Protein AF-A0A662SBR0-F1 (afdb_monomer_lite)

pLDDT: mean 77.19, std 14.68, range [23.73, 96.31]

Secondary structure (DSSP, 8-state):
---GGGGHHHHHHHHHHHHHHHHH--STTHHHHHHHHHHHHHHHH---EEEEEE-HHHHHHHHHHHHHHHHHHT---HHHHHHHHHHHHHHTTHHHHHHSSS-HHHHHHHHHHHHHHHHHHHHHHHHHHTS---HHHHHHHHHHHHHHHHHHHTT--EEEEEEHHHHHHHHHHHHHHHHHHHHHHHHTTBTT-HHHHHHHHHHHHHH-GGG---GGGHHHHHHHHHHHHHH---HHHHHHHHHHHHHHHHHHHHHHHTTSTTHHHHHHHHHH---SHHHHHHHH-SSHHHHHHHHHHTTTHHHHT-TT---S-HHHHHHHHHHHHHHHHHHS-SSHHHHHHHHHHHHHHHHH-HHHHHHHHHHHHHHHHHT---HHHHHHHHHHHHHHHHHHHHHHTTT---HHHHHHHHHHHHHHHHHHHHHHSHHHHHHHHHHHHHHHHHHHHHHHHHHHHHHHHHHHHHHHTTTTS-HHHHHHHT---TTHHHHHHHHHHHHHHHHTTT---HHHHHHHHHHHHHHHHHHHHHHHT-TT----GGGHHHHHHHHHHHHHHHHHHHHHHTGGG-HHHHHHHHHHHHHHHHHHHHHHHHHHHHHHTTTTBPPHHHHHHHHH--HHHH-TTSPEE-SSHHHHHHHHHT--S-EE--HHHHH-SSHHHHHHHHHHH-SSSEEEEEE-HHHHHHHHHTTGGG-HHHHHH----SSSEEEEEE--PPP-TT-SEEEEE-SSHHHHHHHHHHHHHHGGGSPSEEEEETT-TTPPSSEEEEPPSSEEEEEEEPPSSTT-TTEEEEES-EETTTEE-SSEEEEEEEEEESEEEEEEEEEEES-SEEEEEEEEEETTEEEEEEEETTTTEEEEEEEETTEEEE---EE----SSSPEEEEEEEETTEEEEEETTEEEEEEE-S--EEEEEEEES-EEEEEEEEEEEEE---PPPTTPEEEESSSSSSEE-HHHHHHHTT-HHHHHHHHHHH--------------PPP-----EEEEEEEEEEEEEEEEEEETTEEEE---S-EEEEEEEEEEEEEEBTEEEEEEES---TTT--SEEEEEEEEEEEEEEEEEEEEE---TT-S--PPPEEEEEEEEEEEE--B-THHHHHHHS-------TT-------GGGGHHHHHHHHHHHHHHHHHHHHHHHHT-----PPP---PPP---

Sequence (1179 aa):
MFNKEDLYFPAAVAILSIPLLLILQMGILNVVLYIVPVLASLILIIRWSHDLEIPIFQILGIVTIVLSIAGFVGLLRGLLGAVLSILIILLSGLGFASYLEGSFSEKLALSSVMGGLFTTILVFVAMLVNDRFPIKLITVIGAISGILTIYKHRRNKYKVRIDRYFLSLLLLVFFYLIELFAVFPGFFRLTTSDIVYHQRHAQMLVIAPRFYETWAYIGYHTILGTAFIIANPTSAELMYSSVLINLFTLVYLFVAFSRLERRTEALTVWGLFSGFAWIAILKYGVDVRGLGLASLNSYKSLIWSNPLLLWGLPLTLAIGLLAFLLYQDIYFAESRNKLIYICLTFSLLFLVHVVEGALFIAYLLASTMFLNSKKYSSLGVIASELGLLLIYFLSSAKGYESGRAVLLLQIGIVAAGVSLLISLKRDVVGKFSNSIASFLGKRSKYISYSLLSLYLAGILVWYVHLGELDIQKIYNLGQVPWFFYPVLLGIGGALAILSLRIGFSKELALFILVSLIMGRFITYYKLFVDPGLNYWEFRFPIYAMIGVAALSSVLLGKLISNLGKEKKYAILLASIVLMGYYSMALSVQRWNHINTYNIGTVNQIDYDFASSVRFFSNNPNVPALVLTSYSLATAALAAPRITIKEIPSWVSSYPEVALLFLKPLSTSDRVAVLTTGADLFYLSSVNASDSYLLKYMGSIRKVPSLKVVELSNPPLPDADLAVVFPSDIYLRKKALIAYELIRGELPPHTTYLSDDPAVPSGIYIGADNGTVYIDEDIPESPYDLRWLYLSGNFTEGLRLGKGRHFAITSYELDEGVVNLSLCGYPEGWVSIIFSFKNLKNYNLVQLLLDKGVVVPRMVVNGNVSTGNPSKVPIGGQECTYFSISLVNGTVIATVNGKDVPVGVSKSLGVIGFEAQGFKGIIKGHVHGKHTLQWKVPAGSTLINVVGGEGIDLSKLVRIGEQDMDKAKMQYSAMKPLFPSLGPSPTRIVKPVYAALKMRANGTIYITGRPVWYEVNGTKRYLNESSISIEAQKLSFFEGHGFYITLYLEGVKKPSWGINKGLFTFRTPIKIQVEGELLLEEGHPFKAHVRAAETIKTRKATLSVIAADKAILFGKLNYEEVKIEKRGSYEYFNELAYWPETLASIVFFLSIILVIDRHYSKGYRAPRKPRRKKKGKSSK

Radius of gyration: 38.64 Å; chains: 1; bounding box: 99×70×141 Å

Structure (mmCIF, N/CA/C/O backbone):
data_AF-A0A662SBR0-F1
#
_entry.id   AF-A0A662SBR0-F1
#
loop_
_atom_site.group_PDB
_atom_site.id
_atom_site.type_symbol
_atom_site.label_atom_id
_atom_site.label_alt_id
_atom_site.label_comp_id
_atom_site.label_asym_id
_atom_site.label_entity_id
_atom_site.label_seq_id
_atom_site.pdbx_PDB_ins_code
_atom_site.Cartn_x
_atom_site.Cartn_y
_atom_site.Cartn_z
_atom_site.occupancy
_atom_site.B_iso_or_equiv
_atom_site.auth_seq_id
_atom_site.auth_comp_id
_atom_site.auth_asym_id
_atom_site.auth_atom_id
_atom_site.pdbx_PDB_model_num
ATOM 1 N N . MET A 1 1 ? 0.218 -12.981 47.341 1.00 37.78 1 MET A N 1
ATOM 2 C CA . MET A 1 1 ? 0.265 -14.447 47.521 1.00 37.78 1 MET A CA 1
ATOM 3 C C . MET A 1 1 ? -0.793 -15.051 46.611 1.00 37.78 1 MET A C 1
ATOM 5 O O . MET A 1 1 ? -1.949 -14.681 46.761 1.00 37.78 1 MET A O 1
ATOM 9 N N . PHE A 1 2 ? -0.396 -15.861 45.625 1.00 40.78 2 PHE A N 1
ATOM 10 C CA . PHE A 1 2 ? -1.322 -16.543 44.710 1.00 40.78 2 PHE A CA 1
ATOM 11 C C . PHE A 1 2 ? -2.098 -17.619 45.472 1.00 40.78 2 PHE A C 1
ATOM 13 O O . PHE A 1 2 ? -1.492 -18.392 46.216 1.00 40.78 2 PHE A O 1
ATOM 20 N N . ASN A 1 3 ? -3.418 -17.677 45.305 1.00 52.88 3 ASN A N 1
ATOM 21 C CA . ASN A 1 3 ? -4.201 -18.773 45.860 1.00 52.88 3 ASN A CA 1
ATOM 22 C C . ASN A 1 3 ? -3.942 -20.030 45.008 1.00 52.88 3 ASN A C 1
ATOM 24 O O . ASN A 1 3 ? -3.776 -19.920 43.794 1.00 52.88 3 ASN A O 1
ATOM 28 N N . LYS A 1 4 ? -3.942 -21.241 45.591 1.00 51.91 4 LYS A N 1
ATOM 29 C CA . LYS A 1 4 ? -3.799 -22.498 44.809 1.00 51.91 4 LYS A CA 1
ATOM 30 C C . LYS A 1 4 ? -4.851 -22.616 43.692 1.00 51.91 4 LYS A C 1
ATOM 32 O O . LYS A 1 4 ? -4.625 -23.303 42.701 1.00 51.91 4 LYS A O 1
ATOM 37 N N . GLU A 1 5 ? -5.982 -21.931 43.846 1.00 54.72 5 GLU A N 1
ATOM 38 C CA . GLU A 1 5 ? -7.055 -21.863 42.854 1.00 54.72 5 GLU A CA 1
ATOM 39 C C . GLU A 1 5 ? -6.699 -21.034 41.607 1.00 54.72 5 GLU A C 1
ATOM 41 O O . GLU A 1 5 ? -7.148 -21.377 40.513 1.00 54.72 5 GLU A O 1
ATOM 46 N N . ASP A 1 6 ? -5.824 -20.029 41.735 1.00 53.69 6 ASP A N 1
ATOM 47 C CA . ASP A 1 6 ? -5.381 -19.165 40.628 1.00 53.69 6 ASP A CA 1
ATOM 48 C C . ASP A 1 6 ? -4.448 -19.905 39.641 1.00 53.69 6 ASP A C 1
ATOM 50 O O . ASP A 1 6 ? -4.239 -19.450 38.517 1.00 53.69 6 ASP A O 1
ATOM 54 N N . LEU A 1 7 ? -3.913 -21.073 40.033 1.00 57.44 7 LEU A N 1
ATOM 55 C CA . LEU A 1 7 ? -3.014 -21.921 39.234 1.00 57.44 7 LEU A CA 1
ATOM 56 C C . LEU A 1 7 ? -3.731 -22.964 38.361 1.00 57.44 7 LEU A C 1
ATOM 58 O O . LEU A 1 7 ? -3.159 -23.411 37.364 1.00 57.44 7 LEU A O 1
ATOM 62 N N . TYR A 1 8 ? -4.980 -23.337 38.671 1.00 60.53 8 TYR A N 1
ATOM 63 C CA . TYR A 1 8 ? -5.733 -24.305 37.851 1.00 60.53 8 TYR A CA 1
ATOM 64 C C . TYR A 1 8 ? -6.017 -23.784 36.444 1.00 60.53 8 TYR A C 1
ATOM 66 O O . TYR A 1 8 ? -6.200 -24.559 35.509 1.00 60.53 8 TYR A O 1
ATOM 74 N N . PHE A 1 9 ? -6.064 -22.467 36.296 1.00 58.12 9 PHE A N 1
ATOM 75 C CA . PHE A 1 9 ? -6.404 -21.812 35.052 1.00 58.12 9 PHE A CA 1
ATOM 76 C C . PHE A 1 9 ? -5.236 -21.749 34.050 1.00 58.12 9 PHE A C 1
ATOM 78 O O . PHE A 1 9 ? -5.433 -22.219 32.930 1.00 58.12 9 PHE A O 1
ATOM 85 N N . PRO A 1 10 ? -4.014 -21.311 34.424 1.00 58.44 10 PRO A N 1
ATOM 86 C CA . PRO A 1 10 ? -2.814 -21.516 33.608 1.00 58.44 10 PRO A CA 1
ATOM 87 C C . PRO A 1 10 ? -2.622 -22.975 33.199 1.00 58.44 10 PRO A C 1
ATOM 89 O O . PRO A 1 10 ? -2.313 -23.248 32.044 1.00 58.44 10 PRO A O 1
ATOM 92 N N . ALA A 1 11 ? -2.871 -23.910 34.124 1.00 60.06 11 ALA A N 1
ATOM 93 C CA . ALA A 1 11 ? -2.795 -25.338 33.844 1.00 60.06 11 ALA A CA 1
ATOM 94 C C . ALA A 1 11 ? -3.856 -25.787 32.824 1.00 60.06 11 ALA A C 1
ATOM 96 O O . ALA A 1 11 ? -3.532 -26.532 31.910 1.00 60.06 11 ALA A O 1
ATOM 97 N N . ALA A 1 12 ? -5.103 -25.311 32.917 1.00 63.84 12 ALA A N 1
ATOM 98 C CA . ALA A 1 12 ? -6.156 -25.640 31.953 1.00 63.84 12 ALA A CA 1
ATOM 99 C C . ALA A 1 12 ? -5.894 -25.052 30.556 1.00 63.84 12 ALA A C 1
ATOM 101 O O . ALA A 1 12 ? -6.086 -25.757 29.569 1.00 63.84 12 ALA A O 1
ATOM 102 N N . VAL A 1 13 ? -5.429 -23.797 30.462 1.00 65.69 13 VAL A N 1
ATOM 103 C CA . VAL A 1 13 ? -5.013 -23.191 29.182 1.00 65.69 13 VAL A CA 1
ATOM 104 C C . VAL A 1 13 ? -3.860 -23.993 28.573 1.00 65.69 13 VAL A C 1
ATOM 106 O O . VAL A 1 13 ? -3.917 -24.323 27.393 1.00 65.69 13 VAL A O 1
ATOM 109 N N . ALA A 1 14 ? -2.862 -24.367 29.382 1.00 63.12 14 ALA A N 1
ATOM 110 C CA . ALA A 1 14 ? -1.731 -25.178 28.942 1.00 63.12 14 ALA A CA 1
ATOM 111 C C . ALA A 1 14 ? -2.136 -26.602 28.525 1.00 63.12 14 ALA A C 1
ATOM 113 O O . ALA A 1 14 ? -1.571 -27.125 27.577 1.00 63.12 14 ALA A O 1
ATOM 114 N N . ILE A 1 15 ? -3.113 -27.231 29.191 1.00 63.53 15 ILE A N 1
ATOM 115 C CA . ILE A 1 15 ? -3.605 -28.575 28.842 1.00 63.53 15 ILE A CA 1
ATOM 116 C C . ILE A 1 15 ? -4.438 -28.544 27.555 1.00 63.53 15 ILE A C 1
ATOM 118 O O . ILE A 1 15 ? -4.259 -29.393 26.686 1.00 63.53 15 ILE A O 1
ATOM 122 N N . LEU A 1 16 ? -5.338 -27.566 27.410 1.00 64.00 16 LEU A N 1
ATOM 123 C CA . LEU A 1 16 ? -6.211 -27.446 26.238 1.00 64.00 16 LEU A CA 1
ATOM 124 C C . LEU A 1 16 ? -5.452 -27.064 24.962 1.00 64.00 16 LEU A C 1
ATOM 126 O O . LEU A 1 16 ? -5.947 -27.326 23.868 1.00 64.00 16 LEU A O 1
ATOM 130 N N . SER A 1 17 ? -4.256 -26.485 25.076 1.00 60.84 17 SER A N 1
ATOM 131 C CA . SER A 1 17 ? -3.417 -26.184 23.918 1.00 60.84 17 SER A CA 1
ATOM 132 C C . SER A 1 17 ? -2.651 -27.412 23.388 1.00 60.84 17 SER A C 1
ATOM 134 O O . SER A 1 17 ? -2.344 -27.447 22.197 1.00 60.84 17 SER A O 1
ATOM 136 N N . ILE A 1 18 ? -2.413 -28.455 24.203 1.00 57.81 18 ILE A N 1
ATOM 137 C CA . ILE A 1 18 ? -1.606 -29.647 23.843 1.00 57.81 18 ILE A CA 1
ATOM 138 C C . ILE A 1 18 ? -2.087 -30.369 22.566 1.00 57.81 18 ILE A C 1
ATOM 140 O O . ILE A 1 18 ? -1.249 -30.625 21.697 1.00 57.81 18 ILE A O 1
ATOM 144 N N . PRO A 1 19 ? -3.388 -30.683 22.376 1.00 55.78 19 PRO A N 1
ATOM 145 C CA . PRO A 1 19 ? -3.841 -31.428 21.198 1.00 55.78 19 PRO A CA 1
ATOM 146 C C . PRO A 1 19 ? -3.630 -30.666 19.887 1.00 55.78 19 PRO A C 1
ATOM 148 O O . PRO A 1 19 ? -3.311 -31.270 18.868 1.00 55.78 19 PRO A O 1
ATOM 151 N N . LEU A 1 20 ? -3.759 -29.334 19.906 1.00 53.47 20 LEU A N 1
ATOM 152 C CA . LEU A 1 20 ? -3.536 -28.520 18.712 1.00 53.47 20 LEU A CA 1
ATOM 153 C C . LEU A 1 20 ? -2.047 -28.397 18.372 1.00 53.47 20 LEU A C 1
ATOM 155 O O . LEU A 1 20 ? -1.692 -28.355 17.204 1.00 53.47 20 LEU A O 1
ATOM 159 N N . LEU A 1 21 ? -1.150 -28.405 19.355 1.00 51.84 21 LEU A N 1
ATOM 160 C CA . LEU A 1 21 ? 0.294 -28.323 19.106 1.00 51.84 21 LEU A CA 1
ATOM 161 C C . LEU A 1 21 ? 0.882 -29.578 18.459 1.00 51.84 21 LEU A C 1
ATOM 163 O O . LEU A 1 21 ? 1.815 -29.469 17.666 1.00 51.84 21 LEU A O 1
ATOM 167 N N . LEU A 1 22 ? 0.280 -30.740 18.714 1.00 51.19 22 LEU A N 1
ATOM 168 C CA . LEU A 1 22 ? 0.597 -31.976 17.996 1.00 51.19 22 LEU A CA 1
ATOM 169 C C . LEU A 1 22 ? 0.164 -31.919 16.519 1.00 51.19 22 LEU A C 1
ATOM 171 O O . LEU A 1 22 ? 0.804 -32.536 15.674 1.00 51.19 22 LEU A O 1
ATOM 175 N N . ILE A 1 23 ? -0.884 -31.149 16.202 1.00 50.28 23 ILE A N 1
ATOM 176 C CA . ILE A 1 23 ? -1.428 -30.998 14.842 1.00 50.28 23 ILE A CA 1
ATOM 177 C C . ILE A 1 23 ? -0.693 -29.901 14.051 1.00 50.28 23 ILE A C 1
ATOM 179 O O . ILE A 1 23 ? -0.537 -30.017 12.839 1.00 50.28 23 ILE A O 1
ATOM 183 N N . LEU A 1 24 ? -0.249 -28.826 14.716 1.00 50.31 24 LEU A N 1
ATOM 184 C CA . LEU A 1 24 ? 0.216 -27.601 14.051 1.00 50.31 24 LEU A CA 1
ATOM 185 C C . LEU A 1 24 ? 1.723 -27.568 13.690 1.00 50.31 24 LEU A C 1
ATOM 187 O O . LEU A 1 24 ? 2.098 -26.728 12.878 1.00 50.31 24 LEU A O 1
ATOM 191 N N . GLN A 1 25 ? 2.577 -28.445 14.248 1.00 52.44 25 GLN A N 1
ATOM 192 C CA . GLN A 1 25 ? 4.017 -28.590 13.905 1.00 52.44 25 GLN A CA 1
ATOM 193 C C . GLN A 1 25 ? 4.792 -27.258 13.750 1.00 52.44 25 GLN A C 1
ATOM 195 O O . GLN A 1 25 ? 5.624 -27.103 12.854 1.00 52.44 25 GLN A O 1
ATOM 200 N N . MET A 1 26 ? 4.531 -26.257 14.595 1.00 53.16 26 MET A N 1
ATOM 201 C CA . MET A 1 26 ? 5.203 -24.958 14.464 1.00 53.16 26 MET A CA 1
ATOM 202 C C . MET A 1 26 ? 6.540 -24.929 15.221 1.00 53.16 26 MET A C 1
ATOM 204 O O . MET A 1 26 ? 6.745 -25.698 16.147 1.00 53.16 26 MET A O 1
ATOM 208 N N . GLY A 1 27 ? 7.487 -24.075 14.823 1.00 53.91 27 GLY A N 1
ATOM 209 C CA . GLY A 1 27 ? 8.793 -23.903 15.489 1.00 53.91 27 GLY A CA 1
ATOM 210 C C . GLY A 1 27 ? 8.744 -22.964 16.709 1.00 53.91 27 GLY A C 1
ATOM 211 O O . GLY A 1 27 ? 7.876 -23.092 17.564 1.00 53.91 27 GLY A O 1
ATOM 212 N N . ILE A 1 28 ? 9.648 -21.974 16.791 1.00 47.78 28 ILE A N 1
ATOM 213 C CA . ILE A 1 28 ? 9.774 -20.992 17.903 1.00 47.78 28 ILE A CA 1
ATOM 214 C C . ILE A 1 28 ? 8.457 -20.254 18.258 1.00 47.78 28 ILE A C 1
ATOM 216 O O . ILE A 1 28 ? 8.250 -19.857 19.404 1.00 47.78 28 ILE A O 1
ATOM 220 N N . LEU A 1 29 ? 7.525 -20.144 17.301 1.00 58.22 29 LEU A N 1
ATOM 221 C CA . LEU A 1 29 ? 6.164 -19.613 17.482 1.00 58.22 29 LEU A CA 1
ATOM 222 C C . LEU A 1 29 ? 5.269 -20.473 18.402 1.00 58.22 29 LEU A C 1
ATOM 224 O O . LEU A 1 29 ? 4.258 -19.975 18.896 1.00 58.22 29 LEU A O 1
ATOM 228 N N . ASN A 1 30 ? 5.660 -21.712 18.722 1.00 60.09 30 ASN A N 1
ATOM 229 C CA . ASN A 1 30 ? 4.997 -22.534 19.742 1.00 60.09 30 ASN A CA 1
ATOM 230 C C . ASN A 1 30 ? 4.979 -21.849 21.106 1.00 60.09 30 ASN A C 1
ATOM 232 O O . ASN A 1 30 ? 3.981 -21.908 21.814 1.00 60.09 30 ASN A O 1
ATOM 236 N N . VAL A 1 31 ? 6.061 -21.161 21.477 1.00 59.22 31 VAL A N 1
ATOM 237 C CA . VAL A 1 31 ? 6.161 -20.479 22.776 1.00 59.22 31 VAL A CA 1
ATOM 238 C C . VAL A 1 31 ? 5.095 -19.386 22.895 1.00 59.22 31 VAL A C 1
ATOM 240 O O . VAL A 1 31 ? 4.472 -19.224 23.939 1.00 59.22 31 VAL A O 1
ATOM 243 N N . VAL A 1 32 ? 4.822 -18.688 21.795 1.00 64.38 32 VAL A N 1
ATOM 244 C CA . VAL A 1 32 ? 3.811 -17.632 21.699 1.00 64.38 32 VAL A CA 1
ATOM 245 C C . VAL A 1 32 ? 2.388 -18.210 21.776 1.00 64.38 32 VAL A C 1
ATOM 247 O O . VAL A 1 32 ? 1.555 -17.661 22.500 1.00 64.38 32 VAL A O 1
ATOM 250 N N . LEU A 1 33 ? 2.152 -19.371 21.144 1.00 64.25 33 LEU A N 1
ATOM 251 C CA . LEU A 1 33 ? 0.907 -20.148 21.257 1.00 64.25 33 LEU A CA 1
ATOM 252 C C . LEU A 1 33 ? 0.560 -20.546 22.700 1.00 64.25 33 LEU A C 1
ATOM 254 O O . LEU A 1 33 ? -0.620 -20.591 23.044 1.00 64.25 33 LEU A O 1
ATOM 258 N N . TYR A 1 34 ? 1.561 -20.803 23.548 1.00 65.56 34 TYR A N 1
ATOM 259 C CA . TYR A 1 34 ? 1.344 -21.137 24.959 1.00 65.56 34 TYR A CA 1
ATOM 260 C C . TYR A 1 34 ? 1.295 -19.900 25.864 1.00 65.56 34 TYR A C 1
ATOM 262 O O . TYR A 1 34 ? 0.384 -19.759 26.675 1.00 65.56 34 TYR A O 1
ATOM 270 N N . ILE A 1 35 ? 2.271 -18.996 25.760 1.00 74.75 35 ILE A N 1
ATOM 271 C CA . ILE A 1 35 ? 2.489 -17.961 26.779 1.00 74.75 35 ILE A CA 1
ATOM 272 C C . ILE A 1 35 ? 1.427 -16.862 26.715 1.00 74.75 35 ILE A C 1
ATOM 274 O O . ILE A 1 35 ? 0.950 -16.413 27.755 1.00 74.75 35 ILE A O 1
ATOM 278 N N . VAL A 1 36 ? 1.022 -16.424 25.522 1.00 80.88 36 VAL A N 1
ATOM 279 C CA . VAL A 1 36 ? 0.157 -15.241 25.382 1.00 80.88 36 VAL A CA 1
ATOM 280 C C . VAL A 1 36 ? -1.268 -15.516 25.869 1.00 80.88 36 VAL A C 1
ATOM 282 O O . VAL A 1 36 ? -1.747 -14.742 26.703 1.00 80.88 36 VAL A O 1
ATOM 285 N N . PRO A 1 37 ? -1.936 -16.620 25.475 1.00 79.25 37 PRO A N 1
ATOM 286 C CA . PRO A 1 37 ? -3.239 -16.975 26.032 1.00 79.25 37 PRO A CA 1
ATOM 287 C C . PRO A 1 37 ? -3.197 -17.202 27.540 1.00 79.25 37 PRO A C 1
ATOM 289 O O . PRO A 1 37 ? -4.132 -16.794 28.225 1.00 79.25 37 PRO A O 1
ATOM 292 N N . VAL A 1 38 ? -2.123 -17.813 28.066 1.00 80.69 38 VAL A N 1
ATOM 293 C CA . VAL A 1 38 ? -1.936 -18.059 29.507 1.00 80.69 38 VAL A CA 1
ATOM 294 C C . VAL A 1 38 ? -1.774 -16.747 30.277 1.00 80.69 38 VAL A C 1
ATOM 296 O O . VAL A 1 38 ? -2.431 -16.555 31.299 1.00 80.69 38 VAL A O 1
ATOM 299 N N . LEU A 1 39 ? -0.948 -15.817 29.790 1.00 83.88 39 LEU A N 1
ATOM 300 C CA . LEU A 1 39 ? -0.764 -14.505 30.416 1.00 83.88 39 LEU A CA 1
ATOM 301 C C . LEU A 1 39 ? -2.029 -13.648 30.318 1.00 83.88 39 LEU A C 1
ATOM 303 O O . LEU A 1 39 ? -2.418 -13.032 31.307 1.00 83.88 39 LEU A O 1
ATOM 307 N N . ALA A 1 40 ? -2.707 -13.639 29.167 1.00 84.75 40 ALA A N 1
ATOM 308 C CA . ALA A 1 40 ? -3.960 -12.904 28.981 1.00 84.75 40 ALA A CA 1
ATOM 309 C C . ALA A 1 40 ? -5.032 -13.389 29.955 1.00 84.75 40 ALA A C 1
ATOM 311 O O . ALA A 1 40 ? -5.673 -12.602 30.648 1.00 84.75 40 ALA A O 1
ATOM 312 N N . SER A 1 41 ? -5.158 -14.709 30.037 1.00 80.25 41 SER A N 1
ATOM 313 C CA . SER A 1 41 ? -5.948 -15.426 31.020 1.00 80.25 41 SER A CA 1
ATOM 314 C C . SER A 1 41 ? -5.609 -14.940 32.436 1.00 80.25 41 SER A C 1
ATOM 316 O O . SER A 1 41 ? -6.466 -14.354 33.102 1.00 80.25 41 SER A O 1
ATOM 318 N N . LEU A 1 42 ? -4.365 -15.099 32.890 1.00 80.25 42 LEU A N 1
ATOM 319 C CA . LEU A 1 42 ? -3.928 -14.658 34.219 1.00 80.25 42 LEU A CA 1
ATOM 320 C C . LEU A 1 42 ? -4.305 -13.196 34.512 1.00 80.25 42 LEU A C 1
ATOM 322 O O . LEU A 1 42 ? -4.895 -12.910 35.555 1.00 80.25 42 LEU A O 1
ATOM 326 N N . ILE A 1 43 ? -4.045 -12.280 33.575 1.00 85.19 43 ILE A N 1
ATOM 327 C CA . ILE A 1 43 ? -4.355 -10.850 33.719 1.00 85.19 43 ILE A CA 1
ATOM 328 C C . ILE A 1 43 ? -5.859 -10.601 33.927 1.00 85.19 43 ILE A C 1
ATOM 330 O O . ILE A 1 43 ? -6.226 -9.730 34.718 1.00 85.19 43 ILE A O 1
ATOM 334 N N . LEU A 1 44 ? -6.744 -11.368 33.280 1.00 82.50 44 LEU A N 1
ATOM 335 C CA . LEU A 1 44 ? -8.197 -11.214 33.438 1.00 82.50 44 LEU A CA 1
ATOM 336 C C . LEU A 1 44 ? -8.687 -11.527 34.865 1.00 82.50 44 LEU A C 1
ATOM 338 O O . LEU A 1 44 ? -9.681 -10.940 35.306 1.00 82.50 44 LEU A O 1
ATOM 342 N N . ILE A 1 45 ? -8.000 -12.415 35.593 1.00 75.81 45 ILE A N 1
ATOM 343 C CA . ILE A 1 45 ? -8.417 -12.893 36.925 1.00 75.81 45 ILE A CA 1
ATOM 344 C C . ILE A 1 45 ? -7.683 -12.166 38.062 1.00 75.81 45 ILE A C 1
ATOM 346 O O . ILE A 1 45 ? -8.265 -11.958 39.131 1.00 75.81 45 ILE A O 1
ATOM 350 N N . ILE A 1 46 ? -6.436 -11.734 37.844 1.00 75.81 46 ILE A N 1
ATOM 351 C CA . ILE A 1 46 ? -5.616 -11.079 38.870 1.00 75.81 46 ILE A CA 1
ATOM 352 C C . ILE A 1 46 ? -6.301 -9.809 39.407 1.00 75.81 46 ILE A C 1
ATOM 354 O O . ILE A 1 46 ? -6.640 -8.878 38.673 1.00 75.81 46 ILE A O 1
ATOM 358 N N . ARG A 1 47 ? -6.447 -9.745 40.737 1.00 70.38 47 ARG A N 1
ATOM 359 C CA . ARG A 1 47 ? -6.921 -8.566 41.481 1.00 70.38 47 ARG A CA 1
ATOM 360 C C . ARG A 1 47 ? -5.744 -7.833 42.116 1.00 70.38 47 ARG A C 1
ATOM 362 O O . ARG A 1 47 ? -5.604 -7.797 43.333 1.00 70.38 47 ARG A O 1
ATOM 369 N N . TRP A 1 48 ? -4.877 -7.278 41.279 1.00 78.31 48 TRP A N 1
ATOM 370 C CA . TRP A 1 48 ? -3.738 -6.478 41.718 1.00 78.31 48 TRP A CA 1
ATOM 371 C C . TRP A 1 48 ? -3.835 -5.070 41.135 1.00 78.31 48 TRP A C 1
ATOM 373 O O . TRP A 1 48 ? -4.141 -4.896 39.952 1.00 78.31 48 TRP A O 1
ATOM 383 N N . SER A 1 49 ? -3.603 -4.062 41.975 1.00 83.44 49 SER A N 1
ATOM 384 C CA . SER A 1 49 ? -3.387 -2.696 41.513 1.00 83.44 49 SER A CA 1
ATOM 385 C C . SER A 1 49 ? -2.400 -1.972 42.410 1.00 83.44 49 SER A C 1
ATOM 387 O O . SER A 1 49 ? -2.508 -2.068 43.632 1.00 83.44 49 SER A O 1
ATOM 389 N N . HIS A 1 50 ? -1.492 -1.220 41.804 1.00 85.31 50 HIS A N 1
ATOM 390 C CA . HIS A 1 50 ? -0.505 -0.406 42.493 1.00 85.31 50 HIS A CA 1
ATOM 391 C C . HIS A 1 50 ? -0.515 1.010 41.919 1.00 85.31 50 HIS A C 1
ATOM 393 O O . HIS A 1 50 ? -0.553 1.179 40.701 1.00 85.31 50 HIS A O 1
ATOM 399 N N . ASP A 1 51 ? -0.492 2.021 42.781 1.00 85.31 51 ASP A N 1
ATOM 400 C CA . ASP A 1 51 ? -0.461 3.420 42.361 1.00 85.31 51 ASP A CA 1
ATOM 401 C C . ASP A 1 51 ? 0.972 3.945 42.463 1.00 85.31 51 ASP A C 1
ATOM 403 O O . ASP A 1 51 ? 1.586 3.891 43.526 1.00 85.31 51 ASP A O 1
ATOM 407 N N . LEU A 1 52 ? 1.503 4.465 41.358 1.00 83.38 52 LEU A N 1
ATOM 408 C CA . LEU A 1 52 ? 2.804 5.124 41.305 1.00 83.38 52 LEU A CA 1
ATOM 409 C C . LEU A 1 52 ? 2.613 6.627 41.119 1.00 83.38 52 LEU A C 1
ATOM 411 O O . LEU A 1 52 ? 1.962 7.065 40.171 1.00 83.38 52 LEU A O 1
ATOM 415 N N . GLU A 1 53 ? 3.208 7.432 41.993 1.00 86.31 53 GLU A N 1
ATOM 416 C CA . GLU A 1 53 ? 3.253 8.884 41.829 1.00 86.31 53 GLU A CA 1
ATOM 417 C C . GLU A 1 53 ? 4.510 9.294 41.072 1.00 86.31 53 GLU A C 1
ATOM 419 O O . GLU A 1 53 ? 5.600 9.372 41.638 1.00 86.31 53 GLU A O 1
ATOM 424 N N . ILE A 1 54 ? 4.351 9.592 39.784 1.00 84.75 54 ILE A N 1
ATOM 425 C CA . ILE A 1 54 ? 5.458 10.013 38.926 1.00 84.75 54 ILE A CA 1
ATOM 426 C C . ILE A 1 54 ? 5.161 11.363 38.261 1.00 84.75 54 ILE A C 1
ATOM 428 O O . ILE A 1 54 ? 4.017 11.645 37.883 1.00 84.75 54 ILE A O 1
ATOM 432 N N . PRO A 1 55 ? 6.174 12.230 38.084 1.00 87.81 55 PRO A N 1
ATOM 433 C CA . PRO A 1 55 ? 6.031 13.491 37.363 1.00 87.81 55 PRO A CA 1
ATOM 434 C C . PRO A 1 55 ? 6.014 13.277 35.833 1.00 87.81 55 PRO A C 1
ATOM 436 O O . PRO A 1 55 ? 6.793 13.873 35.092 1.00 87.81 55 PRO A O 1
ATOM 439 N N . ILE A 1 56 ? 5.122 12.414 35.332 1.00 87.25 56 ILE A N 1
ATOM 440 C CA . ILE A 1 56 ? 5.153 11.923 33.942 1.00 87.25 56 ILE A CA 1
ATOM 441 C C . ILE A 1 56 ? 5.091 13.045 32.889 1.00 87.25 56 ILE A C 1
ATOM 443 O O . ILE A 1 56 ? 5.825 12.996 31.910 1.00 87.25 56 ILE A O 1
ATOM 447 N N . PHE A 1 57 ? 4.292 14.098 33.098 1.00 88.00 57 PHE A N 1
ATOM 448 C CA . PHE A 1 57 ? 4.222 15.234 32.167 1.00 88.00 57 PHE A CA 1
ATOM 449 C C . PHE A 1 57 ? 5.505 16.065 32.136 1.00 88.00 57 PHE A C 1
ATOM 451 O O . PHE A 1 57 ? 5.840 16.619 31.095 1.00 88.00 57 PHE A O 1
ATOM 458 N N . GLN A 1 58 ? 6.228 16.145 33.255 1.00 88.44 58 GLN A N 1
ATOM 459 C CA . GLN A 1 58 ? 7.513 16.840 33.304 1.00 88.44 58 GLN A CA 1
ATOM 460 C C . GLN A 1 58 ? 8.552 16.037 32.519 1.00 88.44 58 GLN A C 1
ATOM 462 O O . GLN A 1 58 ? 9.253 16.604 31.690 1.00 88.44 58 GLN A O 1
ATOM 467 N N . ILE A 1 59 ? 8.569 14.710 32.702 1.00 90.56 59 ILE A N 1
ATOM 468 C CA . ILE A 1 59 ? 9.426 13.793 31.938 1.00 90.56 59 ILE A CA 1
ATOM 469 C C . ILE A 1 59 ? 9.122 13.911 30.440 1.00 90.56 59 ILE A C 1
ATOM 471 O O . ILE A 1 59 ? 10.031 14.157 29.654 1.00 90.56 59 ILE A O 1
ATOM 475 N N . LEU A 1 60 ? 7.851 13.815 30.036 1.00 90.44 60 LEU A N 1
ATOM 476 C CA . LEU A 1 60 ? 7.454 13.947 28.631 1.00 90.44 60 LEU A CA 1
ATOM 477 C C . LEU A 1 60 ? 7.758 15.338 28.065 1.00 90.44 60 LEU A C 1
ATOM 479 O O . LEU A 1 60 ? 8.200 15.440 26.925 1.00 90.44 60 LEU A O 1
ATOM 483 N N . GLY A 1 61 ? 7.568 16.402 28.849 1.00 90.50 61 GLY A N 1
ATOM 484 C CA . GLY A 1 61 ? 7.925 17.763 28.455 1.00 90.50 61 GLY A CA 1
ATOM 485 C C . GLY A 1 61 ? 9.427 17.915 28.209 1.00 90.50 61 GLY A C 1
ATOM 486 O O . GLY A 1 61 ? 9.816 18.430 27.164 1.00 90.50 61 GLY A O 1
ATOM 487 N N . ILE A 1 62 ? 10.268 17.393 29.111 1.00 92.25 62 ILE A N 1
ATOM 488 C CA . ILE A 1 62 ? 11.733 17.390 28.961 1.00 92.25 62 ILE A CA 1
ATOM 489 C C . ILE A 1 62 ? 12.140 16.578 27.732 1.00 92.25 62 ILE A C 1
ATOM 491 O O . ILE A 1 62 ? 12.898 17.075 26.905 1.00 92.25 62 ILE A O 1
ATOM 495 N N . VAL A 1 63 ? 11.601 15.365 27.570 1.00 92.38 63 VAL A N 1
ATOM 496 C CA . VAL A 1 63 ? 11.859 14.517 26.396 1.00 92.38 63 VAL A CA 1
ATOM 497 C C . VAL A 1 63 ? 11.485 15.257 25.112 1.00 92.38 63 VAL A C 1
ATOM 499 O O . VAL A 1 63 ? 12.279 15.296 24.179 1.00 92.38 63 VAL A O 1
ATOM 502 N N . THR A 1 64 ? 10.325 15.916 25.078 1.00 92.19 64 THR A N 1
ATOM 503 C CA . THR A 1 64 ? 9.879 16.681 23.906 1.00 92.19 64 THR A CA 1
ATOM 504 C C . THR A 1 64 ? 10.835 17.835 23.595 1.00 92.19 64 THR A C 1
ATOM 506 O O . THR A 1 64 ? 11.186 18.016 22.432 1.00 92.19 64 THR A O 1
ATOM 509 N N . ILE A 1 65 ? 11.311 18.577 24.604 1.00 92.94 65 ILE A N 1
ATOM 510 C CA . ILE A 1 65 ? 12.297 19.660 24.425 1.00 92.94 65 ILE A CA 1
ATOM 511 C C . ILE A 1 65 ? 13.618 19.108 23.888 1.00 92.94 65 ILE A C 1
ATOM 513 O O . ILE A 1 65 ? 14.104 19.590 22.868 1.00 92.94 65 ILE A O 1
ATOM 517 N N . VAL A 1 66 ? 14.185 18.092 24.545 1.00 92.56 66 VAL A N 1
ATOM 518 C CA . VAL A 1 66 ? 15.486 17.509 24.180 1.00 92.56 66 VAL A CA 1
ATOM 519 C C . VAL A 1 66 ? 15.449 16.968 22.755 1.00 92.56 66 VAL A C 1
ATOM 521 O O . VAL A 1 66 ? 16.322 17.292 21.952 1.00 92.56 66 VAL A O 1
ATOM 524 N N . LEU A 1 67 ? 14.411 16.202 22.412 1.00 90.81 67 LEU A N 1
ATOM 525 C CA . LEU A 1 67 ? 14.247 15.662 21.066 1.00 90.81 67 LEU A CA 1
ATOM 526 C C . LEU A 1 67 ? 14.015 16.769 20.031 1.00 90.81 67 LEU A C 1
ATOM 528 O O . LEU A 1 67 ? 14.574 16.707 18.940 1.00 90.81 67 LEU A O 1
ATOM 532 N N . SER A 1 68 ? 13.253 17.810 20.375 1.00 89.56 68 SER A N 1
ATOM 533 C CA . SER A 1 68 ? 13.023 18.954 19.485 1.00 89.56 68 SER A CA 1
ATOM 534 C C . SER A 1 68 ? 14.304 19.741 19.202 1.00 89.56 68 SER A C 1
ATOM 536 O O . SER A 1 68 ? 14.549 20.102 18.054 1.00 89.56 68 SER A O 1
ATOM 538 N N . ILE A 1 69 ? 15.152 19.962 20.214 1.00 89.69 69 ILE A N 1
ATOM 539 C CA . ILE A 1 69 ? 16.472 20.593 20.046 1.00 89.69 69 ILE A CA 1
ATOM 540 C C . ILE A 1 69 ? 17.377 19.697 19.193 1.00 89.69 69 ILE A C 1
ATOM 542 O O . ILE A 1 69 ? 17.998 20.179 18.247 1.00 89.69 69 ILE A O 1
ATOM 546 N N . ALA A 1 70 ? 17.410 18.390 19.469 1.00 87.81 70 ALA A N 1
ATOM 547 C CA . ALA A 1 70 ? 18.185 17.433 18.682 1.00 87.81 70 ALA A CA 1
ATOM 548 C C . ALA A 1 70 ? 17.749 17.409 17.207 1.00 87.81 70 ALA A C 1
ATOM 550 O O . ALA A 1 70 ? 18.596 17.389 16.315 1.00 87.81 70 ALA A O 1
ATOM 551 N N . GLY A 1 71 ? 16.441 17.468 16.938 1.00 83.94 71 GLY A N 1
ATOM 552 C CA . GLY A 1 71 ? 15.895 17.594 15.587 1.00 83.94 71 GLY A CA 1
ATOM 553 C C . GLY A 1 71 ? 16.260 18.925 14.927 1.00 83.94 71 GLY A C 1
ATOM 554 O O . GLY A 1 71 ? 16.683 18.938 13.775 1.00 83.94 71 GLY A O 1
ATOM 555 N N . PHE A 1 72 ? 16.174 20.039 15.661 1.00 85.56 72 PHE A N 1
ATOM 556 C CA . PHE A 1 72 ? 16.500 21.375 15.150 1.00 85.56 72 PHE A CA 1
ATOM 557 C C . PHE A 1 72 ? 17.974 21.513 14.737 1.00 85.56 72 PHE A C 1
ATOM 559 O O . PHE A 1 72 ? 18.274 22.141 13.721 1.00 85.56 72 PHE A O 1
ATOM 566 N N . VAL A 1 73 ? 18.888 20.911 15.506 1.00 87.44 73 VAL A N 1
ATOM 567 C CA . VAL A 1 73 ? 20.341 20.924 15.246 1.00 87.44 73 VAL A CA 1
ATOM 568 C C . VAL A 1 73 ? 20.768 19.797 14.281 1.00 87.44 73 VAL A C 1
ATOM 570 O O . VAL A 1 73 ? 21.913 19.756 13.841 1.00 87.44 73 VAL A O 1
ATOM 573 N N . GLY A 1 74 ? 19.854 18.899 13.890 1.00 82.50 74 GLY A N 1
ATOM 574 C CA . GLY A 1 74 ? 20.122 17.833 12.914 1.00 82.50 74 GLY A CA 1
ATOM 575 C C . GLY A 1 74 ? 20.888 16.624 13.470 1.00 82.50 74 GLY A C 1
ATOM 576 O O . GLY A 1 74 ? 21.571 15.925 12.714 1.00 82.50 74 GLY A O 1
ATOM 577 N N . LEU A 1 75 ? 20.787 16.378 14.782 1.00 87.69 75 LEU A N 1
ATOM 578 C CA . LEU A 1 75 ? 21.380 15.220 15.467 1.00 87.69 75 LEU A CA 1
ATOM 579 C C . LEU A 1 75 ? 20.570 13.928 15.268 1.00 87.69 75 LEU A C 1
ATOM 581 O O . LEU A 1 75 ? 21.105 12.834 15.429 1.00 87.69 75 LEU A O 1
ATOM 585 N N . LEU A 1 76 ? 19.288 14.034 14.913 1.00 87.50 76 LEU A N 1
ATOM 586 C CA . LEU A 1 76 ? 18.442 12.878 14.619 1.00 87.50 76 LEU A CA 1
ATOM 587 C C . LEU A 1 76 ? 18.757 12.359 13.214 1.00 87.50 76 LEU A C 1
ATOM 589 O O . LEU A 1 76 ? 18.550 13.074 12.240 1.00 87.50 76 LEU A O 1
ATOM 593 N N . ARG A 1 77 ? 19.264 11.124 13.099 1.00 88.25 77 ARG A N 1
ATOM 594 C CA . ARG A 1 77 ? 19.569 10.481 11.808 1.00 88.25 77 ARG A CA 1
ATOM 595 C C . ARG A 1 77 ? 19.181 9.002 11.778 1.00 88.25 77 ARG A C 1
ATOM 597 O O . ARG A 1 77 ? 19.143 8.350 12.824 1.00 88.25 77 ARG A O 1
ATOM 604 N N . GLY A 1 78 ? 18.919 8.485 10.576 1.00 87.56 78 GLY A N 1
ATOM 605 C CA . GLY A 1 78 ? 18.629 7.067 10.328 1.00 87.56 78 GLY A CA 1
ATOM 606 C C . GLY A 1 78 ? 17.344 6.585 11.006 1.00 87.56 78 GLY A C 1
ATOM 607 O O . GLY A 1 78 ? 16.465 7.386 11.340 1.00 87.56 78 GLY A O 1
ATOM 608 N N . LEU A 1 79 ? 17.238 5.274 11.242 1.00 86.69 79 LEU A N 1
ATOM 609 C CA . LEU A 1 79 ? 16.060 4.657 11.866 1.00 86.69 79 LEU A CA 1
ATOM 610 C C . LEU A 1 79 ? 15.682 5.279 13.216 1.00 86.69 79 LEU A C 1
ATOM 612 O O . LEU A 1 79 ? 14.535 5.684 13.414 1.00 86.69 79 LEU A O 1
ATOM 616 N N . LEU A 1 80 ? 16.639 5.361 14.147 1.00 87.44 80 LEU A N 1
ATOM 617 C CA . LEU A 1 80 ? 16.377 5.886 15.489 1.00 87.44 80 LEU A CA 1
ATOM 618 C C . LEU A 1 80 ? 15.921 7.348 15.417 1.00 87.44 80 LEU A C 1
ATOM 620 O O . LEU A 1 80 ? 14.954 7.723 16.076 1.00 87.44 80 LEU A O 1
ATOM 624 N N . GLY A 1 81 ? 16.557 8.155 14.561 1.00 88.81 81 GLY A N 1
ATOM 625 C CA . GLY A 1 81 ? 16.131 9.526 14.303 1.00 88.81 81 GLY A CA 1
ATOM 626 C C . GLY A 1 81 ? 14.698 9.611 13.777 1.00 88.81 81 GLY A C 1
ATOM 627 O O . GLY A 1 81 ? 13.939 10.465 14.234 1.00 88.81 81 GLY A O 1
ATOM 628 N N . ALA A 1 82 ? 14.297 8.723 12.861 1.00 89.44 82 ALA A N 1
ATOM 629 C CA . ALA A 1 82 ? 12.953 8.718 12.280 1.00 89.44 82 ALA A CA 1
ATOM 630 C C . ALA A 1 82 ? 11.882 8.365 13.322 1.00 89.44 82 ALA A C 1
ATOM 632 O O . ALA A 1 82 ? 10.874 9.064 13.437 1.00 89.44 82 ALA A O 1
ATOM 633 N N . VAL A 1 83 ? 12.137 7.340 14.142 1.00 89.75 83 VAL A N 1
ATOM 634 C CA . VAL A 1 83 ? 11.263 6.949 15.261 1.00 89.75 83 VAL A CA 1
ATOM 635 C C . VAL A 1 83 ? 11.112 8.101 16.259 1.00 89.75 83 VAL A C 1
ATOM 637 O O . VAL A 1 83 ? 9.996 8.470 16.624 1.00 89.75 83 VAL A O 1
ATOM 640 N N . LEU A 1 84 ? 12.220 8.726 16.664 1.00 90.94 84 LEU A N 1
ATOM 641 C CA . LEU A 1 84 ? 12.188 9.864 17.584 1.00 90.94 84 LEU A CA 1
ATOM 642 C C . LEU A 1 84 ? 11.494 11.090 16.971 1.00 90.94 84 LEU A C 1
ATOM 644 O O . LEU A 1 84 ? 10.797 11.809 17.681 1.00 90.94 84 LEU A O 1
ATOM 648 N N . SER A 1 85 ? 11.609 11.301 15.658 1.00 90.75 85 SER A N 1
ATOM 649 C CA . SER A 1 85 ? 10.919 12.389 14.951 1.00 90.75 85 SER A CA 1
ATOM 650 C C . SER A 1 85 ? 9.401 12.219 14.966 1.00 90.75 85 SER A C 1
ATOM 652 O O . SER A 1 85 ? 8.677 13.181 15.214 1.00 90.75 85 SER A O 1
ATOM 654 N N . ILE A 1 86 ? 8.907 10.992 14.782 1.00 91.31 86 ILE A N 1
ATOM 655 C CA . ILE A 1 86 ? 7.479 10.682 14.940 1.00 91.31 86 ILE A CA 1
ATOM 656 C C . ILE A 1 86 ? 7.029 10.977 16.372 1.00 91.31 86 ILE A C 1
ATOM 658 O O . ILE A 1 86 ? 5.982 11.589 16.571 1.00 91.31 86 ILE A O 1
ATOM 662 N N . LEU A 1 87 ? 7.834 10.617 17.377 1.00 90.88 87 LEU A N 1
ATOM 663 C CA . LEU A 1 87 ? 7.512 10.926 18.769 1.00 90.88 87 LEU A CA 1
ATOM 664 C C . LEU A 1 87 ? 7.411 12.442 19.015 1.00 90.88 87 LEU A C 1
ATOM 666 O O . LEU A 1 87 ? 6.467 12.878 19.670 1.00 90.88 87 LEU A O 1
ATOM 670 N N . ILE A 1 88 ? 8.318 13.251 18.449 1.00 90.06 88 ILE A N 1
ATOM 671 C CA . ILE A 1 88 ? 8.237 14.724 18.508 1.00 90.06 88 ILE A CA 1
ATOM 672 C C . ILE A 1 88 ? 6.911 15.211 17.922 1.00 90.06 88 ILE A C 1
ATOM 674 O O . ILE A 1 88 ? 6.218 16.004 18.557 1.00 90.06 88 ILE A O 1
ATOM 678 N N . ILE A 1 89 ? 6.536 14.723 16.735 1.00 91.12 89 ILE A N 1
ATOM 679 C CA . ILE A 1 89 ? 5.296 15.119 16.055 1.00 91.12 89 ILE A CA 1
ATOM 680 C C . ILE A 1 89 ? 4.087 14.819 16.942 1.00 91.12 89 ILE A C 1
ATOM 682 O O . ILE A 1 89 ? 3.274 15.707 17.190 1.00 91.12 89 ILE A O 1
ATOM 686 N N . LEU A 1 90 ? 3.993 13.604 17.485 1.00 90.94 90 LEU A N 1
ATOM 687 C CA . LEU A 1 90 ? 2.854 13.176 18.303 1.00 90.94 90 LEU A CA 1
ATOM 688 C C . LEU A 1 90 ? 2.812 13.870 19.681 1.00 90.94 90 LEU A C 1
ATOM 690 O O . LEU A 1 90 ? 1.739 14.041 20.262 1.00 90.94 90 LEU A O 1
ATOM 694 N N . LEU A 1 91 ? 3.955 14.315 20.210 1.00 91.25 91 LEU A N 1
ATOM 695 C CA . LEU A 1 91 ? 4.033 15.069 21.468 1.00 91.25 91 LEU A CA 1
ATOM 696 C C . LEU A 1 91 ? 3.956 16.593 21.282 1.00 91.25 91 LEU A C 1
ATOM 698 O O . LEU A 1 91 ? 3.764 17.317 22.256 1.00 91.25 91 LEU A O 1
ATOM 702 N N . SER A 1 92 ? 4.039 17.107 20.054 1.00 90.00 92 SER A N 1
ATOM 703 C CA . SER A 1 92 ? 4.002 18.553 19.788 1.00 90.00 92 SER A CA 1
ATOM 704 C C . SER A 1 92 ? 2.680 19.222 20.196 1.00 90.00 92 SER A C 1
ATOM 706 O O . SER A 1 92 ? 2.651 20.421 20.464 1.00 90.00 92 SER A O 1
ATOM 708 N N . GLY A 1 93 ? 1.593 18.460 20.347 1.00 90.75 93 GLY A N 1
ATOM 709 C CA . GLY A 1 93 ? 0.321 18.944 20.891 1.00 90.75 93 GLY A CA 1
ATOM 710 C C . GLY A 1 93 ? 0.220 18.947 22.424 1.00 90.75 93 GLY A C 1
ATOM 711 O O . GLY A 1 93 ? -0.767 19.458 22.956 1.00 90.75 93 GLY A O 1
ATOM 712 N N . LEU A 1 94 ? 1.200 18.393 23.148 1.00 90.62 94 LEU A N 1
ATOM 713 C CA . LEU A 1 94 ? 1.078 18.074 24.577 1.00 90.62 94 LEU A CA 1
ATOM 714 C C . LEU A 1 94 ? 0.892 19.314 25.451 1.00 90.62 94 LEU A C 1
ATOM 716 O O . LEU A 1 94 ? 0.049 19.309 26.349 1.00 90.62 94 LEU A O 1
ATOM 720 N N . GLY A 1 95 ? 1.615 20.391 25.145 1.00 89.00 95 GLY A N 1
ATOM 721 C CA . GLY A 1 95 ? 1.498 21.680 25.816 1.00 89.00 95 GLY A CA 1
ATOM 722 C C . GLY A 1 95 ? 0.072 22.199 25.779 1.00 89.00 95 GLY A C 1
ATOM 723 O O . GLY A 1 95 ? -0.480 22.506 26.829 1.00 89.00 95 GLY A O 1
ATOM 724 N N . PHE A 1 96 ? -0.570 22.203 24.610 1.00 89.12 96 PHE A N 1
ATOM 725 C CA . PHE A 1 96 ? -1.958 22.648 24.464 1.00 89.12 96 PHE A CA 1
ATOM 726 C C . PHE A 1 96 ? -2.950 21.672 25.105 1.00 89.12 96 PHE A C 1
ATOM 728 O O . PHE A 1 96 ? -3.828 22.092 25.860 1.00 89.12 96 PHE A O 1
ATOM 735 N N . ALA A 1 97 ? -2.770 20.365 24.888 1.00 90.00 97 ALA A N 1
ATOM 736 C CA . ALA A 1 97 ? -3.607 19.332 25.495 1.00 90.00 97 ALA A CA 1
ATOM 737 C C . ALA A 1 97 ? -3.560 19.369 27.037 1.00 90.00 97 ALA A C 1
ATOM 739 O O . ALA A 1 97 ? -4.534 19.015 27.700 1.00 90.00 97 ALA A O 1
ATOM 740 N N . SER A 1 98 ? -2.459 19.845 27.631 1.00 86.69 98 SER A N 1
ATOM 741 C CA . SER A 1 98 ? -2.309 19.970 29.085 1.00 86.69 98 SER A CA 1
ATOM 742 C C . SER A 1 98 ? -3.283 20.970 29.725 1.00 86.69 98 SER A C 1
ATOM 744 O O . SER A 1 98 ? -3.682 20.765 30.879 1.00 86.69 98 SER A O 1
ATOM 746 N N . TYR A 1 99 ? -3.713 21.996 28.978 1.00 85.50 99 TYR A N 1
ATOM 747 C CA . TYR A 1 99 ? -4.691 23.001 29.417 1.00 85.50 99 TYR A CA 1
ATOM 748 C C . TYR A 1 99 ? -6.138 22.521 29.312 1.00 85.50 99 TYR A C 1
ATOM 750 O O . TYR A 1 99 ? -7.020 23.125 29.919 1.00 85.50 99 TYR A O 1
ATOM 758 N N . LEU A 1 100 ? -6.374 21.439 28.577 1.00 85.25 100 LEU A N 1
ATOM 759 C CA . LEU A 1 100 ? -7.688 20.838 28.429 1.00 85.25 100 LEU A CA 1
ATOM 760 C C . LEU A 1 100 ? -7.978 19.881 29.595 1.00 85.25 100 LEU A C 1
ATOM 762 O O . LEU A 1 100 ? -7.072 19.314 30.219 1.00 85.25 100 LEU A O 1
ATOM 766 N N . GLU A 1 101 ? -9.256 19.738 29.936 1.00 81.44 101 GLU A N 1
ATOM 767 C CA . GLU A 1 101 ? -9.697 18.824 30.990 1.00 81.44 101 GLU A CA 1
ATOM 768 C C . GLU A 1 101 ? -9.610 17.371 30.510 1.00 81.44 101 GLU A C 1
ATOM 770 O O . GLU A 1 101 ? -10.016 17.050 29.396 1.00 81.44 101 GLU A O 1
ATOM 775 N N . GLY A 1 102 ? -9.084 16.485 31.358 1.00 82.19 102 GLY A N 1
ATOM 776 C CA . GLY A 1 102 ? -8.956 15.066 31.037 1.00 82.19 102 GLY A CA 1
ATOM 777 C C . GLY A 1 102 ? -7.902 14.338 31.870 1.00 82.19 102 GLY A C 1
ATOM 778 O O . GLY A 1 102 ? -7.044 14.941 32.522 1.00 82.19 102 GLY A O 1
ATOM 779 N N . SER A 1 103 ? -7.977 13.015 31.832 1.00 85.06 103 SER A N 1
ATOM 780 C CA . SER A 1 103 ? -6.974 12.072 32.321 1.00 85.06 103 SER A CA 1
ATOM 781 C C . SER A 1 103 ? -5.668 12.157 31.522 1.00 85.06 103 SER A C 1
ATOM 783 O O . SER A 1 103 ? -5.617 12.697 30.417 1.00 85.06 103 SER A O 1
ATOM 785 N N . PHE A 1 104 ? -4.592 11.586 32.071 1.00 85.12 104 PHE A N 1
ATOM 786 C CA . PHE A 1 104 ? -3.288 11.529 31.401 1.00 85.12 104 PHE A CA 1
ATOM 787 C C . PHE A 1 104 ? -3.376 10.923 29.990 1.00 85.12 104 PHE A C 1
ATOM 789 O O . PHE A 1 104 ? -2.869 11.509 29.036 1.00 85.12 104 PHE A O 1
ATOM 796 N N . SER A 1 105 ? -4.062 9.788 29.847 1.00 85.44 105 SER A N 1
ATOM 797 C CA . SER A 1 105 ? -4.193 9.091 28.567 1.00 85.44 105 SER A CA 1
ATOM 798 C C . SER A 1 105 ? -5.025 9.878 27.551 1.00 85.44 105 SER A C 1
ATOM 800 O O . SER A 1 105 ? -4.671 9.896 26.377 1.00 85.44 105 SER A O 1
ATOM 802 N N . GLU A 1 106 ? -6.079 10.582 27.985 1.00 90.25 106 GLU A N 1
ATOM 803 C CA . GLU A 1 106 ? -6.857 11.474 27.106 1.00 90.25 106 GLU A CA 1
ATOM 804 C C . GLU A 1 106 ? -6.004 12.638 26.594 1.00 90.25 106 GLU A C 1
ATOM 806 O O . GLU A 1 106 ? -6.048 12.955 25.408 1.00 90.25 106 GLU A O 1
ATOM 811 N N . LYS A 1 107 ? -5.181 13.240 27.463 1.00 90.62 107 LYS A N 1
ATOM 812 C CA . LYS A 1 107 ? -4.262 14.322 27.079 1.00 90.62 107 LYS A CA 1
ATOM 813 C C . LYS A 1 107 ? -3.183 13.845 26.111 1.00 90.62 107 LYS A C 1
ATOM 815 O O . LYS A 1 107 ? -2.857 14.564 25.173 1.00 90.62 107 LYS A O 1
ATOM 820 N N . LEU A 1 108 ? -2.654 12.637 26.306 1.00 91.19 108 LEU A N 1
ATOM 821 C CA . LEU A 1 108 ? -1.677 12.038 25.396 1.00 91.19 108 LEU A CA 1
ATOM 822 C C . LEU A 1 108 ? -2.295 11.718 24.024 1.00 91.19 108 LEU A C 1
ATOM 824 O O . LEU A 1 108 ? -1.717 12.058 22.992 1.00 91.19 108 LEU A O 1
ATOM 828 N N . ALA A 1 109 ? -3.495 11.129 24.001 1.00 93.12 109 ALA A N 1
ATOM 829 C CA . ALA A 1 109 ? -4.244 10.901 22.768 1.00 93.12 109 ALA A CA 1
ATOM 830 C C . ALA A 1 109 ? -4.516 12.227 22.041 1.00 93.12 109 ALA A C 1
ATOM 832 O O . ALA A 1 109 ? -4.220 12.368 20.857 1.00 93.12 109 ALA A O 1
ATOM 833 N N . LEU A 1 110 ? -4.987 13.247 22.752 1.00 93.75 110 LEU A N 1
ATOM 834 C CA . LEU A 1 110 ? -5.256 14.544 22.146 1.00 93.75 110 LEU A CA 1
ATOM 835 C C . LEU A 1 110 ? -3.987 15.255 21.664 1.00 93.75 110 LEU A C 1
ATOM 837 O O . LEU A 1 110 ? -4.010 15.863 20.599 1.00 93.75 110 LEU A O 1
ATOM 841 N N . SER A 1 111 ? -2.873 15.125 22.389 1.00 93.94 111 SER A N 1
ATOM 842 C CA . SER A 1 111 ? -1.563 15.614 21.948 1.00 93.94 111 SER A CA 1
ATOM 843 C C . SER A 1 111 ? -1.215 15.080 20.564 1.00 93.94 111 SER A C 1
ATOM 845 O O . SER A 1 111 ? -0.853 15.855 19.684 1.00 93.94 111 SER A O 1
ATOM 847 N N . SER A 1 112 ? -1.371 13.770 20.361 1.00 93.62 112 SER A N 1
ATOM 848 C CA . SER A 1 112 ? -1.063 13.139 19.076 1.00 93.62 112 SER A CA 1
ATOM 849 C C . SER A 1 112 ? -1.996 13.585 17.949 1.00 93.62 112 SER A C 1
ATOM 851 O O . SER A 1 112 ? -1.525 13.827 16.839 1.00 93.62 112 SER A O 1
ATOM 853 N N . VAL A 1 113 ? -3.287 13.796 18.244 1.00 95.38 113 VAL A N 1
ATOM 854 C CA . VAL A 1 113 ? -4.252 14.362 17.287 1.00 95.38 113 VAL A CA 1
ATOM 855 C C . VAL A 1 113 ? -3.848 15.780 16.883 1.00 95.38 113 VAL A C 1
ATOM 857 O O . VAL A 1 113 ? -3.732 16.089 15.699 1.00 95.38 113 VAL A O 1
ATOM 860 N N . MET A 1 114 ? -3.597 16.645 17.867 1.00 94.50 114 MET A N 1
ATOM 861 C CA . MET A 1 114 ? -3.215 18.037 17.628 1.00 94.50 114 MET A CA 1
ATOM 862 C C . MET A 1 114 ? -1.875 18.128 16.897 1.00 94.50 114 MET A C 1
ATOM 864 O O . MET A 1 114 ? -1.756 18.893 15.949 1.00 94.50 114 MET A O 1
ATOM 868 N N . GLY A 1 115 ? -0.889 17.318 17.283 1.00 92.75 115 GLY A N 1
ATOM 869 C CA . GLY A 1 115 ? 0.427 17.295 16.651 1.00 92.75 115 GLY A CA 1
ATOM 870 C C . GLY A 1 115 ? 0.396 16.838 15.192 1.00 92.75 115 GLY A C 1
ATOM 871 O O . GLY A 1 115 ? 1.004 17.479 14.332 1.00 92.75 115 GLY A O 1
ATOM 872 N N . GLY A 1 116 ? -0.375 15.788 14.883 1.00 92.94 116 GLY A N 1
ATOM 873 C CA . GLY A 1 116 ? -0.607 15.343 13.506 1.00 92.94 116 GLY A CA 1
ATOM 874 C C . GLY A 1 116 ? -1.305 16.410 12.655 1.00 92.94 116 GLY A C 1
ATOM 875 O O . GLY A 1 116 ? -0.868 16.698 11.539 1.00 92.94 116 GLY A O 1
ATOM 876 N N . LEU A 1 117 ? -2.338 17.064 13.198 1.00 92.81 117 LEU A N 1
ATOM 877 C CA . LEU A 1 117 ? -3.047 18.155 12.518 1.00 92.81 117 LEU A CA 1
ATOM 878 C C . LEU A 1 117 ? -2.175 19.378 12.287 1.00 92.81 117 LEU A C 1
ATOM 880 O O . LEU A 1 117 ? -2.140 19.886 11.172 1.00 92.81 117 LEU A O 1
ATOM 884 N N . PHE A 1 118 ? -1.469 19.850 13.316 1.00 90.31 118 PHE A N 1
ATOM 885 C CA . PHE A 1 118 ? -0.577 20.998 13.198 1.00 90.31 118 PHE A CA 1
ATOM 886 C C . PHE A 1 118 ? 0.489 20.740 12.147 1.00 90.31 118 PHE A C 1
ATOM 888 O O . PHE A 1 118 ? 0.707 21.589 11.290 1.00 90.31 118 PHE A O 1
ATOM 895 N N . THR A 1 119 ? 1.081 19.546 12.153 1.00 89.94 119 THR A N 1
ATOM 896 C CA . THR A 1 119 ? 2.025 19.132 11.115 1.00 89.94 119 THR A CA 1
ATOM 897 C C . THR A 1 119 ? 1.370 19.200 9.740 1.00 89.94 119 THR A C 1
ATOM 899 O O . THR A 1 119 ? 1.874 19.895 8.865 1.00 89.94 119 THR A O 1
ATOM 902 N N . THR A 1 120 ? 0.202 18.581 9.562 1.00 89.56 120 THR A N 1
ATOM 903 C CA . THR A 1 120 ? -0.503 18.573 8.270 1.00 89.56 120 THR A CA 1
ATOM 904 C C . THR A 1 120 ? -0.811 19.988 7.766 1.00 89.56 120 THR A C 1
ATOM 906 O O . THR A 1 120 ? -0.536 20.311 6.611 1.00 89.56 120 THR A O 1
ATOM 909 N N . ILE A 1 121 ? -1.333 20.857 8.637 1.00 87.50 121 ILE A N 1
ATOM 910 C CA . ILE A 1 121 ? -1.676 22.248 8.314 1.00 87.50 121 ILE A CA 1
ATOM 911 C C . ILE A 1 121 ? -0.420 23.055 7.973 1.00 87.50 121 ILE A C 1
ATOM 913 O O . ILE A 1 121 ? -0.430 23.817 7.012 1.00 87.50 121 ILE A O 1
ATOM 917 N N . LEU A 1 122 ? 0.675 22.889 8.718 1.00 85.56 122 LEU A N 1
ATOM 918 C CA . LEU A 1 122 ? 1.931 23.595 8.451 1.00 85.56 122 LEU A CA 1
ATOM 919 C C . LEU A 1 122 ? 2.525 23.210 7.101 1.00 85.56 122 LEU A C 1
ATOM 921 O O . LEU A 1 122 ? 2.970 24.084 6.360 1.00 85.56 122 LEU A O 1
ATOM 925 N N . VAL A 1 123 ? 2.507 21.918 6.770 1.00 82.62 123 VAL A N 1
ATOM 926 C CA . VAL A 1 123 ? 2.931 21.439 5.450 1.00 82.62 123 VAL A CA 1
ATOM 927 C C . VAL A 1 123 ? 2.073 22.059 4.364 1.00 82.62 123 VAL A C 1
ATOM 929 O O . VAL A 1 123 ? 2.602 22.576 3.385 1.00 82.62 123 VAL A O 1
ATOM 932 N N . PHE A 1 124 ? 0.759 22.068 4.566 1.00 79.94 124 PHE A N 1
ATOM 933 C CA . PHE A 1 124 ? -0.175 22.656 3.623 1.00 79.94 124 PHE A CA 1
ATOM 934 C C . PHE A 1 124 ? 0.081 24.154 3.398 1.00 79.94 124 PHE A C 1
ATOM 936 O O . PHE A 1 124 ? 0.226 24.596 2.260 1.00 79.94 124 PHE A O 1
ATOM 943 N N . VAL A 1 125 ? 0.212 24.938 4.473 1.00 81.06 125 VAL A N 1
ATOM 944 C CA . VAL A 1 125 ? 0.542 26.371 4.390 1.00 81.06 125 VAL A CA 1
ATOM 945 C C . VAL A 1 125 ? 1.865 26.579 3.654 1.00 81.06 125 VAL A C 1
ATOM 947 O O . VAL A 1 125 ? 1.976 27.465 2.810 1.00 81.06 125 VAL A O 1
ATOM 950 N N . ALA A 1 126 ? 2.863 25.742 3.917 1.00 78.00 126 ALA A N 1
ATOM 951 C CA . ALA A 1 126 ? 4.155 25.848 3.262 1.00 78.00 126 ALA A CA 1
ATOM 952 C C . ALA A 1 126 ? 4.106 25.532 1.758 1.00 78.00 126 ALA A C 1
ATOM 954 O O . ALA A 1 126 ? 4.744 26.235 0.968 1.00 78.00 126 ALA A O 1
ATOM 955 N N . MET A 1 127 ? 3.300 24.540 1.359 1.00 75.75 127 MET A N 1
ATOM 956 C CA . MET A 1 127 ? 2.998 24.246 -0.047 1.00 75.75 127 MET A CA 1
ATOM 957 C C . MET A 1 127 ? 2.296 25.424 -0.739 1.00 75.75 127 MET A C 1
ATOM 959 O O . MET A 1 127 ? 2.561 25.698 -1.902 1.00 75.75 127 MET A O 1
ATOM 963 N N . LEU A 1 128 ? 1.432 26.172 -0.044 1.00 75.50 128 LEU A N 1
ATOM 964 C CA . LEU A 1 128 ? 0.781 27.349 -0.635 1.00 75.50 128 LEU A CA 1
ATOM 965 C C . LEU A 1 128 ? 1.745 28.527 -0.863 1.00 75.50 128 LEU A C 1
ATOM 967 O O . LEU A 1 128 ? 1.565 29.279 -1.828 1.00 75.50 128 LEU A O 1
ATOM 971 N N . VAL A 1 129 ? 2.737 28.703 0.020 1.00 79.06 129 VAL A N 1
ATOM 972 C CA . VAL A 1 129 ? 3.615 29.886 0.038 1.00 79.06 129 VAL A CA 1
ATOM 973 C C . VAL A 1 129 ? 4.840 29.739 -0.868 1.00 79.06 129 VAL A C 1
ATOM 975 O O . VAL A 1 129 ? 5.098 30.643 -1.657 1.00 79.06 129 VAL A O 1
ATOM 978 N N . ASN A 1 130 ? 5.623 28.658 -0.754 1.00 70.31 130 ASN A N 1
ATOM 979 C CA . ASN A 1 130 ? 6.934 28.574 -1.428 1.00 70.31 130 ASN A CA 1
ATOM 980 C C . ASN A 1 130 ? 7.386 27.138 -1.769 1.00 70.31 130 ASN A C 1
ATOM 982 O O . ASN A 1 130 ? 8.576 26.916 -1.972 1.00 70.31 130 ASN A O 1
ATOM 986 N N . ASP A 1 131 ? 6.489 26.144 -1.730 1.00 66.50 131 ASP A N 1
ATOM 987 C CA . ASP A 1 131 ? 6.796 24.714 -1.949 1.00 66.50 131 ASP A CA 1
ATOM 988 C C . ASP A 1 131 ? 7.947 24.142 -1.082 1.00 66.50 131 ASP A C 1
ATOM 990 O O . ASP A 1 131 ? 8.448 23.045 -1.330 1.00 66.50 131 ASP A O 1
ATOM 994 N N . ARG A 1 132 ? 8.379 24.865 -0.038 1.00 67.44 132 ARG A N 1
ATOM 995 C CA . ARG A 1 132 ? 9.479 24.478 0.857 1.00 67.44 132 ARG A CA 1
ATOM 996 C C . ARG A 1 132 ? 8.940 24.020 2.196 1.00 67.44 132 ARG A C 1
ATOM 998 O O . ARG A 1 132 ? 8.272 24.778 2.887 1.00 67.44 132 ARG A O 1
ATOM 1005 N N . PHE A 1 133 ? 9.312 22.817 2.609 1.00 68.12 133 PHE A N 1
ATOM 1006 C CA . PHE A 1 133 ? 8.840 22.229 3.858 1.00 68.12 133 PHE A CA 1
ATOM 1007 C C . PHE A 1 133 ? 9.410 22.939 5.111 1.00 68.12 133 PHE A C 1
ATOM 1009 O O . PHE A 1 133 ? 10.630 23.109 5.212 1.00 68.12 133 PHE A O 1
ATOM 1016 N N . PRO A 1 134 ? 8.592 23.325 6.113 1.00 67.75 134 PRO A N 1
ATOM 1017 C CA . PRO A 1 134 ? 9.016 24.177 7.227 1.00 67.75 134 PRO A CA 1
ATOM 1018 C C . PRO A 1 134 ? 9.549 23.350 8.412 1.00 67.75 134 PRO A C 1
ATOM 1020 O O . PRO A 1 134 ? 9.055 23.442 9.534 1.00 67.75 134 PRO A O 1
ATOM 1023 N N . ILE A 1 135 ? 10.581 22.538 8.173 1.00 66.69 135 ILE A N 1
ATOM 1024 C CA . ILE A 1 135 ? 11.112 21.537 9.124 1.00 66.69 135 ILE A CA 1
ATOM 1025 C C . ILE A 1 135 ? 11.418 22.151 10.500 1.00 66.69 135 ILE A C 1
ATOM 1027 O O . ILE A 1 135 ? 10.991 21.639 11.534 1.00 66.69 135 ILE A O 1
ATOM 1031 N N . LYS A 1 136 ? 12.116 23.296 10.507 1.00 76.06 136 LYS A N 1
ATOM 1032 C CA . LYS A 1 136 ? 12.552 23.988 11.730 1.00 76.06 136 LYS A CA 1
ATOM 1033 C C . LYS A 1 136 ? 11.381 24.487 12.578 1.00 76.06 136 LYS A C 1
ATOM 1035 O O . LYS A 1 136 ? 11.494 24.556 13.799 1.00 76.06 136 LYS A O 1
ATOM 1040 N N . LEU A 1 137 ? 10.253 24.815 11.949 1.00 80.00 137 LEU A N 1
ATOM 1041 C CA . LEU A 1 137 ? 9.085 25.338 12.650 1.00 80.00 137 LEU A CA 1
ATOM 1042 C C . LEU A 1 137 ? 8.395 24.245 13.475 1.00 80.00 137 LEU A C 1
ATOM 1044 O O . LEU A 1 137 ? 8.005 24.503 14.609 1.00 80.00 137 LEU A O 1
ATOM 1048 N N . ILE A 1 138 ? 8.324 23.013 12.958 1.00 78.31 138 ILE A N 1
ATOM 1049 C CA . ILE A 1 138 ? 7.735 21.868 13.673 1.00 78.31 138 ILE A CA 1
ATOM 1050 C C . ILE A 1 138 ? 8.545 21.548 14.936 1.00 78.31 138 ILE A C 1
ATOM 1052 O O . ILE A 1 138 ? 7.973 21.377 16.012 1.00 78.31 138 ILE A O 1
ATOM 1056 N N . THR A 1 139 ? 9.878 21.549 14.841 1.00 83.31 139 THR A N 1
ATOM 1057 C CA . THR A 1 139 ? 10.753 21.348 16.008 1.00 83.31 139 THR A CA 1
ATOM 1058 C C . THR A 1 139 ? 10.645 22.492 17.019 1.00 83.31 139 THR A C 1
ATOM 1060 O O . THR A 1 139 ? 10.621 22.247 18.221 1.00 83.31 139 THR A O 1
ATOM 1063 N N . VAL A 1 140 ? 10.504 23.744 16.567 1.00 87.94 140 VAL A N 1
ATOM 1064 C CA . VAL A 1 140 ? 10.296 24.891 17.471 1.00 87.94 140 VAL A CA 1
ATOM 1065 C C . VAL A 1 140 ? 8.961 24.770 18.211 1.00 87.94 140 VAL A C 1
ATOM 1067 O O . VAL A 1 140 ? 8.918 24.950 19.426 1.00 87.94 140 VAL A O 1
ATOM 1070 N N . ILE A 1 141 ? 7.885 24.397 17.512 1.00 86.62 141 ILE A N 1
ATOM 1071 C CA . ILE A 1 141 ? 6.569 24.163 18.124 1.00 86.62 141 ILE A CA 1
ATOM 1072 C C . ILE A 1 141 ? 6.642 23.025 19.148 1.00 86.62 141 ILE A C 1
ATOM 1074 O O . ILE A 1 141 ? 6.111 23.170 20.248 1.00 86.62 141 ILE A O 1
ATOM 1078 N N . GLY A 1 142 ? 7.345 21.932 18.833 1.00 86.94 142 GLY A N 1
ATOM 1079 C CA . GLY A 1 142 ? 7.600 20.840 19.776 1.00 86.94 142 GLY A CA 1
ATOM 1080 C C . GLY A 1 142 ? 8.298 21.319 21.055 1.00 86.94 142 GLY A C 1
ATOM 1081 O O . GLY A 1 142 ? 7.826 21.038 22.158 1.00 86.94 142 GLY A O 1
ATOM 1082 N N . ALA A 1 143 ? 9.362 22.118 20.926 1.00 90.31 143 ALA A N 1
ATOM 1083 C CA . ALA A 1 143 ? 10.081 22.674 22.072 1.00 90.31 143 ALA A CA 1
ATOM 1084 C C . ALA A 1 143 ? 9.191 23.594 22.929 1.00 90.31 143 ALA A C 1
ATOM 1086 O O . ALA A 1 143 ? 9.131 23.430 24.149 1.00 90.31 143 ALA A O 1
ATOM 1087 N N . ILE A 1 144 ? 8.441 24.509 22.300 1.00 92.19 144 ILE A N 1
ATOM 1088 C CA . ILE A 1 144 ? 7.487 25.396 22.990 1.00 92.19 144 ILE A CA 1
ATOM 1089 C C . ILE A 1 144 ? 6.429 24.572 23.733 1.00 92.19 144 ILE A C 1
ATOM 1091 O O . ILE A 1 144 ? 6.128 24.838 24.896 1.00 92.19 144 ILE A O 1
ATOM 1095 N N . SER A 1 145 ? 5.896 23.535 23.089 1.00 91.06 145 SER A N 1
ATOM 1096 C CA . SER A 1 145 ? 4.900 22.634 23.669 1.00 91.06 145 SER A CA 1
ATOM 1097 C C . SER A 1 145 ? 5.426 21.913 24.916 1.00 91.06 145 SER A C 1
ATOM 1099 O O . SER A 1 145 ? 4.742 21.841 25.944 1.00 91.06 145 SER A O 1
ATOM 1101 N N . GLY A 1 146 ? 6.675 21.442 24.870 1.00 90.50 146 GLY A N 1
ATOM 1102 C CA . GLY A 1 146 ? 7.354 20.855 26.023 1.00 90.50 146 GLY A CA 1
ATOM 1103 C C . GLY A 1 146 ? 7.534 21.850 27.177 1.00 90.50 146 GLY A C 1
ATOM 1104 O O . GLY A 1 146 ? 7.225 21.513 28.322 1.00 90.50 146 GLY A O 1
ATOM 1105 N N . ILE A 1 147 ? 7.929 23.097 26.884 1.00 93.00 147 ILE A N 1
ATOM 1106 C CA . ILE A 1 147 ? 8.060 24.169 27.890 1.00 93.00 147 ILE A CA 1
ATOM 1107 C C . ILE A 1 147 ? 6.709 24.458 28.553 1.00 93.00 147 ILE A C 1
ATOM 1109 O O . ILE A 1 147 ? 6.617 24.479 29.783 1.00 93.00 147 ILE A O 1
ATOM 1113 N N . LEU A 1 148 ? 5.647 24.626 27.758 1.00 92.94 148 LEU A N 1
ATOM 1114 C CA . LEU A 1 148 ? 4.291 24.865 28.262 1.00 92.94 148 LEU A CA 1
ATOM 1115 C C . LEU A 1 148 ? 3.806 23.718 29.160 1.00 92.94 148 LEU A C 1
ATOM 1117 O O . LEU A 1 148 ? 3.215 23.963 30.214 1.00 92.94 148 LEU A O 1
ATOM 1121 N N . THR A 1 149 ? 4.113 22.472 28.784 1.00 91.38 149 THR A N 1
ATOM 1122 C CA . THR A 1 149 ? 3.761 21.275 29.565 1.00 91.38 149 THR A CA 1
ATOM 1123 C C . THR A 1 149 ? 4.441 21.281 30.935 1.00 91.38 149 THR A C 1
ATOM 1125 O O . THR A 1 149 ? 3.782 21.069 31.958 1.00 91.38 149 THR A O 1
ATOM 1128 N N . ILE A 1 150 ? 5.751 21.558 30.976 1.00 91.19 150 ILE A N 1
ATOM 1129 C CA . ILE A 1 150 ? 6.510 21.653 32.231 1.00 91.19 150 ILE A CA 1
ATOM 1130 C C . ILE A 1 150 ? 5.966 22.797 33.085 1.00 91.19 150 ILE A C 1
ATOM 1132 O O . ILE A 1 150 ? 5.700 22.601 34.270 1.00 91.19 150 ILE A O 1
ATOM 1136 N N . TYR A 1 151 ? 5.746 23.974 32.492 1.00 91.50 151 TYR A N 1
ATOM 1137 C CA . TYR A 1 151 ? 5.238 25.145 33.205 1.00 91.50 151 TYR A CA 1
ATOM 1138 C C . TYR A 1 151 ? 3.891 24.863 33.881 1.00 91.50 151 TYR A C 1
ATOM 1140 O O . TYR A 1 151 ? 3.725 25.138 35.074 1.00 91.50 151 TYR A O 1
ATOM 1148 N N . LYS A 1 152 ? 2.950 24.245 33.155 1.00 90.25 152 LYS A N 1
ATOM 1149 C CA . LYS A 1 152 ? 1.621 23.904 33.677 1.00 90.25 152 LYS A CA 1
ATOM 1150 C C . LYS A 1 152 ? 1.675 22.860 34.796 1.00 90.25 152 LYS A C 1
ATOM 1152 O O . LYS A 1 152 ? 0.877 22.931 35.731 1.00 90.25 152 LYS A O 1
ATOM 1157 N N . HIS A 1 153 ? 2.606 21.906 34.721 1.00 85.75 153 HIS A N 1
ATOM 1158 C CA . HIS A 1 153 ? 2.673 20.756 35.628 1.00 85.75 153 HIS A CA 1
ATOM 1159 C C . HIS A 1 153 ? 3.852 20.766 36.609 1.00 85.75 153 HIS A C 1
ATOM 1161 O O . HIS A 1 153 ? 4.063 19.770 37.297 1.00 85.75 153 HIS A O 1
ATOM 1167 N N . ARG A 1 154 ? 4.574 21.884 36.762 1.00 82.50 154 ARG A N 1
ATOM 1168 C CA . ARG A 1 154 ? 5.782 22.010 37.609 1.00 82.50 154 ARG A CA 1
ATOM 1169 C C . ARG A 1 154 ? 5.631 21.547 39.065 1.00 82.50 154 ARG A C 1
ATOM 1171 O O . ARG A 1 154 ? 6.615 21.179 39.690 1.00 82.50 154 ARG A O 1
ATOM 1178 N N . ARG A 1 155 ? 4.410 21.565 39.612 1.00 82.19 155 ARG A N 1
ATOM 1179 C CA . ARG A 1 155 ? 4.101 21.156 40.998 1.00 82.19 155 ARG A CA 1
ATOM 1180 C C . ARG A 1 155 ? 3.220 19.905 41.100 1.00 82.19 155 ARG A C 1
ATOM 1182 O O . ARG A 1 155 ? 2.943 19.461 42.208 1.00 82.19 155 ARG A O 1
ATOM 1189 N N . ASN A 1 156 ? 2.795 19.319 39.978 1.00 80.12 156 ASN A N 1
ATOM 1190 C CA . ASN A 1 156 ? 1.840 18.211 39.977 1.00 80.12 156 ASN A CA 1
ATOM 1191 C C . ASN A 1 156 ? 2.555 16.879 39.735 1.00 80.12 156 ASN A C 1
ATOM 1193 O O . ASN A 1 156 ? 3.134 16.667 38.669 1.00 80.12 156 ASN A O 1
ATOM 1197 N N . LYS A 1 157 ? 2.442 15.952 40.689 1.00 79.69 157 LYS A N 1
ATOM 1198 C CA . LYS A 1 157 ? 2.703 14.527 40.453 1.00 79.69 157 LYS A CA 1
ATOM 1199 C C . LYS A 1 157 ? 1.400 13.850 40.045 1.00 79.69 157 LYS A C 1
ATOM 1201 O O . LYS A 1 157 ? 0.339 14.175 40.576 1.00 79.69 157 LYS A O 1
ATOM 1206 N N . TYR A 1 158 ? 1.477 12.929 39.092 1.00 78.75 158 TYR A N 1
ATOM 1207 C CA . TYR A 1 158 ? 0.316 12.177 38.633 1.00 78.75 158 TYR A CA 1
ATOM 1208 C C . TYR A 1 158 ? 0.371 10.759 39.184 1.00 78.75 158 TYR A C 1
ATOM 1210 O O . TYR A 1 158 ? 1.397 10.088 39.084 1.00 78.75 158 TYR A O 1
ATOM 1218 N N . LYS A 1 159 ? -0.755 10.311 39.743 1.00 77.94 159 LYS A N 1
ATOM 1219 C CA . LYS A 1 159 ? -0.959 8.915 40.129 1.00 77.94 159 LYS A CA 1
ATOM 1220 C C . LYS A 1 159 ? -1.230 8.093 38.874 1.00 77.94 159 LYS A C 1
ATOM 1222 O O . LYS A 1 159 ? -2.293 8.219 38.266 1.00 77.94 159 LYS A O 1
ATOM 1227 N N . VAL A 1 160 ? -0.263 7.274 38.482 1.00 77.94 160 VAL A N 1
ATOM 1228 C CA . VAL A 1 160 ? -0.418 6.253 37.447 1.00 77.94 160 VAL A CA 1
ATOM 1229 C C . VAL A 1 160 ? -0.756 4.942 38.139 1.00 77.94 160 VAL A C 1
ATOM 1231 O O . VAL A 1 160 ? 0.054 4.395 38.883 1.00 77.94 160 VAL A O 1
ATOM 1234 N N . ARG A 1 161 ? -1.966 4.443 37.895 1.00 81.69 161 ARG A N 1
ATOM 1235 C CA . ARG A 1 161 ? -2.431 3.169 38.440 1.00 81.69 161 ARG A CA 1
ATOM 1236 C C . ARG A 1 161 ? -2.010 2.026 37.523 1.00 81.69 161 ARG A C 1
ATOM 1238 O O . ARG A 1 161 ? -2.552 1.886 36.430 1.00 81.69 161 ARG A O 1
ATOM 1245 N N . ILE A 1 162 ? -1.073 1.203 37.978 1.00 83.00 162 ILE A N 1
ATOM 1246 C CA . ILE A 1 162 ? -0.751 -0.084 37.361 1.00 83.00 162 ILE A CA 1
ATOM 1247 C C . ILE A 1 162 ? -1.789 -1.088 37.856 1.00 83.00 162 ILE A C 1
ATOM 1249 O O . ILE A 1 162 ? -1.719 -1.565 38.985 1.00 83.00 162 ILE A O 1
ATOM 1253 N N . ASP A 1 163 ? -2.784 -1.384 37.029 1.00 85.94 163 ASP A N 1
ATOM 1254 C CA . ASP A 1 163 ? -3.796 -2.409 37.277 1.00 85.94 163 ASP A CA 1
ATOM 1255 C C . ASP A 1 163 ? -3.790 -3.463 36.156 1.00 85.94 163 ASP A C 1
ATOM 1257 O O . ASP A 1 163 ? -3.010 -3.405 35.203 1.00 85.94 163 ASP A O 1
ATOM 1261 N N . ARG A 1 164 ? -4.698 -4.438 36.245 1.00 87.00 164 ARG A N 1
ATOM 1262 C CA . ARG A 1 164 ? -4.910 -5.436 35.187 1.00 87.00 164 ARG A CA 1
ATOM 1263 C C . ARG A 1 164 ? -5.198 -4.832 33.804 1.00 87.00 164 ARG A C 1
ATOM 1265 O O . ARG A 1 164 ? -4.881 -5.455 32.802 1.00 87.00 164 ARG A O 1
ATOM 1272 N N . TYR A 1 165 ? -5.776 -3.630 33.722 1.00 88.00 165 TYR A N 1
ATOM 1273 C CA . TYR A 1 165 ? -6.027 -2.966 32.441 1.00 88.00 165 TYR A CA 1
ATOM 1274 C C . TYR A 1 165 ? -4.724 -2.493 31.794 1.00 88.00 165 TYR A C 1
ATOM 1276 O O . TYR A 1 165 ? -4.496 -2.743 30.611 1.00 88.00 165 TYR A O 1
ATOM 1284 N N . PHE A 1 166 ? -3.840 -1.890 32.590 1.00 85.56 166 PHE A N 1
ATOM 1285 C CA . PHE A 1 166 ? -2.495 -1.533 32.151 1.00 85.56 166 PHE A CA 1
ATOM 1286 C C . PHE A 1 166 ? -1.663 -2.770 31.770 1.00 85.56 166 PHE A C 1
ATOM 1288 O O . PHE A 1 166 ? -0.996 -2.766 30.739 1.00 85.56 166 PHE A O 1
ATOM 1295 N N . LEU A 1 167 ? -1.753 -3.859 32.544 1.00 87.38 167 LEU A N 1
ATOM 1296 C CA . LEU A 1 167 ? -1.078 -5.124 32.221 1.00 87.38 167 LEU A CA 1
ATOM 1297 C C . LEU A 1 167 ? -1.588 -5.746 30.911 1.00 87.38 167 LEU A C 1
ATOM 1299 O O . LEU A 1 167 ? -0.775 -6.213 30.117 1.00 87.38 167 LEU A O 1
ATOM 1303 N N . SER A 1 168 ? -2.901 -5.715 30.647 1.00 87.25 168 SER A N 1
ATOM 1304 C CA . SER A 1 168 ? -3.462 -6.152 29.358 1.00 87.25 168 SER A CA 1
ATOM 1305 C C . SER A 1 168 ? -2.877 -5.353 28.199 1.00 87.25 168 SER A C 1
ATOM 1307 O O . SER A 1 168 ? -2.489 -5.939 27.194 1.00 87.25 168 SER A O 1
ATOM 1309 N N . LEU A 1 169 ? -2.769 -4.027 28.339 1.00 87.38 169 LEU A N 1
ATOM 1310 C CA . LEU A 1 169 ? -2.153 -3.184 27.316 1.00 87.38 169 LEU A CA 1
ATOM 1311 C C . LEU A 1 169 ? -0.687 -3.570 27.079 1.00 87.38 169 LEU A C 1
ATOM 1313 O O . LEU A 1 169 ? -0.286 -3.725 25.930 1.00 87.38 169 LEU A O 1
ATOM 1317 N N . LEU A 1 170 ? 0.096 -3.769 28.145 1.00 86.75 170 LEU A N 1
ATOM 1318 C CA . LEU A 1 170 ? 1.490 -4.205 28.027 1.00 86.75 170 LEU A CA 1
ATOM 1319 C C . LEU A 1 170 ? 1.616 -5.562 27.333 1.00 86.75 170 LEU A C 1
ATOM 1321 O O . LEU A 1 170 ? 2.505 -5.724 26.503 1.00 86.75 170 LEU A O 1
ATOM 1325 N N . LEU A 1 171 ? 0.722 -6.511 27.624 1.00 85.88 171 LEU A N 1
ATOM 1326 C CA . LEU A 1 171 ? 0.707 -7.805 26.945 1.00 85.88 171 LEU A CA 1
ATOM 1327 C C . LEU A 1 171 ? 0.423 -7.651 25.445 1.00 85.88 171 LEU A C 1
ATOM 1329 O O . LEU A 1 171 ? 1.091 -8.295 24.641 1.00 85.88 171 LEU A O 1
ATOM 1333 N N . LEU A 1 172 ? -0.528 -6.792 25.061 1.00 86.69 172 LEU A N 1
ATOM 1334 C CA . LEU A 1 172 ? -0.830 -6.526 23.651 1.00 86.69 172 LEU A CA 1
ATOM 1335 C C . LEU A 1 172 ? 0.332 -5.833 22.936 1.00 86.69 172 LEU A C 1
ATOM 1337 O O . LEU A 1 172 ? 0.666 -6.216 21.821 1.00 86.69 172 LEU A O 1
ATOM 1341 N N . VAL A 1 173 ? 0.974 -4.852 23.580 1.00 84.75 173 VAL A N 1
ATOM 1342 C CA . VAL A 1 173 ? 2.169 -4.186 23.037 1.00 84.75 173 VAL A CA 1
ATOM 1343 C C . VAL A 1 173 ? 3.309 -5.189 22.878 1.00 84.75 173 VAL A C 1
ATOM 1345 O O . VAL A 1 173 ? 3.931 -5.241 21.823 1.00 84.75 173 VAL A O 1
ATOM 1348 N N . PHE A 1 174 ? 3.563 -6.017 23.892 1.00 81.69 174 PHE A N 1
ATOM 1349 C CA . PHE A 1 174 ? 4.580 -7.064 23.837 1.00 81.69 174 PHE A CA 1
ATOM 1350 C C . PHE A 1 174 ? 4.302 -8.062 22.711 1.00 81.69 174 PHE A C 1
ATOM 1352 O O . PHE A 1 174 ? 5.202 -8.375 21.934 1.00 81.69 174 PHE A O 1
ATOM 1359 N N . PHE A 1 175 ? 3.052 -8.511 22.578 1.00 79.19 175 PHE A N 1
ATOM 1360 C CA . PHE A 1 175 ? 2.654 -9.402 21.497 1.00 79.19 175 PHE A CA 1
ATOM 1361 C C . PHE A 1 175 ? 2.840 -8.754 20.120 1.00 79.19 175 PHE A C 1
ATOM 1363 O O . PHE A 1 175 ? 3.446 -9.363 19.245 1.00 79.19 175 PHE A O 1
ATOM 1370 N N . TYR A 1 176 ? 2.377 -7.516 19.945 1.00 79.25 176 TYR A N 1
ATOM 1371 C CA . TYR A 1 176 ? 2.536 -6.761 18.703 1.00 79.25 176 TYR A CA 1
ATOM 1372 C C . TYR A 1 176 ? 4.015 -6.582 18.326 1.00 79.25 176 TYR A C 1
ATOM 1374 O O . TYR A 1 176 ? 4.389 -6.746 17.168 1.00 79.25 176 TYR A O 1
ATOM 1382 N N . LEU A 1 177 ? 4.889 -6.309 19.302 1.00 76.38 177 LEU A N 1
ATOM 1383 C CA . LEU A 1 177 ? 6.333 -6.230 19.067 1.00 76.38 177 LEU A CA 1
ATOM 1384 C C . LEU A 1 177 ? 6.928 -7.586 18.664 1.00 76.38 177 LEU A C 1
ATOM 1386 O O . LEU A 1 177 ? 7.765 -7.626 17.768 1.00 76.38 177 LEU A O 1
ATOM 1390 N N . ILE A 1 178 ? 6.499 -8.697 19.275 1.00 74.00 178 ILE A N 1
ATOM 1391 C CA . ILE A 1 178 ? 6.932 -10.043 18.861 1.00 74.00 178 ILE A CA 1
ATOM 1392 C C . ILE A 1 178 ? 6.472 -10.357 17.440 1.00 74.00 178 ILE A C 1
ATOM 1394 O O . ILE A 1 178 ? 7.264 -10.862 16.649 1.00 74.00 178 ILE A O 1
ATOM 1398 N N . GLU A 1 179 ? 5.210 -10.078 17.120 1.00 73.94 179 GLU A N 1
ATOM 1399 C CA . GLU A 1 179 ? 4.648 -10.267 15.782 1.00 73.94 179 GLU A CA 1
ATOM 1400 C C . GLU A 1 179 ? 5.482 -9.521 14.742 1.00 73.94 179 GLU A C 1
ATOM 1402 O O . GLU A 1 179 ? 5.866 -10.086 13.716 1.00 73.94 179 GLU A O 1
ATOM 1407 N N . LEU A 1 180 ? 5.847 -8.282 15.064 1.00 71.88 180 LEU A N 1
ATOM 1408 C CA . LEU A 1 180 ? 6.766 -7.500 14.269 1.00 71.88 180 LEU A CA 1
ATOM 1409 C C . LEU A 1 180 ? 8.117 -8.219 14.138 1.00 71.88 180 LEU A C 1
ATOM 1411 O O . LEU A 1 180 ? 8.500 -8.589 13.039 1.00 71.88 180 LEU A O 1
ATOM 1415 N N . PHE A 1 181 ? 8.824 -8.545 15.216 1.00 68.38 181 PHE A N 1
ATOM 1416 C CA . PHE A 1 181 ? 10.118 -9.231 15.081 1.00 68.38 181 PHE A CA 1
ATOM 1417 C C . PHE A 1 181 ? 10.051 -10.555 14.297 1.00 68.38 181 PHE A C 1
ATOM 1419 O O . PHE A 1 181 ? 10.971 -10.857 13.539 1.00 68.38 181 PHE A O 1
ATOM 1426 N N . ALA A 1 182 ? 8.966 -11.319 14.431 1.00 65.38 182 ALA A N 1
ATOM 1427 C CA . ALA A 1 182 ? 8.797 -12.610 13.771 1.00 65.38 182 ALA A CA 1
ATOM 1428 C C . ALA A 1 182 ? 8.471 -12.501 12.270 1.00 65.38 182 ALA A C 1
ATOM 1430 O O . ALA A 1 182 ? 8.852 -13.380 11.500 1.00 65.38 182 ALA A O 1
ATOM 1431 N N . VAL A 1 183 ? 7.764 -11.454 11.835 1.00 68.44 183 VAL A N 1
ATOM 1432 C CA . VAL A 1 183 ? 7.233 -11.369 10.462 1.00 68.44 183 VAL A CA 1
ATOM 1433 C C . VAL A 1 183 ? 7.920 -10.296 9.604 1.00 68.44 183 VAL A C 1
ATOM 1435 O O . VAL A 1 183 ? 7.951 -10.373 8.371 1.00 68.44 183 VAL A O 1
ATOM 1438 N N . PHE A 1 184 ? 8.493 -9.281 10.236 1.00 65.31 184 PHE A N 1
ATOM 1439 C CA . PHE A 1 184 ? 8.748 -7.986 9.609 1.00 65.31 184 PHE A CA 1
ATOM 1440 C C . PHE A 1 184 ? 9.860 -7.918 8.558 1.00 65.31 184 PHE A C 1
ATOM 1442 O O . PHE A 1 184 ? 9.651 -7.192 7.583 1.00 65.31 184 PHE A O 1
ATOM 1449 N N . PRO A 1 185 ? 10.967 -8.693 8.616 1.00 62.47 185 PRO A N 1
ATOM 1450 C CA . PRO A 1 185 ? 11.931 -8.688 7.516 1.00 62.47 185 PRO A CA 1
ATOM 1451 C C . PRO A 1 185 ? 11.292 -9.094 6.178 1.00 62.47 185 PRO A C 1
ATOM 1453 O O . PRO A 1 185 ? 11.665 -8.586 5.127 1.00 62.47 185 PRO A O 1
ATOM 1456 N N . GLY A 1 186 ? 10.288 -9.976 6.186 1.00 67.38 186 GLY A N 1
ATOM 1457 C CA . GLY A 1 186 ? 9.572 -10.393 4.976 1.00 67.38 186 GLY A CA 1
ATOM 1458 C C . GLY A 1 186 ? 8.470 -9.465 4.528 1.00 67.38 186 GLY A C 1
ATOM 1459 O O . GLY A 1 186 ? 8.256 -9.305 3.330 1.00 67.38 186 GLY A O 1
ATOM 1460 N N . PHE A 1 187 ? 7.758 -8.868 5.481 1.00 72.62 187 PHE A N 1
ATOM 1461 C CA . PHE A 1 187 ? 6.546 -8.121 5.172 1.00 72.62 187 PHE A CA 1
ATOM 1462 C C . PHE A 1 187 ? 6.823 -6.861 4.346 1.00 72.62 187 PHE A C 1
ATOM 1464 O O . PHE A 1 187 ? 6.109 -6.585 3.383 1.00 72.62 187 PHE A O 1
ATOM 1471 N N . PHE A 1 188 ? 7.891 -6.121 4.657 1.00 73.88 188 PHE A N 1
ATOM 1472 C CA . PHE A 1 188 ? 8.295 -4.961 3.852 1.00 73.88 188 PHE A CA 1
ATOM 1473 C C . PHE A 1 188 ? 8.799 -5.323 2.460 1.00 73.88 188 PHE A C 1
ATOM 1475 O O . PHE A 1 188 ? 8.752 -4.499 1.552 1.00 73.88 188 PHE A O 1
ATOM 1482 N N . ARG A 1 189 ? 9.249 -6.567 2.283 1.00 77.00 189 ARG A N 1
ATOM 1483 C CA . ARG A 1 189 ? 9.682 -7.088 0.990 1.00 77.00 189 ARG A CA 1
ATOM 1484 C C . ARG A 1 189 ? 8.509 -7.541 0.129 1.00 77.00 189 ARG A C 1
ATOM 1486 O O . ARG A 1 189 ? 8.721 -7.859 -1.032 1.00 77.00 189 ARG A O 1
ATOM 1493 N N . LEU A 1 190 ? 7.277 -7.595 0.637 1.00 77.00 190 LEU A N 1
ATOM 1494 C CA . LEU A 1 190 ? 6.130 -8.009 -0.171 1.00 77.00 190 LEU A CA 1
ATOM 1495 C C . LEU A 1 190 ? 5.890 -7.028 -1.319 1.00 77.00 190 LEU A C 1
ATOM 1497 O O . LEU A 1 190 ? 5.681 -5.834 -1.113 1.00 77.00 190 LEU A O 1
ATOM 1501 N N . THR A 1 191 ? 5.832 -7.573 -2.532 1.00 66.56 191 THR A N 1
ATOM 1502 C CA . THR A 1 191 ? 5.622 -6.797 -3.764 1.00 66.56 191 THR A CA 1
ATOM 1503 C C . THR A 1 191 ? 4.281 -6.055 -3.797 1.00 66.56 191 THR A C 1
ATOM 1505 O O . THR A 1 191 ? 4.133 -5.080 -4.528 1.00 66.56 191 THR A O 1
ATOM 1508 N N . THR A 1 192 ? 3.310 -6.488 -2.986 1.00 67.94 192 THR A N 1
ATOM 1509 C CA . THR A 1 192 ? 1.963 -5.909 -2.875 1.00 67.94 192 THR A CA 1
ATOM 1510 C C . THR A 1 192 ? 1.727 -5.175 -1.551 1.00 67.94 192 THR A C 1
ATOM 1512 O O . THR A 1 192 ? 0.579 -5.039 -1.134 1.00 67.94 192 THR A O 1
ATOM 1515 N N . SER A 1 193 ? 2.778 -4.789 -0.824 1.00 74.56 193 SER A N 1
ATOM 1516 C CA . SER A 1 193 ? 2.618 -4.125 0.474 1.00 74.56 193 SER A CA 1
ATOM 1517 C C . SER A 1 193 ? 2.153 -2.675 0.318 1.00 74.56 193 SER A C 1
ATOM 1519 O O . SER A 1 193 ? 2.855 -1.849 -0.271 1.00 74.56 193 SER A O 1
ATOM 1521 N N . ASP A 1 194 ? 1.010 -2.338 0.925 1.00 79.75 194 ASP A N 1
ATOM 1522 C CA . ASP A 1 194 ? 0.490 -0.963 0.998 1.00 79.75 194 ASP A CA 1
ATOM 1523 C C . ASP A 1 194 ? 1.476 -0.005 1.704 1.00 79.75 194 ASP A C 1
ATOM 1525 O O . ASP A 1 194 ? 1.451 1.204 1.478 1.00 79.75 194 ASP A O 1
ATOM 1529 N N . ILE A 1 195 ? 2.402 -0.523 2.522 1.00 81.69 195 ILE A N 1
ATOM 1530 C CA . ILE A 1 195 ? 3.425 0.295 3.190 1.00 81.69 195 ILE A CA 1
ATOM 1531 C C . ILE A 1 195 ? 4.355 0.949 2.171 1.00 81.69 195 ILE A C 1
ATOM 1533 O O . ILE A 1 195 ? 4.664 2.131 2.306 1.00 81.69 195 ILE A O 1
ATOM 1537 N N . VAL A 1 196 ? 4.775 0.207 1.142 1.00 81.94 196 VAL A N 1
ATOM 1538 C CA . VAL A 1 196 ? 5.665 0.726 0.092 1.00 81.94 196 VAL A CA 1
ATOM 1539 C C . VAL A 1 196 ? 4.982 1.869 -0.656 1.00 81.94 196 VAL A C 1
ATOM 1541 O O . VAL A 1 196 ? 5.597 2.900 -0.926 1.00 81.94 196 VAL A O 1
ATOM 1544 N N . TYR A 1 197 ? 3.680 1.726 -0.916 1.00 84.69 197 TYR A N 1
ATOM 1545 C CA . TYR A 1 197 ? 2.858 2.781 -1.499 1.00 84.69 197 TYR A CA 1
ATOM 1546 C C . TYR A 1 197 ? 2.843 4.039 -0.615 1.00 84.69 197 TYR A C 1
ATOM 1548 O O . TYR A 1 197 ? 3.217 5.121 -1.073 1.00 84.69 197 TYR A O 1
ATOM 1556 N N . HIS A 1 198 ? 2.486 3.908 0.665 1.00 88.19 198 HIS A N 1
ATOM 1557 C CA . HIS A 1 198 ? 2.386 5.058 1.569 1.00 88.19 198 HIS A CA 1
ATOM 1558 C C . HIS A 1 198 ? 3.742 5.716 1.864 1.00 88.19 198 HIS A C 1
ATOM 1560 O O . HIS A 1 198 ? 3.834 6.940 1.951 1.00 88.19 198 HIS A O 1
ATOM 1566 N N . GLN A 1 199 ? 4.814 4.931 1.959 1.00 88.31 199 GLN A N 1
ATOM 1567 C CA . GLN A 1 199 ? 6.176 5.431 2.133 1.00 88.31 199 GLN A CA 1
ATOM 1568 C C . GLN A 1 199 ? 6.645 6.230 0.909 1.00 88.31 199 GLN A C 1
ATOM 1570 O O . GLN A 1 199 ? 7.145 7.347 1.069 1.00 88.31 199 GLN A O 1
ATOM 1575 N N . ARG A 1 200 ? 6.434 5.709 -0.307 1.00 87.06 200 ARG A N 1
ATOM 1576 C CA . ARG A 1 200 ? 6.742 6.428 -1.551 1.00 87.06 200 ARG A CA 1
ATOM 1577 C C . ARG A 1 200 ? 5.990 7.756 -1.635 1.00 87.06 200 ARG A C 1
ATOM 1579 O O . ARG A 1 200 ? 6.600 8.780 -1.935 1.00 87.06 200 ARG A O 1
ATOM 1586 N N . HIS A 1 201 ? 4.688 7.766 -1.345 1.00 87.88 201 HIS A N 1
ATOM 1587 C CA . HIS A 1 201 ? 3.887 8.993 -1.407 1.00 87.88 201 HIS A CA 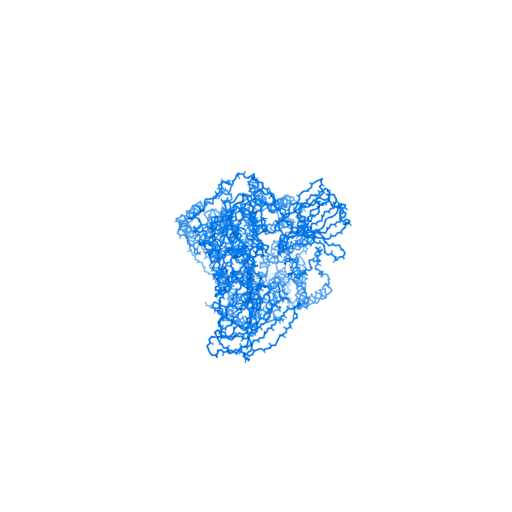1
ATOM 1588 C C . HIS A 1 201 ? 4.223 9.991 -0.293 1.00 87.88 201 HIS A C 1
ATOM 1590 O O . HIS A 1 201 ? 4.210 11.195 -0.544 1.00 87.88 201 HIS A O 1
ATOM 1596 N N . ALA A 1 202 ? 4.599 9.524 0.901 1.00 90.75 202 ALA A N 1
ATOM 1597 C CA . ALA A 1 202 ? 5.106 10.390 1.963 1.00 90.75 202 ALA A CA 1
ATOM 1598 C C . ALA A 1 202 ? 6.415 11.089 1.571 1.00 90.75 202 ALA A C 1
ATOM 1600 O O . ALA A 1 202 ? 6.552 12.287 1.800 1.00 90.75 202 ALA A O 1
ATOM 1601 N N . GLN A 1 203 ? 7.352 10.375 0.936 1.00 88.25 203 GLN A N 1
ATOM 1602 C CA . GLN A 1 203 ? 8.587 10.970 0.408 1.00 88.25 203 GLN A CA 1
ATOM 1603 C C . GLN A 1 203 ? 8.307 11.928 -0.757 1.00 88.25 203 GLN A C 1
ATOM 1605 O O . GLN A 1 203 ? 8.855 13.028 -0.805 1.00 88.25 203 GLN A O 1
ATOM 1610 N N . MET A 1 204 ? 7.409 11.555 -1.672 1.00 84.69 204 MET A N 1
ATOM 1611 C CA . MET A 1 204 ? 6.998 12.411 -2.787 1.00 84.69 204 MET A CA 1
ATOM 1612 C C . MET A 1 204 ? 6.382 13.726 -2.301 1.00 84.69 204 MET A C 1
ATOM 1614 O O . MET A 1 204 ? 6.737 14.779 -2.824 1.00 84.69 204 MET A O 1
ATOM 1618 N N . LEU A 1 205 ? 5.514 13.677 -1.284 1.00 85.88 205 LEU A N 1
ATOM 1619 C CA . LEU A 1 205 ? 4.868 14.859 -0.714 1.00 85.88 205 LEU A CA 1
ATOM 1620 C C . LEU A 1 205 ? 5.881 15.903 -0.240 1.00 85.88 205 LEU A C 1
ATOM 1622 O O . LEU A 1 205 ? 5.628 17.095 -0.357 1.00 85.88 205 LEU A O 1
ATOM 1626 N N . VAL A 1 206 ? 7.018 15.464 0.297 1.00 84.38 206 VAL A N 1
ATOM 1627 C CA . VAL A 1 206 ? 8.011 16.363 0.892 1.00 84.38 206 VAL A CA 1
ATOM 1628 C C . VAL A 1 206 ? 9.132 16.776 -0.053 1.00 84.38 206 VAL A C 1
ATOM 1630 O O . VAL A 1 206 ? 9.682 17.862 0.100 1.00 84.38 206 VAL A O 1
ATOM 1633 N N . ILE A 1 207 ? 9.456 15.939 -1.040 1.00 80.62 207 ILE A N 1
ATOM 1634 C CA . ILE A 1 207 ? 10.503 16.211 -2.036 1.00 80.62 207 ILE A CA 1
ATOM 1635 C C . ILE A 1 207 ? 9.937 16.980 -3.232 1.00 80.62 207 ILE A C 1
ATOM 1637 O O . ILE A 1 207 ? 10.588 17.874 -3.770 1.00 80.62 207 ILE A O 1
ATOM 1641 N N . ALA A 1 208 ? 8.731 16.625 -3.671 1.00 78.44 208 ALA A N 1
ATOM 1642 C CA . ALA A 1 208 ? 8.073 17.233 -4.817 1.00 78.44 208 ALA A CA 1
ATOM 1643 C C . ALA A 1 208 ? 6.553 17.340 -4.581 1.00 78.44 208 ALA A C 1
ATOM 1645 O O . ALA A 1 208 ? 5.778 16.655 -5.260 1.00 78.44 208 ALA A O 1
ATOM 1646 N N . PRO A 1 209 ? 6.121 18.226 -3.657 1.00 78.88 209 PRO A N 1
ATOM 1647 C CA . PRO A 1 209 ? 4.725 18.338 -3.227 1.00 78.88 209 PRO A CA 1
ATOM 1648 C C . PRO A 1 209 ? 3.740 18.504 -4.387 1.00 78.88 209 PRO A C 1
ATOM 1650 O O . PRO A 1 209 ? 2.628 17.986 -4.349 1.00 78.88 209 PRO A O 1
ATOM 1653 N N . ARG A 1 210 ? 4.180 19.163 -5.465 1.00 73.81 210 ARG A N 1
ATOM 1654 C CA . ARG A 1 210 ? 3.365 19.425 -6.651 1.00 73.81 210 ARG A CA 1
ATOM 1655 C C . ARG A 1 210 ? 2.875 18.198 -7.423 1.00 73.81 210 ARG A C 1
ATOM 1657 O O . ARG A 1 210 ? 1.950 18.312 -8.215 1.00 73.81 210 ARG A O 1
ATOM 1664 N N . PHE A 1 211 ? 3.519 17.046 -7.238 1.00 73.81 211 PHE A N 1
ATOM 1665 C CA . PHE A 1 211 ? 3.165 15.794 -7.917 1.00 73.81 211 PHE A CA 1
ATOM 1666 C C . PHE A 1 211 ? 2.404 14.823 -7.014 1.00 73.81 211 PHE A C 1
ATOM 1668 O O . PHE A 1 211 ? 2.157 13.684 -7.399 1.00 73.81 211 PHE A O 1
ATOM 1675 N N . TYR A 1 212 ? 2.061 15.252 -5.805 1.00 80.12 212 TYR A N 1
ATOM 1676 C CA . TYR A 1 212 ? 1.333 14.434 -4.860 1.00 80.12 212 TYR A CA 1
ATOM 1677 C C . TYR A 1 212 ? -0.141 14.283 -5.273 1.00 80.12 212 TYR A C 1
ATOM 1679 O O . TYR A 1 212 ? -0.872 15.265 -5.381 1.00 80.12 212 TYR A O 1
ATOM 1687 N N . GLU A 1 213 ? -0.587 13.041 -5.468 1.00 75.69 213 GLU A N 1
ATOM 1688 C CA . GLU A 1 213 ? -1.936 12.723 -5.970 1.00 75.69 213 GLU A CA 1
ATOM 1689 C C . GLU A 1 213 ? -2.863 12.082 -4.918 1.00 75.69 213 GLU A C 1
ATOM 1691 O O . GLU A 1 213 ? -4.078 12.000 -5.093 1.00 75.69 213 GLU A O 1
ATOM 1696 N N . THR A 1 214 ? -2.326 11.639 -3.780 1.00 81.50 214 THR A N 1
ATOM 1697 C CA . THR A 1 214 ? -3.043 10.761 -2.841 1.00 81.50 214 THR A CA 1
ATOM 1698 C C . THR A 1 214 ? -3.718 11.521 -1.697 1.00 81.50 214 THR A C 1
ATOM 1700 O O . THR A 1 214 ? -3.506 11.226 -0.520 1.00 81.50 214 THR A O 1
ATOM 1703 N N . TRP A 1 215 ? -4.538 12.521 -2.018 1.00 78.12 215 TRP A N 1
ATOM 1704 C CA . TRP A 1 215 ? -5.123 13.462 -1.045 1.00 78.12 215 TRP A CA 1
ATOM 1705 C C . TRP A 1 215 ? -5.936 12.824 0.090 1.00 78.12 215 TRP A C 1
ATOM 1707 O O . TRP A 1 215 ? -5.970 13.374 1.187 1.00 78.12 215 TRP A O 1
ATOM 1717 N N . ALA A 1 216 ? -6.498 11.631 -0.118 1.00 78.81 216 ALA A N 1
ATOM 1718 C CA . ALA A 1 216 ? -7.234 10.884 0.908 1.00 78.81 216 ALA A CA 1
ATOM 1719 C C . ALA A 1 216 ? -6.380 10.419 2.111 1.00 78.81 216 ALA A C 1
ATOM 1721 O O . ALA A 1 216 ? -6.945 9.975 3.106 1.00 78.81 216 ALA A O 1
ATOM 1722 N N . TYR A 1 217 ? -5.046 10.505 2.009 1.00 86.94 217 TYR A N 1
ATOM 1723 C CA . TYR A 1 217 ? -4.089 10.038 3.023 1.00 86.94 217 TYR A CA 1
ATOM 1724 C C . TYR A 1 217 ? -3.097 11.127 3.467 1.00 86.94 217 TYR A C 1
ATOM 1726 O O . TYR A 1 217 ? -2.062 10.823 4.065 1.00 86.94 217 TYR A O 1
ATOM 1734 N N . ILE A 1 218 ? -3.359 12.400 3.145 1.00 87.44 218 ILE A N 1
ATOM 1735 C CA . ILE A 1 218 ? -2.401 13.496 3.368 1.00 87.44 218 ILE A CA 1
ATOM 1736 C C . ILE A 1 218 ? -1.997 13.658 4.840 1.00 87.44 218 ILE A C 1
ATOM 1738 O O . ILE A 1 218 ? -0.829 13.912 5.129 1.00 87.44 218 ILE A O 1
ATOM 1742 N N . GLY A 1 219 ? -2.910 13.439 5.786 1.00 90.25 219 GLY A N 1
ATOM 1743 C CA . GLY A 1 219 ? -2.600 13.505 7.216 1.00 90.25 219 GLY A CA 1
ATOM 1744 C C . GLY A 1 219 ? -1.584 12.441 7.633 1.00 90.25 219 GLY A C 1
ATOM 1745 O O . GLY A 1 219 ? -0.639 12.723 8.362 1.00 90.25 219 GLY A O 1
ATOM 1746 N N . TYR A 1 220 ? -1.711 11.224 7.104 1.00 92.19 220 TYR A N 1
ATOM 1747 C CA . TYR A 1 220 ? -0.750 10.156 7.372 1.00 92.19 220 TYR A CA 1
ATOM 1748 C C . TYR A 1 220 ? 0.601 10.424 6.680 1.00 92.19 220 TYR A C 1
ATOM 1750 O O . TYR A 1 220 ? 1.662 10.328 7.301 1.00 92.19 220 TYR A O 1
ATOM 1758 N N . HIS A 1 221 ? 0.576 10.820 5.403 1.00 92.19 221 HIS A N 1
ATOM 1759 C CA . HIS A 1 221 ? 1.790 11.084 4.627 1.00 92.19 221 HIS A CA 1
ATOM 1760 C C . HIS A 1 221 ? 2.586 12.294 5.129 1.00 92.19 221 HIS A C 1
ATOM 1762 O O . HIS A 1 221 ? 3.808 12.286 5.023 1.00 92.19 221 HIS A O 1
ATOM 1768 N N . THR A 1 222 ? 1.944 13.309 5.715 1.00 91.25 222 THR A N 1
ATOM 1769 C CA . THR A 1 222 ? 2.658 14.446 6.326 1.00 91.25 222 THR A CA 1
ATOM 1770 C C . THR A 1 222 ? 3.384 14.056 7.608 1.00 91.25 222 THR A C 1
ATOM 1772 O O . THR A 1 222 ? 4.511 14.509 7.807 1.00 91.25 222 THR A O 1
ATOM 1775 N N . ILE A 1 223 ? 2.812 13.184 8.447 1.00 91.31 223 ILE A N 1
ATOM 1776 C CA . ILE A 1 223 ? 3.496 12.659 9.642 1.00 91.31 223 ILE A CA 1
ATOM 1777 C C . ILE A 1 223 ? 4.758 11.892 9.222 1.00 91.31 223 ILE A C 1
ATOM 1779 O O . ILE A 1 223 ? 5.857 12.190 9.697 1.00 91.31 223 ILE A O 1
ATOM 1783 N N . LEU A 1 224 ? 4.620 10.949 8.285 1.00 91.94 224 LEU A N 1
ATOM 1784 C CA . LEU A 1 224 ? 5.736 10.122 7.822 1.00 91.94 224 LEU A CA 1
ATOM 1785 C C . LEU A 1 224 ? 6.768 10.941 7.022 1.00 91.94 224 LEU A C 1
ATOM 1787 O O . LEU A 1 224 ? 7.972 10.817 7.234 1.00 91.94 224 LEU A O 1
ATOM 1791 N N . GLY A 1 225 ? 6.309 11.837 6.148 1.00 91.19 225 GLY A N 1
ATOM 1792 C CA . GLY A 1 225 ? 7.158 12.723 5.352 1.00 91.19 225 GLY A CA 1
ATOM 1793 C C . GLY A 1 225 ? 7.951 13.713 6.209 1.00 91.19 225 GLY A C 1
ATOM 1794 O O . GLY A 1 225 ? 9.126 13.951 5.948 1.00 91.19 225 GLY A O 1
ATOM 1795 N N . THR A 1 226 ? 7.366 14.232 7.291 1.00 89.69 226 THR A N 1
ATOM 1796 C CA . THR A 1 226 ? 8.094 15.086 8.245 1.00 89.69 226 THR A CA 1
ATOM 1797 C C . THR A 1 226 ? 9.236 14.318 8.910 1.00 89.69 226 THR A C 1
ATOM 1799 O O . THR A 1 226 ? 10.352 14.830 8.995 1.00 89.69 226 THR A O 1
ATOM 1802 N N . ALA A 1 227 ? 8.988 13.075 9.338 1.00 90.94 227 ALA A N 1
ATOM 1803 C CA . ALA A 1 227 ? 10.027 12.219 9.906 1.00 90.94 227 ALA A CA 1
ATOM 1804 C C . ALA A 1 227 ? 11.139 11.916 8.891 1.00 90.94 227 ALA A C 1
ATOM 1806 O O . ALA A 1 227 ? 12.317 11.935 9.251 1.00 90.94 227 ALA A O 1
ATOM 1807 N N . PHE A 1 228 ? 10.779 11.711 7.617 1.00 90.00 228 PHE A N 1
ATOM 1808 C CA . PHE A 1 228 ? 11.747 11.546 6.536 1.00 90.00 228 PHE A CA 1
ATOM 1809 C C . PHE A 1 228 ? 12.681 12.751 6.413 1.00 90.00 228 PHE A C 1
ATOM 1811 O O . PHE A 1 228 ? 13.891 12.571 6.319 1.00 90.00 228 PHE A O 1
ATOM 1818 N N . ILE A 1 229 ? 12.156 13.977 6.461 1.00 87.31 229 ILE A N 1
ATOM 1819 C CA . ILE A 1 229 ? 13.015 15.151 6.311 1.00 87.31 229 ILE A CA 1
ATOM 1820 C C . ILE A 1 229 ? 13.869 15.416 7.559 1.00 87.31 229 ILE A C 1
ATOM 1822 O O . ILE A 1 229 ? 15.040 15.760 7.419 1.00 87.31 229 ILE A O 1
ATOM 1826 N N . ILE A 1 230 ? 13.313 15.267 8.770 1.00 87.25 230 ILE A N 1
ATOM 1827 C CA . ILE A 1 230 ? 14.063 15.527 10.014 1.00 87.25 230 ILE A CA 1
ATOM 1828 C C . ILE A 1 230 ? 15.224 14.537 10.163 1.00 87.25 230 ILE A C 1
ATOM 1830 O O . ILE A 1 230 ? 16.327 14.945 10.515 1.00 87.25 230 ILE A O 1
ATOM 1834 N N . ALA A 1 231 ? 14.979 13.250 9.898 1.00 89.88 231 ALA A N 1
ATOM 1835 C CA . ALA A 1 231 ? 15.936 12.186 10.194 1.00 89.88 231 ALA A CA 1
ATOM 1836 C C . ALA A 1 231 ? 16.719 11.659 8.981 1.00 89.88 231 ALA A C 1
ATOM 1838 O O . ALA A 1 231 ? 17.649 10.868 9.149 1.00 89.88 231 ALA A O 1
ATOM 1839 N N . ASN A 1 232 ? 16.334 12.049 7.764 1.00 87.81 232 ASN A N 1
ATOM 1840 C CA . ASN A 1 232 ? 16.888 11.547 6.504 1.00 87.81 232 ASN A CA 1
ATOM 1841 C C . ASN A 1 232 ? 17.094 10.004 6.452 1.00 87.81 232 ASN A C 1
ATOM 1843 O O . ASN A 1 232 ? 18.162 9.537 6.039 1.00 87.81 232 ASN A O 1
ATOM 1847 N N . PRO A 1 233 ? 16.113 9.181 6.884 1.00 90.00 233 PRO A N 1
ATOM 1848 C CA . PRO A 1 233 ? 16.234 7.724 6.911 1.00 90.00 233 PRO A CA 1
ATOM 1849 C C . PRO A 1 233 ? 16.183 7.136 5.495 1.00 90.00 233 PRO A C 1
ATOM 1851 O O . PRO A 1 233 ? 15.678 7.775 4.565 1.00 90.00 233 PRO A O 1
ATOM 1854 N N . THR A 1 234 ? 16.712 5.929 5.290 1.00 86.75 234 THR A N 1
ATOM 1855 C CA . THR A 1 234 ? 16.467 5.138 4.067 1.00 86.75 234 THR A CA 1
ATOM 1856 C C . THR A 1 234 ? 14.979 4.815 3.929 1.00 86.75 234 THR A C 1
ATOM 1858 O O . THR A 1 234 ? 14.207 4.957 4.881 1.00 86.75 234 THR A O 1
ATOM 1861 N N . SER A 1 235 ? 14.546 4.381 2.743 1.00 83.75 235 SER A N 1
ATOM 1862 C CA . SER A 1 235 ? 13.147 3.990 2.534 1.00 83.75 235 SER A CA 1
ATOM 1863 C C . SER A 1 235 ? 12.734 2.869 3.481 1.00 83.75 235 SER A C 1
ATOM 1865 O O . SER A 1 235 ? 11.680 2.966 4.101 1.00 83.75 235 SER A O 1
ATOM 1867 N N . ALA A 1 236 ? 13.603 1.868 3.661 1.00 82.56 236 ALA A N 1
ATOM 1868 C CA . ALA A 1 236 ? 13.385 0.788 4.613 1.00 82.56 236 ALA A CA 1
ATOM 1869 C C . ALA A 1 236 ? 13.221 1.346 6.031 1.00 82.56 236 ALA A C 1
ATOM 1871 O O . ALA A 1 236 ? 12.175 1.155 6.642 1.00 82.56 236 ALA A O 1
ATOM 1872 N N . GLU A 1 237 ? 14.201 2.101 6.535 1.00 86.44 237 GLU A N 1
ATOM 1873 C CA . GLU A 1 237 ? 14.166 2.690 7.883 1.00 86.44 237 GLU 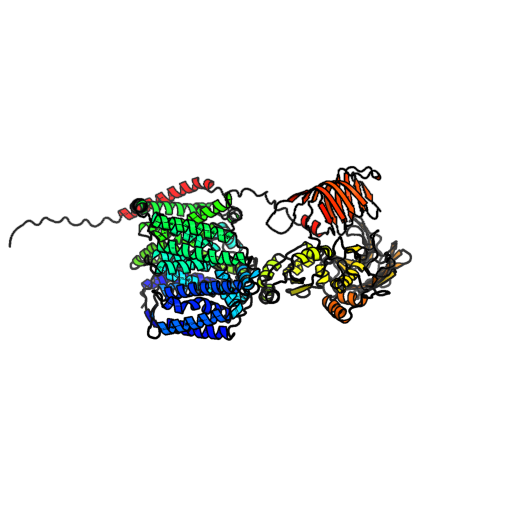A CA 1
ATOM 1874 C C . GLU A 1 237 ? 12.904 3.537 8.134 1.00 86.44 237 GLU A C 1
ATOM 1876 O O . GLU A 1 237 ? 12.323 3.489 9.221 1.00 86.44 237 GLU A O 1
ATOM 1881 N N . LEU A 1 238 ? 12.428 4.273 7.124 1.00 86.75 238 LEU A N 1
ATOM 1882 C CA . LEU A 1 238 ? 11.179 5.024 7.218 1.00 86.75 238 LEU A CA 1
ATOM 1883 C C . LEU A 1 238 ? 9.965 4.102 7.401 1.00 86.75 238 LEU A C 1
ATOM 1885 O O . LEU A 1 238 ? 9.103 4.400 8.228 1.00 86.75 238 LEU A O 1
ATOM 1889 N N . MET A 1 239 ? 9.905 2.968 6.698 1.00 84.94 239 MET A N 1
ATOM 1890 C CA . MET A 1 239 ? 8.847 1.972 6.901 1.00 84.94 239 MET A CA 1
ATOM 1891 C C . MET A 1 239 ? 8.867 1.412 8.325 1.00 84.94 239 MET A C 1
ATOM 1893 O O . MET A 1 239 ? 7.816 1.351 8.961 1.00 84.94 239 MET A O 1
ATOM 1897 N N . TYR A 1 240 ? 10.046 1.080 8.867 1.00 81.81 240 TYR A N 1
ATOM 1898 C CA . TYR A 1 240 ? 10.191 0.631 10.262 1.00 81.81 240 TYR A CA 1
ATOM 1899 C C . TYR A 1 240 ? 9.669 1.684 11.255 1.00 81.81 240 TYR A C 1
ATOM 1901 O O . TYR A 1 240 ? 9.090 1.335 12.281 1.00 81.81 240 TYR A O 1
ATOM 1909 N N . SER A 1 241 ? 9.813 2.977 10.951 1.00 84.56 241 SER A N 1
ATOM 1910 C CA . SER A 1 241 ? 9.324 4.048 11.827 1.00 84.56 241 SER A CA 1
ATOM 1911 C C . SER A 1 241 ? 7.790 4.127 11.928 1.00 84.56 241 SER A C 1
ATOM 1913 O O . SER A 1 241 ? 7.269 4.516 12.977 1.00 84.56 241 SER A O 1
ATOM 1915 N N . SER A 1 242 ? 7.049 3.675 10.903 1.00 83.06 242 SER A N 1
ATOM 1916 C CA . SER A 1 242 ? 5.569 3.681 10.888 1.00 83.06 242 SER A CA 1
ATOM 1917 C C . SER A 1 242 ? 4.940 2.864 12.026 1.00 83.06 242 SER A C 1
ATOM 1919 O O . SER A 1 242 ? 3.814 3.115 12.452 1.00 83.06 242 SER A O 1
ATOM 1921 N N . VAL A 1 243 ? 5.705 1.931 12.591 1.00 78.69 243 VAL A N 1
ATOM 1922 C CA . VAL A 1 243 ? 5.333 1.103 13.742 1.00 78.69 243 VAL A CA 1
ATOM 1923 C C . VAL A 1 243 ? 4.948 1.957 14.940 1.00 78.69 243 VAL A C 1
ATOM 1925 O O . VAL A 1 243 ? 3.976 1.646 15.628 1.00 78.69 243 VAL A O 1
ATOM 1928 N N . LEU A 1 244 ? 5.681 3.049 15.181 1.00 82.94 244 LEU A N 1
ATOM 1929 C CA . LEU A 1 244 ? 5.413 3.932 16.311 1.00 82.94 244 LEU A CA 1
ATOM 1930 C C . LEU A 1 244 ? 4.075 4.664 16.148 1.00 82.94 244 LEU A C 1
ATOM 1932 O O . LEU A 1 244 ? 3.346 4.814 17.127 1.00 82.94 244 LEU A O 1
ATOM 1936 N N . ILE A 1 245 ? 3.719 5.059 14.920 1.00 82.38 245 ILE A N 1
ATOM 1937 C CA . ILE A 1 245 ? 2.409 5.660 14.607 1.00 82.38 245 ILE A CA 1
ATOM 1938 C C . ILE A 1 245 ? 1.291 4.688 15.009 1.00 82.38 245 ILE A C 1
ATOM 1940 O O . ILE A 1 245 ? 0.282 5.081 15.594 1.00 82.38 245 ILE A O 1
ATOM 1944 N N . ASN A 1 246 ? 1.504 3.395 14.783 1.00 76.69 246 ASN A N 1
ATOM 1945 C CA . ASN A 1 246 ? 0.516 2.372 15.089 1.00 76.69 246 ASN A CA 1
ATOM 1946 C C . ASN A 1 246 ? 0.438 1.992 16.566 1.00 76.69 246 ASN A C 1
ATOM 1948 O O . ASN A 1 246 ? -0.651 1.683 17.043 1.00 76.69 246 ASN A O 1
ATOM 1952 N N . LEU A 1 247 ? 1.521 2.115 17.335 1.00 80.94 247 LEU A N 1
ATOM 1953 C CA . LEU A 1 247 ? 1.439 1.984 18.794 1.00 80.94 247 LEU A CA 1
ATOM 1954 C C . LEU A 1 247 ? 0.487 3.026 19.412 1.00 80.94 247 LEU A C 1
ATOM 1956 O O . LEU A 1 247 ? -0.192 2.730 20.395 1.00 80.94 247 LEU A O 1
ATOM 1960 N N . PHE A 1 248 ? 0.341 4.210 18.803 1.00 84.94 248 PHE A N 1
ATOM 1961 C CA . PHE A 1 248 ? -0.656 5.197 19.236 1.00 84.94 248 PHE A CA 1
ATOM 1962 C C . PHE A 1 248 ? -2.105 4.775 18.949 1.00 84.94 248 PHE A C 1
ATOM 1964 O O . PHE A 1 248 ? -3.007 5.209 19.664 1.00 84.94 248 PHE A O 1
ATOM 1971 N N . THR A 1 249 ? -2.347 3.855 18.009 1.00 85.44 249 THR A N 1
ATOM 1972 C CA . THR A 1 249 ? -3.676 3.237 17.824 1.00 85.44 249 THR A CA 1
ATOM 1973 C C . THR A 1 249 ? -4.117 2.508 19.092 1.00 85.44 249 THR A C 1
ATOM 1975 O O . THR A 1 249 ? -5.254 2.676 19.538 1.00 85.44 249 THR A O 1
ATOM 1978 N N . LEU A 1 250 ? -3.200 1.779 19.740 1.00 84.12 250 LEU A N 1
ATOM 1979 C CA . LEU A 1 250 ? -3.465 1.123 21.023 1.00 84.12 250 LEU A CA 1
ATOM 1980 C C . LEU A 1 250 ? -3.749 2.140 22.135 1.00 84.12 250 LEU A C 1
ATOM 1982 O O . LEU A 1 250 ? -4.606 1.888 22.979 1.00 84.12 250 LEU A O 1
ATOM 1986 N N . VAL A 1 251 ? -3.092 3.306 22.118 1.00 87.88 251 VAL A N 1
ATOM 1987 C CA . VAL A 1 251 ? -3.382 4.403 23.058 1.00 87.88 251 VAL A CA 1
ATOM 1988 C C . VAL A 1 251 ? -4.799 4.940 22.848 1.00 87.88 251 VAL A C 1
ATOM 1990 O O . VAL A 1 251 ? -5.538 5.098 23.819 1.00 87.88 251 VAL A O 1
ATOM 1993 N N . TYR A 1 252 ? -5.219 5.177 21.602 1.00 91.88 252 TYR A N 1
ATOM 1994 C CA . TYR A 1 252 ? -6.578 5.640 21.309 1.00 91.88 252 TYR A CA 1
ATOM 1995 C C . TYR A 1 252 ? -7.647 4.647 21.764 1.00 91.88 252 TYR A C 1
ATOM 1997 O O . TYR A 1 252 ? -8.627 5.040 22.396 1.00 91.88 252 TYR A O 1
ATOM 2005 N N . LEU A 1 253 ? -7.436 3.356 21.512 1.00 88.88 253 LEU A N 1
ATOM 2006 C CA . LEU A 1 253 ? -8.345 2.295 21.949 1.00 88.88 253 LEU A CA 1
ATOM 2007 C C . LEU A 1 253 ? -8.356 2.137 23.468 1.00 88.88 253 LEU A C 1
ATOM 2009 O O . LEU A 1 253 ? -9.417 1.968 24.071 1.00 88.88 253 LEU A O 1
ATOM 2013 N N . PHE A 1 254 ? -7.191 2.269 24.104 1.00 88.50 254 PHE A N 1
ATOM 2014 C CA . PHE A 1 254 ? -7.078 2.282 25.555 1.00 88.50 254 PHE A CA 1
ATOM 2015 C C . PHE A 1 254 ? -7.900 3.421 26.168 1.00 88.50 254 PHE A C 1
ATOM 2017 O O . PHE A 1 254 ? -8.609 3.225 27.159 1.00 88.50 254 PHE A O 1
ATOM 2024 N N . VAL A 1 255 ? -7.850 4.615 25.576 1.00 91.56 255 VAL A N 1
ATOM 2025 C CA . VAL A 1 255 ? -8.695 5.729 26.014 1.00 91.56 255 VAL A CA 1
ATOM 2026 C C . VAL A 1 255 ? -10.163 5.419 25.747 1.00 91.56 255 VAL A C 1
ATOM 2028 O O . VAL A 1 255 ? -10.982 5.583 26.653 1.00 91.56 255 VAL A O 1
ATOM 2031 N N . ALA A 1 256 ? -10.491 4.893 24.566 1.00 91.94 256 ALA A N 1
ATOM 2032 C CA . ALA A 1 256 ? -11.865 4.606 24.177 1.00 91.94 256 ALA A CA 1
ATOM 2033 C C . ALA A 1 256 ? -12.573 3.613 25.112 1.00 91.94 256 ALA A C 1
ATOM 2035 O O . ALA A 1 256 ? -13.758 3.771 25.409 1.00 91.94 256 ALA A O 1
ATOM 2036 N N . PHE A 1 257 ? -11.843 2.629 25.640 1.00 91.88 257 PHE A N 1
ATOM 2037 C CA . PHE A 1 257 ? -12.381 1.655 26.591 1.00 91.88 257 PHE A CA 1
ATOM 2038 C C . PHE A 1 257 ? -12.220 2.060 28.062 1.00 91.88 257 PHE A C 1
ATOM 2040 O O . PHE A 1 257 ? -12.809 1.420 28.928 1.00 91.88 257 PHE A O 1
ATOM 2047 N N . SER A 1 258 ? -11.499 3.141 28.381 1.00 89.62 258 SER A N 1
ATOM 2048 C CA . SER A 1 258 ? -11.158 3.520 29.766 1.00 89.62 258 SER A CA 1
ATOM 2049 C C . SER A 1 258 ? -12.362 3.764 30.691 1.00 89.62 258 SER A C 1
ATOM 2051 O O . SER A 1 258 ? -12.268 3.513 31.899 1.00 89.62 258 SER A O 1
ATOM 2053 N N . ARG A 1 259 ? -13.487 4.228 30.127 1.00 88.38 259 ARG A N 1
ATOM 2054 C CA . ARG A 1 259 ? -14.755 4.510 30.829 1.00 88.38 259 ARG A CA 1
ATOM 2055 C C . ARG A 1 259 ? -15.691 3.301 30.913 1.00 88.38 259 ARG A C 1
ATOM 2057 O O . ARG A 1 259 ? -16.712 3.389 31.590 1.00 88.38 259 ARG A O 1
ATOM 2064 N N . LEU A 1 260 ? -15.366 2.185 30.256 1.00 88.25 260 LEU A N 1
ATOM 2065 C CA . LEU A 1 260 ? -16.141 0.952 30.375 1.00 88.25 260 LEU A CA 1
ATOM 2066 C C . LEU A 1 260 ? -15.903 0.309 31.747 1.00 88.25 260 LEU A C 1
ATOM 2068 O O . LEU A 1 260 ? -14.768 0.216 32.213 1.00 88.25 260 LEU A O 1
ATOM 2072 N N . GLU A 1 261 ? -16.964 -0.216 32.367 1.00 86.31 261 GLU A N 1
ATOM 2073 C CA . GLU A 1 261 ? -16.851 -0.980 33.621 1.00 86.31 261 GLU A CA 1
ATOM 2074 C C . GLU A 1 261 ? -15.921 -2.197 33.449 1.00 86.31 261 GLU A C 1
ATOM 2076 O O . GLU A 1 261 ? -15.115 -2.517 34.322 1.00 86.31 261 GLU A O 1
ATOM 2081 N N . ARG A 1 262 ? -15.999 -2.853 32.284 1.00 89.31 262 ARG A N 1
ATOM 2082 C CA . ARG A 1 262 ? -15.241 -4.059 31.913 1.00 89.31 262 ARG A CA 1
ATOM 2083 C C . ARG A 1 262 ? -14.156 -3.759 30.875 1.00 89.31 262 ARG A C 1
ATOM 2085 O O . ARG A 1 262 ? -14.034 -4.425 29.851 1.00 89.31 262 ARG A O 1
ATOM 2092 N N . ARG A 1 263 ? -13.385 -2.697 31.125 1.00 90.75 263 ARG A N 1
ATOM 2093 C CA . ARG A 1 263 ? -12.343 -2.185 30.215 1.00 90.75 263 ARG A CA 1
ATOM 2094 C C . ARG A 1 263 ? -11.231 -3.189 29.895 1.00 90.75 263 ARG A C 1
ATOM 2096 O O . ARG A 1 263 ? -10.811 -3.279 28.747 1.00 90.75 263 ARG A O 1
ATOM 2103 N N . THR A 1 264 ? -10.787 -3.974 30.879 1.00 89.31 264 THR A N 1
ATOM 2104 C CA . THR A 1 264 ? -9.767 -5.023 30.697 1.00 89.31 264 THR A CA 1
ATOM 2105 C C . THR A 1 264 ? -10.266 -6.101 29.755 1.00 89.31 264 THR A C 1
ATOM 2107 O O . THR A 1 264 ? -9.586 -6.459 28.802 1.00 89.31 264 THR A O 1
ATOM 2110 N N . GLU A 1 265 ? -11.489 -6.560 29.983 1.00 91.44 265 GLU A N 1
ATOM 2111 C CA . GLU A 1 265 ? -12.154 -7.562 29.171 1.00 91.44 265 GLU A CA 1
ATOM 2112 C C . GLU A 1 265 ? -12.377 -7.048 27.735 1.00 91.44 265 GLU A C 1
ATOM 2114 O O . GLU A 1 265 ? -12.108 -7.780 26.787 1.00 91.44 265 GLU A O 1
ATOM 2119 N N . ALA A 1 266 ? -12.794 -5.787 27.558 1.00 92.00 266 ALA A N 1
ATOM 2120 C CA . ALA A 1 266 ? -12.975 -5.173 26.238 1.00 92.00 266 ALA A CA 1
ATOM 2121 C C . ALA A 1 266 ? -11.665 -5.104 25.439 1.00 92.00 266 ALA A C 1
ATOM 2123 O O . ALA A 1 266 ? -11.633 -5.505 24.278 1.00 92.00 266 ALA A O 1
ATOM 2124 N N . LEU A 1 267 ? -10.574 -4.651 26.066 1.00 89.56 267 LEU A N 1
ATOM 2125 C CA . LEU A 1 267 ? -9.268 -4.562 25.413 1.00 89.56 267 LEU A CA 1
ATOM 2126 C C . LEU A 1 267 ? -8.714 -5.948 25.050 1.00 89.56 267 LEU A C 1
ATOM 2128 O O . LEU A 1 267 ? -8.180 -6.120 23.957 1.00 89.56 267 LEU A O 1
ATOM 2132 N N . THR A 1 268 ? -8.898 -6.946 25.920 1.00 88.44 268 THR A N 1
ATOM 2133 C CA . THR A 1 268 ? -8.502 -8.332 25.634 1.00 88.44 268 THR A CA 1
ATOM 2134 C C . THR A 1 268 ? -9.303 -8.928 24.474 1.00 88.44 268 THR A C 1
ATOM 2136 O O . THR A 1 268 ? -8.707 -9.553 23.602 1.00 88.44 268 THR A O 1
ATOM 2139 N N . VAL A 1 269 ? -10.627 -8.720 24.422 1.00 89.88 269 VAL A N 1
ATOM 2140 C CA . VAL A 1 269 ? -11.454 -9.186 23.292 1.00 89.88 269 VAL A CA 1
ATOM 2141 C C . VAL A 1 269 ? -11.031 -8.496 21.999 1.00 89.88 269 VAL A C 1
ATOM 2143 O O . VAL A 1 269 ? -10.860 -9.170 20.994 1.00 89.88 269 VAL A O 1
ATOM 2146 N N . TRP A 1 270 ? -10.829 -7.177 22.015 1.00 88.56 270 TRP A N 1
ATOM 2147 C CA . TRP A 1 270 ? -10.401 -6.451 20.820 1.00 88.56 270 TRP A CA 1
ATOM 2148 C C . TRP A 1 270 ? -9.045 -6.953 20.313 1.00 88.56 270 TRP A C 1
ATOM 2150 O O . TRP A 1 270 ? -8.919 -7.249 19.137 1.00 88.56 270 TRP A O 1
ATOM 2160 N N . GLY A 1 271 ? -8.045 -7.086 21.189 1.00 84.25 271 GLY A N 1
ATOM 2161 C CA . GLY A 1 271 ? -6.687 -7.428 20.766 1.00 84.25 271 GLY A CA 1
ATOM 2162 C C . GLY A 1 271 ? -6.475 -8.908 20.448 1.00 84.25 271 GLY A C 1
ATOM 2163 O O . GLY A 1 271 ? -5.757 -9.224 19.511 1.00 84.25 271 GLY A O 1
ATOM 2164 N N . LEU A 1 272 ? -7.064 -9.825 21.221 1.00 84.62 272 LEU A N 1
ATOM 2165 C CA . LEU A 1 272 ? -6.739 -11.253 21.115 1.00 84.62 272 LEU A CA 1
ATOM 2166 C C . LEU A 1 272 ? -7.816 -12.092 20.434 1.00 84.62 272 LEU A C 1
ATOM 2168 O O . LEU A 1 272 ? -7.519 -13.220 20.052 1.00 84.62 272 LEU A O 1
ATOM 2172 N N . PHE A 1 273 ? -9.066 -11.620 20.339 1.00 87.12 273 PHE A N 1
ATOM 2173 C CA . PHE A 1 273 ? -10.137 -12.425 19.750 1.00 87.12 273 PHE A CA 1
ATOM 2174 C C . PHE A 1 273 ? -10.291 -12.060 18.278 1.00 87.12 273 PHE A C 1
ATOM 2176 O O . PHE A 1 273 ? -10.670 -10.947 17.927 1.00 87.12 273 PHE A O 1
ATOM 2183 N N . SER A 1 274 ? -10.017 -13.039 17.428 1.00 82.88 274 SER A N 1
ATOM 2184 C CA . SER A 1 274 ? -10.099 -12.948 15.973 1.00 82.88 274 SER A CA 1
ATOM 2185 C C . SER A 1 274 ? -11.205 -13.861 15.428 1.00 82.88 274 SER A C 1
ATOM 2187 O O . SER A 1 274 ? -11.952 -14.486 16.190 1.00 82.88 274 SER A O 1
ATOM 2189 N N . GLY A 1 275 ? -11.341 -13.910 14.102 1.00 87.00 275 GLY A N 1
ATOM 2190 C CA . GLY A 1 275 ? -12.364 -14.680 13.399 1.00 87.00 275 GLY A CA 1
ATOM 2191 C C . GLY A 1 275 ? -12.258 -16.201 13.568 1.00 87.00 275 GLY A C 1
ATOM 2192 O O . GLY A 1 275 ? -11.350 -16.725 14.208 1.00 87.00 275 GLY A O 1
ATOM 2193 N N . PHE A 1 276 ? -13.168 -16.947 12.943 1.00 90.44 276 PHE A N 1
ATOM 2194 C CA . PHE A 1 276 ? -13.221 -18.418 12.977 1.00 90.44 276 PHE A CA 1
ATOM 2195 C C . PHE A 1 276 ? -12.430 -19.111 11.854 1.00 90.44 276 PHE A C 1
ATOM 2197 O O . PHE A 1 276 ? -12.658 -20.285 11.565 1.00 90.44 276 PHE A O 1
ATOM 2204 N N . ALA A 1 277 ? -11.471 -18.428 11.226 1.00 88.19 277 ALA A N 1
ATOM 2205 C CA . ALA A 1 277 ? -10.642 -19.011 10.168 1.00 88.19 277 ALA A CA 1
ATOM 2206 C C . ALA A 1 277 ? -9.914 -20.307 10.572 1.00 88.19 277 ALA A C 1
ATOM 2208 O O . ALA A 1 277 ? -9.690 -21.167 9.722 1.00 88.19 277 ALA A O 1
ATOM 2209 N N . TRP A 1 278 ? -9.585 -20.480 11.856 1.00 85.81 278 TRP A N 1
ATOM 2210 C CA . TRP A 1 278 ? -8.975 -21.707 12.378 1.00 85.81 278 TRP A CA 1
ATOM 2211 C C . TRP A 1 278 ? -9.823 -22.970 12.144 1.00 85.81 278 TRP A C 1
ATOM 2213 O O . TRP A 1 278 ? -9.264 -24.055 12.018 1.00 85.81 278 TRP A O 1
ATOM 2223 N N . ILE A 1 279 ? -11.150 -22.853 12.006 1.00 89.12 279 ILE A N 1
ATOM 2224 C CA . ILE A 1 279 ? -12.021 -23.997 11.690 1.00 89.12 279 ILE A CA 1
ATOM 2225 C C . ILE A 1 279 ? -11.710 -24.540 10.287 1.00 89.12 279 ILE A C 1
ATOM 2227 O O . ILE A 1 279 ? -11.695 -25.752 10.085 1.00 89.12 279 ILE A O 1
ATOM 2231 N N . ALA A 1 280 ? -11.389 -23.671 9.321 1.00 89.69 280 ALA A N 1
ATOM 2232 C CA . ALA A 1 280 ? -11.044 -24.100 7.963 1.00 89.69 280 ALA A CA 1
ATOM 2233 C C . ALA A 1 280 ? -9.724 -24.888 7.914 1.00 89.69 280 ALA A C 1
ATOM 2235 O O . ALA A 1 280 ? -9.540 -25.750 7.057 1.00 89.69 280 ALA A O 1
ATOM 2236 N N . ILE A 1 281 ? -8.820 -24.636 8.862 1.00 85.38 281 ILE A N 1
ATOM 2237 C CA . ILE A 1 281 ? -7.536 -25.339 8.975 1.00 85.38 281 ILE A CA 1
ATOM 2238 C C . ILE A 1 281 ? -7.734 -26.797 9.392 1.00 85.38 281 ILE A C 1
ATOM 2240 O O . ILE A 1 281 ? -6.966 -27.650 8.957 1.00 85.38 281 ILE A O 1
ATOM 2244 N N . LEU A 1 282 ? -8.811 -27.117 10.121 1.00 86.06 282 LEU A N 1
ATOM 2245 C CA . LEU A 1 282 ? -9.174 -28.508 10.413 1.00 86.06 282 LEU A CA 1
ATOM 2246 C C . LEU A 1 282 ? -9.442 -29.323 9.135 1.00 86.06 282 LEU A C 1
ATOM 2248 O O . LEU A 1 282 ? -9.266 -30.536 9.148 1.00 86.06 282 LEU A O 1
ATOM 2252 N N . LYS A 1 283 ? -9.853 -28.665 8.038 1.00 88.31 283 LYS A N 1
ATOM 2253 C CA . LYS A 1 283 ? -10.068 -29.296 6.726 1.00 88.31 283 LYS A CA 1
ATOM 2254 C C . LYS A 1 283 ? -8.815 -29.275 5.850 1.00 88.31 283 LYS A C 1
ATOM 2256 O O . LYS A 1 283 ? -8.511 -30.275 5.211 1.00 88.31 283 LYS A O 1
ATOM 2261 N N . TYR A 1 284 ? -8.129 -28.134 5.770 1.00 89.44 284 TYR A N 1
ATOM 2262 C CA . TYR A 1 284 ? -7.060 -27.922 4.783 1.00 89.44 284 TYR A CA 1
ATOM 2263 C C . TYR A 1 284 ? -5.642 -28.195 5.289 1.00 89.44 284 TYR A C 1
ATOM 2265 O O . TYR A 1 284 ? -4.738 -28.303 4.467 1.00 89.44 284 TYR A O 1
ATOM 2273 N N . GLY A 1 285 ? -5.432 -28.306 6.600 1.00 84.94 285 GLY A N 1
ATOM 2274 C CA . GLY A 1 285 ? -4.104 -28.465 7.184 1.00 84.94 285 GLY A CA 1
ATOM 2275 C C . GLY A 1 285 ? -3.348 -27.146 7.379 1.00 84.94 285 GLY A C 1
ATOM 2276 O O . GLY A 1 285 ? -3.858 -26.050 7.134 1.00 84.94 285 GLY A O 1
ATOM 2277 N N . VAL A 1 286 ? -2.125 -27.278 7.891 1.00 79.31 286 VAL A N 1
ATOM 2278 C CA . VAL A 1 286 ? -1.303 -26.188 8.463 1.00 79.31 286 VAL A CA 1
ATOM 2279 C C . VAL A 1 286 ? -0.034 -25.913 7.668 1.00 79.31 286 VAL A C 1
ATOM 2281 O O . VAL A 1 286 ? 0.755 -25.041 8.024 1.00 79.31 286 VAL A O 1
ATOM 2284 N N . ASP A 1 287 ? 0.180 -26.680 6.605 1.00 81.25 287 ASP A N 1
ATOM 2285 C CA . ASP A 1 287 ? 1.243 -26.430 5.653 1.00 81.25 287 ASP A CA 1
ATOM 2286 C C . ASP A 1 287 ? 0.959 -25.137 4.866 1.00 81.25 287 ASP A C 1
ATOM 2288 O O . ASP A 1 287 ? -0.115 -24.533 4.947 1.00 81.25 287 ASP A O 1
ATOM 2292 N N . VAL A 1 288 ? 1.936 -24.686 4.079 1.00 80.69 288 VAL A N 1
ATOM 2293 C CA . VAL A 1 288 ? 1.833 -23.429 3.315 1.00 80.69 288 VAL A CA 1
ATOM 2294 C C . VAL A 1 288 ? 0.579 -23.410 2.435 1.00 80.69 288 VAL A C 1
ATOM 2296 O O . VAL A 1 288 ? -0.116 -22.392 2.355 1.00 80.69 288 VAL A O 1
ATOM 2299 N N . ARG A 1 289 ? 0.266 -24.547 1.801 1.00 85.00 289 ARG A N 1
ATOM 2300 C CA . ARG A 1 289 ? -0.912 -24.695 0.947 1.00 85.00 289 ARG A CA 1
ATOM 2301 C C . ARG A 1 289 ? -2.198 -24.690 1.771 1.00 85.00 289 ARG A C 1
ATOM 2303 O O . ARG A 1 289 ? -3.121 -23.959 1.412 1.00 85.00 289 ARG A O 1
ATOM 2310 N N . GLY A 1 290 ? -2.250 -25.440 2.870 1.00 87.50 290 GLY A N 1
ATOM 2311 C CA . GLY A 1 290 ? -3.392 -25.514 3.774 1.00 87.50 290 GLY A CA 1
ATOM 2312 C C . GLY A 1 290 ? -3.751 -24.166 4.394 1.00 87.50 290 GLY A C 1
ATOM 2313 O O . GLY A 1 290 ? -4.899 -23.735 4.301 1.00 87.50 290 GLY A O 1
ATOM 2314 N N . LEU A 1 291 ? -2.764 -23.420 4.900 1.00 84.19 291 LEU A N 1
ATOM 2315 C CA . LEU A 1 291 ? -2.952 -22.056 5.412 1.00 84.19 291 LEU A CA 1
ATOM 2316 C C . LEU A 1 291 ? -3.385 -21.075 4.315 1.00 84.19 291 LEU A C 1
ATOM 2318 O O . LEU A 1 291 ? -4.185 -20.168 4.566 1.00 84.19 291 LEU A O 1
ATOM 2322 N N . GLY A 1 292 ? -2.879 -21.246 3.090 1.00 85.06 292 GLY A N 1
ATOM 2323 C CA . GLY A 1 292 ? -3.313 -20.483 1.919 1.00 85.06 292 GLY A CA 1
ATOM 2324 C C . GLY A 1 292 ? -4.790 -20.715 1.594 1.00 85.06 292 GLY A C 1
ATOM 2325 O O . GLY A 1 292 ? -5.555 -19.754 1.476 1.00 85.06 292 GLY A O 1
ATOM 2326 N N . LEU A 1 293 ? -5.205 -21.983 1.526 1.00 88.62 293 LEU A N 1
ATOM 2327 C CA . LEU A 1 293 ? -6.587 -22.387 1.268 1.00 88.62 293 LEU A CA 1
ATOM 2328 C C . LEU A 1 293 ? -7.524 -21.990 2.406 1.00 88.62 293 LEU A C 1
ATOM 2330 O O . LEU A 1 293 ? -8.607 -21.480 2.135 1.00 88.62 293 LEU A O 1
ATOM 2334 N N . ALA A 1 294 ? -7.116 -22.160 3.661 1.00 89.81 294 ALA A N 1
ATOM 2335 C CA . ALA A 1 294 ? -7.898 -21.736 4.813 1.00 89.81 294 ALA A CA 1
ATOM 2336 C C . ALA A 1 294 ? -8.055 -20.215 4.859 1.00 89.81 294 ALA A C 1
ATOM 2338 O O . ALA A 1 294 ? -9.147 -19.724 5.135 1.00 89.81 294 ALA A O 1
ATOM 2339 N N . SER A 1 295 ? -7.005 -19.451 4.533 1.00 87.94 295 SER A N 1
ATOM 2340 C CA . SER A 1 295 ? -7.103 -17.997 4.387 1.00 87.94 295 SER A CA 1
ATOM 2341 C C . SER A 1 295 ? -8.126 -17.636 3.316 1.00 87.94 295 SER A C 1
ATOM 2343 O O . SER A 1 295 ? -9.052 -16.887 3.601 1.00 87.94 295 SER A O 1
ATOM 2345 N N . LEU A 1 296 ? -8.020 -18.204 2.113 1.00 88.81 296 LEU A N 1
ATOM 2346 C CA . LEU A 1 296 ? -8.943 -17.908 1.020 1.00 88.81 296 LEU A CA 1
ATOM 2347 C C . LEU A 1 296 ? -10.390 -18.287 1.379 1.00 88.81 296 LEU A C 1
ATOM 2349 O O . LEU A 1 296 ? -11.272 -17.437 1.320 1.00 88.81 296 LEU A O 1
ATOM 2353 N N . ASN A 1 297 ? -10.617 -19.521 1.833 1.00 90.38 297 ASN A N 1
ATOM 2354 C CA . ASN A 1 297 ? -11.947 -20.068 2.117 1.00 90.38 297 ASN A CA 1
ATOM 2355 C C . ASN A 1 297 ? -12.592 -19.535 3.403 1.00 90.38 297 ASN A C 1
ATOM 2357 O O . ASN A 1 297 ? -13.794 -19.684 3.588 1.00 90.38 297 ASN A O 1
ATOM 2361 N N . SER A 1 298 ? -11.834 -18.869 4.276 1.00 89.94 298 SER A N 1
ATOM 2362 C CA . SER A 1 298 ? -12.372 -18.088 5.401 1.00 89.94 298 SER A CA 1
ATOM 2363 C C . SER A 1 298 ? -12.594 -16.616 5.039 1.00 89.94 298 SER A C 1
ATOM 2365 O O . SER A 1 298 ? -12.626 -15.759 5.920 1.00 89.94 298 SER A O 1
ATOM 2367 N N . TYR A 1 299 ? -12.700 -16.296 3.745 1.00 88.94 299 TYR A N 1
ATOM 2368 C CA . TYR A 1 299 ? -12.846 -14.927 3.245 1.00 88.94 299 TYR A CA 1
ATOM 2369 C C . TYR A 1 299 ? -11.699 -14.014 3.720 1.00 88.94 299 TYR A C 1
ATOM 2371 O O . TYR A 1 299 ? -11.875 -12.883 4.166 1.00 88.94 299 TYR A O 1
ATOM 2379 N N . LYS A 1 300 ? -10.472 -14.545 3.690 1.00 84.38 300 LYS A N 1
ATOM 2380 C CA . LYS A 1 300 ? -9.248 -13.893 4.185 1.00 84.38 300 LYS A CA 1
ATOM 2381 C C . LYS A 1 300 ? -9.348 -13.431 5.644 1.00 84.38 300 LYS A C 1
ATOM 2383 O O . LYS A 1 300 ? -8.613 -12.532 6.052 1.00 84.38 300 LYS A O 1
ATOM 2388 N N . SER A 1 301 ? -10.183 -14.091 6.453 1.00 83.81 301 SER A N 1
ATOM 2389 C CA . SER A 1 301 ? -10.358 -13.813 7.882 1.00 83.81 301 SER A CA 1
ATOM 2390 C C . SER A 1 301 ? -9.032 -13.858 8.650 1.00 83.81 301 SER A C 1
ATOM 2392 O O . SER A 1 301 ? -8.827 -13.009 9.509 1.00 83.81 301 SER A O 1
ATOM 2394 N N . LEU A 1 302 ? -8.067 -14.720 8.298 1.00 78.81 302 LEU A N 1
ATOM 2395 C CA . LEU A 1 302 ? -6.735 -14.695 8.938 1.00 78.81 302 LEU A CA 1
ATOM 2396 C C . LEU A 1 302 ? -6.067 -13.306 8.885 1.00 78.81 302 LEU A C 1
ATOM 2398 O O . LEU A 1 302 ? -5.374 -12.924 9.819 1.00 78.81 302 LEU A O 1
ATOM 2402 N N . ILE A 1 303 ? -6.293 -12.526 7.827 1.00 72.06 303 ILE A N 1
ATOM 2403 C CA . ILE A 1 303 ? -5.744 -11.170 7.691 1.00 72.06 303 ILE A CA 1
ATOM 2404 C C . ILE A 1 303 ? -6.752 -10.139 8.211 1.00 72.06 303 ILE A C 1
ATOM 2406 O O . ILE A 1 303 ? -6.409 -9.289 9.022 1.00 72.06 303 ILE A O 1
ATOM 2410 N N . TRP A 1 304 ? -8.006 -10.229 7.763 1.00 71.75 304 TRP A N 1
ATOM 2411 C CA . TRP A 1 304 ? -9.005 -9.173 7.950 1.00 71.75 304 TRP A CA 1
ATOM 2412 C C . TRP A 1 304 ? -9.874 -9.314 9.203 1.00 71.75 304 TRP A C 1
ATOM 2414 O O . TRP A 1 304 ? -10.749 -8.490 9.409 1.00 71.75 304 TRP A O 1
ATOM 2424 N N . SER A 1 305 ? -9.690 -10.334 10.042 1.00 69.94 305 SER A N 1
ATOM 2425 C CA . SER A 1 305 ? -10.440 -10.463 11.308 1.00 69.94 305 SER A CA 1
ATOM 2426 C C . SER A 1 305 ? -9.625 -10.128 12.553 1.00 69.94 305 SER A C 1
ATOM 2428 O O . SER A 1 305 ? -10.152 -10.194 13.660 1.00 69.94 305 SER A O 1
ATOM 2430 N N . ASN A 1 306 ? -8.345 -9.789 12.392 1.00 72.69 306 ASN A N 1
ATOM 2431 C CA . ASN A 1 306 ? -7.472 -9.455 13.506 1.00 72.69 306 ASN A CA 1
ATOM 2432 C C . ASN A 1 306 ? -7.131 -7.958 13.474 1.00 72.69 306 ASN A C 1
ATOM 2434 O O . ASN A 1 306 ? -6.461 -7.502 12.545 1.00 72.69 306 ASN A O 1
ATOM 2438 N N . PRO A 1 307 ? -7.543 -7.191 14.488 1.00 64.19 307 PRO A N 1
ATOM 2439 C CA . PRO A 1 307 ? -7.306 -5.759 14.517 1.00 64.19 307 PRO A CA 1
ATOM 2440 C C . PRO A 1 307 ? -5.894 -5.372 15.009 1.00 64.19 307 PRO A C 1
ATOM 2442 O O . PRO A 1 307 ? -5.561 -4.190 14.972 1.00 64.19 307 PRO A O 1
ATOM 2445 N N . LEU A 1 308 ? -5.047 -6.330 15.422 1.00 63.69 308 LEU A N 1
ATOM 2446 C CA . LEU A 1 308 ? -3.623 -6.095 15.719 1.00 63.69 308 LEU A CA 1
ATOM 2447 C C . LEU A 1 308 ? -2.701 -6.207 14.492 1.00 63.69 308 LEU A C 1
ATOM 2449 O O . LEU A 1 308 ? -1.667 -5.545 14.478 1.00 63.69 308 LEU A O 1
ATOM 2453 N N . LEU A 1 309 ? -3.092 -6.961 13.451 1.00 61.97 309 LEU A N 1
ATOM 2454 C CA . LEU A 1 309 ? -2.333 -7.173 12.196 1.00 61.97 309 LEU A CA 1
ATOM 2455 C C . LEU A 1 309 ? -2.357 -5.945 11.271 1.00 61.97 309 LEU A C 1
ATOM 2457 O O . LEU A 1 309 ? -2.468 -6.058 10.052 1.00 61.97 309 LEU A O 1
ATOM 2461 N N . LEU A 1 310 ? -2.334 -4.742 11.823 1.00 58.19 310 LEU A N 1
ATOM 2462 C CA . LEU A 1 310 ? -2.473 -3.519 11.055 1.00 58.19 310 LEU A CA 1
ATOM 2463 C C . LEU A 1 310 ? -1.080 -2.872 10.945 1.00 58.19 310 LEU A C 1
ATOM 2465 O O . LEU A 1 310 ? -0.560 -2.263 11.877 1.00 58.19 310 LEU A O 1
ATOM 2469 N N . TRP A 1 311 ? -0.441 -3.119 9.798 1.00 64.06 311 TRP A N 1
ATOM 2470 C CA . TRP A 1 311 ? 0.997 -3.004 9.515 1.00 64.06 311 TRP A CA 1
ATOM 2471 C C . TRP A 1 311 ? 1.460 -1.589 9.153 1.00 64.06 311 TRP A C 1
ATOM 2473 O O . TRP A 1 311 ? 1.693 -1.280 7.991 1.00 64.06 311 TRP A O 1
ATOM 2483 N N . GLY A 1 312 ? 1.555 -0.674 10.106 1.00 59.91 312 GLY A N 1
ATOM 2484 C CA . GLY A 1 312 ? 1.939 0.712 9.808 1.00 59.91 312 GLY A CA 1
ATOM 2485 C C . GLY A 1 312 ? 0.987 1.440 8.846 1.00 59.91 312 GLY A C 1
ATOM 2486 O O . GLY A 1 312 ? 1.377 2.455 8.293 1.00 59.91 312 GLY A O 1
ATOM 2487 N N . LEU A 1 313 ? -0.227 0.941 8.580 1.00 81.50 313 LEU A N 1
ATOM 2488 C CA . LEU A 1 313 ? -1.107 1.478 7.529 1.00 81.50 313 LEU A CA 1
ATOM 2489 C C . LEU A 1 313 ? -1.988 2.632 8.032 1.00 81.50 313 LEU A C 1
ATOM 2491 O O . LEU A 1 313 ? -2.405 2.586 9.196 1.00 81.50 313 LEU A O 1
ATOM 2495 N N . PRO A 1 314 ? -2.399 3.582 7.165 1.00 88.81 314 PRO A N 1
ATOM 2496 C CA . PRO A 1 314 ? -3.344 4.643 7.531 1.00 88.81 314 PRO A CA 1
ATOM 2497 C C . PRO A 1 314 ? -4.651 4.114 8.127 1.00 88.81 314 PRO A C 1
ATOM 2499 O O . PRO A 1 314 ? -5.175 4.694 9.073 1.00 88.81 314 PRO A O 1
ATOM 2502 N N . LEU A 1 315 ? -5.130 2.969 7.627 1.00 86.69 315 LEU A N 1
ATOM 2503 C CA . LEU A 1 315 ? -6.301 2.258 8.148 1.00 86.69 315 LEU A CA 1
ATOM 2504 C C . LEU A 1 315 ? -6.197 1.985 9.661 1.00 86.69 315 LEU A C 1
ATOM 2506 O O . LEU A 1 315 ? -7.163 2.163 10.396 1.00 86.69 315 LEU A O 1
ATOM 2510 N N . THR A 1 316 ? -5.016 1.590 10.141 1.00 87.06 316 THR A N 1
ATOM 2511 C CA . THR A 1 316 ? -4.763 1.316 11.566 1.00 87.06 316 THR A CA 1
ATOM 2512 C C . THR A 1 316 ? -5.020 2.543 12.417 1.00 87.06 316 THR A C 1
ATOM 2514 O O . THR A 1 316 ? -5.808 2.515 13.363 1.00 87.06 316 THR A O 1
ATOM 2517 N N . LEU A 1 317 ? -4.373 3.641 12.026 1.00 90.00 317 LEU A N 1
ATOM 2518 C CA . LEU A 1 317 ? -4.464 4.910 12.717 1.00 90.00 317 LEU A CA 1
ATOM 2519 C C . LEU A 1 317 ? -5.905 5.427 12.687 1.00 90.00 317 LEU A C 1
ATOM 2521 O O . LEU A 1 317 ? -6.411 5.894 13.706 1.00 90.00 317 LEU A O 1
ATOM 2525 N N . ALA A 1 318 ? -6.587 5.273 11.549 1.00 92.25 318 ALA A N 1
ATOM 2526 C CA . ALA A 1 318 ? -7.981 5.652 11.378 1.00 92.25 318 ALA A CA 1
ATOM 2527 C C . ALA A 1 318 ? -8.929 4.870 12.301 1.00 92.25 318 ALA A C 1
ATOM 2529 O O . ALA A 1 318 ? -9.805 5.477 12.910 1.00 92.25 318 ALA A O 1
ATOM 2530 N N . ILE A 1 319 ? -8.732 3.559 12.490 1.00 91.12 319 ILE A N 1
ATOM 2531 C CA . ILE A 1 319 ? -9.524 2.749 13.436 1.00 91.12 319 ILE A CA 1
ATOM 2532 C C . ILE A 1 319 ? -9.358 3.258 14.873 1.00 91.12 319 ILE A C 1
ATOM 2534 O O . ILE A 1 319 ? -10.345 3.397 15.599 1.00 91.12 319 ILE A O 1
ATOM 2538 N N . GLY A 1 320 ? -8.126 3.574 15.286 1.00 92.19 320 GLY A N 1
ATOM 2539 C CA . GLY A 1 320 ? -7.858 4.148 16.606 1.00 92.19 320 GLY A CA 1
ATOM 2540 C C . GLY A 1 320 ? -8.515 5.514 16.785 1.00 92.19 320 GLY A C 1
ATOM 2541 O O . GLY A 1 320 ? -9.234 5.738 17.759 1.00 92.19 320 GLY A O 1
ATOM 2542 N N . LEU A 1 321 ? -8.330 6.411 15.815 1.00 94.81 321 LEU A N 1
ATOM 2543 C CA . LEU A 1 321 ? -8.952 7.735 15.805 1.00 94.81 321 LEU A CA 1
ATOM 2544 C C . LEU A 1 321 ? -10.485 7.649 15.813 1.00 94.81 321 LEU A C 1
ATOM 2546 O O . LEU A 1 321 ? -11.121 8.387 16.559 1.00 94.81 321 LEU A O 1
ATOM 2550 N N . LEU A 1 322 ? -11.080 6.715 15.066 1.00 95.62 322 LEU A N 1
ATOM 2551 C CA . LEU A 1 322 ? -12.519 6.449 15.073 1.00 95.62 322 LEU A CA 1
ATOM 2552 C C . LEU A 1 322 ? -12.999 5.988 16.456 1.00 95.62 322 LEU A C 1
ATOM 2554 O O . LEU A 1 322 ? -14.001 6.496 16.957 1.00 95.62 322 LEU A O 1
ATOM 2558 N N . ALA A 1 323 ? -12.274 5.075 17.110 1.00 94.62 323 ALA A N 1
ATOM 2559 C CA . ALA A 1 323 ? -12.596 4.645 18.470 1.00 94.62 323 ALA A CA 1
ATOM 2560 C C . ALA A 1 323 ? -12.522 5.810 19.473 1.00 94.62 323 ALA A C 1
ATOM 2562 O O . ALA A 1 323 ? -13.406 5.962 20.320 1.00 94.62 323 ALA A O 1
ATOM 2563 N N . PHE A 1 324 ? -11.504 6.666 19.357 1.00 95.56 324 PHE A N 1
ATOM 2564 C CA . PHE A 1 324 ? -11.361 7.851 20.204 1.00 95.56 324 PHE A CA 1
ATOM 2565 C C . PHE A 1 324 ? -12.441 8.908 19.924 1.00 95.56 324 PHE A C 1
ATOM 2567 O O . PHE A 1 324 ? -12.936 9.553 20.849 1.00 95.56 324 PHE A O 1
ATOM 2574 N N . LEU A 1 325 ? -12.875 9.043 18.674 1.00 95.75 325 LEU A N 1
ATOM 2575 C CA . LEU A 1 325 ? -13.959 9.937 18.282 1.00 95.75 325 LEU A CA 1
ATOM 2576 C C . LEU A 1 325 ? -15.318 9.460 18.823 1.00 95.75 325 LEU A C 1
ATOM 2578 O O . LEU A 1 325 ? -16.079 10.256 19.375 1.00 95.75 325 LEU A O 1
ATOM 2582 N N . LEU A 1 326 ? -15.600 8.153 18.754 1.00 95.25 326 LEU A N 1
ATOM 2583 C CA . LEU A 1 326 ? -16.776 7.544 19.392 1.00 95.25 326 LEU A CA 1
ATOM 2584 C C . LEU A 1 326 ? -16.758 7.749 20.908 1.00 95.25 326 LEU A C 1
ATOM 2586 O O . LEU A 1 326 ? -17.782 8.072 21.504 1.00 95.25 326 LEU A O 1
ATOM 2590 N N . TYR A 1 327 ? -15.592 7.604 21.535 1.00 94.81 327 TYR A N 1
ATOM 2591 C CA . TYR A 1 327 ? -15.414 7.872 22.958 1.00 94.81 327 TYR A CA 1
ATOM 2592 C C . TYR A 1 327 ? -15.789 9.309 23.337 1.00 94.81 327 TYR A C 1
ATOM 2594 O O . TYR A 1 327 ? -16.586 9.518 24.254 1.00 94.81 327 TYR A O 1
AT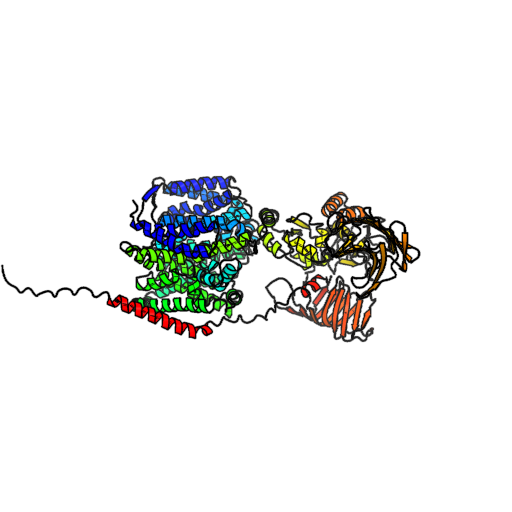OM 2602 N N . GLN A 1 328 ? -15.262 10.293 22.605 1.00 93.75 328 GLN A N 1
ATOM 2603 C CA . GLN A 1 328 ? -15.600 11.702 22.806 1.00 93.75 328 GLN A CA 1
ATOM 2604 C C . GLN A 1 328 ? -17.098 11.949 22.583 1.00 93.75 328 GLN A C 1
ATOM 2606 O O . GLN A 1 328 ? -17.726 12.681 23.346 1.00 93.75 328 GLN A O 1
ATOM 2611 N N . ASP A 1 329 ? -17.706 11.312 21.580 1.00 94.19 329 ASP A N 1
ATOM 2612 C CA . ASP A 1 329 ? -19.136 11.461 21.317 1.00 94.19 329 ASP A CA 1
ATOM 2613 C C . ASP A 1 329 ? -20.034 10.874 22.424 1.00 94.19 329 ASP A C 1
ATOM 2615 O O . ASP A 1 329 ? -21.063 11.460 22.779 1.00 94.19 329 ASP A O 1
ATOM 2619 N N . ILE A 1 330 ? -19.674 9.707 22.951 1.00 91.81 330 ILE A N 1
ATOM 2620 C CA . ILE A 1 330 ? -20.507 8.964 23.900 1.00 91.81 330 ILE A CA 1
ATOM 2621 C C . ILE A 1 330 ? -20.358 9.519 25.319 1.00 91.81 330 ILE A C 1
ATOM 2623 O O . ILE A 1 330 ? -21.360 9.661 26.019 1.00 91.81 330 ILE A O 1
ATOM 2627 N N . TYR A 1 331 ? -19.134 9.837 25.751 1.00 90.50 331 TYR A N 1
ATOM 2628 C CA . TYR A 1 331 ? -18.848 10.098 27.166 1.00 90.50 331 TYR A CA 1
ATOM 2629 C C . TYR A 1 331 ? -18.66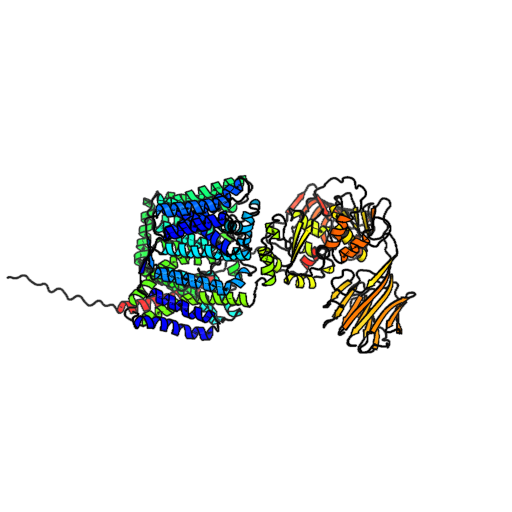6 11.573 27.527 1.00 90.50 331 TYR A C 1
ATOM 2631 O O . TYR A 1 331 ? -18.734 11.904 28.711 1.00 90.50 331 TYR A O 1
ATOM 2639 N N . PHE A 1 332 ? -18.426 12.471 26.565 1.00 89.94 332 PHE A N 1
ATOM 2640 C CA . PHE A 1 332 ? -18.277 13.893 26.886 1.00 89.94 332 PHE A CA 1
ATOM 2641 C C . PHE A 1 332 ? -19.640 14.582 26.944 1.00 89.94 332 PHE A C 1
ATOM 2643 O O . PHE A 1 332 ? -20.529 14.323 26.131 1.00 89.94 332 PHE A O 1
ATOM 2650 N N . ALA A 1 333 ? -19.789 15.502 27.898 1.00 87.44 333 ALA A N 1
ATOM 2651 C CA . ALA A 1 333 ? -21.000 16.300 28.037 1.00 87.44 333 ALA A CA 1
ATOM 2652 C C . ALA A 1 333 ? -21.238 17.170 26.791 1.00 87.44 333 ALA A C 1
ATOM 2654 O O . ALA A 1 333 ? -20.294 17.743 26.238 1.00 87.44 333 ALA A O 1
ATOM 2655 N N . GLU A 1 334 ? -22.505 17.314 26.389 1.00 87.94 334 GLU A N 1
ATOM 2656 C CA . GLU A 1 334 ? -22.936 18.197 25.295 1.00 87.94 334 GLU A CA 1
ATOM 2657 C C . GLU A 1 334 ? -22.624 19.666 25.633 1.00 87.94 334 GLU A C 1
ATOM 2659 O O . GLU A 1 334 ? -23.422 20.388 26.227 1.00 87.94 334 GLU A O 1
ATOM 2664 N N . SER A 1 335 ? -21.421 20.098 25.260 1.00 88.88 335 SER A N 1
ATOM 2665 C CA . SER A 1 335 ? -20.835 21.396 25.589 1.00 88.88 335 SER A CA 1
ATOM 2666 C C . SER A 1 335 ? -19.957 21.901 24.442 1.00 88.88 335 SER A C 1
ATOM 2668 O O . SER A 1 335 ? -19.582 21.144 23.544 1.00 88.88 335 SER A O 1
ATOM 2670 N N . ARG A 1 336 ? -19.555 23.178 24.500 1.00 87.00 336 ARG A N 1
ATOM 2671 C CA . ARG A 1 336 ? -18.615 23.769 23.528 1.00 87.00 336 ARG A CA 1
ATOM 2672 C C . ARG A 1 336 ? -17.284 23.014 23.455 1.00 87.00 336 ARG A C 1
ATOM 2674 O O . ARG A 1 336 ? -16.711 22.915 22.377 1.00 87.00 336 ARG A O 1
ATOM 2681 N N . ASN A 1 337 ? -16.827 22.428 24.561 1.00 88.12 337 ASN A N 1
ATOM 2682 C CA . ASN A 1 337 ? -15.595 21.640 24.577 1.00 88.12 337 ASN A CA 1
ATOM 2683 C C . ASN A 1 337 ? -15.726 20.397 23.686 1.00 88.12 337 ASN A C 1
ATOM 2685 O O . ASN A 1 337 ? -14.817 20.104 22.916 1.00 88.12 337 ASN A O 1
ATOM 2689 N N . LYS A 1 338 ? -16.885 19.719 23.712 1.00 92.06 338 LYS A N 1
ATOM 2690 C CA . LYS A 1 338 ? -17.168 18.557 22.853 1.00 92.06 338 LYS A CA 1
ATOM 2691 C C . LYS A 1 338 ? -17.012 18.891 21.368 1.00 92.06 338 LYS A C 1
ATOM 2693 O O . LYS A 1 338 ? -16.388 18.123 20.646 1.00 92.06 338 LYS A O 1
ATOM 2698 N N . LEU A 1 339 ? -17.508 20.055 20.937 1.00 93.38 339 LEU A N 1
ATOM 2699 C CA . LEU A 1 339 ? -17.334 20.541 19.564 1.00 93.38 339 LEU A CA 1
ATOM 2700 C C . LEU A 1 339 ? -15.854 20.618 19.182 1.00 93.38 339 LEU A C 1
ATOM 2702 O O . LEU A 1 339 ? -15.493 20.138 18.114 1.00 93.38 339 LEU A O 1
ATOM 2706 N N . ILE A 1 340 ? -15.003 21.181 20.046 1.00 91.31 340 ILE A N 1
ATOM 2707 C CA . ILE A 1 340 ? -13.567 21.338 19.770 1.00 91.31 340 ILE A CA 1
ATOM 2708 C C . ILE A 1 340 ? -12.888 19.969 19.638 1.00 91.31 340 ILE A C 1
ATOM 2710 O O . ILE A 1 340 ? -12.172 19.739 18.666 1.00 91.31 340 ILE A O 1
ATOM 2714 N N . TYR A 1 341 ? -13.138 19.043 20.569 1.00 92.88 341 TYR A N 1
ATOM 2715 C CA . TYR A 1 341 ? -12.532 17.706 20.529 1.00 92.88 341 TYR A CA 1
ATOM 2716 C C . TYR A 1 341 ? -12.936 16.913 19.281 1.00 92.88 341 TYR A C 1
ATOM 2718 O O . TYR A 1 341 ? -12.066 16.347 18.612 1.00 92.88 341 TYR A O 1
ATOM 2726 N N . ILE A 1 342 ? -14.233 16.927 18.945 1.00 95.25 342 ILE A N 1
ATOM 2727 C CA . ILE A 1 342 ? -14.757 16.292 17.732 1.00 95.25 342 ILE A CA 1
ATOM 2728 C C . ILE A 1 342 ? -14.159 16.962 16.496 1.00 95.25 342 ILE A C 1
ATOM 2730 O O . ILE A 1 342 ? -13.685 16.257 15.614 1.00 95.25 342 ILE A O 1
ATOM 2734 N N . CYS A 1 343 ? -14.111 18.298 16.454 1.00 95.12 343 CYS A N 1
ATOM 2735 C CA . CYS A 1 343 ? -13.580 19.038 15.314 1.00 95.12 343 CYS A CA 1
ATOM 2736 C C . CYS A 1 343 ? -12.116 18.670 15.023 1.00 95.12 343 CYS A C 1
ATOM 2738 O O . CYS A 1 343 ? -11.754 18.383 13.883 1.00 95.12 343 CYS A O 1
ATOM 2740 N N . LEU A 1 344 ? -11.270 18.617 16.055 1.00 94.31 344 LEU A N 1
ATOM 2741 C CA . LEU A 1 344 ? -9.871 18.216 15.907 1.00 94.31 344 LEU A CA 1
ATOM 2742 C C . LEU A 1 344 ? -9.773 16.753 15.449 1.00 94.31 344 LEU A C 1
ATOM 2744 O O . LEU A 1 344 ? -9.228 16.454 14.389 1.00 94.31 344 LEU A O 1
ATOM 2748 N N . THR A 1 345 ? -10.353 15.832 16.216 1.00 95.88 345 THR A N 1
ATOM 2749 C CA . THR A 1 345 ? -10.192 14.389 15.978 1.00 95.88 345 THR A CA 1
ATOM 2750 C C . THR A 1 345 ? -10.781 13.959 14.631 1.00 95.88 345 THR A C 1
ATOM 2752 O O . THR A 1 345 ? -10.144 13.191 13.911 1.00 95.88 345 THR A O 1
ATOM 2755 N N . PHE A 1 346 ? -11.943 14.497 14.246 1.00 96.31 346 PHE A N 1
ATOM 2756 C CA . PHE A 1 346 ? -12.571 14.221 12.954 1.00 96.31 346 PHE A CA 1
ATOM 2757 C C . PHE A 1 346 ? -11.754 14.781 11.786 1.00 96.31 346 PHE A C 1
ATOM 2759 O O . PHE A 1 346 ? -11.567 14.076 10.797 1.00 96.31 346 PHE A O 1
ATOM 2766 N N . SER A 1 347 ? -11.207 15.998 11.907 1.00 94.62 347 SER A N 1
ATOM 2767 C CA . SER A 1 347 ? -10.354 16.570 10.853 1.00 94.62 347 SER A CA 1
ATOM 2768 C C . SER A 1 347 ? -9.149 15.673 10.570 1.00 94.62 347 SER A C 1
ATOM 2770 O O . SER A 1 347 ? -8.843 15.405 9.411 1.00 94.62 347 SER A O 1
ATOM 2772 N N . LEU A 1 348 ? -8.485 15.162 11.617 1.00 94.94 348 LEU A N 1
ATOM 2773 C CA . LEU A 1 348 ? -7.333 14.280 11.424 1.00 94.94 348 LEU A CA 1
ATOM 2774 C C . LEU A 1 348 ? -7.763 12.940 10.838 1.00 94.94 348 LEU A C 1
ATOM 2776 O O . LEU A 1 348 ? -7.121 12.461 9.910 1.00 94.94 348 LEU A O 1
ATOM 2780 N N . LEU A 1 349 ? -8.846 12.357 11.361 1.00 94.56 349 LEU A N 1
ATOM 2781 C CA . LEU A 1 349 ? -9.401 11.103 10.859 1.00 94.56 349 LEU A CA 1
ATOM 2782 C C . LEU A 1 349 ? -9.673 11.195 9.356 1.00 94.56 349 LEU A C 1
ATOM 2784 O O . LEU A 1 349 ? -9.197 10.350 8.608 1.00 94.56 349 LEU A O 1
ATOM 2788 N N . PHE A 1 350 ? -10.355 12.253 8.913 1.00 90.25 350 PHE A N 1
ATOM 2789 C CA . PHE A 1 350 ? -10.685 12.465 7.507 1.00 90.25 350 PHE A CA 1
ATOM 2790 C C . PHE A 1 350 ? -9.434 12.620 6.628 1.00 90.25 350 PHE A C 1
ATOM 2792 O O . PHE A 1 350 ? -9.388 12.084 5.524 1.00 90.25 350 PHE A O 1
ATOM 2799 N N . LEU A 1 351 ? -8.402 13.317 7.122 1.00 90.06 351 LEU A N 1
ATOM 2800 C CA . LEU A 1 351 ? -7.129 13.510 6.414 1.00 90.06 351 LEU A CA 1
ATOM 2801 C C . LEU A 1 351 ? -6.246 12.250 6.396 1.00 90.06 351 LEU A C 1
ATOM 2803 O O . LEU A 1 351 ? -5.401 12.110 5.511 1.00 90.06 351 LEU A O 1
ATOM 2807 N N . VAL A 1 352 ? -6.391 11.361 7.381 1.00 91.56 352 VAL A N 1
ATOM 2808 C CA . VAL A 1 352 ? -5.676 10.078 7.462 1.00 91.56 352 VAL A CA 1
ATOM 2809 C C . VAL A 1 352 ? -6.354 9.028 6.591 1.00 91.56 352 VAL A C 1
ATOM 2811 O O . VAL A 1 352 ? -5.664 8.321 5.858 1.00 91.56 352 VAL A O 1
ATOM 2814 N N . HIS A 1 353 ? -7.679 8.900 6.695 1.00 87.81 353 HIS A N 1
ATOM 2815 C CA . HIS A 1 353 ? -8.472 7.971 5.906 1.00 87.81 353 HIS A CA 1
ATOM 2816 C C . HIS A 1 353 ? -9.958 8.391 5.890 1.00 87.81 353 HIS A C 1
ATOM 2818 O O . HIS A 1 353 ? -10.665 8.358 6.897 1.00 87.81 353 HIS A O 1
ATOM 2824 N N . VAL A 1 354 ? -10.454 8.770 4.711 1.00 85.31 354 VAL A N 1
ATOM 2825 C CA . VAL A 1 354 ? -11.776 9.406 4.541 1.00 85.31 354 VAL A CA 1
ATOM 2826 C C . VAL A 1 354 ? -12.954 8.509 4.957 1.00 85.31 354 VAL A C 1
ATOM 2828 O O . VAL A 1 354 ? -13.976 9.000 5.441 1.00 85.31 354 VAL A O 1
ATOM 2831 N N . VAL A 1 355 ? -12.844 7.188 4.781 1.00 85.19 355 VAL A N 1
ATOM 2832 C CA . VAL A 1 355 ? -14.002 6.285 4.923 1.00 85.19 355 VAL A CA 1
ATOM 2833 C C . VAL A 1 355 ? -14.477 6.127 6.369 1.00 85.19 355 VAL A C 1
ATOM 2835 O O . VAL A 1 355 ? -15.677 6.065 6.618 1.00 85.19 355 VAL A O 1
ATOM 2838 N N . GLU A 1 356 ? -13.576 6.133 7.342 1.00 89.44 356 GLU A N 1
ATOM 2839 C CA . GLU A 1 356 ? -13.901 6.087 8.766 1.00 89.44 356 GLU A CA 1
ATOM 2840 C C . GLU A 1 356 ? -14.577 7.391 9.209 1.00 89.44 356 GLU A C 1
ATOM 2842 O O . GLU A 1 356 ? -15.473 7.361 10.053 1.00 89.44 356 GLU A O 1
ATOM 2847 N N . GLY A 1 357 ? -14.219 8.522 8.587 1.00 90.31 357 GLY A N 1
ATOM 2848 C CA . GLY A 1 357 ? -14.947 9.784 8.727 1.00 90.31 357 GLY A CA 1
ATOM 2849 C C . GLY A 1 357 ? -16.389 9.667 8.225 1.00 90.31 357 GLY A C 1
ATOM 2850 O O . GLY A 1 357 ? -17.328 9.986 8.955 1.00 90.31 357 GLY A O 1
ATOM 2851 N N . ALA A 1 358 ? -16.588 9.116 7.023 1.00 88.38 358 ALA A N 1
ATOM 2852 C CA . ALA A 1 358 ? -17.924 8.863 6.474 1.00 88.38 358 ALA A CA 1
ATOM 2853 C C . ALA A 1 358 ? -18.744 7.883 7.338 1.00 88.38 358 ALA A C 1
ATOM 2855 O O . ALA A 1 358 ? -19.937 8.094 7.569 1.00 88.38 358 ALA A O 1
ATOM 2856 N N . LEU A 1 359 ? -18.104 6.840 7.878 1.00 92.44 359 LEU A N 1
ATOM 2857 C CA . LEU A 1 359 ? -18.728 5.906 8.815 1.00 92.44 359 LEU A CA 1
ATOM 2858 C C . LEU A 1 359 ? -19.158 6.610 10.111 1.00 92.44 359 LEU A C 1
ATOM 2860 O O . LEU A 1 359 ? -20.262 6.366 10.602 1.00 92.44 359 LEU A O 1
ATOM 2864 N N . PHE A 1 360 ? -18.332 7.513 10.648 1.00 94.88 360 PHE A N 1
ATOM 2865 C CA . PHE A 1 360 ? -18.701 8.308 11.818 1.00 94.88 360 PHE A CA 1
ATOM 2866 C C . PHE A 1 360 ? -19.884 9.242 11.536 1.00 94.88 360 PHE A C 1
ATOM 2868 O O . PHE A 1 360 ? -20.781 9.330 12.370 1.00 94.88 360 PHE A O 1
ATOM 2875 N N . ILE A 1 361 ? -19.939 9.888 10.365 1.00 93.06 361 ILE A N 1
ATOM 2876 C CA . ILE A 1 361 ? -21.083 10.723 9.951 1.00 93.06 361 ILE A CA 1
ATOM 2877 C C . ILE A 1 361 ? -22.370 9.898 9.893 1.00 93.06 361 ILE A C 1
ATOM 2879 O O . ILE A 1 361 ? -23.401 10.318 10.419 1.00 93.06 361 ILE A O 1
ATOM 2883 N N . ALA A 1 362 ? -22.315 8.704 9.301 1.00 91.69 362 ALA A N 1
ATOM 2884 C CA . ALA A 1 362 ? -23.468 7.813 9.235 1.00 91.69 362 ALA A CA 1
ATOM 2885 C C . ALA A 1 362 ? -23.923 7.353 10.627 1.00 91.69 362 ALA A C 1
ATOM 2887 O O . ALA A 1 362 ? -25.121 7.342 10.919 1.00 91.69 362 ALA A O 1
ATOM 2888 N N . TYR A 1 363 ? -22.974 7.030 11.513 1.00 94.25 363 TYR A N 1
ATOM 2889 C CA . TYR A 1 363 ? -23.275 6.739 12.913 1.00 94.25 363 TYR A CA 1
ATOM 2890 C C . TYR A 1 363 ? -23.910 7.948 13.599 1.00 94.25 363 TYR A C 1
ATOM 2892 O O . TYR A 1 363 ? -24.901 7.785 14.303 1.00 94.25 363 TYR A O 1
ATOM 2900 N N . LEU A 1 364 ? -23.379 9.151 13.382 1.00 92.56 364 LEU A N 1
ATOM 2901 C CA . LEU A 1 364 ? -23.875 10.376 13.991 1.00 92.56 364 LEU A CA 1
ATOM 2902 C C . LEU A 1 364 ? -25.318 10.660 13.563 1.00 92.56 364 LEU A C 1
ATOM 2904 O O . LEU A 1 364 ? -26.157 10.908 14.425 1.00 92.56 364 LEU A O 1
ATOM 2908 N N . LEU A 1 365 ? -25.615 10.542 12.267 1.00 89.88 365 LEU A N 1
ATOM 2909 C CA . LEU A 1 365 ? -26.964 10.678 11.717 1.00 89.88 365 LEU A CA 1
ATOM 2910 C C . LEU A 1 365 ? -27.927 9.642 12.316 1.00 89.88 365 LEU A C 1
ATOM 2912 O O . LEU A 1 365 ? -29.014 9.986 12.772 1.00 89.88 365 LEU A O 1
ATOM 2916 N N . ALA A 1 366 ? -27.526 8.372 12.379 1.00 88.31 366 ALA A N 1
ATOM 2917 C CA . ALA A 1 366 ? -28.351 7.342 13.005 1.00 88.31 366 ALA A CA 1
ATOM 2918 C C . ALA A 1 366 ? -28.537 7.607 14.512 1.00 88.31 366 ALA A C 1
ATOM 2920 O O . ALA A 1 366 ? -29.630 7.457 15.055 1.00 88.31 366 ALA A O 1
ATOM 2921 N N . SER A 1 367 ? -27.483 8.027 15.208 1.00 87.19 367 SER A N 1
ATOM 2922 C CA . SER A 1 367 ? -27.492 8.296 16.648 1.00 87.19 367 SER A CA 1
ATOM 2923 C C . SER A 1 367 ? -28.409 9.468 16.998 1.00 87.19 367 SER A C 1
ATOM 2925 O O . SER A 1 367 ? -29.159 9.379 17.973 1.00 87.19 367 SER A O 1
ATOM 2927 N N . THR A 1 368 ? -28.441 10.520 16.170 1.00 84.56 368 THR A N 1
ATOM 2928 C CA . THR A 1 368 ? -29.387 11.635 16.328 1.00 84.56 368 THR A CA 1
ATOM 2929 C C . THR A 1 368 ? -30.826 11.248 16.021 1.00 84.56 368 THR A C 1
ATOM 2931 O O . THR A 1 368 ? -31.734 11.739 16.691 1.00 84.56 368 THR A O 1
ATOM 2934 N N . MET A 1 369 ? -31.047 10.333 15.072 1.00 81.19 369 MET A N 1
ATOM 2935 C CA . MET A 1 369 ? -32.378 9.800 14.763 1.00 81.19 369 MET A CA 1
ATOM 2936 C C . MET A 1 369 ? -32.924 8.853 15.840 1.00 81.19 369 MET A C 1
ATOM 2938 O O . MET A 1 369 ? -34.118 8.875 16.125 1.00 81.19 369 MET A O 1
ATOM 2942 N N . PHE A 1 370 ? -32.089 7.991 16.426 1.00 78.88 370 PHE A N 1
ATOM 2943 C CA . PHE A 1 370 ? -32.570 6.884 17.264 1.00 78.88 370 PHE A CA 1
ATOM 2944 C C . PHE A 1 370 ? -32.306 7.041 18.759 1.00 78.88 370 PHE A C 1
ATOM 2946 O O . PHE A 1 370 ? -32.980 6.376 19.545 1.00 78.88 370 PHE A O 1
ATOM 2953 N N . LEU A 1 371 ? -31.339 7.858 19.179 1.00 77.94 371 LEU A N 1
ATOM 2954 C CA . LEU A 1 371 ? -30.899 7.922 20.574 1.00 77.94 371 LEU A CA 1
ATOM 2955 C C . LEU A 1 371 ? -31.091 9.325 21.156 1.00 77.94 371 LEU A C 1
ATOM 2957 O O . LEU A 1 371 ? -32.145 9.625 21.711 1.00 77.94 371 LEU A O 1
ATOM 2961 N N . ASN A 1 372 ? -30.071 10.175 21.046 1.00 70.25 372 ASN A N 1
ATOM 2962 C CA . ASN A 1 372 ? -29.975 11.456 21.742 1.00 70.25 372 ASN A CA 1
ATOM 2963 C C . ASN A 1 372 ? -29.623 12.582 20.766 1.00 70.25 372 ASN A C 1
ATOM 2965 O O . ASN A 1 372 ? -29.004 12.347 19.734 1.00 70.25 372 ASN A O 1
ATOM 2969 N N . SER A 1 373 ? -29.951 13.827 21.130 1.00 75.56 373 SER A N 1
ATOM 2970 C CA . SER A 1 373 ? -29.471 15.012 20.405 1.00 75.56 373 SER A CA 1
ATOM 2971 C C . SER A 1 373 ? -27.940 15.054 20.447 1.00 75.56 373 SER A C 1
ATOM 2973 O O . SER A 1 373 ? -27.357 14.994 21.530 1.00 75.56 373 SER A O 1
ATOM 2975 N N . LYS A 1 374 ? -27.296 15.157 19.281 1.00 86.81 374 LYS A N 1
ATOM 2976 C CA . LYS A 1 374 ? -25.831 15.238 19.131 1.00 86.81 374 LYS A CA 1
ATOM 2977 C C . LYS A 1 374 ? -25.439 16.582 18.532 1.00 86.81 374 LYS A C 1
ATOM 2979 O O . LYS A 1 374 ? -24.705 16.654 17.541 1.00 86.81 374 LYS A O 1
ATOM 2984 N N . LYS A 1 375 ? -25.988 17.661 19.101 1.00 88.56 375 LYS A N 1
ATOM 2985 C CA . LYS A 1 375 ? -25.838 19.025 18.580 1.00 88.56 375 LYS A CA 1
ATOM 2986 C C . LYS A 1 375 ? -24.367 19.406 18.425 1.00 88.56 375 LYS A C 1
ATOM 2988 O O . LYS A 1 375 ? -23.969 19.811 17.335 1.00 88.56 375 LYS A O 1
ATOM 2993 N N . TYR A 1 376 ? -23.560 19.282 19.482 1.00 92.06 376 TYR A N 1
ATOM 2994 C CA . TYR A 1 376 ? -22.169 19.744 19.433 1.00 92.06 376 TYR A CA 1
ATOM 2995 C C . TYR A 1 376 ? -21.267 18.828 18.607 1.00 92.06 376 TYR A C 1
ATOM 2997 O O . TYR A 1 376 ? -20.352 19.330 17.961 1.00 92.06 376 TYR A O 1
ATOM 3005 N N . SER A 1 377 ? -21.551 17.523 18.553 1.00 93.06 377 SER A N 1
ATOM 3006 C CA . SER A 1 377 ? -20.847 16.612 17.639 1.00 93.06 377 SER A CA 1
ATOM 3007 C C . SER A 1 377 ? -21.162 16.921 16.172 1.00 93.06 377 SER A C 1
ATOM 3009 O O . SER A 1 377 ? -20.246 16.974 15.361 1.00 93.06 377 SER A O 1
ATOM 3011 N N . SER A 1 378 ? -22.428 17.206 15.837 1.00 92.81 378 SER A N 1
ATOM 3012 C CA . SER A 1 378 ? -22.827 17.596 14.472 1.00 92.81 378 SER A CA 1
ATOM 3013 C C . SER A 1 378 ? -22.195 18.925 14.065 1.00 92.81 378 SER A C 1
ATOM 3015 O O . SER A 1 378 ? -21.638 19.028 12.979 1.00 92.81 378 SER A O 1
ATOM 3017 N N . LEU A 1 379 ? -22.190 19.920 14.961 1.00 92.88 379 LEU A N 1
ATOM 3018 C CA . LEU A 1 379 ? -21.475 21.180 14.732 1.00 92.88 379 LEU A CA 1
ATOM 3019 C C . LEU A 1 379 ? -19.962 20.980 14.585 1.00 92.88 379 LEU A C 1
ATOM 3021 O O . LEU A 1 379 ? -19.351 21.649 13.761 1.00 92.88 379 LEU A O 1
ATOM 3025 N N . GLY A 1 380 ? -19.366 20.072 15.364 1.00 93.19 380 GLY A N 1
ATOM 3026 C CA . GLY A 1 380 ? -17.947 19.732 15.265 1.00 93.19 380 GLY A CA 1
ATOM 3027 C C . GLY A 1 380 ? -17.584 19.174 13.891 1.00 93.19 380 GLY A C 1
ATOM 3028 O O . GLY A 1 380 ? -16.648 19.673 13.280 1.00 93.19 380 GLY A O 1
ATOM 3029 N N . VAL A 1 381 ? -18.366 18.215 13.381 1.00 94.38 381 VAL A N 1
ATOM 3030 C CA . VAL A 1 381 ? -18.180 17.643 12.035 1.00 94.38 381 VAL A CA 1
ATOM 3031 C C . VAL A 1 381 ? -18.355 18.705 10.948 1.00 94.38 381 VAL A C 1
ATOM 3033 O O . VAL A 1 381 ? -17.482 18.841 10.097 1.00 94.38 381 VAL A O 1
ATOM 3036 N N . ILE A 1 382 ? -19.421 19.514 11.010 1.00 93.38 382 ILE A N 1
ATOM 3037 C CA . ILE A 1 382 ? -19.648 20.602 10.040 1.00 93.38 382 ILE A CA 1
ATOM 3038 C C . ILE A 1 382 ? -18.466 21.581 10.044 1.00 93.38 382 ILE A C 1
ATOM 3040 O O . ILE A 1 382 ? -17.979 21.967 8.985 1.00 93.38 382 ILE A O 1
ATOM 3044 N N . ALA A 1 383 ? -17.982 21.978 11.226 1.00 92.50 383 ALA A N 1
ATOM 3045 C CA . ALA A 1 383 ? -16.844 22.884 11.348 1.00 92.50 383 ALA A CA 1
ATOM 3046 C C . ALA A 1 383 ? -15.562 22.283 10.748 1.00 92.50 383 ALA A C 1
ATOM 3048 O O . ALA A 1 383 ? -14.840 22.988 10.042 1.00 92.50 383 ALA A O 1
ATOM 3049 N N . SER A 1 384 ? -15.301 20.992 10.981 1.00 92.38 384 SER A N 1
ATOM 3050 C CA . SER A 1 384 ? -14.186 20.282 10.351 1.00 92.38 384 SER A CA 1
ATOM 3051 C C . SER A 1 384 ? -14.289 20.294 8.834 1.00 92.38 384 SER A C 1
ATOM 3053 O O . SER A 1 384 ? -13.334 20.669 8.162 1.00 92.38 384 SER A O 1
ATOM 3055 N N . GLU A 1 385 ? -15.437 19.910 8.279 1.00 91.25 385 GLU A N 1
ATOM 3056 C CA . GLU A 1 385 ? -15.600 19.792 6.831 1.00 91.25 385 GLU A CA 1
ATOM 3057 C C . GLU A 1 385 ? -15.568 21.141 6.125 1.00 91.25 385 GLU A C 1
ATOM 3059 O O . GLU A 1 385 ? -14.975 21.237 5.056 1.00 91.25 385 GLU A O 1
ATOM 3064 N N . LEU A 1 386 ? -16.103 22.203 6.736 1.00 89.75 386 LEU A N 1
ATOM 3065 C CA . LEU A 1 386 ? -15.934 23.568 6.232 1.00 89.75 386 LEU A CA 1
ATOM 3066 C C . LEU A 1 386 ? -14.458 23.988 6.226 1.00 89.75 386 LEU A C 1
ATOM 3068 O O . LEU A 1 386 ? -13.991 24.577 5.251 1.00 89.75 386 LEU A O 1
ATOM 3072 N N . GLY A 1 387 ? -13.707 23.657 7.281 1.00 86.94 387 GLY A N 1
ATOM 3073 C CA . GLY A 1 387 ? -12.264 23.902 7.338 1.00 86.94 387 GLY A CA 1
ATOM 3074 C C . GLY A 1 387 ? -11.494 23.134 6.258 1.00 86.94 387 GLY A C 1
ATOM 3075 O O . GLY A 1 387 ? -10.648 23.706 5.571 1.00 86.94 387 GLY A O 1
ATOM 3076 N N . LEU A 1 388 ? -11.823 21.857 6.054 1.00 87.12 388 LEU A N 1
ATOM 3077 C CA . LEU A 1 388 ? -11.229 21.011 5.016 1.00 87.12 388 LEU A CA 1
ATOM 3078 C C . LEU A 1 388 ? -11.605 21.474 3.603 1.00 87.12 388 LEU A C 1
ATOM 3080 O O . LEU A 1 388 ? -10.761 21.459 2.710 1.00 87.12 388 LEU A O 1
ATOM 3084 N N . LEU A 1 389 ? -12.840 21.935 3.402 1.00 86.81 389 LEU A N 1
ATOM 3085 C CA . LEU A 1 389 ? -13.303 22.500 2.138 1.00 86.81 389 LEU A CA 1
ATOM 3086 C C . LEU A 1 389 ? -12.566 23.803 1.807 1.00 86.81 389 LEU A C 1
ATOM 3088 O O . LEU A 1 389 ? -12.205 24.024 0.654 1.00 86.81 389 LEU A O 1
ATOM 3092 N N . LEU A 1 390 ? -12.290 24.644 2.809 1.00 83.75 390 LEU A N 1
ATOM 3093 C CA . LEU A 1 390 ? -11.472 25.843 2.628 1.00 83.75 390 LEU A CA 1
ATOM 3094 C C . LEU A 1 390 ? -10.037 25.486 2.219 1.00 83.75 390 LEU A C 1
ATOM 3096 O O . LEU A 1 390 ? -9.522 26.046 1.252 1.00 83.75 390 LEU A O 1
ATOM 3100 N N . ILE A 1 391 ? -9.407 24.531 2.914 1.00 78.06 391 ILE A N 1
ATOM 3101 C CA . ILE A 1 391 ? -8.079 24.000 2.557 1.00 78.06 391 ILE A CA 1
ATOM 3102 C C . ILE A 1 391 ? -8.090 23.516 1.104 1.00 78.06 391 ILE A C 1
ATOM 3104 O O . ILE A 1 391 ? -7.235 23.893 0.304 1.00 78.06 391 ILE A O 1
ATOM 3108 N N . TYR A 1 392 ? -9.106 22.741 0.736 1.00 76.81 392 TYR A N 1
ATOM 3109 C CA . TYR A 1 392 ? -9.269 22.252 -0.621 1.00 76.81 392 TYR A CA 1
ATOM 3110 C C . TYR A 1 392 ? -9.370 23.393 -1.639 1.00 76.81 392 TYR A C 1
ATOM 3112 O O . TYR A 1 392 ? -8.646 23.393 -2.634 1.00 76.81 392 TYR A O 1
ATOM 3120 N N . PHE A 1 393 ? -10.241 24.374 -1.399 1.00 78.31 393 PHE A N 1
ATOM 3121 C CA . PHE A 1 393 ? -10.456 25.501 -2.306 1.00 78.31 393 PHE A CA 1
ATOM 3122 C C . PHE A 1 393 ? -9.151 26.267 -2.566 1.00 78.31 393 PHE A C 1
ATOM 3124 O O . PHE A 1 393 ? -8.799 26.524 -3.718 1.00 78.31 393 PHE A O 1
ATOM 3131 N N . LEU A 1 394 ? -8.381 26.537 -1.506 1.00 77.62 394 LEU A N 1
ATOM 3132 C CA . LEU A 1 394 ? -7.070 27.182 -1.606 1.00 77.62 394 LEU A CA 1
ATOM 3133 C C . LEU A 1 394 ? -6.057 26.333 -2.391 1.00 77.62 394 LEU A C 1
ATOM 3135 O O . LEU A 1 394 ? -5.250 26.876 -3.142 1.00 77.62 394 LEU A O 1
ATOM 3139 N N . SER A 1 395 ? -6.111 25.006 -2.252 1.00 71.44 395 SER A N 1
ATOM 3140 C CA . SER A 1 395 ? -5.244 24.081 -2.994 1.00 71.44 395 SER A CA 1
ATOM 3141 C C . SER A 1 395 ? -5.595 24.007 -4.485 1.00 71.44 395 SER A C 1
ATOM 3143 O O . SER A 1 395 ? -4.710 24.043 -5.340 1.00 71.44 395 SER A O 1
ATOM 3145 N N . SER A 1 396 ? -6.888 23.988 -4.815 1.00 71.25 396 SER A N 1
ATOM 3146 C CA . SER A 1 396 ? -7.371 23.939 -6.194 1.00 71.25 396 SER A CA 1
ATOM 3147 C C . SER A 1 396 ? -7.035 25.226 -6.947 1.00 71.25 396 SER A C 1
ATOM 3149 O O . SER A 1 396 ? -6.645 25.157 -8.110 1.00 71.25 396 SER A O 1
ATOM 3151 N N . ALA A 1 397 ? -7.063 26.382 -6.273 1.00 67.69 397 ALA A N 1
ATOM 3152 C CA . ALA A 1 397 ? -6.608 27.655 -6.837 1.00 67.69 397 ALA A CA 1
ATOM 3153 C C . ALA A 1 397 ? -5.121 27.644 -7.261 1.00 67.69 397 ALA A C 1
ATOM 3155 O O . ALA A 1 397 ? -4.715 28.440 -8.104 1.00 67.69 397 ALA A O 1
ATOM 3156 N N . LYS A 1 398 ? -4.309 26.731 -6.709 1.00 63.62 398 LYS A N 1
ATOM 3157 C CA . LYS A 1 398 ? -2.900 26.504 -7.077 1.00 63.62 398 LYS A CA 1
ATOM 3158 C C . LYS A 1 398 ? -2.705 25.397 -8.126 1.00 63.62 398 LYS A C 1
ATOM 3160 O O . LYS A 1 398 ? -1.567 25.103 -8.475 1.00 63.62 398 LYS A O 1
ATOM 3165 N N . GLY A 1 399 ? -3.787 24.808 -8.645 1.00 59.38 399 GLY A N 1
ATOM 3166 C CA . GLY A 1 399 ? -3.745 23.777 -9.687 1.00 59.38 399 GLY A CA 1
ATOM 3167 C C . GLY A 1 399 ? -3.635 22.335 -9.177 1.00 59.38 399 GLY A C 1
ATOM 3168 O O . GLY A 1 399 ? -3.329 21.446 -9.966 1.00 59.38 399 GLY A O 1
ATOM 3169 N N . TYR A 1 400 ? -3.882 22.076 -7.888 1.00 64.25 400 TYR A N 1
ATOM 3170 C CA . TYR A 1 400 ? -3.903 20.713 -7.346 1.00 64.25 400 TYR A CA 1
ATOM 3171 C C . TYR A 1 400 ? -5.246 20.013 -7.621 1.00 64.25 400 TYR A C 1
ATOM 3173 O O . TYR A 1 400 ? -6.297 20.482 -7.184 1.00 64.25 400 TYR A O 1
ATOM 3181 N N . GLU A 1 401 ? -5.225 18.877 -8.331 1.00 57.62 401 GLU A N 1
ATOM 3182 C CA . GLU A 1 401 ? -6.421 18.067 -8.612 1.00 57.62 401 GLU A CA 1
ATOM 3183 C C . GLU A 1 401 ? -6.850 17.237 -7.400 1.00 57.62 401 GLU A C 1
ATOM 3185 O O . GLU A 1 401 ? -6.039 16.536 -6.793 1.00 57.62 401 GLU A O 1
ATOM 3190 N N . SER A 1 402 ? -8.139 17.275 -7.050 1.00 55.97 402 SER A N 1
ATOM 3191 C CA . SER A 1 402 ? -8.609 16.593 -5.836 1.00 55.97 402 SER A CA 1
ATOM 3192 C C . SER A 1 402 ? -10.119 16.234 -5.845 1.00 55.97 402 SER A C 1
ATOM 3194 O O . SER A 1 402 ? -10.705 15.854 -4.829 1.00 55.97 402 SER A O 1
ATOM 3196 N N . GLY A 1 403 ? -10.753 16.237 -7.028 1.00 56.97 403 GLY A N 1
ATOM 3197 C CA . GLY A 1 403 ? -12.214 16.330 -7.216 1.00 56.97 403 GLY A CA 1
ATOM 3198 C C . GLY A 1 403 ? -13.114 15.356 -6.436 1.00 56.97 403 GLY A C 1
ATOM 3199 O O . GLY A 1 403 ? -14.198 15.747 -6.007 1.00 56.97 403 GLY A O 1
ATOM 3200 N N . ARG A 1 404 ? -12.688 14.109 -6.179 1.00 63.06 404 ARG A N 1
ATOM 3201 C CA . ARG A 1 404 ? -13.512 13.131 -5.430 1.00 63.06 404 ARG A CA 1
ATOM 3202 C C . ARG A 1 404 ? -13.614 13.442 -3.930 1.00 63.06 404 ARG A C 1
ATOM 3204 O O . ARG A 1 404 ? -14.627 13.117 -3.317 1.00 63.06 404 ARG A O 1
ATOM 3211 N N . ALA A 1 405 ? -12.602 14.083 -3.342 1.00 63.28 405 ALA A N 1
ATOM 3212 C CA . ALA A 1 405 ? -12.616 14.442 -1.924 1.00 63.28 405 ALA A CA 1
ATOM 3213 C C . ALA A 1 405 ? -13.634 15.558 -1.623 1.00 63.28 405 ALA A C 1
ATOM 3215 O O . ALA A 1 405 ? -14.290 15.516 -0.586 1.00 63.28 405 ALA A O 1
ATOM 3216 N N . VAL A 1 406 ? -13.835 16.504 -2.553 1.00 65.75 406 VAL A N 1
ATOM 3217 C CA . VAL A 1 406 ? -14.841 17.582 -2.421 1.00 65.75 406 VAL A CA 1
ATOM 3218 C C . VAL A 1 406 ? -16.241 17.027 -2.317 1.00 65.75 406 VAL A C 1
ATOM 3220 O O . VAL A 1 406 ? -17.008 17.456 -1.461 1.00 65.75 406 VAL A O 1
ATOM 3223 N N . LEU A 1 407 ? -16.575 16.076 -3.191 1.00 67.44 407 LEU A N 1
ATOM 3224 C CA . LEU A 1 407 ? -17.904 15.486 -3.218 1.00 67.44 407 LEU A CA 1
ATOM 3225 C C . LEU A 1 407 ? -18.224 14.825 -1.872 1.00 67.44 407 LEU A C 1
ATOM 3227 O O . LEU A 1 407 ? -19.307 15.023 -1.330 1.00 67.44 407 LEU A O 1
ATOM 3231 N N . LEU A 1 408 ? -17.262 14.095 -1.302 1.00 69.75 408 LEU A N 1
ATOM 3232 C CA . LEU A 1 408 ? -17.423 13.462 0.007 1.00 69.75 408 LEU A CA 1
ATOM 3233 C C . LEU A 1 408 ? -17.575 14.492 1.135 1.00 69.75 408 LEU A C 1
ATOM 3235 O O . LEU A 1 408 ? -18.442 14.309 1.984 1.00 69.75 408 LEU A O 1
ATOM 3239 N N . LEU A 1 409 ? -16.811 15.590 1.107 1.00 76.50 409 LEU A N 1
ATOM 3240 C CA . LEU A 1 409 ? -16.968 16.699 2.058 1.00 76.50 409 LEU A CA 1
ATOM 3241 C C . LEU A 1 409 ? -18.355 17.352 1.956 1.00 76.50 409 LEU A C 1
ATOM 3243 O O . LEU A 1 409 ? -18.984 17.633 2.967 1.00 76.50 409 LEU A O 1
ATOM 3247 N N . GLN A 1 410 ? -18.870 17.572 0.744 1.00 75.50 410 GLN A N 1
ATOM 3248 C CA . GLN A 1 410 ? -20.202 18.154 0.540 1.00 75.50 410 GLN A CA 1
ATOM 3249 C C . GLN A 1 410 ? -21.315 17.233 1.051 1.00 75.50 410 GLN A C 1
ATOM 3251 O O . GLN A 1 410 ? -22.228 17.693 1.738 1.00 75.50 410 GLN A O 1
ATOM 3256 N N . ILE A 1 411 ? -21.231 15.932 0.745 1.00 78.31 411 ILE A N 1
ATOM 3257 C CA . ILE A 1 411 ? -22.173 14.924 1.251 1.00 78.31 411 ILE A CA 1
ATOM 3258 C C . ILE A 1 411 ? -22.147 14.901 2.780 1.00 78.31 411 ILE A C 1
ATOM 3260 O O . ILE A 1 411 ? -23.207 14.865 3.410 1.00 78.31 411 ILE A O 1
ATOM 3264 N N . GLY A 1 412 ? -20.955 14.954 3.375 1.00 77.69 412 GLY A N 1
ATOM 3265 C CA . GLY A 1 412 ? -20.793 15.007 4.819 1.00 77.69 412 GLY A CA 1
ATOM 3266 C C . GLY A 1 412 ? -21.446 16.239 5.442 1.00 77.69 412 GLY A C 1
ATOM 3267 O O . GLY A 1 412 ? -22.231 16.083 6.381 1.00 77.69 412 GLY A O 1
ATOM 3268 N N . ILE A 1 413 ? -21.260 17.427 4.847 1.00 82.81 413 ILE A N 1
ATOM 3269 C CA . ILE A 1 413 ? -21.834 18.681 5.363 1.00 82.81 413 ILE A CA 1
ATOM 3270 C C . ILE A 1 413 ? -23.356 18.586 5.355 1.00 82.81 413 ILE A C 1
ATOM 3272 O O . ILE A 1 413 ? -24.012 18.953 6.332 1.00 82.81 413 ILE A O 1
ATOM 3276 N N . VAL A 1 414 ? -23.929 18.062 4.268 1.00 85.38 414 VAL A N 1
ATOM 3277 C CA . VAL A 1 414 ? -25.376 17.861 4.147 1.00 85.38 414 VAL A CA 1
ATOM 3278 C C . VAL A 1 414 ? -25.865 16.863 5.195 1.00 85.38 414 VAL A C 1
ATOM 3280 O O . VAL A 1 414 ? -26.807 17.164 5.925 1.00 85.38 414 VAL A O 1
ATOM 3283 N N . ALA A 1 415 ? -25.223 15.703 5.328 1.00 82.69 415 ALA A N 1
ATOM 3284 C CA . ALA A 1 415 ? -25.632 14.673 6.281 1.00 82.69 415 ALA A CA 1
ATOM 3285 C C . ALA A 1 415 ? -25.519 15.146 7.743 1.00 82.69 415 ALA A C 1
ATOM 3287 O O . ALA A 1 415 ? -26.447 14.961 8.537 1.00 82.69 415 ALA A O 1
ATOM 3288 N N . ALA A 1 416 ? -24.422 15.816 8.100 1.00 81.19 416 ALA A N 1
ATOM 3289 C CA . ALA A 1 416 ? -24.224 16.405 9.419 1.00 81.19 416 ALA A CA 1
ATOM 3290 C C . ALA A 1 416 ? -25.190 17.578 9.670 1.00 81.19 416 ALA A C 1
ATOM 3292 O O . ALA A 1 416 ? -25.707 17.726 10.780 1.00 81.19 416 ALA A O 1
ATOM 3293 N N . GLY A 1 417 ? -25.507 18.365 8.638 1.00 84.25 417 GLY A N 1
ATOM 3294 C CA . GLY A 1 417 ? -26.527 19.413 8.666 1.00 84.25 417 GLY A CA 1
ATOM 3295 C C . GLY A 1 417 ? -27.928 18.858 8.920 1.00 84.25 417 GLY A C 1
ATOM 3296 O O . GLY A 1 417 ? -28.642 19.358 9.788 1.00 84.25 417 GLY A O 1
ATOM 3297 N N . VAL A 1 418 ? -28.305 17.767 8.250 1.00 85.12 418 VAL A N 1
ATOM 3298 C CA . VAL A 1 418 ? -29.562 17.045 8.507 1.00 85.12 418 VAL A CA 1
ATOM 3299 C C . VAL A 1 418 ? -29.589 16.509 9.940 1.00 85.12 418 VAL A C 1
ATOM 3301 O O . VAL A 1 418 ? -30.562 16.734 10.659 1.00 85.12 418 VAL A O 1
ATOM 3304 N N . SER A 1 419 ? -28.504 15.882 10.399 1.00 83.81 419 SER A N 1
ATOM 3305 C CA . SER A 1 419 ? -28.351 15.417 11.786 1.00 83.81 419 SER A CA 1
ATOM 3306 C C . SER A 1 419 ? -28.523 16.554 12.809 1.00 83.81 419 SER A C 1
ATOM 3308 O O . SER A 1 419 ? -29.175 16.387 13.848 1.00 83.81 419 SER A O 1
ATOM 3310 N N . LEU A 1 420 ? -27.996 17.745 12.506 1.00 83.94 420 LEU A N 1
ATOM 3311 C CA . LEU A 1 420 ? -28.168 18.943 13.322 1.00 83.94 420 LEU A CA 1
ATOM 3312 C C . LEU A 1 420 ? -29.626 19.423 13.329 1.00 83.94 420 LEU A C 1
ATOM 3314 O O . LEU A 1 420 ? -30.171 19.681 14.401 1.00 83.94 420 LEU A O 1
ATOM 3318 N N . LEU A 1 421 ? -30.279 19.507 12.167 1.00 83.81 421 LEU A N 1
ATOM 3319 C CA . LEU A 1 421 ? -31.687 19.907 12.059 1.00 83.81 421 LEU A CA 1
ATOM 3320 C C . LEU A 1 421 ? -32.605 18.962 12.845 1.00 83.81 421 LEU A C 1
ATOM 3322 O O . LEU A 1 421 ? -33.485 19.420 13.577 1.00 83.81 421 LEU A O 1
ATOM 3326 N N . ILE A 1 422 ? -32.361 17.653 12.752 1.00 81.25 422 ILE A N 1
ATOM 3327 C CA . ILE A 1 422 ? -33.054 16.624 13.539 1.00 81.25 422 ILE A CA 1
ATOM 3328 C C . ILE A 1 422 ? -32.814 16.849 15.036 1.00 81.25 422 ILE A C 1
ATOM 3330 O O . ILE A 1 422 ? -33.759 16.867 15.824 1.00 81.25 422 ILE A O 1
ATOM 3334 N N . SER A 1 423 ? -31.560 17.099 15.427 1.00 81.31 423 SER A N 1
ATOM 3335 C CA . SER A 1 423 ? -31.175 17.362 16.819 1.00 81.31 423 SER A CA 1
ATOM 3336 C C . SER A 1 423 ? -31.859 18.593 17.423 1.00 81.31 423 SER A C 1
ATOM 3338 O O . SER A 1 423 ? -32.023 18.642 18.646 1.00 81.31 423 SER A O 1
ATOM 3340 N N . LEU A 1 424 ? -32.241 19.572 16.594 1.00 79.25 424 LEU A N 1
ATOM 3341 C CA . LEU A 1 424 ? -32.962 20.782 16.996 1.00 79.25 424 LEU A CA 1
ATOM 3342 C C . LEU A 1 424 ? -34.483 20.562 17.100 1.00 79.25 424 LEU A C 1
ATOM 3344 O O . LEU A 1 424 ? -35.119 21.176 17.951 1.00 79.25 424 LEU A O 1
ATOM 3348 N N . LYS A 1 425 ? -35.075 19.664 16.300 1.00 75.94 425 LYS A N 1
ATOM 3349 C CA . LYS A 1 425 ? -36.526 19.364 16.278 1.00 75.94 425 LYS A CA 1
ATOM 3350 C C . LYS A 1 425 ? -36.905 18.150 17.147 1.00 75.94 425 LYS A C 1
ATOM 3352 O O . LYS A 1 425 ? -37.672 17.275 16.740 1.00 75.94 425 LYS A O 1
ATOM 3357 N N . ARG A 1 426 ? -36.347 18.097 18.361 1.00 64.38 426 ARG A N 1
ATOM 3358 C CA . ARG A 1 426 ? -36.300 16.924 19.259 1.00 64.38 426 ARG A CA 1
ATOM 3359 C C . ARG A 1 426 ? -37.660 16.278 19.583 1.00 64.38 426 ARG A C 1
ATOM 3361 O O . ARG A 1 426 ? -37.715 15.062 19.784 1.00 64.38 426 ARG A O 1
ATOM 3368 N N . ASP A 1 427 ? -38.743 17.052 19.605 1.00 61.62 427 ASP A N 1
ATOM 3369 C CA . ASP A 1 427 ? -40.055 16.605 20.103 1.00 61.62 427 ASP A CA 1
ATOM 3370 C C . ASP A 1 427 ? -40.742 15.541 19.231 1.00 61.62 427 ASP A C 1
ATOM 3372 O O . ASP A 1 427 ? -41.505 14.715 19.738 1.00 61.62 427 ASP A O 1
ATOM 3376 N N . VAL A 1 428 ? -40.444 15.505 17.928 1.00 56.62 428 VAL A N 1
ATOM 3377 C CA . VAL A 1 428 ? -41.048 14.540 16.988 1.00 56.62 428 VAL A CA 1
ATOM 3378 C C . VAL A 1 428 ? -40.335 13.182 17.043 1.00 56.62 428 VAL A C 1
ATOM 3380 O O . VAL A 1 428 ? -40.965 12.131 16.937 1.00 56.62 428 VAL A O 1
ATOM 3383 N N . VAL A 1 429 ? -39.024 13.187 17.286 1.00 57.03 429 VAL A N 1
ATOM 3384 C CA . VAL A 1 429 ? -38.155 12.001 17.191 1.00 57.03 429 VAL A CA 1
ATOM 3385 C C . VAL A 1 429 ? -38.077 11.224 18.511 1.00 57.03 429 VAL A C 1
ATOM 3387 O O . VAL A 1 429 ? -38.044 9.990 18.513 1.00 57.03 429 VAL A O 1
ATOM 3390 N N . GLY A 1 430 ? -38.149 11.916 19.655 1.00 58.12 430 GLY A N 1
ATOM 3391 C CA . GLY A 1 430 ? -38.094 11.281 20.979 1.00 58.12 430 GLY A CA 1
ATOM 3392 C C . GLY A 1 430 ? -39.205 10.248 21.231 1.00 58.12 430 GLY A C 1
ATOM 3393 O O . GLY A 1 430 ? -38.983 9.249 21.915 1.00 58.12 430 GLY A O 1
ATOM 3394 N N . LYS A 1 431 ? -40.390 10.428 20.630 1.00 60.56 431 LYS A N 1
ATOM 3395 C CA . LYS A 1 431 ? -41.520 9.484 20.749 1.00 60.56 431 LYS A CA 1
ATOM 3396 C C . LYS A 1 431 ? -41.262 8.157 20.024 1.00 60.56 431 LYS A C 1
ATOM 3398 O O . LYS A 1 431 ? -41.601 7.087 20.539 1.00 60.56 431 LYS A O 1
ATOM 3403 N N . PHE A 1 432 ? -40.631 8.219 18.854 1.00 60.59 432 PHE A N 1
ATOM 3404 C CA . PHE A 1 432 ? -40.297 7.047 18.047 1.00 60.59 432 PHE A CA 1
ATOM 3405 C C . PHE A 1 432 ? -39.165 6.227 18.686 1.00 60.59 432 PHE A C 1
ATOM 3407 O O . PHE A 1 432 ? -39.300 5.014 18.859 1.00 60.59 432 PHE A O 1
ATOM 3414 N N . SER A 1 433 ? -38.107 6.901 19.154 1.00 61.06 433 SER A N 1
ATOM 3415 C CA . SER A 1 433 ? -36.991 6.277 19.884 1.00 61.06 433 SER A CA 1
ATOM 3416 C C . SER A 1 433 ? -37.460 5.509 21.126 1.00 61.06 433 SER A C 1
ATOM 3418 O O . SER A 1 433 ? -37.122 4.335 21.310 1.00 61.06 433 SER A O 1
ATOM 3420 N N . ASN A 1 434 ? -38.316 6.126 21.947 1.00 65.88 434 ASN A N 1
ATOM 3421 C CA . ASN A 1 434 ? -38.849 5.493 23.154 1.00 65.88 434 ASN A CA 1
ATOM 3422 C C . ASN A 1 434 ? -39.705 4.255 22.843 1.00 65.88 434 ASN A C 1
ATOM 3424 O O . ASN A 1 434 ? -39.661 3.273 23.588 1.00 65.88 434 ASN A O 1
ATOM 3428 N N . SER A 1 435 ? -40.434 4.264 21.723 1.00 65.81 435 SER A N 1
ATOM 3429 C CA . SER A 1 435 ? -41.242 3.124 21.273 1.00 65.81 435 SER A CA 1
ATOM 3430 C C . SER A 1 435 ? -40.372 1.941 20.837 1.00 65.81 435 SER A C 1
ATOM 3432 O O . SER A 1 435 ? -40.611 0.810 21.265 1.00 65.81 435 SER A O 1
ATOM 3434 N N . ILE A 1 436 ? -39.307 2.197 20.070 1.00 63.09 436 ILE A N 1
ATOM 3435 C CA . ILE A 1 436 ? -38.335 1.169 19.668 1.00 63.09 436 ILE A CA 1
ATOM 3436 C C . ILE A 1 436 ? -37.585 0.623 20.888 1.00 63.09 436 ILE A C 1
ATOM 3438 O O . ILE A 1 436 ? -37.467 -0.590 21.052 1.00 63.09 436 ILE A O 1
ATOM 3442 N N . ALA A 1 437 ? -37.116 1.494 21.784 1.00 62.91 437 ALA A N 1
ATOM 3443 C CA . ALA A 1 437 ? -36.402 1.082 22.990 1.00 62.91 437 ALA A CA 1
ATOM 3444 C C . ALA A 1 437 ? -37.278 0.221 23.922 1.00 62.91 437 ALA A C 1
ATOM 3446 O O . ALA A 1 437 ? -36.802 -0.773 24.471 1.00 62.91 437 ALA A O 1
ATOM 3447 N N . SER A 1 438 ? -38.562 0.567 24.059 1.00 64.38 438 SER A N 1
ATOM 3448 C CA . SER A 1 438 ? -39.580 -0.223 24.766 1.00 64.38 438 SER A CA 1
ATOM 3449 C C . SER A 1 438 ? -39.762 -1.614 24.143 1.00 64.38 438 SER A C 1
ATOM 3451 O O . SER A 1 438 ? -39.747 -2.627 24.852 1.00 64.38 438 SER A O 1
ATOM 3453 N N . PHE A 1 439 ? -39.880 -1.672 22.813 1.00 64.50 439 PHE A N 1
ATOM 3454 C CA . PHE A 1 439 ? -40.051 -2.915 22.065 1.00 64.50 439 PHE A CA 1
ATOM 3455 C C . PHE A 1 439 ? -38.829 -3.839 22.191 1.00 64.50 439 PHE A C 1
ATOM 3457 O O . PHE A 1 439 ? -38.969 -5.020 22.523 1.00 64.50 439 PHE A O 1
ATOM 3464 N N . LEU A 1 440 ? -37.625 -3.289 22.001 1.00 65.62 440 LEU A N 1
ATOM 3465 C CA . LEU A 1 440 ? -36.359 -4.019 22.094 1.00 65.62 440 LEU A CA 1
ATOM 3466 C C . LEU A 1 440 ? -36.062 -4.479 23.527 1.00 65.62 440 LEU A C 1
ATOM 3468 O O . LEU A 1 440 ? -35.602 -5.601 23.721 1.00 65.62 440 LEU A O 1
ATOM 3472 N N . GLY A 1 441 ? -36.362 -3.661 24.541 1.00 65.38 441 GLY A N 1
ATOM 3473 C CA . GLY A 1 441 ? -36.096 -3.987 25.945 1.00 65.38 441 GLY A CA 1
ATOM 3474 C C . GLY A 1 441 ? -36.892 -5.194 26.452 1.00 65.38 441 GLY A C 1
ATOM 3475 O O . GLY A 1 441 ? -36.329 -6.067 27.108 1.00 65.38 441 GLY A O 1
ATOM 3476 N N . LYS A 1 442 ? -38.184 -5.294 26.102 1.00 65.56 442 LYS A N 1
ATOM 3477 C CA . LYS A 1 442 ? -39.049 -6.416 26.526 1.00 65.56 442 LYS A CA 1
ATOM 3478 C C . LYS A 1 442 ? -38.739 -7.733 25.805 1.00 65.56 442 LYS A C 1
ATOM 3480 O O . LYS A 1 442 ? -39.042 -8.799 26.335 1.00 65.56 442 LYS A O 1
ATOM 3485 N N . ARG A 1 443 ? -38.169 -7.673 24.595 1.00 75.31 443 ARG A N 1
ATOM 3486 C CA . ARG A 1 443 ? -37.923 -8.841 23.725 1.00 75.31 443 ARG A CA 1
ATOM 3487 C C . ARG A 1 443 ? -36.438 -9.134 23.475 1.00 75.31 443 ARG A C 1
ATOM 3489 O O . ARG A 1 443 ? -36.131 -10.023 22.683 1.00 75.31 443 ARG A O 1
ATOM 3496 N N . SER A 1 444 ? -35.522 -8.455 24.168 1.00 75.81 444 SER A N 1
ATOM 3497 C CA . SER A 1 444 ? -34.064 -8.553 23.969 1.00 75.81 444 SER A CA 1
ATOM 3498 C C . SER A 1 444 ? -33.534 -9.988 24.025 1.00 75.81 444 SER A C 1
ATOM 3500 O O . SER A 1 444 ? -32.678 -10.363 23.228 1.00 75.81 444 SER A O 1
ATOM 3502 N N . LYS A 1 445 ? -34.100 -10.822 24.907 1.00 83.19 445 LYS A N 1
ATOM 3503 C CA . LYS A 1 445 ? -33.794 -12.255 25.009 1.00 83.19 445 LYS A CA 1
ATOM 3504 C C . LYS A 1 445 ? -34.082 -13.009 23.704 1.00 83.19 445 LYS A C 1
ATOM 3506 O O . LYS A 1 445 ? -33.216 -13.725 23.217 1.00 83.19 445 LYS A O 1
ATOM 3511 N N . TYR A 1 446 ? -35.267 -12.823 23.121 1.00 85.62 446 TYR A N 1
ATOM 3512 C CA . TYR A 1 446 ? -35.663 -13.497 21.880 1.00 85.62 446 TYR A CA 1
ATOM 3513 C C . TYR A 1 446 ? -34.890 -12.974 20.668 1.00 85.62 446 TYR A C 1
ATOM 3515 O O . TYR A 1 446 ? -34.529 -13.755 19.790 1.00 85.62 446 TYR A O 1
ATOM 3523 N N . ILE A 1 447 ? -34.584 -11.673 20.644 1.00 86.06 447 ILE A N 1
ATOM 3524 C CA . ILE A 1 447 ? -33.733 -11.068 19.611 1.00 86.06 447 ILE A CA 1
ATOM 3525 C C . ILE A 1 447 ? -32.326 -11.665 19.681 1.00 86.06 447 ILE A C 1
ATOM 3527 O O . ILE A 1 447 ? -31.810 -12.122 18.669 1.00 86.06 447 ILE A O 1
ATOM 3531 N N . SER A 1 448 ? -31.738 -11.741 20.879 1.00 88.75 448 SER A N 1
ATOM 3532 C CA . SER A 1 448 ? -30.430 -12.365 21.104 1.00 88.75 448 SER A CA 1
ATOM 3533 C C . SER A 1 448 ? -30.414 -13.829 20.651 1.00 88.75 448 SER A C 1
ATOM 3535 O O . SER A 1 448 ? -29.495 -14.231 19.948 1.00 88.75 448 SER A O 1
ATOM 3537 N N . TYR A 1 449 ? -31.453 -14.615 20.959 1.00 90.88 449 TYR A N 1
ATOM 3538 C CA . TYR A 1 449 ? -31.555 -16.008 20.499 1.00 90.88 449 TYR A CA 1
ATOM 3539 C C . TYR A 1 449 ? -31.705 -16.139 18.989 1.00 90.88 449 TYR A C 1
ATOM 3541 O O . TYR A 1 449 ? -31.075 -17.010 18.395 1.00 90.88 449 TYR A O 1
ATOM 3549 N N . SER A 1 450 ? -32.493 -15.269 18.363 1.00 90.38 450 SER A N 1
ATOM 3550 C CA . SER A 1 450 ? -32.679 -15.273 16.909 1.00 90.38 450 SER A CA 1
ATOM 3551 C C . SER A 1 450 ? -31.376 -14.910 16.196 1.00 90.38 450 SER A C 1
ATOM 3553 O O . SER A 1 450 ? -30.947 -15.624 15.295 1.00 90.38 450 SER A O 1
ATOM 3555 N N . LEU A 1 451 ? -30.696 -13.855 16.660 1.00 92.06 451 LEU A N 1
ATOM 3556 C CA . LEU A 1 451 ? -29.394 -13.443 16.138 1.00 92.06 451 LEU A CA 1
ATOM 3557 C C . LEU A 1 451 ? -28.328 -14.515 16.365 1.00 92.06 451 LEU A C 1
ATOM 3559 O O . LEU A 1 451 ? -27.554 -14.783 15.457 1.00 92.06 451 LEU A O 1
ATOM 3563 N N . LEU A 1 452 ? -28.301 -15.161 17.534 1.00 93.62 452 LEU A N 1
ATOM 3564 C CA . LEU A 1 452 ? -27.359 -16.246 17.808 1.00 93.62 452 LEU A CA 1
ATOM 3565 C C . LEU A 1 452 ? -27.634 -17.465 16.922 1.00 93.62 452 LEU A C 1
ATOM 3567 O O . LEU A 1 452 ? -26.694 -18.081 16.437 1.00 93.62 452 LEU A O 1
ATOM 3571 N N . SER A 1 453 ? -28.903 -17.791 16.675 1.00 93.25 453 SER A N 1
ATOM 3572 C CA . SER A 1 453 ? -29.281 -18.888 15.776 1.00 93.25 453 SER A CA 1
ATOM 3573 C C . SER A 1 453 ? -28.855 -18.593 14.339 1.00 93.25 453 SER A C 1
ATOM 3575 O O . SER A 1 453 ? -28.274 -19.460 13.698 1.00 93.25 453 SER A O 1
ATOM 3577 N N . LEU A 1 454 ? -29.063 -17.360 13.858 1.00 93.31 454 LEU A N 1
ATOM 3578 C CA . LEU A 1 454 ? -28.568 -16.901 12.555 1.00 93.31 454 LEU A CA 1
ATOM 3579 C C . LEU A 1 454 ? -27.036 -16.944 12.485 1.00 93.31 454 LEU A C 1
ATOM 3581 O O . LEU A 1 454 ? -26.467 -17.363 11.482 1.00 93.31 454 LEU A O 1
ATOM 3585 N N . TYR A 1 455 ? -26.368 -16.545 13.564 1.00 94.50 455 TYR A N 1
ATOM 3586 C CA . TYR A 1 455 ? -24.915 -16.544 13.666 1.00 94.50 455 TYR A CA 1
ATOM 3587 C C . TYR A 1 455 ? -24.333 -17.964 13.582 1.00 94.50 455 TYR A C 1
ATOM 3589 O O . TYR A 1 455 ? -23.410 -18.208 12.809 1.00 94.50 455 TYR A O 1
ATOM 3597 N N . LEU A 1 456 ? -24.906 -18.917 14.328 1.00 94.25 456 LEU A N 1
ATOM 3598 C CA . LEU A 1 456 ? -24.520 -20.332 14.285 1.00 94.25 456 LEU A CA 1
ATOM 3599 C C . LEU A 1 456 ? -24.882 -20.991 12.948 1.00 94.25 456 LEU A C 1
ATOM 3601 O O . LEU A 1 456 ? -24.082 -21.758 12.419 1.00 94.25 456 LEU A O 1
ATOM 3605 N N . ALA A 1 457 ? -26.041 -20.654 12.372 1.00 94.12 457 ALA A N 1
ATOM 3606 C CA . ALA A 1 457 ? -26.429 -21.102 11.038 1.00 94.12 457 ALA A CA 1
ATOM 3607 C C . ALA A 1 457 ? -25.430 -20.627 9.977 1.00 94.12 457 ALA A C 1
ATOM 3609 O O . ALA A 1 457 ? -25.021 -21.422 9.143 1.00 94.12 457 ALA A O 1
ATOM 3610 N N . GLY A 1 458 ? -24.968 -19.374 10.047 1.00 93.50 458 GLY A N 1
ATOM 3611 C CA . GLY A 1 458 ? -23.941 -18.861 9.140 1.00 93.50 458 GLY A CA 1
ATOM 3612 C C . GLY A 1 458 ? -22.621 -19.625 9.240 1.00 93.50 458 GLY A C 1
ATOM 3613 O O . GLY A 1 458 ? -22.057 -19.983 8.213 1.00 93.50 458 GLY A O 1
ATOM 3614 N N . ILE A 1 459 ? -22.163 -19.956 10.456 1.00 93.25 459 ILE A N 1
ATOM 3615 C CA . ILE A 1 459 ? -20.967 -20.799 10.644 1.00 93.25 459 ILE A CA 1
ATOM 3616 C C . ILE A 1 459 ? -21.173 -22.184 10.021 1.00 93.25 459 ILE A C 1
ATOM 3618 O O . ILE A 1 459 ? -20.271 -22.687 9.356 1.00 93.25 459 ILE A O 1
ATOM 3622 N N . LEU A 1 460 ? -22.343 -22.796 10.227 1.00 93.44 460 LEU A N 1
ATOM 3623 C CA . LEU A 1 460 ? -22.647 -24.124 9.697 1.00 93.44 460 LEU A CA 1
ATOM 3624 C C . LEU A 1 460 ? -22.705 -24.125 8.164 1.00 93.44 460 LEU A C 1
ATOM 3626 O O . LEU A 1 460 ? -22.026 -24.936 7.545 1.00 93.44 460 LEU A O 1
ATOM 3630 N N . VAL A 1 461 ? -23.451 -23.194 7.561 1.00 92.88 461 VAL A N 1
ATOM 3631 C CA . VAL A 1 461 ? -23.557 -23.033 6.100 1.00 92.88 461 VAL A CA 1
ATOM 3632 C C . VAL A 1 461 ? -22.176 -22.789 5.494 1.00 92.88 461 VAL A C 1
ATOM 3634 O O . VAL A 1 461 ? -21.780 -23.472 4.554 1.00 92.88 461 VAL A O 1
ATOM 3637 N N . TRP A 1 462 ? -21.392 -21.880 6.078 1.00 93.00 462 TRP A N 1
ATOM 3638 C CA . TRP A 1 462 ? -20.015 -21.648 5.646 1.00 93.00 462 TRP A CA 1
ATOM 3639 C C . TRP A 1 462 ? -19.157 -22.919 5.701 1.00 93.00 462 TRP A C 1
ATOM 3641 O O . TRP A 1 462 ? -18.412 -23.199 4.764 1.00 93.00 462 TRP A O 1
ATOM 3651 N N . TYR A 1 463 ? -19.249 -23.682 6.792 1.00 91.94 463 TYR A N 1
ATOM 3652 C CA . TYR A 1 463 ? -18.460 -24.896 6.979 1.00 91.94 463 TYR A CA 1
ATOM 3653 C C . TYR A 1 463 ? -18.843 -26.004 5.988 1.00 91.94 463 TYR A C 1
ATOM 3655 O O . TYR A 1 463 ? -17.957 -26.672 5.454 1.00 91.94 463 TYR A O 1
ATOM 3663 N N . VAL A 1 464 ? -20.141 -26.176 5.717 1.00 90.94 464 VAL A N 1
ATOM 3664 C CA . VAL A 1 464 ? -20.651 -27.164 4.753 1.00 90.94 464 VAL A CA 1
ATOM 3665 C C . VAL A 1 464 ? -20.144 -26.852 3.343 1.00 90.94 464 VAL A C 1
ATOM 3667 O O . VAL A 1 464 ? -19.576 -27.733 2.706 1.00 90.94 464 VAL A O 1
ATOM 3670 N N . HIS A 1 465 ? -20.213 -25.590 2.910 1.00 89.19 465 HIS A N 1
ATOM 3671 C CA . HIS A 1 465 ? -19.762 -25.162 1.574 1.00 89.19 465 HIS A CA 1
ATOM 3672 C C . HIS A 1 465 ? -18.276 -24.788 1.497 1.00 89.19 465 HIS A C 1
ATOM 3674 O O . HIS A 1 465 ? -17.822 -24.132 0.550 1.00 89.19 465 HIS A O 1
ATOM 3680 N N . LEU A 1 466 ? -17.484 -25.167 2.501 1.00 88.69 466 LEU A N 1
ATOM 3681 C CA . LEU A 1 466 ? -16.074 -24.811 2.560 1.00 88.69 466 LEU A CA 1
ATOM 3682 C C . LEU A 1 466 ? -15.324 -25.445 1.374 1.00 88.69 466 LEU A C 1
ATOM 3684 O O . LEU A 1 466 ? -15.158 -26.662 1.317 1.00 88.69 466 LEU A O 1
ATOM 3688 N N . GLY A 1 467 ? -14.829 -24.629 0.441 1.00 83.19 467 GLY A N 1
ATOM 3689 C CA . GLY A 1 467 ? -14.121 -25.088 -0.762 1.00 83.19 467 GLY A CA 1
ATOM 3690 C C . GLY A 1 467 ? -14.983 -25.313 -1.999 1.00 83.19 467 GLY A C 1
ATOM 3691 O O . GLY A 1 467 ? -14.424 -25.612 -3.048 1.00 83.19 467 GLY A O 1
ATOM 3692 N N . GLU A 1 468 ? -16.303 -25.160 -1.898 1.00 86.38 468 GLU A N 1
ATOM 3693 C CA . GLU A 1 468 ? -17.219 -25.227 -3.049 1.00 86.38 468 GLU A CA 1
ATOM 3694 C C . GLU A 1 468 ? -17.369 -23.859 -3.729 1.00 86.38 468 GLU A C 1
ATOM 3696 O O . GLU A 1 468 ? -17.568 -23.759 -4.937 1.00 86.38 468 GLU A O 1
ATOM 3701 N N . LEU A 1 469 ? -17.237 -22.789 -2.943 1.00 83.50 469 LEU A N 1
ATOM 3702 C CA . LEU A 1 469 ? -17.372 -21.414 -3.404 1.00 83.50 469 LEU A CA 1
ATOM 3703 C C . LEU A 1 469 ? -16.077 -20.912 -4.052 1.00 83.50 469 LEU A C 1
ATOM 3705 O O . LEU A 1 469 ? -15.004 -20.961 -3.447 1.00 83.50 469 LEU A O 1
ATOM 3709 N N . ASP A 1 470 ? -16.188 -20.299 -5.231 1.00 82.19 470 ASP A N 1
ATOM 3710 C CA . ASP A 1 470 ? -15.097 -19.515 -5.815 1.00 82.19 470 ASP A CA 1
ATOM 3711 C C . ASP A 1 470 ? -14.972 -18.164 -5.090 1.00 82.19 470 ASP A C 1
ATOM 3713 O O . ASP A 1 470 ? -15.456 -17.117 -5.533 1.00 82.19 470 ASP A O 1
ATOM 3717 N N . ILE A 1 471 ? -14.328 -18.194 -3.920 1.00 84.88 471 ILE A N 1
ATOM 3718 C CA . ILE A 1 471 ? -14.162 -17.012 -3.068 1.00 84.88 471 ILE A CA 1
ATOM 3719 C C . ILE A 1 471 ? -13.376 -15.913 -3.773 1.00 84.88 471 ILE A C 1
ATOM 3721 O O . ILE A 1 471 ? -13.594 -14.741 -3.481 1.00 84.88 471 ILE A O 1
ATOM 3725 N N . GLN A 1 472 ? -12.487 -16.246 -4.709 1.00 79.38 472 GLN A N 1
ATOM 3726 C CA . GLN A 1 472 ? -11.692 -15.235 -5.394 1.00 79.38 472 GLN A CA 1
ATOM 3727 C C . GLN A 1 472 ? -12.581 -14.337 -6.266 1.00 79.38 472 GLN A C 1
ATOM 3729 O O . GLN A 1 472 ? -12.402 -13.116 -6.250 1.00 79.38 472 GLN A O 1
ATOM 3734 N N . LYS A 1 473 ? -13.591 -14.904 -6.944 1.00 77.19 473 LYS A N 1
ATOM 3735 C CA . LYS A 1 473 ? -14.600 -14.119 -7.675 1.00 77.19 473 LYS A CA 1
ATOM 3736 C C . LYS A 1 473 ? -15.379 -13.192 -6.743 1.00 77.19 473 LYS A C 1
ATOM 3738 O O . LYS A 1 473 ? -15.445 -11.993 -7.002 1.00 77.19 473 LYS A O 1
ATOM 3743 N N . ILE A 1 474 ? -15.882 -13.710 -5.621 1.00 82.38 474 ILE A N 1
ATOM 3744 C CA . ILE A 1 474 ? -16.664 -12.930 -4.643 1.00 82.38 474 ILE A CA 1
ATOM 3745 C C . ILE A 1 474 ? -15.805 -11.826 -4.000 1.00 82.38 474 ILE A C 1
ATOM 3747 O O . ILE A 1 474 ? -16.232 -10.680 -3.857 1.00 82.38 474 ILE A O 1
ATOM 3751 N N . TYR A 1 475 ? -14.562 -12.149 -3.644 1.00 77.44 475 TYR A N 1
ATOM 3752 C CA . TYR A 1 475 ? -13.624 -11.220 -3.021 1.00 77.44 475 TYR A CA 1
ATOM 3753 C C . TYR A 1 475 ? -13.288 -10.040 -3.940 1.00 77.44 475 TYR A C 1
ATOM 3755 O O . TYR A 1 475 ? -13.212 -8.902 -3.478 1.00 77.44 475 TYR A O 1
ATOM 3763 N N . ASN A 1 476 ? -13.129 -10.286 -5.244 1.00 75.06 476 ASN A N 1
ATOM 3764 C CA . ASN A 1 476 ? -12.855 -9.232 -6.224 1.00 75.06 476 ASN A CA 1
ATOM 3765 C C . ASN A 1 476 ? -14.029 -8.244 -6.366 1.00 75.06 476 ASN A C 1
ATOM 3767 O O . ASN A 1 476 ? -13.802 -7.043 -6.547 1.00 75.06 476 ASN A O 1
ATOM 3771 N N . LEU A 1 477 ? -15.273 -8.714 -6.200 1.00 73.19 477 LEU A N 1
ATOM 3772 C CA . LEU A 1 477 ? -16.456 -7.846 -6.118 1.00 73.19 477 LEU A CA 1
ATOM 3773 C C . LEU A 1 477 ? -16.404 -6.946 -4.880 1.00 73.19 477 LEU A C 1
ATOM 3775 O O . LEU A 1 477 ? -16.775 -5.772 -4.938 1.00 73.19 477 LEU A O 1
ATOM 3779 N N . GLY A 1 478 ? -15.869 -7.469 -3.778 1.00 76.06 478 GLY A N 1
ATOM 3780 C CA . GLY A 1 478 ? -15.863 -6.801 -2.482 1.00 76.06 478 GLY A CA 1
ATOM 3781 C C . GLY A 1 478 ? -17.095 -7.056 -1.640 1.00 76.06 478 GLY A C 1
ATOM 3782 O O . GLY A 1 478 ? -17.201 -6.413 -0.605 1.00 76.06 478 GLY A O 1
ATOM 3783 N N . GLN A 1 479 ? -17.986 -7.948 -2.078 1.00 85.50 479 GLN A N 1
ATOM 3784 C CA . GLN A 1 479 ? -19.205 -8.352 -1.381 1.00 85.50 479 GLN A CA 1
ATOM 3785 C C . GLN A 1 479 ? -18.882 -9.362 -0.284 1.00 85.50 479 GLN A C 1
ATOM 3787 O O . GLN A 1 479 ? -18.172 -10.331 -0.547 1.00 85.50 479 GLN A O 1
ATOM 3792 N N . VAL A 1 480 ? -19.460 -9.201 0.906 1.00 90.44 480 VAL A N 1
ATOM 3793 C CA . VAL A 1 480 ? -19.370 -10.203 1.982 1.00 90.44 480 VAL A CA 1
ATOM 3794 C C . VAL A 1 480 ? -20.699 -10.948 2.096 1.00 90.44 480 VAL A C 1
ATOM 3796 O O . VAL A 1 480 ? -21.677 -10.371 2.585 1.00 90.44 480 VAL A O 1
ATOM 3799 N N . PRO A 1 481 ? -20.767 -12.228 1.682 1.00 90.75 481 PRO A N 1
ATOM 3800 C CA . PRO A 1 481 ? -21.959 -13.035 1.904 1.00 90.75 481 PRO A CA 1
ATOM 3801 C C . PRO A 1 481 ? -22.324 -13.103 3.389 1.00 90.75 481 PRO A C 1
ATOM 3803 O O . PRO A 1 481 ? -21.437 -13.165 4.245 1.00 90.75 481 PRO A O 1
ATOM 3806 N N . TRP A 1 482 ? -23.621 -13.099 3.713 1.00 89.31 482 TRP A N 1
ATOM 3807 C CA . TRP A 1 482 ? -24.087 -12.975 5.101 1.00 89.31 482 TRP A CA 1
ATOM 3808 C C . TRP A 1 482 ? -23.475 -14.033 6.053 1.00 89.31 482 TRP A C 1
ATOM 3810 O O . TRP A 1 482 ? -23.150 -13.720 7.200 1.00 89.31 482 TRP A O 1
ATOM 3820 N N . PHE A 1 483 ? -23.240 -15.260 5.567 1.00 91.62 483 PHE A N 1
ATOM 3821 C CA . PHE A 1 483 ? -22.663 -16.372 6.336 1.00 91.62 483 PHE A CA 1
ATOM 3822 C C . PHE A 1 483 ? -21.156 -16.232 6.619 1.00 91.62 483 PHE A C 1
ATOM 3824 O O . PHE A 1 483 ? -20.632 -16.933 7.483 1.00 91.62 483 PHE A O 1
ATOM 3831 N N . PHE A 1 484 ? -20.456 -15.281 5.985 1.00 92.12 484 PHE A N 1
ATOM 3832 C CA . PHE A 1 484 ? -19.067 -14.944 6.324 1.00 92.12 484 PHE A CA 1
ATOM 3833 C C . PHE A 1 484 ? -18.938 -13.930 7.466 1.00 92.12 484 PHE A C 1
ATOM 3835 O O . PHE A 1 484 ? -17.887 -13.880 8.106 1.00 92.12 484 PHE A O 1
ATOM 3842 N N . TYR A 1 485 ? -19.977 -13.151 7.786 1.00 91.94 485 TYR A N 1
ATOM 3843 C CA . TYR A 1 485 ? -19.919 -12.216 8.918 1.00 91.94 485 TYR A CA 1
ATOM 3844 C C . TYR A 1 485 ? -19.629 -12.912 10.257 1.00 91.94 485 TYR A C 1
ATOM 3846 O O . TYR A 1 485 ? -18.774 -12.416 10.995 1.00 91.94 485 TYR A O 1
ATOM 3854 N N . PRO A 1 486 ? -20.247 -14.067 10.585 1.00 93.00 486 PRO A N 1
ATOM 3855 C CA . PRO A 1 486 ? -19.858 -14.837 11.759 1.00 93.00 486 PRO A CA 1
ATOM 3856 C C . PRO A 1 486 ? -18.387 -15.255 11.742 1.00 93.00 486 PRO A C 1
ATOM 3858 O O . PRO A 1 486 ? -17.689 -15.106 12.742 1.00 93.00 486 PRO A O 1
ATOM 3861 N N . VAL A 1 487 ? -17.881 -15.692 10.589 1.00 92.25 487 VAL A N 1
ATOM 3862 C CA . VAL A 1 487 ? -16.477 -16.091 10.429 1.00 92.25 487 VAL A CA 1
ATOM 3863 C C . VAL A 1 487 ? -15.536 -14.915 10.686 1.00 92.25 487 VAL A C 1
ATOM 3865 O O . VAL A 1 487 ? -14.526 -15.087 11.359 1.00 92.25 487 VAL A O 1
ATOM 3868 N N . LEU A 1 488 ? -15.872 -13.715 10.209 1.00 91.25 488 LEU A N 1
ATOM 3869 C CA . LEU A 1 488 ? -15.052 -12.513 10.384 1.00 91.25 488 LEU A CA 1
ATOM 3870 C C . LEU A 1 488 ? -15.123 -11.937 11.806 1.00 91.25 488 LEU A C 1
ATOM 3872 O O . LEU A 1 488 ? -14.107 -11.477 12.310 1.00 91.25 488 LEU A O 1
ATOM 3876 N N . LEU A 1 489 ? -16.285 -11.978 12.467 1.00 91.12 489 LEU A N 1
ATOM 3877 C CA . LEU A 1 489 ? -16.465 -11.433 13.823 1.00 91.12 489 LEU A CA 1
ATOM 3878 C C . LEU A 1 489 ? -16.024 -12.392 14.942 1.00 91.12 489 LEU A C 1
ATOM 3880 O O . LEU A 1 489 ? -15.811 -11.958 16.077 1.00 91.12 489 LEU A O 1
ATOM 3884 N N . GLY A 1 490 ? -15.919 -13.689 14.645 1.00 91.44 490 GLY A N 1
ATOM 3885 C CA . GLY A 1 490 ? -15.377 -14.685 15.564 1.00 91.44 490 GLY A CA 1
ATOM 3886 C C . GLY A 1 490 ? -16.120 -14.805 16.897 1.00 91.44 490 GLY A C 1
ATOM 3887 O O . GLY A 1 490 ? -17.258 -14.374 17.077 1.00 91.44 490 GLY A O 1
ATOM 3888 N N . ILE A 1 491 ? -15.451 -15.363 17.905 1.00 90.19 491 ILE A N 1
ATOM 3889 C CA . ILE A 1 491 ? -16.076 -15.575 19.220 1.00 90.19 491 ILE A CA 1
ATOM 3890 C C . ILE A 1 491 ? -16.550 -14.259 19.870 1.00 90.19 491 ILE A C 1
ATOM 3892 O O . ILE A 1 491 ? -17.548 -14.259 20.592 1.00 90.19 491 ILE A O 1
ATOM 3896 N N . GLY A 1 492 ? -15.905 -13.127 19.555 1.00 91.44 492 GLY A N 1
ATOM 3897 C CA . GLY A 1 492 ? -16.354 -11.795 19.968 1.00 91.44 492 GLY A CA 1
ATOM 3898 C C . GLY A 1 492 ? -17.773 -11.481 19.482 1.00 91.44 492 GLY A C 1
ATOM 3899 O O . GLY A 1 492 ? -18.618 -11.072 20.272 1.00 91.44 492 GLY A O 1
ATOM 3900 N N . GLY A 1 493 ? -18.094 -11.759 18.215 1.00 92.69 493 GLY A N 1
ATOM 3901 C CA . GLY A 1 493 ? -19.448 -11.568 17.681 1.00 92.69 493 GLY A CA 1
ATOM 3902 C C . GLY A 1 493 ? -20.518 -12.332 18.473 1.00 92.69 493 GLY A C 1
ATOM 3903 O O . GLY A 1 493 ? -21.525 -11.752 18.887 1.00 92.69 493 GLY A O 1
ATOM 3904 N N . ALA A 1 494 ? -20.272 -13.613 18.760 1.00 92.75 494 ALA A N 1
ATOM 3905 C CA . ALA A 1 494 ? -21.193 -14.445 19.537 1.00 92.75 494 ALA A CA 1
ATOM 3906 C C . ALA A 1 494 ? -21.377 -13.934 20.981 1.00 92.75 494 ALA A C 1
ATOM 3908 O O . ALA A 1 494 ? -22.505 -13.868 21.484 1.00 92.75 494 ALA A O 1
ATOM 3909 N N . LEU A 1 495 ? -20.285 -13.533 21.644 1.00 92.12 495 LEU A N 1
ATOM 3910 C CA . LEU A 1 495 ? -20.333 -12.967 22.994 1.00 92.12 495 LEU A CA 1
ATOM 3911 C C . LEU A 1 495 ? -21.104 -11.641 23.020 1.00 92.12 495 LEU A C 1
ATOM 3913 O O . LEU A 1 495 ? -21.941 -11.451 23.902 1.00 92.12 495 LEU A O 1
ATOM 3917 N N . ALA A 1 496 ? -20.893 -10.760 22.039 1.00 92.75 496 ALA A N 1
ATOM 3918 C CA . ALA A 1 496 ? -21.629 -9.504 21.914 1.00 92.75 496 ALA A CA 1
ATOM 3919 C C . ALA A 1 496 ? -23.140 -9.730 21.737 1.00 92.75 496 ALA A C 1
ATOM 3921 O O . ALA A 1 496 ? -23.935 -9.082 22.422 1.00 92.75 496 ALA A O 1
ATOM 3922 N N . ILE A 1 497 ? -23.546 -10.684 20.889 1.00 92.88 497 ILE A N 1
ATOM 3923 C CA . ILE A 1 497 ? -24.961 -11.052 20.696 1.00 92.88 497 ILE A CA 1
ATOM 3924 C C . ILE A 1 497 ? -25.577 -11.551 22.008 1.00 92.88 497 ILE A C 1
ATOM 3926 O O . ILE A 1 497 ? -26.686 -11.150 22.375 1.00 92.88 497 ILE A O 1
ATOM 3930 N N . LEU A 1 498 ? -24.864 -12.409 22.742 1.00 89.50 498 LEU A N 1
ATOM 3931 C CA . LEU A 1 498 ? -25.322 -12.933 24.029 1.00 89.50 498 LEU A CA 1
ATOM 3932 C C . LEU A 1 498 ? -25.359 -11.867 25.131 1.00 89.50 498 LEU A C 1
ATOM 3934 O O . LEU A 1 498 ? -26.188 -11.971 26.036 1.00 89.50 498 LEU A O 1
ATOM 3938 N N . SER A 1 499 ? -24.507 -10.841 25.074 1.00 88.69 499 SER A N 1
ATOM 3939 C CA . SER A 1 499 ? -24.520 -9.716 26.019 1.00 88.69 499 SER A CA 1
ATOM 3940 C C . SER A 1 499 ? -25.778 -8.852 25.910 1.00 88.69 499 SER A C 1
ATOM 3942 O O . SER A 1 499 ? -26.194 -8.269 26.915 1.00 88.69 499 SER A O 1
ATOM 3944 N N . LEU A 1 500 ? -26.450 -8.825 24.748 1.00 85.38 500 LEU A N 1
ATOM 3945 C CA . LEU A 1 500 ? -27.677 -8.037 24.538 1.00 85.38 500 LEU A CA 1
ATOM 3946 C C . LEU A 1 500 ? -28.792 -8.366 25.550 1.00 85.38 500 LEU A C 1
ATOM 3948 O O . LEU A 1 500 ? -29.630 -7.513 25.837 1.00 85.38 500 LEU A O 1
ATOM 3952 N N . ARG A 1 501 ? -28.797 -9.577 26.132 1.00 83.19 501 ARG A N 1
ATOM 3953 C CA . ARG A 1 501 ? -29.781 -10.002 27.150 1.00 83.19 501 ARG A CA 1
ATOM 3954 C C . ARG A 1 501 ? -29.476 -9.513 28.573 1.00 83.19 501 ARG A C 1
ATOM 3956 O O . ARG A 1 501 ? -30.330 -9.643 29.443 1.00 83.19 501 ARG A O 1
ATOM 3963 N N . ILE A 1 502 ? -28.248 -9.061 28.838 1.00 79.62 502 ILE A N 1
ATOM 3964 C CA . ILE A 1 502 ? -27.762 -8.707 30.185 1.00 79.62 502 ILE A CA 1
ATOM 3965 C C . ILE A 1 502 ? -27.820 -7.191 30.388 1.00 79.62 502 ILE A C 1
ATOM 3967 O O . ILE A 1 502 ? -28.213 -6.732 31.456 1.00 79.62 502 ILE A O 1
ATOM 3971 N N . GLY A 1 503 ? -27.447 -6.433 29.358 1.00 69.75 503 GLY A N 1
ATOM 3972 C CA . GLY A 1 503 ? -27.368 -4.975 29.369 1.00 69.75 503 GLY A CA 1
ATOM 3973 C C . GLY A 1 503 ? -26.274 -4.509 28.411 1.00 69.75 503 GLY A C 1
ATOM 3974 O O . GLY A 1 503 ? -25.235 -5.156 28.305 1.00 69.75 503 GLY A O 1
ATOM 3975 N N . PHE A 1 504 ? -26.518 -3.422 27.679 1.00 73.12 504 PHE A N 1
ATOM 3976 C CA . PHE A 1 504 ? -25.600 -2.928 26.651 1.00 73.12 504 PHE A CA 1
ATOM 3977 C C . PHE A 1 504 ? -25.684 -1.406 26.475 1.00 73.12 504 PHE A C 1
ATOM 3979 O O . PHE A 1 504 ? -26.718 -0.802 26.764 1.00 73.12 504 PHE A O 1
ATOM 3986 N N . SER A 1 505 ? -24.609 -0.792 25.961 1.00 81.12 505 SER A N 1
ATOM 3987 C CA . SER A 1 505 ? -24.648 0.593 25.463 1.00 81.12 505 SER A CA 1
ATOM 3988 C C . SER A 1 505 ? -25.359 0.622 24.114 1.00 81.12 505 SER A C 1
ATOM 3990 O O . SER A 1 505 ? -24.954 -0.063 23.170 1.00 81.12 505 SER A O 1
ATOM 3992 N N . LYS A 1 506 ? -26.428 1.419 24.031 1.00 83.38 506 LYS A N 1
ATOM 3993 C CA . LYS A 1 506 ? -27.237 1.558 22.815 1.00 83.38 506 LYS A CA 1
ATOM 3994 C C . LYS A 1 506 ? -26.434 2.201 21.685 1.00 83.38 506 LYS A C 1
ATOM 3996 O O . LYS A 1 506 ? -26.597 1.809 20.538 1.00 83.38 506 LYS A O 1
ATOM 4001 N N . GLU A 1 507 ? -25.553 3.139 22.019 1.00 87.44 507 GLU A N 1
ATOM 4002 C CA . GLU A 1 507 ? -24.666 3.844 21.095 1.00 87.44 507 GLU A CA 1
ATOM 4003 C C . GLU A 1 507 ? -23.704 2.870 20.412 1.00 87.44 507 GLU A C 1
ATOM 4005 O O . GLU A 1 507 ? -23.619 2.841 19.187 1.00 87.44 507 GLU A O 1
ATOM 4010 N N . LEU A 1 508 ? -23.036 2.014 21.192 1.00 88.81 508 LEU A N 1
ATOM 4011 C CA . LEU A 1 508 ? -22.100 1.023 20.659 1.00 88.81 508 LEU A CA 1
ATOM 4012 C C . LEU A 1 508 ? -22.812 -0.062 19.843 1.00 88.81 508 LEU A C 1
ATOM 4014 O O . LEU A 1 508 ? -22.310 -0.468 18.798 1.00 88.81 508 LEU A O 1
ATOM 4018 N N . ALA A 1 509 ? -24.002 -0.498 20.268 1.00 88.25 509 ALA A N 1
ATOM 4019 C CA . ALA A 1 509 ? -24.820 -1.424 19.485 1.00 88.25 509 ALA A CA 1
ATOM 4020 C C . ALA A 1 509 ? -25.284 -0.804 18.153 1.00 88.25 509 ALA A C 1
ATOM 4022 O O . ALA A 1 509 ? -25.252 -1.470 17.118 1.00 88.25 509 ALA A O 1
ATOM 4023 N N . LEU A 1 510 ? -25.668 0.476 18.162 1.00 89.62 510 LEU A N 1
ATOM 4024 C CA . LEU A 1 510 ? -26.037 1.209 16.953 1.00 89.62 510 LEU A CA 1
ATOM 4025 C C . LEU A 1 510 ? -24.839 1.387 16.016 1.00 89.62 510 LEU A C 1
ATOM 4027 O O . LEU A 1 510 ? -24.986 1.220 14.811 1.00 89.62 510 LEU A O 1
ATOM 4031 N N . PHE A 1 511 ? -23.651 1.664 16.554 1.00 93.12 511 PHE A N 1
ATOM 4032 C CA . PHE A 1 511 ? -22.427 1.756 15.761 1.00 93.12 511 PHE A CA 1
ATOM 4033 C C . PHE A 1 511 ? -22.090 0.437 15.043 1.00 93.12 511 PHE A C 1
ATOM 4035 O O . PHE A 1 511 ? -21.753 0.461 13.858 1.00 93.12 511 PHE A O 1
ATOM 4042 N N . ILE A 1 512 ? -22.243 -0.714 15.713 1.00 93.38 512 ILE A N 1
ATOM 4043 C CA . ILE A 1 512 ? -22.093 -2.036 15.074 1.00 93.38 512 ILE A CA 1
ATOM 4044 C C . ILE A 1 512 ? -23.076 -2.164 13.909 1.00 93.38 512 ILE A C 1
ATOM 4046 O O . ILE A 1 512 ? -22.672 -2.505 12.800 1.00 93.38 512 ILE A O 1
ATOM 4050 N N . LEU A 1 513 ? -24.354 -1.855 14.143 1.00 91.69 513 LEU A N 1
ATOM 4051 C CA . LEU A 1 513 ? -25.395 -1.956 13.122 1.00 91.69 513 LEU A CA 1
ATOM 4052 C C . LEU A 1 513 ? -25.092 -1.070 11.906 1.00 91.69 513 LEU A C 1
ATOM 4054 O O . LEU A 1 513 ? -25.137 -1.546 10.775 1.00 91.69 513 LEU A O 1
ATOM 4058 N N . VAL A 1 514 ? -24.742 0.198 12.139 1.00 93.62 514 VAL A N 1
ATOM 4059 C CA . VAL A 1 514 ? -24.389 1.150 11.076 1.00 93.62 514 VAL A CA 1
ATOM 4060 C C . VAL A 1 514 ? -23.169 0.673 10.296 1.00 93.62 514 VAL A C 1
ATOM 4062 O O . VAL A 1 514 ? -23.178 0.751 9.072 1.00 93.62 514 VAL A O 1
ATOM 4065 N N . SER A 1 515 ? -22.153 0.129 10.971 1.00 94.12 515 SER A N 1
ATOM 4066 C CA . SER A 1 515 ? -20.958 -0.405 10.306 1.00 94.12 515 SER A CA 1
ATOM 4067 C C . SER A 1 515 ? -21.316 -1.530 9.333 1.00 94.12 515 SER A C 1
ATOM 4069 O O . SER A 1 515 ? -20.926 -1.485 8.170 1.00 94.12 515 SER A O 1
ATOM 4071 N N . LEU A 1 516 ? -22.112 -2.510 9.768 1.00 92.50 516 LEU A N 1
ATOM 4072 C CA . LEU A 1 516 ? -22.499 -3.639 8.915 1.00 92.50 516 LEU A CA 1
ATOM 4073 C C . LEU A 1 516 ? -23.407 -3.205 7.748 1.00 92.50 516 LEU A C 1
ATOM 4075 O O . LEU A 1 516 ? -23.213 -3.649 6.618 1.00 92.50 516 LEU A O 1
ATOM 4079 N N . ILE A 1 517 ? -24.356 -2.291 7.989 1.00 93.31 517 ILE A N 1
ATOM 4080 C CA . ILE A 1 517 ? -25.234 -1.751 6.935 1.00 93.31 517 ILE A CA 1
ATOM 4081 C C . ILE A 1 517 ? -24.436 -0.933 5.915 1.00 93.31 517 ILE A C 1
ATOM 4083 O O . ILE A 1 517 ? -24.656 -1.079 4.714 1.00 93.31 517 ILE A O 1
ATOM 4087 N N . MET A 1 518 ? -23.505 -0.091 6.371 1.00 91.25 518 MET A N 1
ATOM 4088 C CA . MET A 1 518 ? -22.684 0.739 5.489 1.00 91.25 518 MET A CA 1
ATOM 4089 C C . MET A 1 518 ? -21.810 -0.118 4.569 1.00 91.25 518 MET A C 1
ATOM 4091 O O . MET A 1 518 ? -21.699 0.181 3.381 1.00 91.25 518 MET A O 1
ATOM 4095 N N . GLY A 1 519 ? -21.250 -1.218 5.080 1.00 90.25 519 GLY A N 1
ATOM 4096 C CA . GLY A 1 519 ? -20.527 -2.174 4.243 1.00 90.25 519 GLY A CA 1
ATOM 4097 C C . GLY A 1 519 ? -21.393 -2.716 3.111 1.00 90.25 519 GLY A C 1
ATOM 4098 O O . GLY A 1 519 ? -20.986 -2.675 1.950 1.00 90.25 519 GLY A O 1
ATOM 4099 N N . ARG A 1 520 ? -22.620 -3.138 3.429 1.00 89.75 520 ARG A N 1
ATOM 4100 C CA . ARG A 1 520 ? -23.567 -3.629 2.425 1.00 89.75 520 ARG A CA 1
ATOM 4101 C C . ARG A 1 520 ? -23.978 -2.540 1.427 1.00 89.75 520 ARG A C 1
ATOM 4103 O O . ARG A 1 520 ? -24.069 -2.806 0.230 1.00 89.75 520 ARG A O 1
ATOM 4110 N N . PHE A 1 521 ? -24.188 -1.312 1.903 1.00 89.31 521 PHE A N 1
ATOM 4111 C CA . PHE A 1 521 ? -24.480 -0.157 1.052 1.00 89.31 521 PHE A CA 1
ATOM 4112 C C . PHE A 1 521 ? -23.350 0.111 0.052 1.00 89.31 521 PHE A C 1
ATOM 4114 O O . PHE A 1 521 ? -23.631 0.344 -1.118 1.00 89.31 521 PHE A O 1
ATOM 4121 N N . ILE A 1 522 ? -22.085 0.016 0.473 1.00 86.88 522 ILE A N 1
ATOM 4122 C CA . ILE A 1 522 ? -20.931 0.210 -0.416 1.00 86.88 522 ILE A CA 1
ATOM 4123 C C . ILE A 1 522 ? -20.874 -0.843 -1.515 1.00 86.88 522 ILE A C 1
ATOM 4125 O O . ILE A 1 522 ? -20.601 -0.489 -2.660 1.00 86.88 522 ILE A O 1
ATOM 4129 N N . THR A 1 523 ? -21.184 -2.103 -1.207 1.00 86.00 523 THR A N 1
ATOM 4130 C CA . THR A 1 523 ? -21.308 -3.146 -2.234 1.00 86.00 523 THR A CA 1
ATOM 4131 C C . THR A 1 523 ? -22.361 -2.765 -3.272 1.00 86.00 523 THR A C 1
ATOM 4133 O O . THR A 1 523 ? -22.073 -2.785 -4.466 1.00 86.00 523 THR A O 1
ATOM 4136 N N . TYR A 1 524 ? -23.556 -2.343 -2.849 1.00 85.56 524 TYR A N 1
ATOM 4137 C CA . TYR A 1 524 ? -24.607 -1.930 -3.787 1.00 85.56 524 TYR A CA 1
ATOM 4138 C C . TYR A 1 524 ? -24.254 -0.664 -4.568 1.00 85.56 524 TYR A C 1
ATOM 4140 O O . TYR A 1 524 ? -24.455 -0.624 -5.778 1.00 85.56 524 TYR A O 1
ATOM 4148 N N . TYR A 1 525 ? -23.681 0.348 -3.919 1.00 82.00 525 TYR A N 1
ATOM 4149 C CA . TYR A 1 525 ? -23.241 1.566 -4.592 1.00 82.00 525 TYR A CA 1
ATOM 4150 C C . TYR A 1 525 ? -22.181 1.256 -5.651 1.00 82.00 525 TYR A C 1
ATOM 4152 O O . TYR A 1 525 ? -22.261 1.752 -6.770 1.00 82.00 525 TYR A O 1
ATOM 4160 N N . LYS A 1 526 ? -21.223 0.380 -5.339 1.00 80.12 526 LYS A N 1
ATOM 4161 C CA . LYS A 1 526 ? -20.201 -0.051 -6.293 1.00 80.12 526 LYS A CA 1
ATOM 4162 C C . LYS A 1 526 ? -20.802 -0.801 -7.485 1.00 80.12 526 LYS A C 1
ATOM 4164 O O . LYS A 1 526 ? -20.390 -0.578 -8.616 1.00 80.12 526 LYS A O 1
ATOM 4169 N N . LEU A 1 527 ? -21.771 -1.684 -7.249 1.00 77.25 527 LEU A N 1
ATOM 4170 C CA . LEU A 1 527 ? -22.382 -2.488 -8.312 1.00 77.25 527 LEU A CA 1
ATOM 4171 C C . LEU A 1 527 ? -23.328 -1.677 -9.210 1.00 77.25 527 LEU A C 1
ATOM 4173 O O . LEU A 1 527 ? -23.340 -1.895 -10.419 1.00 77.25 527 LEU A O 1
ATOM 4177 N N . PHE A 1 528 ? -24.106 -0.756 -8.634 1.00 79.62 528 PHE A N 1
ATOM 4178 C CA . PHE A 1 528 ? -25.202 -0.078 -9.335 1.00 79.62 528 PHE A CA 1
ATOM 4179 C C . PHE A 1 528 ? -24.942 1.397 -9.666 1.00 79.62 528 PHE A C 1
ATOM 4181 O O . PHE A 1 528 ? -25.610 1.929 -10.548 1.00 79.62 528 PHE A O 1
ATOM 4188 N N . VAL A 1 529 ? -24.014 2.069 -8.974 1.00 77.31 529 VAL A N 1
ATOM 4189 C CA . VAL A 1 529 ? -23.799 3.523 -9.103 1.00 77.31 529 VAL A CA 1
ATOM 4190 C C . VAL A 1 529 ? -22.399 3.855 -9.616 1.00 77.31 529 VAL A C 1
ATOM 4192 O O . VAL A 1 529 ? -22.273 4.493 -10.657 1.00 77.31 529 VAL A O 1
ATOM 4195 N N . ASP A 1 530 ? -21.345 3.419 -8.921 1.00 69.25 530 ASP A N 1
ATOM 4196 C CA . ASP A 1 530 ? -19.951 3.701 -9.291 1.00 69.25 530 ASP A CA 1
ATOM 4197 C C . ASP A 1 530 ? -19.064 2.448 -9.197 1.00 69.25 530 ASP A C 1
ATOM 4199 O O . ASP A 1 530 ? -18.428 2.196 -8.166 1.00 69.25 530 ASP A O 1
ATOM 4203 N N . PRO A 1 531 ? -18.937 1.690 -10.299 1.00 68.12 531 PRO A N 1
ATOM 4204 C CA . PRO A 1 531 ? -18.000 0.571 -10.394 1.00 68.12 531 PRO A CA 1
ATOM 4205 C C . PRO A 1 531 ? -16.530 0.953 -10.161 1.00 68.12 531 PRO A C 1
ATOM 4207 O O . PRO A 1 531 ? -15.706 0.074 -9.910 1.00 68.12 531 PRO A O 1
ATOM 4210 N N . GLY A 1 532 ? -16.189 2.244 -10.254 1.00 65.19 532 GLY A N 1
ATOM 4211 C CA . GLY A 1 532 ? -14.863 2.799 -9.986 1.00 65.19 532 GLY A CA 1
ATOM 4212 C C . GLY A 1 532 ? -14.599 3.133 -8.513 1.00 65.19 532 GLY A C 1
ATOM 4213 O O . GLY A 1 532 ? -13.547 3.713 -8.208 1.00 65.19 532 GLY A O 1
ATOM 4214 N N . LEU A 1 533 ? -15.517 2.794 -7.598 1.00 69.69 533 LEU A N 1
ATOM 4215 C CA . LEU A 1 533 ? -15.308 2.910 -6.157 1.00 69.69 533 LEU A CA 1
ATOM 4216 C C . LEU A 1 533 ? -14.334 1.824 -5.665 1.00 69.69 533 LEU A C 1
ATOM 4218 O O . LEU A 1 533 ? -14.662 0.637 -5.593 1.00 69.69 533 LEU A O 1
ATOM 4222 N N . ASN A 1 534 ? -13.135 2.245 -5.258 1.00 71.94 534 ASN A N 1
ATOM 4223 C CA . ASN A 1 534 ? -12.082 1.370 -4.727 1.00 71.94 534 ASN A CA 1
ATOM 4224 C C . ASN A 1 534 ? -12.229 1.151 -3.214 1.00 71.94 534 ASN A C 1
ATOM 4226 O O . ASN A 1 534 ? -11.326 1.452 -2.432 1.00 71.94 534 ASN A O 1
ATOM 4230 N N . TYR A 1 535 ? -13.390 0.653 -2.795 1.00 77.25 535 TYR A N 1
ATOM 4231 C CA . TYR A 1 535 ? -13.637 0.274 -1.408 1.00 77.25 535 TYR A CA 1
ATOM 4232 C C . TYR A 1 535 ? -14.461 -1.010 -1.318 1.00 77.25 535 TYR A C 1
ATOM 4234 O O . TYR A 1 535 ? -15.169 -1.365 -2.260 1.00 77.25 535 TYR A O 1
ATOM 4242 N N . TRP A 1 536 ? -14.337 -1.733 -0.203 1.00 84.88 536 TRP A N 1
ATOM 4243 C CA . TRP A 1 536 ? -14.853 -3.099 -0.092 1.00 84.88 536 TRP A CA 1
ATOM 4244 C C . TRP A 1 536 ? -15.546 -3.359 1.257 1.00 84.88 536 TRP A C 1
ATOM 4246 O O . TRP A 1 536 ? -15.056 -2.933 2.306 1.00 84.88 536 TRP A O 1
ATOM 4256 N N . GLU A 1 537 ? -16.659 -4.103 1.237 1.00 89.06 537 GLU A N 1
ATOM 4257 C CA . GLU A 1 537 ? -17.501 -4.421 2.408 1.00 89.06 537 GLU A CA 1
ATOM 4258 C C . GLU A 1 537 ? -16.743 -5.186 3.499 1.00 89.06 537 GLU A C 1
ATOM 4260 O O . GLU A 1 537 ? -16.996 -5.005 4.687 1.00 89.06 537 GLU A O 1
ATOM 4265 N N . PHE A 1 538 ? -15.745 -5.985 3.121 1.00 86.50 538 PHE A N 1
ATOM 4266 C CA . PHE A 1 538 ? -14.988 -6.838 4.042 1.00 86.50 538 PHE A CA 1
ATOM 4267 C C . PHE A 1 538 ? -14.158 -6.105 5.093 1.00 86.50 538 PHE A C 1
ATOM 4269 O O . PHE A 1 538 ? -13.684 -6.731 6.038 1.00 86.50 538 PHE A O 1
ATOM 4276 N N . ARG A 1 539 ? -14.001 -4.784 4.962 1.00 84.88 539 ARG A N 1
ATOM 4277 C CA . ARG A 1 539 ? -13.352 -3.942 5.974 1.00 84.88 539 ARG A CA 1
ATOM 4278 C C . ARG A 1 539 ? -14.299 -3.571 7.121 1.00 84.88 539 ARG A C 1
ATOM 4280 O O . ARG A 1 539 ? -13.844 -3.333 8.235 1.00 84.88 539 ARG A O 1
ATOM 4287 N N . PHE A 1 540 ? -15.615 -3.575 6.898 1.00 89.19 540 PHE A N 1
ATOM 4288 C CA . PHE A 1 540 ? -16.600 -3.140 7.896 1.00 89.19 540 PHE A CA 1
ATOM 4289 C C . PHE A 1 540 ? -16.734 -4.022 9.139 1.00 89.19 540 PHE A C 1
ATOM 4291 O O . PHE A 1 540 ? -16.936 -3.463 10.222 1.00 89.19 540 PHE A O 1
ATOM 4298 N N . PRO A 1 541 ? -16.569 -5.356 9.058 1.00 89.62 541 PRO A N 1
ATOM 4299 C CA . PRO A 1 541 ? -16.471 -6.191 10.250 1.00 89.62 541 PRO A CA 1
ATOM 4300 C C . PRO A 1 541 ? -15.360 -5.739 11.208 1.00 89.62 541 PRO A C 1
ATOM 4302 O O . PRO A 1 541 ? -15.574 -5.752 12.417 1.00 89.62 541 PRO A O 1
ATOM 4305 N N . ILE A 1 542 ? -14.222 -5.254 10.692 1.00 88.19 542 ILE A N 1
ATOM 4306 C CA . ILE A 1 542 ? -13.111 -4.739 11.513 1.00 88.19 542 ILE A CA 1
ATOM 4307 C C . ILE A 1 542 ? -13.544 -3.489 12.279 1.00 88.19 542 ILE A C 1
ATOM 4309 O O . ILE A 1 542 ? -13.285 -3.379 13.474 1.00 88.19 542 ILE A O 1
ATOM 4313 N N . TYR A 1 543 ? -14.248 -2.559 11.630 1.00 90.81 543 TYR A N 1
ATOM 4314 C CA . TYR A 1 543 ? -14.770 -1.368 12.308 1.00 90.81 543 TYR A CA 1
ATOM 4315 C C . TYR A 1 543 ? -15.783 -1.742 13.388 1.00 90.81 543 TYR A C 1
ATOM 4317 O O . TYR A 1 543 ? -15.697 -1.258 14.519 1.00 90.81 543 TYR A O 1
ATOM 4325 N N . ALA A 1 544 ? -16.683 -2.680 13.079 1.00 92.81 544 ALA A N 1
ATOM 4326 C CA . ALA A 1 544 ? -17.657 -3.194 14.033 1.00 92.81 544 ALA A CA 1
ATOM 4327 C C . ALA A 1 544 ? -16.996 -3.807 15.284 1.00 92.81 544 ALA A C 1
ATOM 4329 O O . ALA A 1 544 ? -17.595 -3.752 16.363 1.00 92.81 544 ALA A O 1
ATOM 4330 N N . MET A 1 545 ? -15.754 -4.310 15.191 1.00 91.31 545 MET A N 1
ATOM 4331 C CA . MET A 1 545 ? -15.033 -4.883 16.335 1.00 91.31 545 MET A CA 1
ATOM 4332 C C . MET A 1 545 ? -14.838 -3.911 17.504 1.00 91.31 545 MET A C 1
ATOM 4334 O O . MET A 1 545 ? -14.796 -4.370 18.645 1.00 91.31 545 MET A O 1
ATOM 4338 N N . ILE A 1 546 ? -14.807 -2.588 17.278 1.00 92.31 546 ILE A N 1
ATOM 4339 C CA . ILE A 1 546 ? -14.751 -1.591 18.368 1.00 92.31 546 ILE A CA 1
ATOM 4340 C C . ILE A 1 546 ? -15.970 -1.751 19.294 1.00 92.31 546 ILE A C 1
ATOM 4342 O O . ILE A 1 546 ? -15.836 -1.852 20.515 1.00 92.31 546 ILE A O 1
ATOM 4346 N N . GLY A 1 547 ? -17.169 -1.816 18.707 1.00 93.31 547 GLY A N 1
ATOM 4347 C CA . GLY A 1 547 ? -18.411 -2.007 19.453 1.00 93.31 547 GLY A CA 1
ATOM 4348 C C . GLY A 1 547 ? -18.572 -3.440 19.959 1.00 93.31 547 GLY A C 1
ATOM 4349 O O . GLY A 1 547 ? -18.970 -3.645 21.107 1.00 93.31 547 GLY A O 1
ATOM 4350 N N . VAL A 1 548 ? -18.236 -4.439 19.134 1.00 94.00 548 VAL A N 1
ATOM 4351 C CA . VAL A 1 548 ? -18.342 -5.865 19.496 1.00 94.00 548 VAL A CA 1
ATOM 4352 C C . VAL A 1 548 ? -17.478 -6.181 20.714 1.00 94.00 548 VAL A C 1
ATOM 4354 O O . VAL A 1 548 ? -17.957 -6.855 21.626 1.00 94.00 548 VAL A O 1
ATOM 4357 N N . ALA A 1 549 ? -16.251 -5.663 20.793 1.00 93.69 549 ALA A N 1
ATOM 4358 C CA . ALA A 1 549 ? -15.370 -5.874 21.938 1.00 93.69 549 ALA A CA 1
ATOM 4359 C C . ALA A 1 549 ? -15.961 -5.303 23.235 1.00 93.69 549 ALA A C 1
ATOM 4361 O O . ALA A 1 549 ? -16.033 -5.995 24.257 1.00 93.69 549 ALA A O 1
ATOM 4362 N N . ALA A 1 550 ? -16.475 -4.073 23.178 1.00 92.75 550 ALA A N 1
ATOM 4363 C CA . ALA A 1 550 ? -17.124 -3.436 24.314 1.00 92.75 550 ALA A CA 1
ATOM 4364 C C . ALA A 1 550 ? -18.387 -4.192 24.764 1.00 92.75 550 ALA A C 1
ATOM 4366 O O . ALA A 1 550 ? -18.572 -4.406 25.962 1.00 92.75 550 ALA A O 1
ATOM 4367 N N . LEU A 1 551 ? -19.228 -4.671 23.841 1.00 92.31 551 LEU A N 1
ATOM 4368 C CA . LEU A 1 551 ? -20.409 -5.471 24.191 1.00 92.31 551 LEU A CA 1
ATOM 4369 C C . LEU A 1 551 ? -20.042 -6.848 24.753 1.00 92.31 551 LEU A C 1
ATOM 4371 O O . LEU A 1 551 ? -20.617 -7.287 25.749 1.00 92.31 551 LEU A O 1
ATOM 4375 N N . SER A 1 552 ? -19.065 -7.526 24.157 1.00 92.69 552 SER A N 1
ATOM 4376 C CA . SER A 1 552 ? -18.592 -8.844 24.604 1.00 92.69 552 SER A CA 1
ATOM 4377 C C . SER A 1 552 ? -18.054 -8.817 26.031 1.00 92.69 552 SER A C 1
ATOM 4379 O O . SER A 1 552 ? -18.257 -9.764 26.795 1.00 92.69 552 SER A O 1
ATOM 4381 N N . SER A 1 553 ? -17.414 -7.706 26.410 1.00 92.38 553 SER A N 1
ATOM 4382 C CA . SER A 1 553 ? -16.813 -7.512 27.731 1.00 92.38 553 SER A CA 1
ATOM 4383 C C . SER A 1 553 ? -17.802 -7.685 28.890 1.00 92.38 553 SER A C 1
ATOM 4385 O O . SER A 1 553 ? -17.416 -8.149 29.962 1.00 92.38 553 SER A O 1
ATOM 4387 N N . VAL A 1 554 ? -19.088 -7.378 28.673 1.00 90.44 554 VAL A N 1
ATOM 4388 C CA . VAL A 1 554 ? -20.144 -7.487 29.692 1.00 90.44 554 VAL A CA 1
ATOM 4389 C C . VAL A 1 554 ? -20.371 -8.945 30.089 1.00 90.44 554 VAL A C 1
ATOM 4391 O O . VAL A 1 554 ? -20.345 -9.287 31.274 1.00 90.44 554 VAL A O 1
ATOM 4394 N N . LEU A 1 555 ? -20.569 -9.825 29.105 1.00 89.69 555 LEU A N 1
ATOM 4395 C CA . LEU A 1 555 ? -20.741 -11.253 29.352 1.00 89.69 555 LEU A CA 1
ATOM 4396 C C . LEU A 1 555 ? -19.452 -11.879 29.888 1.00 89.69 555 LEU A C 1
ATOM 4398 O O . LEU A 1 555 ? -19.516 -12.633 30.859 1.00 89.69 555 LEU A O 1
ATOM 4402 N N . LEU A 1 556 ? -18.298 -11.538 29.305 1.00 88.31 556 LEU A N 1
ATOM 4403 C CA . LEU A 1 556 ? -17.004 -12.058 29.747 1.00 88.31 556 LEU A CA 1
ATOM 4404 C C . LEU A 1 556 ? -16.723 -11.687 31.212 1.00 88.31 556 LEU A C 1
ATOM 4406 O O . LEU A 1 556 ? -16.393 -12.552 32.020 1.00 88.31 556 LEU A O 1
ATOM 4410 N N . GLY A 1 557 ? -16.960 -10.429 31.590 1.00 85.88 557 GLY A N 1
ATOM 4411 C CA . GLY A 1 557 ? -16.822 -9.955 32.966 1.00 85.88 557 GLY A CA 1
ATOM 4412 C C . GLY A 1 557 ? -17.753 -10.672 33.948 1.00 85.88 557 GLY A C 1
ATOM 4413 O O . GLY A 1 557 ? -17.342 -10.980 35.068 1.00 85.88 557 GLY A O 1
ATOM 4414 N N . LYS A 1 558 ? -18.985 -10.993 33.529 1.00 84.06 558 LYS A N 1
ATOM 4415 C CA . LYS A 1 558 ? -19.942 -11.763 34.342 1.00 84.06 558 LYS A CA 1
ATOM 4416 C C . LYS A 1 558 ? -19.514 -13.220 34.533 1.00 84.06 558 LYS A C 1
ATOM 4418 O O . LYS A 1 558 ? -19.711 -13.778 35.611 1.00 84.06 558 LYS A O 1
ATOM 4423 N N . LEU A 1 559 ? -18.928 -13.840 33.507 1.00 82.31 559 LEU A N 1
ATOM 4424 C CA . LEU A 1 559 ? -18.335 -15.175 33.630 1.00 82.31 559 LEU A CA 1
ATOM 4425 C C . LEU A 1 559 ? -17.161 -15.147 34.617 1.00 82.31 559 LEU A C 1
ATOM 4427 O O . LEU A 1 559 ? -17.083 -16.007 35.492 1.00 82.31 559 LEU A O 1
ATOM 4431 N N . ILE A 1 560 ? -16.316 -14.111 34.545 1.00 80.44 560 ILE A N 1
ATOM 4432 C CA . ILE A 1 560 ? -15.164 -13.945 35.438 1.00 80.44 560 ILE A CA 1
ATOM 4433 C C . ILE A 1 560 ? -15.594 -13.751 36.895 1.00 80.44 560 ILE A C 1
ATOM 4435 O O . ILE A 1 560 ? -15.041 -14.384 37.791 1.00 80.44 560 ILE A O 1
ATOM 4439 N N . SER A 1 561 ? -16.602 -12.916 37.170 1.00 76.12 561 SER A N 1
ATOM 4440 C CA . SER A 1 561 ? -17.060 -12.689 38.550 1.00 76.12 561 SER A CA 1
ATOM 4441 C C . SER A 1 561 ? -17.583 -13.956 39.233 1.00 76.12 561 SER A C 1
ATOM 4443 O O . SER A 1 561 ? -17.537 -14.048 40.458 1.00 76.12 561 SER A O 1
ATOM 4445 N N . ASN A 1 562 ? -18.049 -14.931 38.451 1.00 73.38 562 ASN A N 1
ATOM 4446 C CA . ASN A 1 562 ? -18.591 -16.193 38.947 1.00 73.38 562 ASN A CA 1
ATOM 4447 C C . ASN A 1 562 ? -17.525 -17.293 39.123 1.00 73.38 562 ASN A C 1
ATOM 4449 O O . ASN A 1 562 ? -17.841 -18.342 39.679 1.00 73.38 562 ASN A O 1
ATOM 4453 N N . LEU A 1 563 ? -16.271 -17.060 38.706 1.00 67.00 563 LEU A N 1
ATOM 4454 C CA . LEU A 1 563 ? -15.170 -18.033 38.802 1.00 67.00 563 LEU A CA 1
ATOM 4455 C C . LEU A 1 563 ? -14.840 -18.457 40.234 1.00 67.00 563 LEU A C 1
ATOM 4457 O O . LEU A 1 563 ? -14.375 -19.575 40.429 1.00 67.00 563 LEU A O 1
ATOM 4461 N N . GLY A 1 564 ? -15.092 -17.596 41.226 1.00 56.47 564 GLY A N 1
ATOM 4462 C CA . GLY A 1 564 ? -14.627 -17.761 42.609 1.00 56.47 564 GLY A CA 1
ATOM 4463 C C . GLY A 1 564 ? -15.198 -18.953 43.390 1.00 56.47 564 GLY A C 1
ATOM 4464 O O . GLY A 1 564 ? -15.089 -18.950 44.611 1.00 56.47 564 GLY A O 1
ATOM 4465 N N . LYS A 1 565 ? -15.858 -19.918 42.728 1.00 56.41 565 LYS A N 1
ATOM 4466 C CA . LYS A 1 565 ? -16.423 -21.125 43.352 1.00 56.41 565 LYS A CA 1
ATOM 4467 C C . LYS A 1 565 ? -16.300 -22.429 42.537 1.00 56.41 565 LYS A C 1
ATOM 4469 O O . LYS A 1 565 ? -16.563 -23.476 43.117 1.00 56.41 565 LYS A O 1
ATOM 4474 N N . GLU A 1 566 ? -15.916 -22.441 41.246 1.00 62.12 566 GLU A N 1
ATOM 4475 C CA . GLU A 1 566 ? -15.892 -23.704 40.463 1.00 62.12 566 GLU A CA 1
ATOM 4476 C C . GLU A 1 566 ? -14.797 -23.803 39.379 1.00 62.12 566 GLU A C 1
ATOM 4478 O O . GLU A 1 566 ? -14.681 -22.951 38.496 1.00 62.12 566 GLU A O 1
ATOM 4483 N N . LYS A 1 567 ? -14.091 -24.948 39.342 1.00 65.50 567 LYS A N 1
ATOM 4484 C CA . LYS A 1 567 ? -13.093 -25.319 38.310 1.00 65.50 567 LYS A CA 1
ATOM 4485 C C . LYS A 1 567 ? -13.648 -25.319 36.872 1.00 65.50 567 LYS A C 1
ATOM 4487 O O . LYS A 1 567 ? -12.900 -25.097 35.924 1.00 65.50 567 LYS A O 1
ATOM 4492 N N . LYS A 1 568 ? -14.959 -25.534 36.693 1.00 69.38 568 LYS A N 1
ATOM 4493 C CA . LYS A 1 568 ? -15.621 -25.593 35.374 1.00 69.38 568 LYS A CA 1
ATOM 4494 C C . LYS A 1 568 ? -15.600 -24.247 34.638 1.00 69.38 568 LYS A C 1
ATOM 4496 O O . LYS A 1 568 ? -15.393 -24.222 33.427 1.00 69.38 568 LYS A O 1
ATOM 4501 N N . TYR A 1 569 ? -15.754 -23.129 35.353 1.00 71.25 569 TYR A N 1
ATOM 4502 C CA . TYR A 1 569 ? -15.724 -21.795 34.739 1.00 71.25 569 TYR A CA 1
ATOM 4503 C C . TYR A 1 569 ? -14.323 -21.410 34.255 1.00 71.25 569 TYR A C 1
ATOM 4505 O O . TYR A 1 569 ? -14.201 -20.745 33.228 1.00 71.25 569 TYR A O 1
ATOM 4513 N N . ALA A 1 570 ? -13.271 -21.855 34.950 1.00 70.31 570 ALA A N 1
ATOM 4514 C CA . ALA A 1 570 ? -11.890 -21.601 34.542 1.00 70.31 570 ALA A CA 1
ATOM 4515 C C . ALA A 1 570 ? -11.562 -22.311 33.219 1.00 70.31 570 ALA A C 1
ATOM 4517 O O . ALA A 1 570 ? -10.999 -21.699 32.316 1.00 70.31 570 ALA A O 1
ATOM 4518 N N . ILE A 1 571 ? -11.991 -23.570 33.070 1.00 74.25 571 ILE A N 1
ATOM 4519 C CA . ILE A 1 571 ? -11.840 -24.343 31.825 1.00 74.25 571 ILE A CA 1
ATOM 4520 C C . ILE A 1 571 ? -12.610 -23.680 30.670 1.00 74.25 571 ILE A C 1
ATOM 4522 O O . ILE A 1 571 ? -12.083 -23.555 29.563 1.00 74.25 571 ILE A O 1
ATOM 4526 N N . LEU A 1 572 ? -13.836 -23.204 30.923 1.00 78.12 572 LEU A N 1
ATOM 4527 C CA . LEU A 1 572 ? -14.628 -22.484 29.920 1.00 78.12 572 LEU A CA 1
ATOM 4528 C C . LEU A 1 572 ? -13.938 -21.187 29.476 1.00 78.12 572 LEU A C 1
ATOM 4530 O O . LEU A 1 572 ? -13.827 -20.931 28.280 1.00 78.12 572 LEU A O 1
ATOM 4534 N N . LEU A 1 573 ? -13.452 -20.381 30.425 1.00 79.56 573 LEU A N 1
ATOM 4535 C CA . LEU A 1 573 ? -12.737 -19.143 30.116 1.00 79.56 573 LEU A CA 1
ATOM 4536 C C . LEU A 1 573 ? -11.460 -19.422 29.312 1.00 79.56 573 LEU A C 1
ATOM 4538 O O . LEU A 1 573 ? -11.194 -18.721 28.340 1.00 79.56 573 LEU A O 1
ATOM 4542 N N . ALA A 1 574 ? -10.714 -20.468 29.677 1.00 78.06 574 ALA A N 1
ATOM 4543 C CA . ALA A 1 574 ? -9.492 -20.875 28.987 1.00 78.06 574 ALA A CA 1
ATOM 4544 C C . ALA A 1 574 ? -9.792 -21.239 27.531 1.00 78.06 574 ALA A C 1
ATOM 4546 O O . ALA A 1 574 ? -9.117 -20.771 26.617 1.00 78.06 574 ALA A O 1
ATOM 4547 N N . SER A 1 575 ? -10.866 -22.002 27.321 1.00 77.69 575 SER A N 1
ATOM 4548 C CA . SER A 1 575 ? -11.341 -22.390 25.993 1.00 77.69 575 SER A CA 1
ATOM 4549 C C . SER A 1 575 ? -11.719 -21.168 25.152 1.00 77.69 575 SER A C 1
ATOM 4551 O O . SER A 1 575 ? -11.324 -21.082 23.997 1.00 77.69 575 SER A O 1
ATOM 4553 N N . ILE A 1 576 ? -12.426 -20.189 25.732 1.00 84.06 576 ILE A N 1
ATOM 4554 C CA . ILE A 1 576 ? -12.815 -18.954 25.030 1.00 84.06 576 ILE A CA 1
ATOM 4555 C C . ILE A 1 576 ? -11.580 -18.143 24.609 1.00 84.06 576 ILE A C 1
ATOM 4557 O O . ILE A 1 576 ? -11.511 -17.703 23.461 1.00 84.06 576 ILE A O 1
ATOM 4561 N N . VAL A 1 577 ? -10.607 -17.961 25.512 1.00 84.00 577 VAL A N 1
ATOM 4562 C CA . VAL A 1 577 ? -9.372 -17.216 25.212 1.00 84.00 577 VAL A CA 1
ATOM 4563 C C . VAL A 1 577 ? -8.563 -17.919 24.120 1.00 84.00 577 VAL A C 1
ATOM 4565 O O . VAL A 1 577 ? -8.138 -17.265 23.170 1.00 84.00 577 VAL A O 1
ATOM 4568 N N . LEU A 1 578 ? -8.409 -19.244 24.203 1.00 79.38 578 LEU A N 1
ATOM 4569 C CA . LEU A 1 578 ? -7.723 -20.038 23.180 1.00 79.38 578 LEU A CA 1
ATOM 4570 C C . LEU A 1 578 ? -8.435 -19.957 21.821 1.00 79.38 578 LEU A C 1
ATOM 4572 O O . LEU A 1 578 ? -7.800 -19.639 20.818 1.00 79.38 578 LEU A O 1
ATOM 4576 N N . MET A 1 579 ? -9.757 -20.163 21.785 1.00 79.75 579 MET A N 1
ATOM 4577 C CA . MET A 1 579 ? -10.559 -20.097 20.554 1.00 79.75 579 MET A CA 1
ATOM 4578 C C . MET A 1 579 ? -10.467 -18.737 19.856 1.00 79.75 579 MET A C 1
ATOM 4580 O O . MET A 1 579 ? -10.398 -18.695 18.629 1.00 79.75 579 MET A O 1
ATOM 4584 N N . GLY A 1 580 ? -10.462 -17.636 20.616 1.00 82.19 580 GLY A N 1
ATOM 4585 C CA . GLY A 1 580 ? -10.292 -16.293 20.059 1.00 82.19 580 GLY A CA 1
ATOM 4586 C C . GLY A 1 580 ? -8.892 -16.055 19.484 1.00 82.19 580 GLY A C 1
ATOM 4587 O O . GLY A 1 580 ? -8.759 -15.402 18.447 1.00 82.19 580 GLY A O 1
ATOM 4588 N N . TYR A 1 581 ? -7.868 -16.623 20.121 1.00 84.50 581 TYR A N 1
ATOM 4589 C CA . TYR A 1 581 ? -6.463 -16.409 19.777 1.00 84.50 581 TYR A CA 1
ATOM 4590 C C . TYR A 1 581 ? -5.976 -17.220 18.561 1.00 84.50 581 TYR A C 1
ATOM 4592 O O . TYR A 1 581 ? -5.034 -16.809 17.883 1.00 84.50 581 TYR A O 1
ATOM 4600 N N . TYR A 1 582 ? -6.610 -18.354 18.238 1.00 81.56 582 TYR A N 1
ATOM 4601 C CA . TYR A 1 582 ? -6.103 -19.265 17.202 1.00 81.56 582 TYR A CA 1
ATOM 4602 C C . TYR A 1 582 ? -5.970 -18.642 15.811 1.00 81.56 582 TYR A C 1
ATOM 4604 O O . TYR A 1 582 ? -4.913 -18.779 15.198 1.00 81.56 582 TYR A O 1
ATOM 4612 N N . SER A 1 583 ? -6.989 -17.951 15.292 1.00 82.88 583 SER A N 1
ATOM 4613 C CA . SER A 1 583 ? -6.891 -17.379 13.936 1.00 82.88 583 SER A CA 1
ATOM 4614 C C . SER A 1 583 ? -5.812 -16.297 13.846 1.00 82.88 583 SER A C 1
ATOM 4616 O O . SER A 1 583 ? -5.132 -16.184 12.829 1.00 82.88 583 SER A O 1
ATOM 4618 N N . MET A 1 584 ? -5.599 -15.553 14.928 1.00 81.69 584 MET A N 1
ATOM 4619 C CA . MET A 1 584 ? -4.511 -14.593 15.068 1.00 81.69 584 MET A CA 1
ATOM 4620 C C . MET A 1 584 ? -3.144 -15.286 15.030 1.00 81.69 584 MET A C 1
ATOM 4622 O O . MET A 1 584 ? -2.310 -14.918 14.204 1.00 81.69 584 MET A O 1
ATOM 4626 N N . ALA A 1 585 ? -2.927 -16.338 15.823 1.00 79.00 585 ALA A N 1
ATOM 4627 C CA . ALA A 1 585 ? -1.668 -17.086 15.807 1.00 79.00 585 ALA A CA 1
ATOM 4628 C C . ALA A 1 585 ? -1.382 -17.758 14.447 1.00 79.00 585 ALA A C 1
ATOM 4630 O O . ALA A 1 585 ? -0.262 -17.693 13.938 1.00 79.00 585 ALA A O 1
ATOM 4631 N N . LEU A 1 586 ? -2.406 -18.343 13.818 1.00 80.69 586 LEU A N 1
ATOM 4632 C CA . LEU A 1 586 ? -2.308 -18.970 12.493 1.00 80.69 586 LEU A CA 1
ATOM 4633 C C . LEU A 1 586 ? -2.026 -17.945 11.392 1.00 80.69 586 LEU A C 1
ATOM 4635 O O . LEU A 1 586 ? -1.362 -18.254 10.404 1.00 80.69 586 LEU A O 1
ATOM 4639 N N . SER A 1 587 ? -2.483 -16.706 11.566 1.00 80.75 587 SER A N 1
ATOM 4640 C CA . SER A 1 587 ? -2.132 -15.621 10.659 1.00 80.75 587 SER A CA 1
ATOM 4641 C C . SER A 1 587 ? -0.657 -15.246 10.752 1.00 80.75 587 SER A C 1
ATOM 4643 O O . SER A 1 587 ? 0.010 -15.166 9.719 1.00 80.75 587 SER A O 1
ATOM 4645 N N . VAL A 1 588 ? -0.115 -15.105 11.969 1.00 78.50 588 VAL A N 1
ATOM 4646 C CA . VAL A 1 588 ? 1.325 -14.869 12.176 1.00 78.50 588 VAL A CA 1
ATOM 4647 C C . VAL A 1 588 ? 2.150 -16.002 11.565 1.00 78.50 588 VAL A C 1
ATOM 4649 O O . VAL A 1 588 ? 3.114 -15.742 10.846 1.00 78.50 588 VAL A O 1
ATOM 4652 N N . GLN A 1 589 ? 1.739 -17.258 11.762 1.00 77.31 589 GLN A N 1
ATOM 4653 C CA . GLN A 1 589 ? 2.405 -18.408 11.152 1.00 77.31 589 GLN A CA 1
ATOM 4654 C C . GLN A 1 589 ? 2.354 -18.362 9.620 1.00 77.31 589 GLN A C 1
ATOM 4656 O O . GLN A 1 589 ? 3.381 -18.529 8.962 1.00 77.31 589 GLN A O 1
ATOM 4661 N N . ARG A 1 590 ? 1.178 -18.103 9.038 1.00 79.94 590 ARG A N 1
ATOM 4662 C CA . ARG A 1 590 ? 1.018 -17.958 7.587 1.00 79.94 590 ARG A CA 1
ATOM 4663 C C . ARG A 1 590 ? 1.967 -16.894 7.042 1.00 79.94 590 ARG A C 1
ATOM 4665 O O . ARG A 1 590 ? 2.630 -17.131 6.034 1.00 79.94 590 ARG A O 1
ATOM 4672 N N . TRP A 1 591 ? 2.051 -15.738 7.695 1.00 76.81 591 TRP A N 1
ATOM 4673 C CA . TRP A 1 591 ? 2.956 -14.677 7.265 1.00 76.81 591 TRP A CA 1
ATOM 4674 C C . TRP A 1 591 ? 4.430 -15.051 7.415 1.00 76.81 591 TRP A C 1
ATOM 4676 O O . TRP A 1 591 ? 5.215 -14.786 6.506 1.00 76.81 591 TRP A O 1
ATOM 4686 N N . ASN A 1 592 ? 4.797 -15.725 8.504 1.00 75.56 592 ASN A N 1
ATOM 4687 C CA . ASN A 1 592 ? 6.143 -16.251 8.679 1.00 75.56 592 ASN A CA 1
ATOM 4688 C C . ASN A 1 592 ? 6.517 -17.244 7.561 1.00 75.56 592 ASN A C 1
ATOM 4690 O O . ASN A 1 592 ? 7.631 -17.200 7.042 1.00 75.56 592 ASN A O 1
ATOM 4694 N N . HIS A 1 593 ? 5.584 -18.092 7.116 1.00 75.75 593 HIS A N 1
ATOM 4695 C CA . HIS A 1 593 ? 5.806 -18.987 5.977 1.00 75.75 593 HIS A CA 1
ATOM 4696 C C . HIS A 1 593 ? 5.971 -18.233 4.656 1.00 75.75 593 HIS A C 1
ATOM 4698 O O . HIS A 1 593 ? 6.909 -18.518 3.917 1.00 75.75 593 HIS A O 1
ATOM 4704 N N . ILE A 1 594 ? 5.111 -17.250 4.372 1.00 74.25 594 ILE A N 1
ATOM 4705 C CA . ILE A 1 594 ? 5.237 -16.407 3.171 1.00 74.25 594 ILE A CA 1
ATOM 4706 C C . ILE A 1 594 ? 6.626 -15.754 3.115 1.00 74.25 594 ILE A C 1
ATOM 4708 O O . ILE A 1 594 ? 7.259 -15.758 2.061 1.00 74.25 594 ILE A O 1
ATOM 4712 N N . ASN A 1 595 ? 7.119 -15.263 4.256 1.00 70.25 595 ASN A N 1
ATOM 4713 C CA . ASN A 1 595 ? 8.465 -14.710 4.384 1.00 70.25 595 ASN A CA 1
ATOM 4714 C C . ASN A 1 595 ? 9.557 -15.774 4.173 1.00 70.25 595 ASN A C 1
ATOM 4716 O O . ASN A 1 595 ? 10.453 -15.584 3.358 1.00 70.25 595 ASN A O 1
ATOM 4720 N N . THR A 1 596 ? 9.466 -16.905 4.876 1.00 72.62 596 THR A N 1
ATOM 4721 C CA . THR A 1 596 ? 10.484 -17.972 4.841 1.00 72.62 596 THR A CA 1
ATOM 4722 C C . THR A 1 596 ? 10.674 -18.536 3.432 1.00 72.62 596 THR A C 1
ATOM 4724 O O . THR A 1 596 ? 11.799 -18.787 3.013 1.00 72.62 596 THR A O 1
ATOM 4727 N N . TYR A 1 597 ? 9.583 -18.699 2.682 1.00 71.62 597 TYR A N 1
ATOM 4728 C CA . TYR A 1 597 ? 9.606 -19.252 1.326 1.00 71.62 597 TYR A CA 1
ATOM 4729 C C . TYR A 1 597 ? 9.687 -18.183 0.223 1.00 71.62 597 TYR A C 1
ATOM 4731 O O . TYR A 1 597 ? 9.605 -18.524 -0.954 1.00 71.62 597 TYR A O 1
ATOM 4739 N N . ASN A 1 598 ? 9.841 -16.901 0.584 1.00 65.69 598 ASN A N 1
ATOM 4740 C CA . ASN A 1 598 ? 9.891 -15.754 -0.333 1.00 65.69 598 ASN A CA 1
ATOM 4741 C C . ASN A 1 598 ? 8.761 -15.731 -1.385 1.00 65.69 598 ASN A C 1
ATOM 4743 O O . ASN A 1 598 ? 8.963 -15.393 -2.554 1.00 65.69 598 ASN A O 1
ATOM 4747 N N . ILE A 1 599 ? 7.546 -16.112 -0.986 1.00 68.50 599 ILE A N 1
ATOM 4748 C CA . ILE A 1 599 ? 6.415 -16.200 -1.915 1.00 68.50 599 ILE A CA 1
ATOM 4749 C C . ILE A 1 599 ? 5.876 -14.788 -2.159 1.00 68.50 599 ILE A C 1
ATOM 4751 O O . ILE A 1 599 ? 5.214 -14.208 -1.300 1.00 68.50 599 ILE A O 1
ATOM 4755 N N . GLY A 1 600 ? 6.148 -14.228 -3.340 1.00 70.00 600 GLY A N 1
ATOM 4756 C CA . GLY A 1 600 ? 5.692 -12.882 -3.710 1.00 70.00 600 GLY A CA 1
ATOM 4757 C C . GLY A 1 600 ? 6.456 -11.739 -3.023 1.00 70.00 600 GLY A C 1
ATOM 4758 O O . GLY A 1 600 ? 5.953 -10.610 -2.982 1.00 70.00 600 GLY A O 1
ATOM 4759 N N . THR A 1 601 ? 7.652 -12.010 -2.492 1.00 77.75 601 THR A N 1
ATOM 4760 C CA . THR A 1 601 ? 8.557 -11.006 -1.913 1.00 77.75 601 THR A CA 1
ATOM 4761 C C . THR A 1 601 ? 9.681 -10.625 -2.881 1.00 77.75 601 THR A C 1
ATOM 4763 O O . THR A 1 601 ? 10.088 -11.402 -3.743 1.00 77.75 601 THR A O 1
ATOM 4766 N N . VAL A 1 602 ? 10.190 -9.406 -2.729 1.00 82.31 602 VAL A N 1
ATOM 4767 C CA . VAL A 1 602 ? 11.441 -8.930 -3.316 1.00 82.31 602 VAL A CA 1
ATOM 4768 C C . VAL A 1 602 ? 12.597 -9.629 -2.597 1.00 82.31 602 VAL A C 1
ATOM 4770 O O . VAL A 1 602 ? 12.636 -9.685 -1.366 1.00 82.31 602 VAL A O 1
ATOM 4773 N N . ASN A 1 603 ? 13.537 -10.178 -3.361 1.00 83.56 603 ASN A N 1
ATOM 4774 C CA . ASN A 1 603 ? 14.777 -10.757 -2.856 1.00 83.56 603 ASN A CA 1
ATOM 4775 C C . ASN A 1 603 ? 15.522 -9.729 -1.992 1.00 83.56 603 ASN A C 1
ATOM 4777 O O . ASN A 1 603 ? 15.561 -8.544 -2.316 1.00 83.56 603 ASN A O 1
ATOM 4781 N N . GLN A 1 604 ? 16.147 -10.195 -0.910 1.00 83.94 604 GLN A N 1
ATOM 4782 C CA . GLN A 1 604 ? 16.921 -9.363 0.006 1.00 83.94 604 GLN A CA 1
ATOM 4783 C C . GLN A 1 604 ? 17.923 -8.441 -0.707 1.00 83.94 604 GLN A C 1
ATOM 4785 O O . GLN A 1 604 ? 17.972 -7.258 -0.398 1.00 83.94 604 GLN A O 1
ATOM 4790 N N . ILE A 1 605 ? 18.667 -8.956 -1.693 1.00 86.19 605 ILE A N 1
ATOM 4791 C CA . ILE A 1 605 ? 19.696 -8.180 -2.405 1.00 86.19 605 ILE A CA 1
ATOM 4792 C C . ILE A 1 605 ? 19.063 -7.007 -3.170 1.00 86.19 605 ILE A C 1
ATOM 4794 O O . ILE A 1 605 ? 19.536 -5.874 -3.089 1.00 86.19 605 ILE A O 1
ATOM 4798 N N . ASP A 1 606 ? 17.967 -7.269 -3.885 1.00 87.88 606 ASP A N 1
ATOM 4799 C CA . ASP A 1 606 ? 17.232 -6.245 -4.634 1.00 87.88 606 ASP A CA 1
ATOM 4800 C C . ASP A 1 606 ? 16.565 -5.228 -3.691 1.00 87.88 606 ASP A C 1
ATOM 4802 O O . ASP A 1 606 ? 16.519 -4.035 -3.995 1.00 87.88 606 ASP A O 1
ATOM 4806 N N . TYR A 1 607 ? 16.075 -5.687 -2.535 1.00 87.19 607 TYR A N 1
ATOM 4807 C CA . TYR A 1 607 ? 15.460 -4.845 -1.511 1.00 87.19 607 TYR A CA 1
ATOM 4808 C C . TYR A 1 607 ? 16.471 -3.886 -0.869 1.00 87.19 607 TYR A C 1
ATOM 4810 O O . TYR A 1 607 ? 16.212 -2.681 -0.790 1.00 87.19 607 TYR A O 1
ATOM 4818 N N . ASP A 1 608 ? 17.629 -4.392 -0.439 1.00 87.62 608 ASP A N 1
ATOM 4819 C CA . ASP A 1 608 ? 18.682 -3.592 0.198 1.00 87.62 608 ASP A CA 1
ATOM 4820 C C . ASP A 1 608 ? 19.242 -2.547 -0.778 1.00 87.62 608 ASP A C 1
ATOM 4822 O O . ASP A 1 608 ? 19.459 -1.385 -0.420 1.00 87.62 608 ASP A O 1
ATOM 4826 N N . PHE A 1 609 ? 19.383 -2.920 -2.052 1.00 89.69 609 PHE A N 1
ATOM 4827 C CA . PHE A 1 609 ? 19.727 -1.973 -3.105 1.00 89.69 609 PHE A CA 1
ATOM 4828 C C . PHE A 1 609 ? 18.642 -0.908 -3.287 1.00 89.69 609 PHE A C 1
ATOM 4830 O O . PHE A 1 609 ? 18.902 0.278 -3.108 1.00 89.69 609 PHE A O 1
ATOM 4837 N N . ALA A 1 610 ? 17.408 -1.295 -3.613 1.00 88.75 610 ALA A N 1
ATOM 4838 C CA . ALA A 1 610 ? 16.377 -0.330 -3.983 1.00 88.75 610 ALA A CA 1
ATOM 4839 C C . ALA A 1 610 ? 15.994 0.604 -2.827 1.00 88.75 610 ALA A C 1
ATOM 4841 O O . ALA A 1 610 ? 15.759 1.789 -3.049 1.00 88.75 610 ALA A O 1
ATOM 4842 N N . SER A 1 611 ? 15.992 0.109 -1.587 1.00 86.88 611 SER A N 1
ATOM 4843 C CA . SER A 1 611 ? 15.693 0.923 -0.404 1.00 86.88 611 SER A CA 1
ATOM 4844 C C . SER A 1 611 ? 16.795 1.927 -0.037 1.00 86.88 611 SER A C 1
ATOM 4846 O O . SER A 1 611 ? 16.512 2.915 0.652 1.00 86.88 611 SER A O 1
ATOM 4848 N N . SER A 1 612 ? 18.028 1.710 -0.512 1.00 86.31 612 SER A N 1
ATOM 4849 C CA . SER A 1 612 ? 19.169 2.616 -0.321 1.00 86.31 612 SER A CA 1
ATOM 4850 C C . SER A 1 612 ? 19.371 3.608 -1.474 1.00 86.31 612 SER A C 1
ATOM 4852 O O . SER A 1 612 ? 20.079 4.606 -1.306 1.00 86.31 612 SER A O 1
ATOM 4854 N N . VAL A 1 613 ? 18.716 3.408 -2.625 1.00 89.00 613 VAL A N 1
ATOM 4855 C CA . VAL A 1 613 ? 18.793 4.322 -3.775 1.00 89.00 613 VAL A CA 1
ATOM 4856 C C . VAL A 1 613 ? 18.222 5.700 -3.418 1.00 89.00 613 VAL A C 1
ATOM 4858 O O . VAL A 1 613 ? 17.022 5.877 -3.231 1.00 89.00 613 VAL A O 1
ATOM 4861 N N . ARG A 1 614 ? 19.092 6.719 -3.402 1.00 86.06 614 ARG A N 1
ATOM 4862 C CA . ARG A 1 614 ? 18.723 8.137 -3.193 1.00 86.06 614 ARG A CA 1
ATOM 4863 C C . ARG A 1 614 ? 18.559 8.945 -4.474 1.00 86.06 614 ARG A C 1
ATOM 4865 O O . ARG A 1 614 ? 18.170 10.110 -4.425 1.00 86.06 614 ARG A O 1
ATOM 4872 N N . PHE A 1 615 ? 18.873 8.349 -5.622 1.00 88.94 615 PHE A N 1
ATOM 4873 C CA . PHE A 1 615 ? 18.905 9.050 -6.903 1.00 88.94 615 PHE A CA 1
ATOM 4874 C C . PHE A 1 615 ? 17.594 9.788 -7.196 1.00 88.94 615 PHE A C 1
ATOM 4876 O O . PHE A 1 615 ? 17.632 10.967 -7.546 1.00 88.94 615 PHE A O 1
ATOM 4883 N N . PHE A 1 616 ? 16.450 9.128 -6.996 1.00 86.75 616 PHE A N 1
ATOM 4884 C CA . PHE A 1 616 ? 15.131 9.707 -7.260 1.00 86.75 616 PHE A CA 1
ATOM 4885 C C . PHE A 1 616 ? 14.732 10.784 -6.256 1.00 86.75 616 PHE A C 1
ATOM 4887 O O . PHE A 1 616 ? 14.054 11.736 -6.633 1.00 86.75 616 PHE A O 1
ATOM 4894 N N . SER A 1 617 ? 15.202 10.690 -5.009 1.00 82.25 617 SER A N 1
ATOM 4895 C CA . SER A 1 617 ? 15.003 11.753 -4.024 1.00 82.25 617 SER A CA 1
ATOM 4896 C C . SER A 1 617 ? 15.724 13.040 -4.431 1.00 82.25 617 SER A C 1
ATOM 4898 O O . SER A 1 617 ? 15.183 14.128 -4.266 1.00 82.25 617 SER A O 1
ATOM 4900 N N . ASN A 1 618 ? 16.916 12.918 -5.020 1.00 84.44 618 ASN A N 1
ATOM 4901 C CA . ASN A 1 618 ? 17.696 14.060 -5.503 1.00 84.44 618 ASN A CA 1
ATOM 4902 C C . ASN A 1 618 ? 17.283 14.516 -6.916 1.00 84.44 618 ASN A C 1
ATOM 4904 O O . ASN A 1 618 ? 17.544 15.652 -7.301 1.00 84.44 618 ASN A O 1
ATOM 4908 N N . ASN A 1 619 ? 16.641 13.641 -7.697 1.00 85.94 619 ASN A N 1
ATOM 4909 C CA . ASN A 1 619 ? 16.228 13.890 -9.079 1.00 85.94 619 ASN A CA 1
ATOM 4910 C C . ASN A 1 619 ? 14.734 13.557 -9.282 1.00 85.94 619 ASN A C 1
ATOM 4912 O O . ASN A 1 619 ? 14.405 12.686 -10.090 1.00 85.94 619 ASN A O 1
ATOM 4916 N N . PRO A 1 620 ? 13.802 14.258 -8.608 1.00 78.69 620 PRO A N 1
ATOM 4917 C CA . PRO A 1 620 ? 12.379 13.895 -8.593 1.00 78.69 620 PRO A CA 1
ATOM 4918 C C . PRO A 1 620 ? 11.681 13.997 -9.958 1.00 78.69 620 PRO A C 1
ATOM 4920 O O . PRO A 1 620 ? 10.593 13.457 -10.145 1.00 78.69 620 PRO A O 1
ATOM 4923 N N . ASN A 1 621 ? 12.285 14.688 -10.928 1.00 81.69 621 ASN A N 1
ATOM 4924 C CA . ASN A 1 621 ? 11.739 14.821 -12.280 1.00 81.69 621 ASN A CA 1
ATOM 4925 C C . ASN A 1 621 ? 12.140 13.665 -13.216 1.00 81.69 621 ASN A C 1
ATOM 4927 O O . ASN A 1 621 ? 11.591 13.591 -14.315 1.00 81.69 621 ASN A O 1
ATOM 4931 N N . VAL A 1 622 ? 13.060 12.784 -12.795 1.00 86.38 622 VAL A N 1
ATOM 4932 C CA . VAL A 1 622 ? 13.540 11.648 -13.595 1.00 86.38 622 VAL A CA 1
ATOM 4933 C C . VAL A 1 622 ? 12.662 10.415 -13.316 1.00 86.38 622 VAL A C 1
ATOM 4935 O O . VAL A 1 622 ? 12.633 9.942 -12.177 1.00 86.38 622 VAL A O 1
ATOM 4938 N N . PRO A 1 623 ? 11.939 9.870 -14.312 1.00 86.12 623 PRO A N 1
ATOM 4939 C CA . PRO A 1 623 ? 11.181 8.631 -14.158 1.00 86.12 623 PRO A CA 1
ATOM 4940 C C . PRO A 1 623 ? 12.103 7.403 -14.067 1.00 86.12 623 PRO A C 1
ATOM 4942 O O . PRO A 1 623 ? 13.200 7.390 -14.627 1.00 86.12 623 PRO A O 1
ATOM 4945 N N . ALA A 1 624 ? 11.635 6.351 -13.397 1.00 88.62 624 ALA A N 1
ATOM 4946 C CA . ALA A 1 624 ? 12.251 5.029 -13.407 1.00 88.62 624 ALA A CA 1
ATOM 4947 C C . ALA A 1 624 ? 11.715 4.197 -14.580 1.00 88.62 624 ALA A C 1
ATOM 4949 O O . ALA A 1 624 ? 10.503 4.104 -14.730 1.00 88.62 624 ALA A O 1
ATOM 4950 N N . LEU A 1 625 ? 12.569 3.546 -15.364 1.00 86.94 625 LEU A N 1
ATOM 4951 C CA . LEU A 1 625 ? 12.182 2.553 -16.370 1.00 86.94 625 LEU A CA 1
ATOM 4952 C C . LEU A 1 625 ? 12.560 1.156 -15.873 1.00 86.94 625 LEU A C 1
ATOM 4954 O O . LEU A 1 625 ? 13.690 0.929 -15.446 1.00 86.94 625 LEU A O 1
ATOM 4958 N N . VAL A 1 626 ? 11.607 0.229 -15.911 1.00 86.25 626 VAL A N 1
ATOM 4959 C CA . VAL A 1 626 ? 11.757 -1.141 -15.395 1.00 86.25 626 VAL A CA 1
ATOM 4960 C C . VAL A 1 626 ? 11.322 -2.164 -16.440 1.00 86.25 626 VAL A C 1
ATOM 4962 O O . VAL A 1 626 ? 10.472 -1.864 -17.281 1.00 86.25 626 VAL A O 1
ATOM 4965 N N . LEU A 1 627 ? 11.888 -3.372 -16.386 1.00 76.50 627 LEU A N 1
ATOM 4966 C CA . LEU A 1 627 ? 11.612 -4.433 -17.362 1.00 76.50 627 LEU A CA 1
ATOM 4967 C C . LEU A 1 627 ? 10.435 -5.321 -16.932 1.00 76.50 627 LEU A C 1
ATOM 4969 O O . LEU A 1 627 ? 9.492 -5.541 -17.692 1.00 76.50 627 LEU A O 1
ATOM 4973 N N . THR A 1 628 ? 10.459 -5.821 -15.695 1.00 75.69 628 THR A N 1
ATOM 4974 C CA . THR A 1 628 ? 9.504 -6.828 -15.208 1.00 75.69 628 THR A CA 1
ATOM 4975 C C . THR A 1 628 ? 8.519 -6.275 -14.171 1.00 75.69 628 THR A C 1
ATOM 4977 O O . THR A 1 628 ? 8.696 -5.194 -13.610 1.00 75.69 628 THR A O 1
ATOM 4980 N N . SER A 1 629 ? 7.437 -7.022 -13.892 1.00 77.06 629 SER A N 1
ATOM 4981 C CA . SER A 1 629 ? 6.532 -6.703 -12.767 1.00 77.06 629 SER A CA 1
ATOM 4982 C C . SER A 1 629 ? 7.254 -6.758 -11.420 1.00 77.06 629 SER A C 1
ATOM 4984 O O . SER A 1 629 ? 6.911 -6.010 -10.510 1.00 77.06 629 SER A O 1
ATOM 4986 N N . TYR A 1 630 ? 8.255 -7.631 -11.307 1.00 82.06 630 TYR A N 1
ATOM 4987 C CA . TYR A 1 630 ? 9.095 -7.725 -10.125 1.00 82.06 630 TYR A CA 1
ATOM 4988 C C . TYR A 1 630 ? 9.914 -6.438 -9.946 1.00 82.06 630 TYR A C 1
ATOM 4990 O O . TYR A 1 630 ? 9.825 -5.806 -8.899 1.00 82.06 630 TYR A O 1
ATOM 4998 N N . SER A 1 631 ? 10.591 -5.957 -10.995 1.00 84.38 631 SER A N 1
ATOM 4999 C CA . SER A 1 631 ? 11.330 -4.686 -10.945 1.00 84.38 631 SER A CA 1
ATOM 5000 C C . SER A 1 631 ? 10.442 -3.468 -10.729 1.00 84.38 631 SER A C 1
ATOM 5002 O O . SER A 1 631 ? 10.875 -2.515 -10.093 1.00 84.38 631 SER A O 1
ATOM 5004 N N . LEU A 1 632 ? 9.191 -3.494 -11.194 1.00 84.62 632 LEU A N 1
ATOM 5005 C CA . LEU A 1 632 ? 8.202 -2.466 -10.863 1.00 84.62 632 LEU A CA 1
ATOM 5006 C C . LEU A 1 632 ? 7.934 -2.401 -9.353 1.00 84.62 632 LEU A C 1
ATOM 5008 O O . LEU A 1 632 ? 7.924 -1.310 -8.784 1.00 84.62 632 LEU A O 1
ATOM 5012 N N . ALA A 1 633 ? 7.742 -3.554 -8.710 1.00 81.31 633 ALA A N 1
ATOM 5013 C CA . ALA A 1 633 ? 7.549 -3.623 -7.265 1.00 81.31 633 ALA A CA 1
ATOM 5014 C C . ALA A 1 633 ? 8.814 -3.186 -6.507 1.00 81.31 633 ALA A C 1
ATOM 5016 O O . ALA A 1 633 ? 8.730 -2.380 -5.583 1.00 81.31 633 ALA A O 1
ATOM 5017 N N . THR A 1 634 ? 9.990 -3.636 -6.950 1.00 86.56 634 THR A N 1
ATOM 5018 C CA . THR A 1 634 ? 11.282 -3.242 -6.373 1.00 86.56 634 THR A CA 1
ATOM 5019 C C . THR A 1 634 ? 11.544 -1.744 -6.522 1.00 86.56 634 THR A C 1
ATOM 5021 O O . THR A 1 634 ? 11.962 -1.091 -5.569 1.00 86.56 634 THR A O 1
ATOM 5024 N N . ALA A 1 635 ? 11.256 -1.159 -7.687 1.00 88.38 635 ALA A N 1
ATOM 5025 C CA . ALA A 1 635 ? 11.483 0.259 -7.941 1.00 88.38 635 ALA A CA 1
ATOM 5026 C C . ALA A 1 635 ? 10.669 1.154 -7.008 1.00 88.38 635 ALA A C 1
ATOM 5028 O O . ALA A 1 635 ? 11.148 2.223 -6.648 1.00 88.38 635 ALA A O 1
ATOM 5029 N N . ALA A 1 636 ? 9.486 0.726 -6.558 1.00 84.56 636 ALA A N 1
ATOM 5030 C CA . ALA A 1 636 ? 8.690 1.498 -5.609 1.00 84.56 636 ALA A CA 1
ATOM 5031 C C . ALA A 1 636 ? 9.434 1.772 -4.281 1.00 84.56 636 ALA A C 1
ATOM 5033 O O . ALA A 1 636 ? 9.233 2.838 -3.702 1.00 84.56 636 ALA A O 1
ATOM 5034 N N . LEU A 1 637 ? 10.355 0.889 -3.861 1.00 85.50 637 LEU A N 1
ATOM 5035 C CA . LEU A 1 637 ? 11.215 1.068 -2.677 1.00 85.50 637 LEU A CA 1
ATOM 5036 C C . LEU A 1 637 ? 12.205 2.235 -2.833 1.00 85.50 637 LEU A C 1
ATOM 5038 O O . LEU A 1 637 ? 12.534 2.907 -1.855 1.00 85.50 637 LEU A O 1
ATOM 5042 N N . ALA A 1 638 ? 12.642 2.508 -4.064 1.00 87.12 638 ALA A N 1
ATOM 5043 C CA . ALA A 1 638 ? 13.498 3.646 -4.402 1.00 87.12 638 ALA A CA 1
ATOM 5044 C C . ALA A 1 638 ? 12.707 4.963 -4.547 1.00 87.12 638 ALA A C 1
ATOM 5046 O O . ALA A 1 638 ? 13.285 6.007 -4.850 1.00 87.12 638 ALA A O 1
ATOM 5047 N N . ALA A 1 639 ? 11.381 4.903 -4.371 1.00 85.12 639 ALA A N 1
ATOM 5048 C CA . ALA A 1 639 ? 10.431 6.009 -4.460 1.00 85.12 639 ALA A CA 1
ATOM 5049 C C . ALA A 1 639 ? 10.565 6.927 -5.701 1.00 85.12 639 ALA A C 1
ATOM 5051 O O . ALA A 1 639 ? 10.512 8.153 -5.571 1.00 85.12 639 ALA A O 1
ATOM 5052 N N . PRO A 1 640 ? 10.690 6.384 -6.929 1.00 85.50 640 PRO A N 1
ATOM 5053 C CA . PRO A 1 640 ? 10.649 7.190 -8.139 1.00 85.50 640 PRO A CA 1
ATOM 5054 C C . PRO A 1 640 ? 9.293 7.877 -8.291 1.00 85.50 640 PRO A C 1
ATOM 5056 O O . PRO A 1 640 ? 8.245 7.333 -7.927 1.00 85.50 640 PRO A O 1
ATOM 5059 N N . ARG A 1 641 ? 9.296 9.072 -8.887 1.00 78.56 641 ARG A N 1
ATOM 5060 C CA . ARG A 1 641 ? 8.058 9.813 -9.156 1.00 78.56 641 ARG A CA 1
ATOM 5061 C C . ARG A 1 641 ? 7.137 9.026 -10.080 1.00 78.56 641 ARG A C 1
ATOM 5063 O O . ARG A 1 641 ? 5.987 8.777 -9.741 1.00 78.56 641 ARG A O 1
ATOM 5070 N N . ILE A 1 642 ? 7.667 8.610 -11.223 1.00 77.94 642 ILE A N 1
ATOM 5071 C CA . ILE A 1 642 ? 6.969 7.829 -12.243 1.00 77.94 642 ILE A CA 1
ATOM 5072 C C . ILE A 1 642 ? 7.776 6.553 -12.442 1.00 77.94 642 ILE A C 1
ATOM 5074 O O . ILE A 1 642 ? 8.998 6.619 -12.549 1.00 77.94 642 ILE A O 1
ATOM 5078 N N . THR A 1 643 ? 7.101 5.410 -12.503 1.00 79.44 643 THR A N 1
ATOM 5079 C CA . THR A 1 643 ? 7.718 4.155 -12.932 1.00 79.44 643 THR A CA 1
ATOM 5080 C C . THR A 1 643 ? 7.062 3.714 -14.227 1.00 79.44 643 THR A C 1
ATOM 5082 O O . THR A 1 643 ? 5.849 3.531 -14.286 1.00 79.44 643 THR A O 1
ATOM 5085 N N . ILE A 1 644 ? 7.879 3.570 -15.257 1.00 76.50 644 ILE A N 1
ATOM 5086 C CA . ILE A 1 644 ? 7.519 3.227 -16.620 1.00 76.50 644 ILE A CA 1
ATOM 5087 C C . ILE A 1 644 ? 7.857 1.747 -16.796 1.00 76.50 644 ILE A C 1
ATOM 5089 O O . ILE A 1 644 ? 9.008 1.346 -16.624 1.00 76.50 644 ILE A O 1
ATOM 5093 N N . LYS A 1 645 ? 6.858 0.924 -17.113 1.00 72.81 645 LYS A N 1
ATOM 5094 C CA . LYS A 1 645 ? 7.038 -0.495 -17.444 1.00 72.81 645 LYS A CA 1
ATOM 5095 C C . LYS A 1 645 ? 6.541 -0.713 -18.872 1.00 72.81 645 LYS A C 1
ATOM 5097 O O . LYS A 1 645 ? 5.459 -1.256 -19.072 1.00 72.81 645 LYS A O 1
ATOM 5102 N N . GLU A 1 646 ? 7.321 -0.249 -19.847 1.00 64.62 646 GLU A N 1
ATOM 5103 C CA . GLU A 1 646 ? 6.920 -0.251 -21.258 1.00 64.62 646 GLU A CA 1
ATOM 5104 C C . GLU A 1 646 ? 7.704 -1.276 -22.069 1.00 64.62 646 GLU A C 1
ATOM 5106 O O . GLU A 1 646 ? 8.891 -1.102 -22.346 1.00 64.62 646 GLU A O 1
ATOM 5111 N N . ILE A 1 647 ? 7.017 -2.348 -22.477 1.00 59.09 647 ILE A N 1
ATOM 5112 C CA . ILE A 1 647 ? 7.581 -3.386 -23.351 1.00 59.09 647 ILE A CA 1
ATOM 5113 C C . ILE A 1 647 ? 8.103 -2.802 -24.674 1.00 59.09 647 ILE A C 1
ATOM 5115 O O . ILE A 1 647 ? 9.210 -3.189 -25.052 1.00 59.09 647 ILE A O 1
ATOM 5119 N N . PRO A 1 648 ? 7.404 -1.868 -25.364 1.00 58.03 648 PRO A N 1
ATOM 5120 C CA . PRO A 1 648 ? 7.880 -1.331 -26.641 1.00 58.03 648 PRO A CA 1
ATOM 5121 C C . PRO A 1 648 ? 9.272 -0.703 -26.564 1.00 58.03 648 PRO A C 1
ATOM 5123 O O . PRO A 1 648 ? 10.097 -0.944 -27.441 1.00 58.03 648 PRO A O 1
ATOM 5126 N N . SER A 1 649 ? 9.566 0.025 -25.485 1.00 65.69 649 SER A N 1
ATOM 5127 C CA . SER A 1 649 ? 10.880 0.626 -25.250 1.00 65.69 649 SER A CA 1
ATOM 5128 C C . SER A 1 649 ? 11.976 -0.437 -25.134 1.00 65.69 649 SER A C 1
ATOM 5130 O O . SER A 1 649 ? 13.068 -0.267 -25.669 1.00 65.69 649 SER A O 1
ATOM 5132 N N . TRP A 1 650 ? 11.671 -1.559 -24.476 1.00 66.88 650 TRP A N 1
ATOM 5133 C CA . TRP A 1 650 ? 12.630 -2.630 -24.211 1.00 66.88 650 TRP A CA 1
ATOM 5134 C C . TRP A 1 650 ? 12.890 -3.563 -25.384 1.00 66.88 650 TRP A C 1
ATOM 5136 O O . TRP A 1 650 ? 13.981 -4.120 -25.469 1.00 66.88 650 TRP A O 1
ATOM 5146 N N . VAL A 1 651 ? 11.918 -3.753 -26.273 1.00 63.31 651 VAL A N 1
ATOM 5147 C CA . VAL A 1 651 ? 12.040 -4.691 -27.402 1.00 63.31 651 VAL A CA 1
ATOM 5148 C C . VAL A 1 651 ? 12.319 -3.994 -28.732 1.00 63.31 651 VAL A C 1
ATOM 5150 O O . VAL A 1 651 ? 12.573 -4.678 -29.723 1.00 63.31 651 VAL A O 1
ATOM 5153 N N . SER A 1 652 ? 12.280 -2.656 -28.765 1.00 68.25 652 SER A N 1
ATOM 5154 C CA . SER A 1 652 ? 12.503 -1.907 -29.996 1.00 68.25 652 SER A CA 1
ATOM 5155 C C . SER A 1 652 ? 13.940 -2.024 -30.473 1.00 68.25 652 SER A C 1
ATOM 5157 O O . SER A 1 652 ? 14.859 -1.744 -29.708 1.00 68.25 652 SER A O 1
ATOM 5159 N N . SER A 1 653 ? 14.143 -2.348 -31.749 1.00 68.81 653 SER A N 1
ATOM 5160 C CA . SER A 1 653 ? 15.487 -2.338 -32.355 1.00 68.81 653 SER A CA 1
ATOM 5161 C C . SER A 1 653 ? 15.938 -0.951 -32.814 1.00 68.81 653 SER A C 1
ATOM 5163 O O . SER A 1 653 ? 17.081 -0.772 -33.235 1.00 68.81 653 SER A O 1
ATOM 5165 N N . TYR A 1 654 ? 15.031 0.020 -32.722 1.00 71.06 654 TYR A N 1
ATOM 5166 C CA . TYR A 1 654 ? 15.118 1.320 -33.364 1.00 71.06 654 TYR A CA 1
ATOM 5167 C C . TYR A 1 654 ? 14.993 2.462 -32.335 1.00 71.06 654 TYR A C 1
ATOM 5169 O O . TYR A 1 654 ? 14.129 2.389 -31.444 1.00 71.06 654 TYR A O 1
ATOM 5177 N N . PRO A 1 655 ? 15.838 3.510 -32.422 1.00 74.12 655 PRO A N 1
ATOM 5178 C CA . PRO A 1 655 ? 15.821 4.631 -31.483 1.00 74.12 655 PRO A CA 1
ATOM 5179 C C . PRO A 1 655 ? 14.502 5.410 -31.513 1.00 74.12 655 PRO A C 1
ATOM 5181 O O . PRO A 1 655 ? 14.038 5.852 -30.469 1.00 74.12 655 PRO A O 1
ATOM 5184 N N . GLU A 1 656 ? 13.854 5.536 -32.670 1.00 71.56 656 GLU A N 1
ATOM 5185 C CA . GLU A 1 656 ? 12.623 6.309 -32.875 1.00 71.56 656 GLU A CA 1
ATOM 5186 C C . GLU A 1 656 ? 11.527 5.856 -31.927 1.00 71.56 656 GLU A C 1
ATOM 5188 O O . GLU A 1 656 ? 10.965 6.655 -31.187 1.00 71.56 656 GLU A O 1
ATOM 5193 N N . VAL A 1 657 ? 11.253 4.554 -31.917 1.00 70.25 657 VAL A N 1
ATOM 5194 C CA . VAL A 1 657 ? 10.177 3.966 -31.125 1.00 70.25 657 VAL A CA 1
ATOM 5195 C C . VAL A 1 657 ? 10.481 4.167 -29.642 1.00 70.25 657 VAL A C 1
ATOM 5197 O O . VAL A 1 657 ? 9.678 4.760 -28.929 1.00 70.25 657 VAL A O 1
ATOM 5200 N N . ALA A 1 658 ? 11.668 3.767 -29.181 1.00 73.75 658 ALA A N 1
ATOM 5201 C CA . ALA A 1 658 ? 12.036 3.884 -27.772 1.00 73.75 658 ALA A CA 1
ATOM 5202 C C . ALA A 1 658 ? 12.037 5.343 -27.279 1.00 73.75 658 ALA A C 1
ATOM 5204 O O . ALA A 1 658 ? 11.509 5.634 -26.207 1.00 73.75 658 ALA A O 1
ATOM 5205 N N . LEU A 1 659 ? 12.597 6.275 -28.052 1.00 77.38 659 LEU A N 1
ATOM 5206 C CA . LEU A 1 659 ? 12.737 7.675 -27.650 1.00 77.38 659 LEU A CA 1
ATOM 5207 C C . LEU A 1 659 ? 11.431 8.454 -27.782 1.00 77.38 659 LEU A C 1
ATOM 5209 O O . LEU A 1 659 ? 11.142 9.268 -26.908 1.00 77.38 659 LEU A O 1
ATOM 5213 N N . LEU A 1 660 ? 10.626 8.200 -28.821 1.00 72.62 660 LEU A N 1
ATOM 5214 C CA . LEU A 1 660 ? 9.289 8.785 -28.926 1.00 72.62 660 LEU A CA 1
ATOM 5215 C C . LEU A 1 660 ? 8.420 8.320 -27.763 1.00 72.62 660 LEU A C 1
ATOM 5217 O O . LEU A 1 660 ? 7.735 9.153 -27.194 1.00 72.62 660 LEU A O 1
ATOM 5221 N N . PHE A 1 661 ? 8.499 7.051 -27.342 1.00 70.31 661 PHE A N 1
ATOM 5222 C CA . PHE A 1 661 ? 7.774 6.582 -26.157 1.00 70.31 661 PHE A CA 1
ATOM 5223 C C . PHE A 1 661 ? 8.281 7.229 -24.864 1.00 70.31 661 PHE A C 1
ATOM 5225 O O . PHE A 1 661 ? 7.488 7.694 -24.048 1.00 70.31 661 PHE A O 1
ATOM 5232 N N . LEU A 1 662 ? 9.597 7.266 -24.651 1.00 73.06 662 LEU A N 1
ATOM 5233 C CA . LEU A 1 662 ? 10.162 7.707 -23.376 1.00 73.06 662 LEU A CA 1
ATOM 5234 C C . LEU A 1 662 ? 10.167 9.230 -23.198 1.00 73.06 662 LEU A C 1
ATOM 5236 O O . LEU A 1 662 ? 10.037 9.698 -22.065 1.00 73.06 662 LEU A O 1
ATOM 5240 N N . LYS A 1 663 ? 10.307 10.015 -24.276 1.00 74.56 663 LYS A N 1
ATOM 5241 C CA . LYS A 1 663 ? 10.478 11.473 -24.178 1.00 74.56 663 LYS A CA 1
ATOM 5242 C C . LYS A 1 663 ? 9.263 12.189 -23.590 1.00 74.56 663 LYS A C 1
ATOM 5244 O O . LYS A 1 663 ? 9.455 12.924 -22.630 1.00 74.56 663 LYS A O 1
ATOM 5249 N N . PRO A 1 664 ? 8.019 11.961 -24.038 1.00 65.81 664 PRO A N 1
ATOM 5250 C CA . PRO A 1 664 ? 6.859 12.639 -23.453 1.00 65.81 664 PRO A CA 1
ATOM 5251 C C . PRO A 1 664 ? 6.532 12.169 -22.036 1.00 65.81 664 PRO A C 1
ATOM 5253 O O . PRO A 1 664 ? 5.866 12.882 -21.291 1.00 65.81 664 PRO A O 1
ATOM 5256 N N . LEU A 1 665 ? 7.010 10.981 -21.655 1.00 64.88 665 LEU A N 1
ATOM 5257 C CA . LEU A 1 665 ? 6.866 10.441 -20.304 1.00 64.88 665 LEU A CA 1
ATOM 5258 C C . LEU A 1 665 ? 7.924 10.988 -19.330 1.00 64.88 665 LEU A C 1
ATOM 5260 O O . LEU A 1 665 ? 7.770 10.843 -18.115 1.00 64.88 665 LEU A O 1
ATOM 5264 N N . SER A 1 666 ? 8.987 11.624 -19.835 1.00 67.31 666 SER A N 1
ATOM 5265 C CA . SER A 1 666 ? 10.043 12.235 -19.029 1.00 67.31 666 SER A CA 1
ATOM 5266 C C . SER A 1 666 ? 9.959 13.757 -19.063 1.00 67.31 666 SER A C 1
ATOM 5268 O O . SER A 1 666 ? 10.002 14.389 -20.109 1.00 67.31 666 SER A O 1
ATOM 5270 N N . THR A 1 667 ? 9.917 14.375 -17.885 1.00 67.50 667 THR A N 1
ATOM 5271 C CA . THR A 1 667 ? 9.977 15.840 -17.750 1.00 67.50 667 THR A CA 1
ATOM 5272 C C . THR A 1 667 ? 11.405 16.392 -17.689 1.00 67.50 667 THR A C 1
ATOM 5274 O O . THR A 1 667 ? 11.582 17.579 -17.439 1.00 67.50 667 THR A O 1
ATOM 5277 N N . SER A 1 668 ? 12.428 15.543 -17.819 1.00 69.69 668 SER A N 1
ATOM 5278 C CA . SER A 1 668 ? 13.825 15.913 -17.548 1.00 69.69 668 SER A CA 1
ATOM 5279 C C . SER A 1 668 ? 14.813 15.483 -18.629 1.00 69.69 668 SER A C 1
ATOM 5281 O O . SER A 1 668 ? 16.002 15.418 -18.323 1.00 69.69 668 SER A O 1
ATOM 5283 N N . ASP A 1 669 ? 14.332 15.088 -19.816 1.00 80.00 669 ASP A N 1
ATOM 5284 C CA . ASP A 1 669 ? 15.146 14.520 -20.908 1.00 80.00 669 ASP A CA 1
ATOM 5285 C C . ASP A 1 669 ? 16.078 13.384 -20.437 1.00 80.00 669 ASP A C 1
ATOM 5287 O O . ASP A 1 669 ? 17.148 13.131 -20.982 1.00 80.00 669 ASP A O 1
ATOM 5291 N N . ARG A 1 670 ? 15.688 12.689 -19.364 1.00 85.88 670 ARG A N 1
ATOM 5292 C CA . ARG A 1 670 ? 16.460 11.625 -18.710 1.00 85.88 670 ARG A CA 1
ATOM 5293 C C . ARG A 1 670 ? 15.515 10.585 -18.141 1.00 85.88 670 ARG A C 1
ATOM 5295 O O . ARG A 1 670 ? 14.421 10.932 -17.703 1.00 85.88 670 ARG A O 1
ATOM 5302 N N . VAL A 1 671 ? 15.940 9.332 -18.104 1.00 87.12 671 VAL A N 1
ATOM 5303 C CA . VAL A 1 671 ? 15.203 8.205 -17.521 1.00 87.12 671 VAL A CA 1
ATOM 5304 C C . VAL A 1 671 ? 16.193 7.342 -16.763 1.00 87.12 671 VAL A C 1
ATOM 5306 O O . VAL A 1 671 ? 17.270 7.060 -17.271 1.00 87.12 671 VAL A O 1
ATOM 5309 N N . ALA A 1 672 ? 15.859 6.910 -15.556 1.00 89.25 672 ALA A N 1
ATOM 5310 C CA . ALA A 1 672 ? 16.712 6.005 -14.803 1.00 89.25 672 ALA A CA 1
ATOM 5311 C C . ALA A 1 672 ? 16.215 4.571 -14.958 1.00 89.25 672 ALA A C 1
ATOM 5313 O O . ALA A 1 672 ? 15.118 4.235 -14.531 1.00 89.25 672 ALA A O 1
ATOM 5314 N N . VAL A 1 673 ? 17.015 3.713 -15.566 1.00 86.56 673 VAL A N 1
ATOM 5315 C CA . VAL A 1 673 ? 16.732 2.291 -15.656 1.00 86.56 673 VAL A CA 1
ATOM 5316 C C . VAL A 1 673 ? 17.130 1.613 -14.358 1.00 86.56 673 VAL A C 1
ATOM 5318 O O . VAL A 1 673 ? 18.302 1.641 -13.986 1.00 86.56 673 VAL A O 1
ATOM 5321 N N . LEU A 1 674 ? 16.167 0.965 -13.709 1.00 88.00 674 LEU A N 1
ATOM 5322 C CA . LEU A 1 674 ? 16.410 0.101 -12.560 1.00 88.00 674 LEU A CA 1
ATOM 5323 C C . LEU A 1 674 ? 16.305 -1.360 -13.000 1.00 88.00 674 LEU A C 1
ATOM 5325 O O . LEU A 1 674 ? 15.256 -1.789 -13.481 1.00 88.00 674 LEU A O 1
ATOM 5329 N N . THR A 1 675 ? 17.387 -2.114 -12.810 1.00 82.44 675 THR A N 1
ATOM 5330 C CA . THR A 1 675 ? 17.475 -3.541 -13.156 1.00 82.44 675 THR A CA 1
ATOM 5331 C C . THR A 1 675 ? 17.610 -4.386 -11.896 1.00 82.44 675 THR A C 1
ATOM 5333 O O . THR A 1 675 ? 18.415 -4.043 -11.028 1.00 82.44 675 THR A O 1
ATOM 5336 N N . THR A 1 676 ? 16.892 -5.503 -11.815 1.00 84.56 676 THR A N 1
ATOM 5337 C CA . THR A 1 676 ? 16.908 -6.447 -10.678 1.00 84.56 676 THR A CA 1
ATOM 5338 C C . THR A 1 676 ? 17.265 -7.864 -11.108 1.00 84.56 676 THR A C 1
ATOM 5340 O O . THR A 1 676 ? 17.289 -8.157 -12.305 1.00 84.56 676 THR A O 1
ATOM 5343 N N . GLY A 1 677 ? 17.543 -8.760 -10.149 1.00 73.44 677 GLY A N 1
ATOM 5344 C CA . GLY A 1 677 ? 17.974 -10.136 -10.446 1.00 73.44 677 GLY A CA 1
ATOM 5345 C C . GLY A 1 677 ? 17.018 -10.886 -11.382 1.00 73.44 677 GLY A C 1
ATOM 5346 O O . GLY A 1 677 ? 17.454 -11.648 -12.244 1.00 73.44 677 GLY A O 1
ATOM 5347 N N . ALA A 1 678 ? 15.715 -10.611 -11.270 1.00 70.62 678 ALA A N 1
ATOM 5348 C CA . ALA A 1 678 ? 14.684 -11.195 -12.125 1.00 70.62 678 ALA A CA 1
ATOM 5349 C C . ALA A 1 678 ? 14.782 -10.745 -13.595 1.00 70.62 678 ALA A C 1
ATOM 5351 O O . ALA A 1 678 ? 14.381 -11.484 -14.496 1.00 70.62 678 ALA A O 1
ATOM 5352 N N . ASP A 1 679 ? 15.334 -9.558 -13.857 1.00 73.88 679 ASP A N 1
ATOM 5353 C CA . ASP A 1 679 ? 15.442 -9.022 -15.214 1.00 73.88 679 ASP A CA 1
ATOM 5354 C C . ASP A 1 679 ? 16.483 -9.782 -16.047 1.00 73.88 679 ASP A C 1
ATOM 5356 O O . ASP A 1 679 ? 16.306 -9.899 -17.255 1.00 73.88 679 ASP A O 1
ATOM 5360 N N . LEU A 1 680 ? 17.510 -10.380 -15.428 1.00 66.56 680 LEU A N 1
ATOM 5361 C CA . LEU A 1 680 ? 18.501 -11.213 -16.132 1.00 66.56 680 LEU A CA 1
ATOM 5362 C C . LEU A 1 680 ? 17.860 -12.441 -16.798 1.00 66.56 680 LEU A C 1
ATOM 5364 O O . LEU A 1 680 ? 18.188 -12.794 -17.932 1.00 66.56 680 LEU A O 1
ATOM 5368 N N . PHE A 1 681 ? 16.900 -13.072 -16.118 1.00 60.81 681 PHE A N 1
ATOM 5369 C CA . PHE A 1 681 ? 16.148 -14.200 -16.672 1.00 60.81 681 PHE A CA 1
ATOM 5370 C C . PHE A 1 681 ? 15.239 -13.761 -17.824 1.00 60.81 681 PHE A C 1
ATOM 5372 O O . PHE A 1 681 ? 15.137 -14.447 -18.837 1.00 60.81 681 PHE A O 1
ATOM 5379 N N . TYR A 1 682 ? 14.611 -12.589 -17.709 1.00 61.16 682 TYR A N 1
ATOM 5380 C CA . TYR A 1 682 ? 13.794 -12.046 -18.792 1.00 61.16 682 TYR A CA 1
ATOM 5381 C C . TYR A 1 682 ? 14.645 -11.717 -20.029 1.00 61.16 682 TYR A C 1
ATOM 5383 O O . TYR A 1 682 ? 14.308 -12.127 -21.140 1.00 61.16 682 TYR A O 1
ATOM 5391 N N . LEU A 1 683 ? 15.787 -11.055 -19.827 1.00 57.75 683 LEU A N 1
ATOM 5392 C CA . LEU A 1 683 ? 16.724 -10.657 -20.880 1.00 57.75 683 LEU A CA 1
ATOM 5393 C C . LEU A 1 683 ? 17.364 -11.832 -21.624 1.00 57.75 683 LEU A C 1
ATOM 5395 O O . LEU A 1 683 ? 17.689 -11.688 -22.796 1.00 57.75 683 LEU A O 1
ATOM 5399 N N . SER A 1 684 ? 17.522 -12.984 -20.970 1.00 52.00 684 SER A N 1
ATOM 5400 C CA . SER A 1 684 ? 18.004 -14.213 -21.616 1.00 52.00 684 SER A CA 1
ATOM 5401 C C . SER A 1 684 ? 16.914 -14.968 -22.387 1.00 52.00 684 SER A C 1
ATOM 5403 O O . SER A 1 684 ? 17.234 -15.781 -23.249 1.00 52.00 684 SER A O 1
ATOM 5405 N N . SER A 1 685 ? 15.632 -14.707 -22.102 1.00 49.81 685 SER A N 1
ATOM 5406 C CA . SER A 1 685 ? 14.490 -15.383 -22.742 1.00 49.81 685 SER A CA 1
ATOM 5407 C C . SER A 1 685 ? 13.939 -14.658 -23.976 1.00 49.81 685 SER A C 1
ATOM 5409 O O . SER A 1 685 ? 13.430 -15.291 -24.900 1.00 49.81 685 SER A O 1
ATOM 5411 N N . VAL A 1 686 ? 14.035 -13.328 -24.007 1.00 49.41 686 VAL A N 1
ATOM 5412 C CA . VAL A 1 686 ? 13.690 -12.502 -25.169 1.00 49.41 686 VAL A CA 1
ATOM 5413 C C . VAL A 1 686 ? 14.959 -12.367 -26.002 1.00 49.41 686 VAL A C 1
ATOM 5415 O O . VAL A 1 686 ? 16.018 -12.169 -25.422 1.00 49.41 686 VAL A O 1
ATOM 5418 N N . ASN A 1 687 ? 14.886 -12.462 -27.336 1.00 50.09 687 ASN A N 1
ATOM 5419 C CA . ASN A 1 687 ? 16.038 -12.254 -28.232 1.00 50.09 687 ASN A CA 1
ATOM 5420 C C . ASN A 1 687 ? 16.455 -10.765 -28.211 1.00 50.09 687 ASN A C 1
ATOM 5422 O O . ASN A 1 687 ? 16.225 -9.997 -29.143 1.00 50.09 687 ASN A O 1
ATOM 5426 N N . ALA A 1 688 ? 16.955 -10.332 -27.056 1.00 51.16 688 ALA A N 1
ATOM 5427 C CA . ALA A 1 688 ? 17.125 -8.958 -26.617 1.00 51.16 688 ALA A CA 1
ATOM 5428 C C . ALA A 1 688 ? 18.364 -8.301 -27.238 1.00 51.16 688 ALA A C 1
ATOM 5430 O O . ALA A 1 688 ? 18.554 -7.092 -27.109 1.00 51.16 688 ALA A O 1
ATOM 5431 N N . SER A 1 689 ? 19.161 -9.091 -27.964 1.00 52.31 689 SER A N 1
ATOM 5432 C CA . SER A 1 689 ? 20.335 -8.672 -28.728 1.00 52.31 689 SER A CA 1
ATOM 5433 C C . SER A 1 689 ? 20.034 -7.582 -29.750 1.00 52.31 689 SER A C 1
ATOM 5435 O O . SER A 1 689 ? 20.945 -6.855 -30.138 1.00 52.31 689 SER A O 1
ATOM 5437 N N . ASP A 1 690 ? 18.779 -7.453 -30.190 1.00 56.94 690 ASP A N 1
ATOM 5438 C CA . ASP A 1 690 ? 18.381 -6.448 -31.170 1.00 56.94 690 ASP A CA 1
ATOM 5439 C C . ASP A 1 690 ? 17.909 -5.131 -30.539 1.00 56.94 690 ASP A C 1
ATOM 5441 O O . ASP A 1 690 ? 17.934 -4.111 -31.227 1.00 56.94 690 ASP A O 1
ATOM 5445 N N . SER A 1 691 ? 17.591 -5.111 -29.238 1.00 68.56 691 SER A N 1
ATOM 5446 C CA . SER A 1 691 ? 17.038 -3.941 -28.547 1.00 68.56 691 SER A CA 1
ATOM 5447 C C . SER A 1 691 ? 17.997 -2.753 -28.523 1.00 68.56 691 SER A C 1
ATOM 5449 O O . SER A 1 691 ? 19.118 -2.842 -28.022 1.00 68.56 691 SER A O 1
ATOM 5451 N N . TYR A 1 692 ? 17.529 -1.609 -29.012 1.00 74.38 692 TYR A N 1
ATOM 5452 C CA . TYR A 1 692 ? 18.247 -0.344 -29.005 1.00 74.38 692 TYR A CA 1
ATOM 5453 C C . TYR A 1 692 ? 18.596 0.111 -27.575 1.00 74.38 692 TYR A C 1
ATOM 5455 O O . TYR A 1 692 ? 19.756 0.428 -27.308 1.00 74.38 692 TYR A O 1
ATOM 5463 N N . LEU A 1 693 ? 17.642 0.080 -26.629 1.00 73.62 693 LEU A N 1
ATOM 5464 C CA . LEU A 1 693 ? 17.902 0.514 -25.248 1.00 73.62 693 LEU A CA 1
ATOM 5465 C C . LEU A 1 693 ? 18.890 -0.403 -24.524 1.00 73.62 693 LEU A C 1
ATOM 5467 O O . LEU A 1 693 ? 19.728 0.087 -23.772 1.00 73.62 693 LEU A O 1
ATOM 5471 N N . LEU A 1 694 ? 18.830 -1.717 -24.751 1.00 71.56 694 LEU A N 1
ATOM 5472 C CA . LEU A 1 694 ? 19.758 -2.651 -24.107 1.00 71.56 694 LEU A CA 1
ATOM 5473 C C . LEU A 1 694 ? 21.166 -2.558 -24.696 1.00 71.56 694 LEU A C 1
ATOM 5475 O O . LEU A 1 694 ? 22.133 -2.576 -23.938 1.00 71.56 694 LEU A O 1
ATOM 5479 N N . LYS A 1 695 ? 21.288 -2.361 -26.016 1.00 68.19 695 LYS A N 1
ATOM 5480 C CA . LYS A 1 695 ? 22.571 -2.034 -26.662 1.00 68.19 695 LYS A CA 1
ATOM 5481 C C . LYS A 1 695 ? 23.177 -0.763 -26.068 1.00 68.19 695 LYS A C 1
ATOM 5483 O O . LYS A 1 695 ? 24.354 -0.746 -25.732 1.00 68.19 695 LYS A O 1
ATOM 5488 N N . TYR A 1 696 ? 22.360 0.275 -25.884 1.00 67.25 696 TYR A N 1
ATOM 5489 C CA . TYR A 1 696 ? 22.779 1.546 -25.290 1.00 67.25 696 TYR A CA 1
ATOM 5490 C C . TYR A 1 696 ? 23.227 1.408 -23.830 1.00 67.25 696 TYR A C 1
ATOM 5492 O O . TYR A 1 696 ? 24.198 2.028 -23.396 1.00 67.25 696 TYR A O 1
ATOM 5500 N N . MET A 1 697 ? 22.515 0.600 -23.045 1.00 63.75 697 MET A N 1
ATOM 5501 C CA . MET A 1 697 ? 22.849 0.389 -21.641 1.00 63.75 697 MET A CA 1
ATOM 5502 C C . MET A 1 697 ? 24.177 -0.351 -21.443 1.00 63.75 697 MET A C 1
ATOM 5504 O O . MET A 1 697 ? 24.763 -0.235 -20.362 1.00 63.75 697 MET A O 1
ATOM 5508 N N . GLY A 1 698 ? 24.670 -1.046 -22.472 1.00 56.56 698 GLY A N 1
ATOM 5509 C CA . GLY A 1 698 ? 25.803 -1.957 -22.384 1.00 56.56 698 GLY A CA 1
ATOM 5510 C C . GLY A 1 698 ? 25.438 -3.232 -21.621 1.00 56.56 698 GLY A C 1
ATOM 5511 O O . GLY A 1 698 ? 24.284 -3.473 -21.262 1.00 56.56 698 GLY A O 1
ATOM 5512 N N . SER A 1 699 ? 26.432 -4.072 -21.336 1.00 51.84 699 SER A N 1
ATOM 5513 C CA . SER A 1 699 ? 26.207 -5.265 -20.520 1.00 51.84 699 SER A CA 1
ATOM 5514 C C . SER A 1 699 ? 25.805 -4.858 -19.099 1.00 51.84 699 SER A C 1
ATOM 5516 O O . SER A 1 699 ? 26.607 -4.257 -18.377 1.00 51.84 699 SER A O 1
ATOM 5518 N N . ILE A 1 700 ? 24.597 -5.224 -18.672 1.00 54.62 700 ILE A N 1
ATOM 5519 C CA . ILE A 1 700 ? 24.129 -5.083 -17.288 1.00 54.62 700 ILE A CA 1
ATOM 5520 C C . ILE A 1 700 ? 24.876 -6.134 -16.435 1.00 54.62 700 ILE A C 1
ATOM 5522 O O . ILE A 1 700 ? 24.318 -7.136 -16.006 1.00 54.62 700 ILE A O 1
ATOM 5526 N N . ARG A 1 701 ? 26.195 -5.954 -16.255 1.00 49.62 701 ARG A N 1
ATOM 5527 C CA . ARG A 1 701 ? 27.103 -6.913 -15.582 1.00 49.62 701 ARG A CA 1
ATOM 5528 C C . ARG A 1 701 ? 26.890 -6.979 -14.075 1.00 49.62 701 ARG A C 1
ATOM 5530 O O . ARG A 1 701 ? 27.371 -7.903 -13.430 1.00 49.62 701 ARG A O 1
ATOM 5537 N N . LYS A 1 702 ? 26.221 -5.978 -13.502 1.00 61.44 702 LYS A N 1
ATOM 5538 C CA . LYS A 1 702 ? 25.930 -5.891 -12.072 1.00 61.44 702 LYS A CA 1
ATOM 5539 C C . LYS A 1 702 ? 24.442 -5.682 -11.914 1.00 61.44 702 LYS A C 1
ATOM 5541 O O . LYS A 1 702 ? 23.898 -4.708 -12.415 1.00 61.44 702 LYS A O 1
ATOM 5546 N N . VAL A 1 703 ? 23.799 -6.622 -11.247 1.00 70.56 703 VAL A N 1
ATOM 5547 C CA . VAL A 1 703 ? 22.391 -6.562 -10.899 1.00 70.56 703 VAL A CA 1
ATOM 5548 C C . VAL A 1 703 ? 22.293 -6.876 -9.406 1.00 70.56 703 VAL A C 1
ATOM 5550 O O . VAL A 1 703 ? 22.926 -7.838 -8.967 1.00 70.56 703 VAL A O 1
ATOM 5553 N N . PRO A 1 704 ? 21.539 -6.092 -8.622 1.00 81.12 704 PRO A N 1
ATOM 5554 C CA . PRO A 1 704 ? 20.742 -4.937 -9.036 1.00 81.12 704 PRO A CA 1
ATOM 5555 C C . PRO A 1 704 ? 21.586 -3.713 -9.443 1.00 81.12 704 PRO A C 1
ATOM 5557 O O . PRO A 1 704 ? 22.729 -3.561 -9.015 1.00 81.12 704 PRO A O 1
ATOM 5560 N N . SER A 1 705 ? 21.035 -2.846 -10.300 1.00 84.56 705 SER A N 1
ATOM 5561 C CA . SER A 1 705 ? 21.689 -1.593 -10.710 1.00 84.56 705 SER A CA 1
ATOM 5562 C C . SER A 1 705 ? 20.705 -0.487 -11.074 1.00 84.56 705 SER A C 1
ATOM 5564 O O . SER A 1 705 ? 19.521 -0.734 -11.314 1.00 84.56 705 SER A O 1
ATOM 5566 N N . LEU A 1 706 ? 21.221 0.744 -11.104 1.00 87.00 706 LEU A N 1
ATOM 5567 C CA . LEU A 1 706 ? 20.516 1.936 -11.550 1.00 87.00 706 LEU A CA 1
ATOM 5568 C C . LEU A 1 706 ? 21.403 2.678 -12.554 1.00 87.00 706 LEU A C 1
ATOM 5570 O O . LEU A 1 706 ? 22.463 3.176 -12.177 1.00 87.00 706 LEU A O 1
ATOM 5574 N N . LYS A 1 707 ? 20.965 2.775 -13.811 1.00 84.88 707 LYS A N 1
ATOM 5575 C CA . LYS A 1 707 ? 21.671 3.505 -14.875 1.00 84.88 707 LYS A CA 1
ATOM 5576 C C . LYS A 1 707 ? 20.798 4.633 -15.407 1.00 84.88 707 LYS A C 1
ATOM 5578 O O . LYS A 1 707 ? 19.615 4.433 -15.643 1.00 84.88 707 LYS A O 1
ATOM 5583 N N . VAL A 1 708 ? 21.361 5.820 -15.605 1.00 85.25 708 VAL A N 1
ATOM 5584 C CA . VAL A 1 708 ? 20.623 6.963 -16.162 1.00 85.25 708 VAL A CA 1
ATOM 5585 C C . VAL A 1 708 ? 20.860 7.032 -17.663 1.00 85.25 708 VAL A C 1
ATOM 5587 O O . VAL A 1 708 ? 21.996 7.015 -18.120 1.00 85.25 708 VAL A O 1
ATOM 5590 N N . VAL A 1 709 ? 19.771 7.104 -18.416 1.00 80.50 709 VAL A N 1
ATOM 5591 C CA . VAL A 1 709 ? 19.726 7.219 -19.870 1.00 80.50 709 VAL A CA 1
ATOM 5592 C C . VAL A 1 709 ? 19.274 8.629 -20.219 1.00 80.50 709 VAL A C 1
ATOM 5594 O O . VAL A 1 709 ? 18.230 9.084 -19.749 1.00 80.50 709 VAL A O 1
ATOM 5597 N N . GLU A 1 710 ? 20.046 9.321 -21.048 1.00 79.75 710 GLU A N 1
ATOM 5598 C CA . GLU A 1 710 ? 19.668 10.625 -21.593 1.00 79.75 710 GLU A CA 1
ATOM 5599 C C . GLU A 1 710 ? 18.789 10.454 -22.834 1.00 79.75 710 GLU A C 1
ATOM 5601 O O . GLU A 1 710 ? 19.127 9.722 -23.770 1.00 79.75 710 GLU A O 1
ATOM 5606 N N . LEU A 1 711 ? 17.657 11.152 -22.838 1.00 77.69 711 LEU A N 1
ATOM 5607 C CA . LEU A 1 711 ? 16.714 11.222 -23.941 1.00 77.69 711 LEU A CA 1
ATOM 5608 C C . LEU A 1 711 ? 16.981 12.507 -24.729 1.00 77.69 711 LEU A C 1
ATOM 5610 O O . LEU A 1 711 ? 16.538 13.585 -24.346 1.00 77.69 711 LEU A O 1
ATOM 5614 N N . SER A 1 712 ? 17.705 12.413 -25.842 1.00 72.81 712 SER A N 1
ATOM 5615 C CA . SER A 1 712 ? 17.876 13.567 -26.738 1.00 72.81 712 SER A CA 1
ATOM 5616 C C . SER A 1 712 ? 16.612 13.782 -27.590 1.00 72.81 712 SER A C 1
ATOM 5618 O O . SER A 1 712 ? 15.533 13.264 -27.290 1.00 72.81 712 SER A O 1
ATOM 5620 N N . ASN A 1 713 ? 16.691 14.588 -28.651 1.00 72.44 713 ASN A N 1
ATOM 5621 C CA . ASN A 1 713 ? 15.574 14.731 -29.583 1.00 72.44 713 ASN A CA 1
ATOM 5622 C C . ASN A 1 713 ? 15.312 13.414 -30.334 1.00 72.44 713 ASN A C 1
ATOM 5624 O O . ASN A 1 713 ? 16.242 12.889 -30.945 1.00 72.44 713 ASN A O 1
ATOM 5628 N N . PRO A 1 714 ? 14.082 12.867 -30.275 1.00 74.56 714 PRO A N 1
ATOM 5629 C CA . PRO A 1 714 ? 13.716 11.709 -31.064 1.00 74.56 714 PRO A CA 1
ATOM 5630 C C . PRO A 1 714 ? 13.640 12.120 -32.536 1.00 74.56 714 PRO A C 1
ATOM 5632 O O . PRO A 1 714 ? 13.307 13.278 -32.820 1.00 74.56 714 PRO A O 1
ATOM 5635 N N . PRO A 1 715 ? 13.877 11.190 -33.468 1.00 76.06 715 PRO A N 1
ATOM 5636 C CA . PRO A 1 715 ? 13.619 11.455 -34.870 1.00 76.06 715 PRO A CA 1
ATOM 5637 C C . PRO A 1 715 ? 12.136 11.762 -35.115 1.00 76.06 715 PRO A C 1
ATOM 5639 O O . PRO A 1 715 ? 11.247 11.131 -34.533 1.00 76.06 715 PRO A O 1
ATOM 5642 N N . LEU A 1 716 ? 11.874 12.752 -35.968 1.00 71.75 716 LEU A N 1
ATOM 5643 C CA . LEU A 1 716 ? 10.544 13.243 -36.320 1.00 71.75 716 LEU A CA 1
ATOM 5644 C C . LEU A 1 716 ? 10.275 13.002 -37.815 1.00 71.75 716 LEU A C 1
ATOM 5646 O O . LEU A 1 716 ? 11.164 13.243 -38.623 1.00 71.75 716 LEU A O 1
ATOM 5650 N N . PRO A 1 717 ? 9.050 12.606 -38.211 1.00 61.59 717 PRO A N 1
ATOM 5651 C CA . PRO A 1 717 ? 8.732 12.232 -39.595 1.00 61.59 717 PRO A CA 1
ATOM 5652 C C . PRO A 1 717 ? 8.835 13.396 -40.579 1.00 61.59 717 PRO A C 1
ATOM 5654 O O . PRO A 1 717 ? 9.181 13.186 -41.735 1.00 61.59 717 PRO A O 1
ATOM 5657 N N . ASP A 1 718 ? 8.514 14.607 -40.119 1.00 63.72 718 ASP A N 1
ATOM 5658 C CA . ASP A 1 718 ? 8.391 15.806 -40.953 1.00 63.72 718 ASP A CA 1
ATOM 5659 C C . ASP A 1 718 ? 9.605 16.744 -40.799 1.00 63.72 718 ASP A C 1
ATOM 5661 O O . ASP A 1 718 ? 9.480 17.952 -41.008 1.00 63.72 718 ASP A O 1
ATOM 5665 N N . ALA A 1 719 ? 10.745 16.222 -40.337 1.00 71.19 719 ALA A N 1
ATOM 5666 C CA . ALA A 1 719 ? 11.975 16.994 -40.194 1.00 71.19 719 ALA A CA 1
ATOM 5667 C C . ALA A 1 719 ? 12.748 17.078 -41.520 1.00 71.19 719 ALA A C 1
ATOM 5669 O O . ALA A 1 719 ? 12.843 16.090 -42.248 1.00 71.19 719 ALA A O 1
ATOM 5670 N N . ASP A 1 720 ? 13.332 18.248 -41.795 1.00 72.81 720 ASP A N 1
ATOM 5671 C CA . ASP A 1 720 ? 14.004 18.544 -43.068 1.00 72.81 720 ASP A CA 1
ATOM 5672 C C . ASP A 1 720 ? 15.375 17.852 -43.195 1.00 72.81 720 ASP A C 1
ATOM 5674 O O . ASP A 1 720 ? 15.815 17.528 -44.298 1.00 72.81 720 ASP A O 1
ATOM 5678 N N . LEU A 1 721 ? 16.057 17.596 -42.070 1.00 80.25 721 LEU A N 1
ATOM 5679 C CA . LEU A 1 721 ? 17.351 16.913 -42.050 1.00 80.25 721 LEU A CA 1
ATOM 5680 C C . LEU A 1 721 ? 17.177 15.390 -42.061 1.00 80.25 721 LEU A C 1
ATOM 5682 O O . LEU A 1 721 ? 16.541 14.824 -41.172 1.00 80.25 721 LEU A O 1
ATOM 5686 N N . ALA A 1 722 ? 17.828 14.718 -43.008 1.00 81.81 722 ALA A N 1
ATOM 5687 C CA . ALA A 1 722 ? 17.908 13.263 -43.060 1.00 81.81 722 ALA A CA 1
ATOM 5688 C C . ALA A 1 722 ? 19.180 12.728 -42.394 1.00 81.81 722 ALA A C 1
ATOM 5690 O O . ALA A 1 722 ? 20.290 13.153 -42.721 1.00 81.81 722 ALA A O 1
ATOM 5691 N N . VAL A 1 723 ? 19.010 11.749 -41.506 1.00 86.81 723 VAL A N 1
ATOM 5692 C CA . VAL A 1 723 ? 20.085 10.905 -40.974 1.00 86.81 723 VAL A CA 1
ATOM 5693 C C . VAL A 1 723 ? 19.937 9.513 -41.573 1.00 86.81 723 VAL A C 1
ATOM 5695 O O . VAL A 1 723 ? 18.891 8.879 -41.450 1.00 86.81 723 VAL A O 1
ATOM 5698 N N . VAL A 1 724 ? 20.975 9.038 -42.247 1.00 85.38 724 VAL A N 1
ATOM 5699 C CA . VAL A 1 724 ? 20.918 7.836 -43.078 1.00 85.38 724 VAL A CA 1
ATOM 5700 C C . VAL A 1 724 ? 21.806 6.761 -42.477 1.00 85.38 724 VAL A C 1
ATOM 5702 O O . VAL A 1 724 ? 23.012 6.954 -42.314 1.00 85.38 724 VAL A O 1
ATOM 5705 N N . PHE A 1 725 ? 21.202 5.615 -42.180 1.00 84.75 725 PHE A N 1
ATOM 5706 C CA . PHE A 1 725 ? 21.891 4.431 -41.684 1.00 84.75 725 PHE A CA 1
ATOM 5707 C C . PHE A 1 725 ? 22.073 3.384 -42.788 1.00 84.75 725 PHE A C 1
ATOM 5709 O O . PHE A 1 725 ? 21.228 3.263 -43.668 1.00 84.75 725 PHE A O 1
ATOM 5716 N N . PRO A 1 726 ? 23.107 2.543 -42.738 1.00 79.56 726 PRO A N 1
ATOM 5717 C CA . PRO A 1 726 ? 23.259 1.438 -43.670 1.00 79.56 726 PRO A CA 1
ATOM 5718 C C . PRO A 1 726 ? 22.134 0.404 -43.510 1.00 79.56 726 PRO A C 1
ATOM 5720 O O . PRO A 1 726 ? 21.675 0.079 -42.408 1.00 79.56 726 PRO A O 1
ATOM 5723 N N . SER A 1 727 ? 21.677 -0.132 -44.639 1.00 72.81 727 SER A N 1
ATOM 5724 C CA . SER A 1 727 ? 20.739 -1.251 -44.709 1.00 72.81 727 SER A CA 1
ATOM 5725 C C . SER A 1 727 ? 21.392 -2.561 -44.248 1.00 72.81 727 SER A C 1
ATOM 5727 O O . SER A 1 727 ? 20.702 -3.436 -43.728 1.00 72.81 727 SER A O 1
ATOM 5729 N N . ASP A 1 728 ? 22.715 -2.658 -44.327 1.00 73.56 728 ASP A N 1
ATOM 5730 C CA . ASP A 1 728 ? 23.502 -3.739 -43.746 1.00 73.56 728 ASP A CA 1
ATOM 5731 C C . ASP A 1 728 ? 23.396 -3.758 -42.208 1.00 73.56 728 ASP A C 1
ATOM 5733 O O . ASP A 1 728 ? 23.630 -2.748 -41.545 1.00 73.56 728 ASP A O 1
ATOM 5737 N N . ILE A 1 729 ? 23.025 -4.902 -41.623 1.00 68.31 729 ILE A N 1
ATOM 5738 C CA . ILE A 1 729 ? 22.749 -5.027 -40.179 1.00 68.31 729 ILE A CA 1
ATOM 5739 C C . ILE A 1 729 ? 24.006 -4.785 -39.336 1.00 68.31 729 ILE A C 1
ATOM 5741 O O . ILE A 1 729 ? 23.914 -4.159 -38.274 1.00 68.31 729 ILE A O 1
ATOM 5745 N N . TYR A 1 730 ? 25.164 -5.261 -39.792 1.00 71.75 730 TYR A N 1
ATOM 5746 C CA . TYR A 1 730 ? 26.429 -5.129 -39.076 1.00 71.75 730 TYR A CA 1
ATOM 5747 C C . TYR A 1 730 ? 26.856 -3.670 -38.975 1.00 71.75 730 TYR A C 1
ATOM 5749 O O . TYR A 1 730 ? 27.054 -3.148 -37.874 1.00 71.75 730 TYR A O 1
ATOM 5757 N N . LEU A 1 731 ? 26.897 -2.969 -40.106 1.00 75.75 731 LEU A N 1
ATOM 5758 C CA . LEU A 1 731 ? 27.215 -1.550 -40.108 1.00 75.75 731 LEU A CA 1
ATOM 5759 C C . LEU A 1 731 ? 26.152 -0.719 -39.409 1.00 75.75 731 LEU A C 1
ATOM 5761 O O . LEU A 1 731 ? 26.483 0.282 -38.781 1.00 75.75 731 LEU A O 1
ATOM 5765 N N . ARG A 1 732 ? 24.878 -1.116 -39.486 1.00 78.44 732 ARG A N 1
ATOM 5766 C CA . ARG A 1 732 ? 23.797 -0.374 -38.834 1.00 78.44 732 ARG A CA 1
ATOM 5767 C C . ARG A 1 732 ? 23.974 -0.357 -37.327 1.00 78.44 732 ARG A C 1
ATOM 5769 O O . ARG A 1 732 ? 23.719 0.667 -36.705 1.00 78.44 732 ARG A O 1
ATOM 5776 N N . LYS A 1 733 ? 24.445 -1.454 -36.726 1.00 75.31 733 LYS A N 1
ATOM 5777 C CA . LYS A 1 733 ? 24.766 -1.494 -35.290 1.00 75.31 733 LYS A CA 1
ATOM 5778 C C . LYS A 1 733 ? 25.856 -0.479 -34.934 1.00 75.31 733 LYS A C 1
ATOM 5780 O O . LYS A 1 733 ? 25.662 0.309 -34.012 1.00 75.31 733 LYS A O 1
ATOM 5785 N N . LYS A 1 734 ? 26.950 -0.452 -35.700 1.00 80.25 734 LYS A N 1
ATOM 5786 C CA . LYS A 1 734 ? 28.048 0.518 -35.535 1.00 80.25 734 LYS A CA 1
ATOM 5787 C C . LYS A 1 734 ? 27.576 1.958 -35.740 1.00 80.25 734 LYS A C 1
ATOM 5789 O O . LYS A 1 734 ? 27.904 2.847 -34.956 1.00 80.25 734 LYS A O 1
ATOM 5794 N N . ALA A 1 735 ? 26.731 2.170 -36.741 1.00 84.38 735 ALA A N 1
ATOM 5795 C CA . ALA A 1 735 ? 26.131 3.458 -37.041 1.00 84.38 735 ALA A CA 1
ATOM 5796 C C . ALA A 1 735 ? 25.169 3.942 -35.948 1.00 84.38 735 ALA A C 1
ATOM 5798 O O . ALA A 1 735 ? 25.164 5.126 -35.638 1.00 84.38 735 ALA A O 1
ATOM 5799 N N . LEU A 1 736 ? 24.408 3.051 -35.306 1.00 81.81 736 LEU A N 1
ATOM 5800 C CA . LEU A 1 736 ? 23.563 3.400 -34.159 1.00 81.81 736 LEU A CA 1
ATOM 5801 C C . LEU A 1 736 ? 24.396 3.831 -32.942 1.00 81.81 736 LEU A C 1
ATOM 5803 O O . LEU A 1 736 ? 24.006 4.764 -32.250 1.00 81.81 736 LEU A O 1
ATOM 5807 N N . ILE A 1 737 ? 25.555 3.207 -32.699 1.00 81.75 737 ILE A N 1
ATOM 5808 C CA . ILE A 1 737 ? 26.489 3.637 -31.643 1.00 81.75 737 ILE A CA 1
ATOM 5809 C C . ILE A 1 737 ? 27.034 5.035 -31.953 1.00 81.75 737 ILE A C 1
ATOM 5811 O O . ILE A 1 737 ? 26.977 5.916 -31.099 1.00 81.75 737 ILE A O 1
ATOM 5815 N N . ALA A 1 738 ? 27.511 5.261 -33.181 1.00 86.69 738 ALA A N 1
ATOM 5816 C CA . ALA A 1 738 ? 27.981 6.576 -33.621 1.00 86.69 738 ALA A CA 1
ATOM 5817 C C . ALA A 1 738 ? 26.883 7.642 -33.527 1.00 86.69 738 ALA A C 1
ATOM 5819 O O . ALA A 1 738 ? 27.120 8.734 -33.016 1.00 86.69 738 ALA A O 1
ATOM 5820 N N . TYR A 1 739 ? 25.667 7.302 -33.954 1.00 86.69 739 TYR A N 1
ATOM 5821 C CA . TYR A 1 739 ? 24.494 8.151 -33.819 1.00 86.69 739 TYR A CA 1
ATOM 5822 C C . TYR A 1 739 ? 24.246 8.536 -32.364 1.00 86.69 739 TYR A C 1
ATOM 5824 O O . TYR A 1 739 ? 24.087 9.714 -32.082 1.00 86.69 739 TYR A O 1
ATOM 5832 N N . GLU A 1 740 ? 24.305 7.602 -31.415 1.00 82.88 740 GLU A N 1
ATOM 5833 C CA . GLU A 1 740 ? 24.127 7.917 -29.992 1.00 82.88 740 GLU A CA 1
ATOM 5834 C C . GLU A 1 740 ? 25.185 8.853 -29.404 1.00 82.88 740 GLU A C 1
ATOM 5836 O O . GLU A 1 740 ? 24.883 9.591 -28.462 1.00 82.88 740 GLU A O 1
ATOM 5841 N N . LEU A 1 741 ? 26.404 8.847 -29.947 1.00 84.00 741 LEU A N 1
ATOM 5842 C CA . LEU A 1 741 ? 27.451 9.785 -29.542 1.00 84.00 741 LEU A CA 1
ATOM 5843 C C . LEU A 1 741 ? 27.131 11.212 -30.007 1.00 84.00 741 LEU A C 1
ATOM 5845 O O . LEU A 1 741 ? 27.319 12.155 -29.243 1.00 84.00 741 LEU A O 1
ATOM 5849 N N . ILE A 1 742 ? 26.596 11.366 -31.222 1.00 83.94 742 ILE A N 1
ATOM 5850 C CA . ILE A 1 742 ? 26.404 12.677 -31.866 1.00 83.94 742 ILE A CA 1
ATOM 5851 C C . ILE A 1 742 ? 24.971 13.223 -31.763 1.00 83.94 742 ILE A C 1
ATOM 5853 O O . ILE A 1 742 ? 24.745 14.410 -31.973 1.00 83.94 742 ILE A O 1
ATOM 5857 N N . ARG A 1 743 ? 23.975 12.384 -31.447 1.00 81.62 743 ARG A N 1
ATOM 5858 C CA . ARG A 1 743 ? 22.536 12.706 -31.533 1.00 81.62 743 ARG A CA 1
ATOM 5859 C C . ARG A 1 743 ? 22.139 13.942 -30.735 1.00 81.62 743 ARG A C 1
ATOM 5861 O O . ARG A 1 743 ? 21.230 14.658 -31.142 1.00 81.62 743 ARG A O 1
ATOM 5868 N N . GLY A 1 744 ? 22.799 14.196 -29.603 1.00 75.62 744 GLY A N 1
ATOM 5869 C CA . GLY A 1 744 ? 22.560 15.391 -28.784 1.00 75.62 744 GLY A CA 1
ATOM 5870 C C . GLY A 1 744 ? 22.854 16.712 -29.504 1.00 75.62 744 GLY A C 1
ATOM 5871 O O . GLY A 1 744 ? 22.391 17.758 -29.061 1.00 75.62 744 GLY A O 1
ATOM 5872 N N . GLU A 1 745 ? 23.590 16.662 -30.611 1.00 77.06 745 GLU A N 1
ATOM 5873 C CA . GLU A 1 745 ? 24.038 17.816 -31.395 1.00 77.06 745 GLU A CA 1
ATOM 5874 C C . GLU A 1 745 ? 23.296 17.955 -32.723 1.00 77.06 745 GLU A C 1
ATOM 5876 O O . GLU A 1 745 ? 23.412 18.977 -33.397 1.00 77.06 745 GLU A O 1
ATOM 5881 N N . LEU A 1 746 ? 22.527 16.933 -33.104 1.00 78.62 746 LEU A N 1
ATOM 5882 C CA . LEU A 1 746 ? 21.775 16.944 -34.345 1.00 78.62 746 LEU A CA 1
ATOM 5883 C C . LEU A 1 746 ? 20.538 17.853 -34.213 1.00 78.62 746 LEU A C 1
ATOM 5885 O O . LEU A 1 746 ? 19.821 17.780 -33.205 1.00 78.62 746 LEU A O 1
ATOM 5889 N N . PRO A 1 747 ? 20.221 18.661 -35.243 1.00 75.81 747 PRO A N 1
ATOM 5890 C CA . PRO A 1 747 ? 18.917 19.309 -35.362 1.00 75.81 747 PRO A CA 1
ATOM 5891 C C . PRO A 1 747 ? 17.773 18.279 -35.325 1.00 75.81 747 PRO A C 1
ATOM 5893 O O . PRO A 1 747 ? 18.016 17.074 -35.472 1.00 75.81 747 PRO A O 1
ATOM 5896 N N . PRO A 1 748 ? 16.506 18.717 -35.182 1.00 77.56 748 PRO A N 1
ATOM 5897 C CA . PRO A 1 748 ? 15.365 17.861 -35.493 1.00 77.56 748 PRO A CA 1
ATOM 5898 C C . PRO A 1 748 ? 15.574 17.182 -36.854 1.00 77.56 748 PRO A C 1
ATOM 5900 O O . PRO A 1 748 ? 15.809 17.862 -37.851 1.00 77.56 748 PRO A O 1
ATOM 5903 N N . HIS A 1 749 ? 15.541 15.852 -36.877 1.00 80.31 749 HIS A N 1
ATOM 5904 C CA . HIS A 1 749 ? 15.886 15.046 -38.048 1.00 80.31 749 HIS A CA 1
ATOM 5905 C C . HIS A 1 749 ? 14.941 13.859 -38.194 1.00 80.31 749 HIS A C 1
ATOM 5907 O O . HIS A 1 749 ? 14.278 13.460 -37.237 1.00 80.31 749 HIS A O 1
ATOM 5913 N N . THR A 1 750 ? 14.903 13.294 -39.391 1.00 78.75 750 THR A N 1
ATOM 5914 C CA . THR A 1 750 ? 14.222 12.040 -39.715 1.00 78.75 750 THR A CA 1
ATOM 5915 C C . THR A 1 750 ? 15.264 10.987 -40.092 1.00 78.75 750 THR A C 1
ATOM 5917 O O . THR A 1 750 ? 16.387 11.333 -40.473 1.00 78.75 750 THR A O 1
ATOM 5920 N N . THR A 1 751 ? 14.927 9.708 -39.970 1.00 78.88 751 THR A N 1
ATOM 5921 C CA . THR A 1 751 ? 15.862 8.605 -40.219 1.00 78.88 751 THR A CA 1
ATOM 5922 C C . THR A 1 751 ? 15.472 7.795 -41.449 1.00 78.88 751 THR A C 1
ATOM 5924 O O . THR A 1 751 ? 14.299 7.514 -41.685 1.00 78.88 751 THR A O 1
ATOM 5927 N N . TYR A 1 752 ? 16.479 7.415 -42.236 1.00 77.56 752 TYR A N 1
ATOM 5928 C CA . TYR A 1 752 ? 16.349 6.579 -43.433 1.00 77.56 752 TYR A CA 1
ATOM 5929 C C . TYR A 1 752 ? 17.349 5.426 -43.380 1.00 77.56 752 TYR A C 1
ATOM 5931 O O . TYR A 1 752 ? 18.355 5.511 -42.669 1.00 77.56 752 TYR A O 1
ATOM 5939 N N . LEU A 1 753 ? 17.116 4.368 -44.163 1.00 76.81 753 LEU A N 1
ATOM 5940 C CA . LEU A 1 753 ? 18.189 3.422 -44.467 1.00 76.81 753 LEU A CA 1
ATOM 5941 C C . LEU A 1 753 ? 18.742 3.656 -45.871 1.00 76.81 753 LEU A C 1
ATOM 5943 O O . LEU A 1 753 ? 18.080 4.188 -46.753 1.00 76.81 753 LEU A O 1
ATOM 5947 N N . SER A 1 754 ? 19.959 3.189 -46.093 1.00 74.12 754 SER A N 1
ATOM 5948 C CA . SER A 1 754 ? 20.714 3.380 -47.323 1.00 74.12 754 SER A CA 1
ATOM 5949 C C . SER A 1 754 ? 20.093 2.781 -48.584 1.00 74.12 754 SER A C 1
ATOM 5951 O O . SER A 1 754 ? 20.435 3.192 -49.686 1.00 74.12 754 SER A O 1
ATOM 5953 N N . ASP A 1 755 ? 19.209 1.796 -48.433 1.00 67.75 755 ASP A N 1
ATOM 5954 C CA . ASP A 1 755 ? 18.437 1.166 -49.508 1.00 67.75 755 ASP A CA 1
ATOM 5955 C C . ASP A 1 755 ? 17.084 1.872 -49.751 1.00 67.75 755 ASP A C 1
ATOM 5957 O O . ASP A 1 755 ? 16.180 1.332 -50.408 1.00 67.75 755 ASP A O 1
ATOM 5961 N N . ASP A 1 756 ? 16.915 3.083 -49.210 1.00 61.72 756 ASP A N 1
ATOM 5962 C CA . ASP A 1 756 ? 15.828 3.968 -49.597 1.00 61.72 756 ASP A CA 1
ATOM 5963 C C . ASP A 1 756 ? 16.085 4.600 -50.997 1.00 61.72 756 ASP A C 1
ATOM 5965 O O . ASP A 1 756 ? 17.137 5.156 -51.278 1.00 61.72 756 ASP A O 1
ATOM 5969 N N . PRO A 1 757 ? 15.142 4.526 -51.951 1.00 47.59 757 PRO A N 1
ATOM 5970 C CA . PRO A 1 757 ? 15.268 4.982 -53.331 1.00 47.59 757 PRO A CA 1
ATOM 5971 C C . PRO A 1 757 ? 15.036 6.488 -53.438 1.00 47.59 757 PRO A C 1
ATOM 5973 O O . PRO A 1 757 ? 15.087 7.037 -54.531 1.00 47.59 757 PRO A O 1
ATOM 5976 N N . ALA A 1 758 ? 14.744 7.141 -52.311 1.00 57.38 758 ALA A N 1
ATOM 5977 C CA . ALA A 1 758 ? 14.572 8.577 -52.171 1.00 57.38 758 ALA A CA 1
ATOM 5978 C C . ALA A 1 758 ? 15.365 9.110 -50.965 1.00 57.38 758 ALA A C 1
ATOM 5980 O O . ALA A 1 758 ? 14.917 10.066 -50.337 1.00 57.38 758 ALA A O 1
ATOM 5981 N N . VAL A 1 759 ? 16.500 8.484 -50.600 1.00 65.75 759 VAL A N 1
ATOM 5982 C CA . VAL A 1 759 ? 17.369 9.034 -49.545 1.00 65.75 759 VAL A CA 1
ATOM 5983 C C . VAL A 1 759 ? 17.857 10.411 -50.008 1.00 65.75 759 VAL A C 1
ATOM 5985 O O . VAL A 1 759 ? 18.537 10.497 -51.034 1.00 65.75 759 VAL A O 1
ATOM 5988 N N . PRO A 1 760 ? 17.522 11.497 -49.298 1.00 72.56 760 PRO A N 1
ATOM 5989 C CA . PRO A 1 760 ? 18.001 12.820 -49.664 1.00 72.56 760 PRO A CA 1
ATOM 5990 C C . PRO A 1 760 ? 19.470 13.004 -49.241 1.00 72.56 760 PRO A C 1
ATOM 5992 O O . PRO A 1 760 ? 20.043 12.203 -48.494 1.00 72.56 760 PRO A O 1
ATOM 5995 N N . SER A 1 761 ? 20.098 14.085 -49.700 1.00 77.88 761 SER A N 1
ATOM 5996 C CA . SER A 1 761 ? 21.377 14.527 -49.138 1.00 77.88 761 SER A CA 1
ATOM 5997 C C . SER A 1 761 ? 21.200 14.850 -47.649 1.00 77.88 761 SER A C 1
ATOM 5999 O O . SER A 1 761 ? 20.174 15.394 -47.241 1.00 77.88 761 SER A O 1
ATOM 6001 N N . GLY A 1 762 ? 22.181 14.500 -46.822 1.00 84.12 762 GLY A N 1
ATOM 6002 C CA . GLY A 1 762 ? 22.044 14.605 -45.369 1.00 84.12 762 GLY A CA 1
ATOM 6003 C C . GLY A 1 762 ? 23.275 14.108 -44.622 1.00 84.12 762 GLY A C 1
ATOM 6004 O O . GLY A 1 762 ? 24.393 14.196 -45.129 1.00 84.12 762 GLY A O 1
ATOM 6005 N N . ILE A 1 763 ? 23.075 13.579 -43.416 1.00 87.81 763 ILE A N 1
ATOM 6006 C CA . ILE A 1 763 ? 24.141 12.975 -42.608 1.00 87.81 763 ILE A CA 1
ATOM 6007 C C . ILE A 1 763 ? 24.091 11.465 -42.792 1.00 87.81 763 ILE A C 1
ATOM 6009 O O . ILE A 1 763 ? 23.121 10.820 -42.408 1.00 87.81 763 ILE A O 1
ATOM 6013 N N . TYR A 1 764 ? 25.146 10.897 -43.356 1.00 88.12 764 TYR A N 1
ATOM 6014 C CA . TYR A 1 764 ? 25.283 9.466 -43.588 1.00 88.12 764 TYR A CA 1
ATOM 6015 C C . TYR A 1 764 ? 26.190 8.914 -42.501 1.00 88.12 764 TYR A C 1
ATOM 6017 O O . TYR A 1 764 ? 27.312 9.382 -42.352 1.00 88.12 764 TYR A O 1
ATOM 6025 N N . ILE A 1 765 ? 25.715 7.947 -41.722 1.00 88.62 765 ILE A N 1
ATOM 6026 C CA . ILE A 1 765 ? 26.496 7.338 -40.642 1.00 88.62 765 ILE A CA 1
ATOM 6027 C C . ILE A 1 765 ? 26.769 5.894 -41.034 1.00 88.62 765 ILE A C 1
ATOM 6029 O O . ILE A 1 765 ? 25.859 5.074 -41.004 1.00 88.62 765 ILE A O 1
ATOM 6033 N N . GLY A 1 766 ? 27.996 5.562 -41.416 1.00 82.94 766 GLY A N 1
ATOM 6034 C CA . GLY A 1 766 ? 28.337 4.214 -41.869 1.00 82.94 766 GLY A CA 1
ATOM 6035 C C . GLY A 1 766 ? 29.730 4.156 -42.485 1.00 82.94 766 GLY A C 1
ATOM 6036 O O . GLY A 1 766 ? 30.604 4.893 -42.061 1.00 82.94 766 GLY A O 1
ATOM 6037 N N . ALA A 1 767 ? 29.975 3.257 -43.431 1.00 77.00 767 ALA A N 1
ATOM 6038 C CA . ALA A 1 767 ? 31.259 3.184 -44.130 1.00 77.00 767 ALA A CA 1
ATOM 6039 C C . ALA A 1 767 ? 31.198 3.948 -45.457 1.00 77.00 767 ALA A C 1
ATOM 6041 O O . ALA A 1 767 ? 30.141 3.960 -46.095 1.00 77.00 767 ALA A O 1
ATOM 6042 N N . ASP A 1 768 ? 32.323 4.518 -45.891 1.00 68.69 768 ASP A N 1
ATOM 6043 C CA . ASP A 1 768 ? 32.481 4.911 -47.293 1.00 68.69 768 ASP A CA 1
ATOM 6044 C C . ASP A 1 768 ? 32.394 3.666 -48.195 1.00 68.69 768 ASP A C 1
ATOM 6046 O O . ASP A 1 768 ? 32.643 2.541 -47.748 1.00 68.69 768 ASP A O 1
ATOM 6050 N N . ASN A 1 769 ? 31.981 3.839 -49.449 1.00 65.19 769 ASN A N 1
ATOM 6051 C CA . ASN A 1 769 ? 31.809 2.728 -50.380 1.00 65.19 769 ASN A CA 1
ATOM 6052 C C . ASN A 1 769 ? 33.106 1.927 -50.525 1.00 65.19 769 ASN A C 1
ATOM 6054 O O . ASN A 1 769 ? 34.138 2.463 -50.922 1.00 65.19 769 ASN A O 1
ATOM 6058 N N . GLY A 1 770 ? 33.033 0.619 -50.283 1.00 64.56 770 GLY A N 1
ATOM 6059 C CA . GLY A 1 770 ? 34.184 -0.256 -50.435 1.00 64.56 770 GLY A CA 1
ATOM 6060 C C . GLY A 1 770 ? 33.995 -1.630 -49.810 1.00 64.56 770 GLY A C 1
ATOM 6061 O O . GLY A 1 770 ? 33.043 -1.899 -49.075 1.00 64.56 770 GLY A O 1
ATOM 6062 N N . THR A 1 771 ? 34.935 -2.511 -50.133 1.00 65.44 771 THR A N 1
ATOM 6063 C CA . THR A 1 771 ? 35.137 -3.777 -49.434 1.00 65.44 771 THR A CA 1
ATOM 6064 C C . THR A 1 771 ? 35.689 -3.484 -48.042 1.00 65.44 771 THR A C 1
ATOM 6066 O O . THR A 1 771 ? 36.783 -2.934 -47.917 1.00 65.44 771 THR A O 1
ATOM 6069 N N . VAL A 1 772 ? 34.956 -3.863 -46.996 1.00 70.94 772 VAL A N 1
ATOM 6070 C CA . VAL A 1 772 ? 35.456 -3.815 -45.618 1.00 70.94 772 VAL A CA 1
ATOM 6071 C C . VAL A 1 772 ? 36.150 -5.130 -45.307 1.00 70.94 772 VAL A C 1
ATOM 6073 O O . VAL A 1 772 ? 35.595 -6.207 -45.530 1.00 70.94 772 VAL A O 1
ATOM 6076 N N . TYR A 1 773 ? 37.367 -5.037 -44.781 1.00 75.75 773 TYR A N 1
ATOM 6077 C CA . TYR A 1 773 ? 38.079 -6.185 -44.239 1.00 75.75 773 TYR A CA 1
ATOM 6078 C C . TYR A 1 773 ? 37.625 -6.408 -42.800 1.00 75.75 773 TYR A C 1
ATOM 6080 O O . TYR A 1 773 ? 37.764 -5.530 -41.948 1.00 75.75 773 TYR A O 1
ATOM 6088 N N . ILE A 1 774 ? 37.046 -7.576 -42.552 1.00 76.25 774 ILE A N 1
ATOM 6089 C CA . ILE A 1 774 ? 36.664 -8.039 -41.225 1.00 76.25 774 ILE A CA 1
ATOM 6090 C C . ILE A 1 774 ? 37.807 -8.906 -40.716 1.00 76.25 774 ILE A C 1
ATOM 6092 O O . ILE A 1 774 ? 38.166 -9.890 -41.358 1.00 76.25 774 ILE A O 1
ATOM 6096 N N . ASP A 1 775 ? 38.372 -8.519 -39.578 1.00 80.44 775 ASP A N 1
ATOM 6097 C CA . ASP A 1 775 ? 39.434 -9.248 -38.892 1.00 80.44 775 ASP A CA 1
ATOM 6098 C C . ASP A 1 775 ? 39.100 -9.288 -37.401 1.00 80.44 775 ASP A C 1
ATOM 6100 O O . ASP A 1 775 ? 39.239 -8.295 -36.679 1.00 80.44 775 ASP A O 1
ATOM 6104 N N . GLU A 1 776 ? 38.492 -10.390 -36.968 1.00 76.00 776 GLU A N 1
ATOM 6105 C CA . GLU A 1 776 ? 37.793 -10.452 -35.691 1.00 76.00 776 GLU A CA 1
ATOM 6106 C C . GLU A 1 776 ? 37.940 -11.819 -35.013 1.00 76.00 776 GLU A C 1
ATOM 6108 O O . GLU A 1 776 ? 37.537 -12.854 -35.543 1.00 76.00 776 GLU A O 1
ATOM 6113 N N . ASP A 1 777 ? 38.409 -11.814 -33.765 1.00 79.88 777 ASP A N 1
ATOM 6114 C CA . ASP A 1 777 ? 38.289 -12.977 -32.886 1.00 79.88 777 ASP A CA 1
ATOM 6115 C C . ASP A 1 777 ? 36.820 -13.273 -32.570 1.00 79.88 777 ASP A C 1
ATOM 6117 O O . ASP A 1 777 ? 36.018 -12.355 -32.331 1.00 79.88 777 ASP A O 1
ATOM 6121 N N . ILE A 1 778 ? 36.486 -14.565 -32.489 1.00 77.50 778 ILE A N 1
ATOM 6122 C CA . ILE A 1 778 ? 35.226 -15.015 -31.907 1.00 77.50 778 ILE A CA 1
ATOM 6123 C C . ILE A 1 778 ? 35.195 -14.523 -30.455 1.00 77.50 778 ILE A C 1
ATOM 6125 O O . ILE A 1 778 ? 36.107 -14.830 -29.683 1.00 77.50 778 ILE A O 1
ATOM 6129 N N . PRO A 1 779 ? 34.154 -13.774 -30.061 1.00 67.19 779 PRO A N 1
ATOM 6130 C CA . PRO A 1 779 ? 34.103 -13.164 -28.750 1.00 67.19 779 PRO A CA 1
ATOM 6131 C C . PRO A 1 779 ? 34.159 -14.187 -27.620 1.00 67.19 779 PRO A C 1
ATOM 6133 O O . PRO A 1 779 ? 33.377 -15.136 -27.580 1.00 67.19 779 PRO A O 1
ATOM 6136 N N . GLU A 1 780 ? 35.006 -13.924 -26.625 1.00 64.81 780 GLU A N 1
ATOM 6137 C CA . GLU A 1 780 ? 35.032 -14.694 -25.374 1.00 64.81 780 GLU A CA 1
ATOM 6138 C C . GLU A 1 780 ? 33.773 -14.458 -24.513 1.00 64.81 780 GLU A C 1
ATOM 6140 O O . GLU A 1 780 ? 33.517 -15.197 -23.559 1.00 64.81 780 GLU A O 1
ATOM 6145 N N . SER A 1 781 ? 32.981 -13.434 -24.853 1.00 59.44 781 SER A N 1
ATOM 6146 C CA . SER A 1 781 ? 31.773 -13.007 -24.149 1.00 59.44 781 SER A CA 1
ATOM 6147 C C . SER A 1 781 ? 30.528 -13.190 -25.025 1.00 59.44 781 SER A C 1
ATOM 6149 O O . SER A 1 781 ? 30.481 -12.623 -26.118 1.00 59.44 781 SER A O 1
ATOM 6151 N N . PRO A 1 782 ? 29.467 -13.858 -24.530 1.00 54.69 782 PRO A N 1
ATOM 6152 C CA . PRO A 1 782 ? 28.208 -14.017 -25.261 1.00 54.69 782 PRO A CA 1
ATOM 6153 C C . PRO A 1 782 ? 27.401 -12.720 -25.426 1.00 54.69 782 PRO A C 1
ATOM 6155 O O . PRO A 1 782 ? 26.315 -12.714 -25.998 1.00 54.69 782 PRO A O 1
ATOM 6158 N N . TYR A 1 783 ? 27.914 -11.616 -24.891 1.00 52.25 783 TYR A N 1
ATOM 6159 C CA . TYR A 1 783 ? 27.288 -10.298 -24.941 1.00 52.25 783 TYR A CA 1
ATOM 6160 C C . TYR A 1 783 ? 27.930 -9.383 -25.985 1.00 52.25 783 TYR A C 1
ATOM 6162 O O . TYR A 1 783 ? 27.562 -8.215 -26.086 1.00 52.25 783 TYR A O 1
ATOM 6170 N N . ASP A 1 784 ? 28.911 -9.890 -26.730 1.00 57.16 784 ASP A N 1
ATOM 6171 C CA . ASP A 1 784 ? 29.523 -9.162 -27.829 1.00 57.16 784 ASP A CA 1
ATOM 6172 C C . ASP A 1 784 ? 28.565 -9.107 -29.023 1.00 57.16 784 ASP A C 1
ATOM 6174 O O . ASP A 1 784 ? 28.143 -10.126 -29.572 1.00 57.16 784 ASP A O 1
ATOM 6178 N N . LEU A 1 785 ? 28.224 -7.883 -29.423 1.00 52.53 785 LEU A N 1
ATOM 6179 C CA . LEU A 1 785 ? 27.206 -7.596 -30.429 1.00 52.53 785 LEU A CA 1
ATOM 6180 C C . LEU A 1 785 ? 27.581 -8.072 -31.839 1.00 52.53 785 LEU A C 1
ATOM 6182 O O . LEU A 1 785 ? 26.707 -8.065 -32.716 1.00 52.53 785 LEU A O 1
ATOM 6186 N N . ARG A 1 786 ? 28.838 -8.482 -32.059 1.00 65.62 786 ARG A N 1
ATOM 6187 C CA . ARG A 1 786 ? 29.323 -9.055 -33.321 1.00 65.62 786 ARG A CA 1
ATOM 6188 C C . ARG A 1 786 ? 28.678 -10.414 -33.609 1.00 65.62 786 ARG A C 1
ATOM 6190 O O . ARG A 1 786 ? 28.442 -10.723 -34.781 1.00 65.62 786 ARG A O 1
ATOM 6197 N N . TRP A 1 787 ? 28.289 -11.155 -32.565 1.00 66.38 787 TRP A N 1
ATOM 6198 C CA . TRP A 1 787 ? 27.646 -12.470 -32.641 1.00 66.38 787 TRP A CA 1
ATOM 6199 C C . TRP A 1 787 ? 26.231 -12.470 -32.033 1.00 66.38 787 TRP A C 1
ATOM 6201 O O . TRP A 1 787 ? 25.921 -11.763 -31.080 1.00 66.38 787 TRP A O 1
ATOM 6211 N N . LEU A 1 788 ? 25.343 -13.271 -32.615 1.00 60.84 788 LEU A N 1
ATOM 6212 C CA . LEU A 1 788 ? 23.978 -13.531 -32.174 1.00 60.84 788 LEU A CA 1
ATOM 6213 C C . LEU A 1 788 ? 23.910 -14.963 -31.641 1.00 60.84 788 LEU A C 1
ATOM 6215 O O . LEU A 1 788 ? 23.951 -15.927 -32.407 1.00 60.84 788 LEU A O 1
ATOM 6219 N N . TYR A 1 789 ? 23.790 -15.102 -30.325 1.00 68.62 789 TYR A N 1
ATOM 6220 C CA . TYR A 1 789 ? 23.682 -16.388 -29.638 1.00 68.62 789 TYR A CA 1
ATOM 6221 C C . TYR A 1 789 ? 22.207 -16.803 -29.584 1.00 68.62 789 TYR A C 1
ATOM 6223 O O . TYR A 1 789 ? 21.438 -16.287 -28.778 1.00 68.62 789 TYR A O 1
ATOM 6231 N N . LEU A 1 790 ? 21.790 -17.698 -30.483 1.00 63.31 790 LEU A N 1
ATOM 6232 C CA . LEU A 1 790 ? 20.376 -18.039 -30.693 1.00 63.31 790 LEU A CA 1
ATOM 6233 C C . LEU A 1 790 ? 19.862 -19.132 -29.748 1.00 63.31 790 LEU A C 1
ATOM 6235 O O . LEU A 1 790 ? 18.661 -19.207 -29.495 1.00 63.31 790 LEU A O 1
ATOM 6239 N N . SER A 1 791 ? 20.738 -20.005 -29.244 1.00 63.59 791 SER A N 1
ATOM 6240 C CA . SER A 1 791 ? 20.371 -21.028 -28.256 1.00 63.59 791 SER A CA 1
ATOM 6241 C C . SER A 1 791 ? 21.593 -21.552 -27.507 1.00 63.59 791 SER A C 1
ATOM 6243 O O . SER A 1 791 ? 22.649 -21.691 -28.118 1.00 63.59 791 SER A O 1
ATOM 6245 N N . GLY A 1 792 ? 21.433 -21.927 -26.236 1.00 61.50 792 GLY A N 1
ATOM 6246 C CA . GLY A 1 792 ? 22.499 -22.508 -25.409 1.00 61.50 792 GLY A CA 1
ATOM 6247 C C . GLY A 1 792 ? 23.020 -21.555 -24.329 1.00 61.50 792 GLY A C 1
ATOM 6248 O O . GLY A 1 792 ? 22.823 -20.346 -24.406 1.00 61.50 792 GLY A O 1
ATOM 6249 N N . ASN A 1 793 ? 23.644 -22.110 -23.286 1.00 63.19 793 ASN A N 1
ATOM 6250 C CA . ASN A 1 793 ? 24.270 -21.333 -22.213 1.00 63.19 793 ASN A CA 1
ATOM 6251 C C . ASN A 1 793 ? 25.779 -21.237 -22.471 1.00 63.19 793 ASN A C 1
ATOM 6253 O O . ASN A 1 793 ? 26.484 -22.247 -22.382 1.00 63.19 793 ASN A O 1
ATOM 6257 N N . PHE A 1 794 ? 26.240 -20.031 -22.795 1.00 63.69 794 PHE A N 1
ATOM 6258 C CA . PHE A 1 794 ? 27.631 -19.703 -23.084 1.00 63.69 794 PHE A CA 1
ATOM 6259 C C . PHE A 1 794 ? 28.220 -18.959 -21.875 1.00 63.69 794 PHE A C 1
ATOM 6261 O O . PHE A 1 794 ? 27.665 -17.950 -21.447 1.00 63.69 794 PHE A O 1
ATOM 6268 N N . THR A 1 795 ? 29.327 -19.438 -21.306 1.00 60.00 795 THR A N 1
ATOM 6269 C CA . THR A 1 795 ? 30.025 -18.761 -20.188 1.00 60.00 795 THR A CA 1
ATOM 6270 C C . THR A 1 795 ? 31.362 -18.166 -20.641 1.00 60.00 795 THR A C 1
ATOM 6272 O O . THR A 1 795 ? 31.907 -18.630 -21.644 1.00 60.00 795 THR A O 1
ATOM 6275 N N . GLU A 1 796 ? 31.891 -17.177 -19.902 1.00 51.56 796 GLU A N 1
ATOM 6276 C CA . GLU A 1 796 ? 33.137 -16.443 -20.215 1.00 51.56 796 GLU A CA 1
ATOM 6277 C C . GLU A 1 796 ? 34.276 -17.382 -20.658 1.00 51.56 796 GLU A C 1
ATOM 6279 O O . GLU A 1 796 ? 34.641 -18.321 -19.946 1.00 51.56 796 GLU A O 1
ATOM 6284 N N . GLY A 1 797 ? 34.787 -17.148 -21.872 1.00 54.19 797 GLY A N 1
ATOM 6285 C CA . GLY A 1 797 ? 35.785 -17.984 -22.545 1.00 54.19 797 GLY A CA 1
ATOM 6286 C C . GLY A 1 797 ? 35.213 -19.068 -23.473 1.00 54.19 797 GLY A C 1
ATOM 6287 O O . GLY A 1 797 ? 35.924 -20.019 -23.773 1.00 54.19 797 GLY A O 1
ATOM 6288 N N . LEU A 1 798 ? 33.940 -18.960 -23.891 1.00 60.84 798 LEU A N 1
ATOM 6289 C CA . LEU A 1 798 ? 33.204 -19.903 -24.762 1.00 60.84 798 LEU A CA 1
ATOM 6290 C C . LEU A 1 798 ? 33.297 -21.377 -24.332 1.00 60.84 798 LEU A C 1
ATOM 6292 O O . LEU A 1 798 ? 33.517 -22.297 -25.126 1.00 60.84 798 LEU A O 1
ATOM 6296 N N . ARG A 1 799 ? 33.066 -21.602 -23.037 1.00 67.69 799 ARG A N 1
ATOM 6297 C CA . ARG A 1 799 ? 32.847 -22.937 -22.471 1.00 67.69 799 ARG A CA 1
ATOM 6298 C C . ARG A 1 799 ? 31.385 -23.349 -22.669 1.00 67.69 799 ARG A C 1
ATOM 6300 O O . ARG A 1 799 ? 30.478 -22.616 -22.274 1.00 67.69 799 ARG A O 1
ATOM 6307 N N . LEU A 1 800 ? 31.156 -24.519 -23.268 1.00 70.38 800 LEU A N 1
ATOM 6308 C CA . LEU A 1 800 ? 29.808 -25.020 -23.572 1.00 70.38 800 LEU A CA 1
ATOM 6309 C C . LEU A 1 800 ? 29.230 -25.889 -22.440 1.00 70.38 800 LEU A C 1
ATOM 6311 O O . LEU A 1 800 ? 29.895 -26.787 -21.920 1.00 70.38 800 LEU A O 1
ATOM 6315 N N . GLY A 1 801 ? 27.970 -25.636 -22.063 1.00 63.19 801 GLY A N 1
ATOM 6316 C CA . GLY A 1 801 ? 27.197 -26.453 -21.110 1.00 63.19 801 GLY A CA 1
ATOM 6317 C C . GLY A 1 801 ? 26.515 -27.687 -21.732 1.00 63.19 801 GLY A C 1
ATOM 6318 O O . GLY A 1 801 ? 26.666 -27.974 -22.917 1.00 63.19 801 GLY A O 1
ATOM 6319 N N . LYS A 1 802 ? 25.699 -28.422 -20.959 1.00 61.72 802 LYS A N 1
ATOM 6320 C CA . LYS A 1 802 ? 24.861 -29.513 -21.505 1.00 61.72 802 LYS A CA 1
ATOM 6321 C C . LYS A 1 802 ? 23.741 -28.929 -22.380 1.00 61.72 802 LYS A C 1
ATOM 6323 O O . LYS A 1 802 ? 22.919 -28.174 -21.874 1.00 61.72 802 LYS A O 1
ATOM 6328 N N . GLY A 1 803 ? 23.686 -29.297 -23.661 1.00 67.50 803 GLY A N 1
ATOM 6329 C CA . GLY A 1 803 ? 22.630 -28.864 -24.585 1.00 67.50 803 GLY A CA 1
ATOM 6330 C C . GLY A 1 803 ? 23.128 -28.623 -26.009 1.00 67.50 803 GLY A C 1
ATOM 6331 O O . GLY A 1 803 ? 24.287 -28.897 -26.319 1.00 67.50 803 GLY A O 1
ATOM 6332 N N . ARG A 1 804 ? 22.226 -28.141 -26.870 1.00 77.38 804 ARG A N 1
ATOM 6333 C CA . ARG A 1 804 ? 22.524 -27.650 -28.222 1.00 77.38 804 ARG A CA 1
ATOM 6334 C C . ARG A 1 804 ? 22.824 -26.153 -28.129 1.00 77.38 804 ARG A C 1
ATOM 6336 O O . ARG A 1 804 ? 22.016 -25.403 -27.586 1.00 77.38 804 ARG A O 1
ATOM 6343 N N . HIS A 1 805 ? 23.976 -25.747 -28.639 1.00 80.25 805 HIS A N 1
ATOM 6344 C CA . HIS A 1 805 ? 24.462 -24.371 -28.659 1.00 80.25 805 HIS A CA 1
ATOM 6345 C C . HIS A 1 805 ? 24.511 -23.888 -30.100 1.00 80.25 805 HIS A C 1
ATOM 6347 O O . HIS A 1 805 ? 24.974 -24.625 -30.965 1.00 80.25 805 HIS A O 1
ATOM 6353 N N . PHE A 1 806 ? 24.021 -22.682 -30.361 1.00 79.06 806 PHE A N 1
ATOM 6354 C CA . PHE A 1 806 ? 23.876 -22.132 -31.706 1.00 79.06 806 PHE A CA 1
ATOM 6355 C C . PHE A 1 806 ? 24.173 -20.636 -31.677 1.00 79.06 806 PHE A C 1
ATOM 6357 O O . PHE A 1 806 ? 23.503 -19.892 -30.957 1.00 79.06 806 PHE A O 1
ATOM 6364 N N . ALA A 1 807 ? 25.145 -20.195 -32.470 1.00 78.44 807 ALA A N 1
ATOM 6365 C CA . ALA A 1 807 ? 25.497 -18.787 -32.608 1.00 78.44 807 ALA A CA 1
ATOM 6366 C C . ALA A 1 807 ? 25.827 -18.445 -34.066 1.00 78.44 807 ALA A C 1
ATOM 6368 O O . ALA A 1 807 ? 26.376 -19.280 -34.782 1.00 78.44 807 ALA A O 1
ATOM 6369 N N . ILE A 1 808 ? 25.504 -17.227 -34.501 1.00 77.19 808 ILE A N 1
ATOM 6370 C CA . ILE A 1 808 ? 25.801 -16.711 -35.850 1.00 77.19 808 ILE A CA 1
ATOM 6371 C C . ILE A 1 808 ? 26.428 -15.319 -35.783 1.00 77.19 808 ILE A C 1
ATOM 6373 O O . ILE A 1 808 ? 26.209 -14.589 -34.823 1.00 77.19 808 ILE A O 1
ATOM 6377 N N . THR A 1 809 ? 27.180 -14.919 -36.797 1.00 73.31 809 THR A N 1
ATOM 6378 C CA . THR A 1 809 ? 27.672 -13.555 -36.975 1.00 73.31 809 THR A CA 1
ATOM 6379 C C . THR A 1 809 ? 26.514 -12.621 -37.313 1.00 73.31 809 THR A C 1
ATOM 6381 O O . THR A 1 809 ? 25.457 -13.030 -37.793 1.00 73.31 809 THR A O 1
ATOM 6384 N N . SER A 1 810 ? 26.703 -11.330 -37.053 1.00 61.50 810 SER A N 1
ATOM 6385 C CA . SER A 1 810 ? 25.758 -10.291 -37.489 1.00 61.50 810 SER A CA 1
ATOM 6386 C C . SER A 1 810 ? 26.124 -9.621 -38.815 1.00 61.50 810 SER A C 1
ATOM 6388 O O . SER A 1 810 ? 25.432 -8.694 -39.231 1.00 61.50 810 SER A O 1
ATOM 6390 N N . TYR A 1 811 ? 27.182 -10.117 -39.456 1.00 67.31 811 TYR A N 1
ATOM 6391 C CA . TYR A 1 811 ? 27.689 -9.738 -40.772 1.00 67.31 811 TYR A CA 1
ATOM 6392 C C . TYR A 1 811 ? 27.766 -10.954 -41.694 1.00 67.31 811 TYR A C 1
ATOM 6394 O O . TYR A 1 811 ? 27.790 -12.100 -41.230 1.00 67.31 811 TYR A O 1
ATOM 6402 N N . GLU A 1 812 ? 27.847 -10.678 -42.991 1.00 76.31 812 GLU A N 1
ATOM 6403 C CA . GLU A 1 812 ? 28.127 -11.662 -44.032 1.00 76.31 812 GLU A CA 1
ATOM 6404 C C . GLU A 1 812 ? 29.601 -11.572 -44.453 1.00 76.31 812 GLU A C 1
ATOM 6406 O O . GLU A 1 812 ? 30.248 -10.551 -44.236 1.00 76.31 812 GLU A O 1
ATOM 6411 N N . LEU A 1 813 ? 30.149 -12.647 -45.022 1.00 80.56 813 LEU A N 1
ATOM 6412 C CA . LEU A 1 813 ? 31.430 -12.602 -45.730 1.00 80.56 813 LEU A CA 1
ATOM 6413 C C . LEU A 1 813 ? 31.238 -13.039 -47.180 1.00 80.56 813 LEU A C 1
ATOM 6415 O O . LEU A 1 813 ? 30.658 -14.096 -47.449 1.00 80.56 813 LEU A O 1
ATOM 6419 N N . ASP A 1 814 ? 31.787 -12.263 -48.106 1.00 78.75 814 ASP A N 1
ATOM 6420 C CA . ASP A 1 814 ? 31.879 -12.634 -49.517 1.00 78.75 814 ASP A CA 1
ATOM 6421 C C . ASP A 1 814 ? 32.977 -13.674 -49.719 1.00 78.75 814 ASP A C 1
ATOM 6423 O O . ASP A 1 814 ? 32.729 -14.754 -50.247 1.00 78.75 814 ASP A O 1
ATOM 6427 N N . GLU A 1 815 ? 34.172 -13.388 -49.206 1.00 81.62 815 GLU A N 1
ATOM 6428 C CA . GLU A 1 815 ? 35.343 -14.266 -49.222 1.00 81.62 815 GLU A CA 1
ATOM 6429 C C . GLU A 1 815 ? 36.000 -14.233 -47.844 1.00 81.62 815 GLU A C 1
ATOM 6431 O O . GLU A 1 815 ? 36.033 -13.185 -47.202 1.00 81.62 815 GLU A O 1
ATOM 6436 N N . GLY A 1 816 ? 36.546 -15.351 -47.371 1.00 84.19 816 GLY A N 1
ATOM 6437 C CA . GLY A 1 816 ? 37.209 -15.364 -46.072 1.00 84.19 816 GLY A CA 1
ATOM 6438 C C . GLY A 1 816 ? 37.524 -16.749 -45.534 1.00 84.19 816 GLY A C 1
ATOM 6439 O O . GLY A 1 816 ? 37.318 -17.767 -46.200 1.00 84.19 816 GLY A O 1
ATOM 6440 N N . VAL A 1 817 ? 38.031 -16.757 -44.306 1.00 86.00 817 VAL A N 1
ATOM 6441 C CA . VAL A 1 817 ? 38.391 -17.936 -43.530 1.00 86.00 817 VAL A CA 1
ATOM 6442 C C . VAL A 1 817 ? 37.802 -17.808 -42.131 1.00 86.00 817 VAL A C 1
ATOM 6444 O O . VAL A 1 817 ? 37.924 -16.776 -41.470 1.00 86.00 817 VAL A O 1
ATOM 6447 N N . VAL A 1 818 ? 37.183 -18.889 -41.670 1.00 88.62 818 VAL A N 1
ATOM 6448 C CA . VAL A 1 818 ? 36.675 -19.030 -40.305 1.00 88.62 818 VAL A CA 1
ATOM 6449 C C . VAL A 1 818 ? 37.473 -20.127 -39.648 1.00 88.62 818 VAL A C 1
ATOM 6451 O O . VAL A 1 818 ? 37.373 -21.274 -40.066 1.00 88.62 818 VAL A O 1
ATOM 6454 N N . ASN A 1 819 ? 38.241 -19.786 -38.624 1.00 89.31 819 ASN A N 1
ATOM 6455 C CA . ASN A 1 819 ? 39.057 -20.728 -37.876 1.00 89.31 819 ASN A CA 1
ATOM 6456 C C . ASN A 1 819 ? 38.422 -20.981 -36.515 1.00 89.31 819 ASN A C 1
ATOM 6458 O O . ASN A 1 819 ? 38.169 -20.033 -35.781 1.00 89.31 819 ASN A O 1
ATOM 6462 N N . LEU A 1 820 ? 38.215 -22.242 -36.153 1.00 90.12 820 LEU A N 1
ATOM 6463 C CA . LEU A 1 820 ? 37.854 -22.677 -34.809 1.00 90.12 820 LEU A CA 1
ATOM 6464 C C . LEU A 1 820 ? 38.987 -23.513 -34.212 1.00 90.12 820 LEU A C 1
ATOM 6466 O O . LEU A 1 820 ? 39.532 -24.403 -34.858 1.00 90.12 820 LEU A O 1
ATOM 6470 N N . SER A 1 821 ? 39.306 -23.257 -32.951 1.00 88.62 821 SER A N 1
ATOM 6471 C CA . SER A 1 821 ? 40.150 -24.088 -32.102 1.00 88.62 821 SER A CA 1
ATOM 6472 C C . SER A 1 821 ? 39.271 -24.712 -31.022 1.00 88.62 821 SER A C 1
ATOM 6474 O O . SER A 1 821 ? 38.644 -24.009 -30.225 1.00 88.62 821 SER A O 1
ATOM 6476 N N . LEU A 1 822 ? 39.184 -26.039 -31.038 1.00 89.00 822 LEU A N 1
ATOM 6477 C CA . LEU A 1 822 ? 38.316 -26.840 -30.184 1.00 89.00 822 LEU A CA 1
ATOM 6478 C C . LEU A 1 822 ? 39.171 -27.551 -29.135 1.00 89.00 822 LEU A C 1
ATOM 6480 O O . LEU A 1 822 ? 39.755 -28.595 -29.414 1.00 89.00 822 LEU A O 1
ATOM 6484 N N . CYS A 1 823 ? 39.254 -26.987 -27.932 1.00 86.75 823 CYS A N 1
ATOM 6485 C CA . CYS A 1 823 ? 40.079 -27.513 -26.844 1.00 86.75 823 CYS A CA 1
ATOM 6486 C C . CYS A 1 823 ? 39.190 -28.196 -25.793 1.00 86.75 823 CYS A C 1
ATOM 6488 O O . CYS A 1 823 ? 38.523 -27.522 -25.003 1.00 86.75 823 CYS A O 1
ATOM 6490 N N . GLY A 1 824 ? 39.140 -29.528 -25.776 1.00 81.81 824 GLY A N 1
ATOM 6491 C CA . GLY A 1 824 ? 38.288 -30.278 -24.850 1.00 81.81 824 GLY A CA 1
ATOM 6492 C C . GLY A 1 824 ? 38.192 -31.762 -25.182 1.00 81.81 824 GLY A C 1
ATOM 6493 O O . GLY A 1 824 ? 38.967 -32.275 -25.979 1.00 81.81 824 GLY A O 1
ATOM 6494 N N . TYR A 1 825 ? 37.230 -32.454 -24.570 1.00 80.00 825 TYR A N 1
ATOM 6495 C CA . TYR A 1 825 ? 37.021 -33.882 -24.825 1.00 80.00 825 TYR A CA 1
ATOM 6496 C C . TYR A 1 825 ? 36.416 -34.103 -26.224 1.00 80.00 825 TYR A C 1
ATOM 6498 O O . TYR A 1 825 ? 35.466 -33.390 -26.568 1.00 80.00 825 TYR A O 1
ATOM 6506 N N . PRO A 1 826 ? 36.891 -35.096 -27.007 1.00 78.88 826 PRO A N 1
ATOM 6507 C CA . PRO A 1 826 ? 36.402 -35.394 -28.357 1.00 78.88 826 PRO A CA 1
ATOM 6508 C C . PRO A 1 826 ? 35.055 -36.141 -28.318 1.00 78.88 826 PRO A C 1
ATOM 6510 O O . PRO A 1 826 ? 34.897 -37.239 -28.841 1.00 78.88 826 PRO A O 1
ATOM 6513 N N . GLU A 1 827 ? 34.069 -35.549 -27.649 1.00 84.19 827 GLU A N 1
ATOM 6514 C CA . GLU A 1 827 ? 32.697 -36.042 -27.549 1.00 84.19 827 GLU A CA 1
ATOM 6515 C C . GLU A 1 827 ? 31.746 -35.105 -28.299 1.00 84.19 827 GLU A C 1
ATOM 6517 O O . GLU A 1 827 ? 31.935 -33.887 -28.332 1.00 84.19 827 GLU A O 1
ATOM 6522 N N . GLY A 1 828 ? 30.674 -35.667 -28.860 1.00 87.88 828 GLY A N 1
ATOM 6523 C CA . GLY A 1 828 ? 29.650 -34.892 -29.554 1.00 87.88 828 GLY A CA 1
ATOM 6524 C C . GLY A 1 828 ? 30.141 -34.320 -30.881 1.00 87.88 828 GLY A C 1
ATOM 6525 O O . GLY A 1 828 ? 30.919 -34.945 -31.601 1.00 87.88 828 GLY A O 1
ATOM 6526 N N . TRP A 1 829 ? 29.638 -33.143 -31.240 1.00 90.31 829 TRP A N 1
ATOM 6527 C CA . TRP A 1 829 ? 29.945 -32.530 -32.525 1.00 90.31 829 TRP A CA 1
ATOM 6528 C C . TRP A 1 829 ? 29.962 -31.011 -32.461 1.00 90.31 829 TRP A C 1
ATOM 6530 O O . TRP A 1 829 ? 29.262 -30.392 -31.654 1.00 90.31 829 TRP A O 1
ATOM 6540 N N . VAL A 1 830 ? 30.748 -30.428 -33.363 1.00 91.00 830 VAL A N 1
ATOM 6541 C CA . VAL A 1 830 ? 30.837 -28.986 -33.601 1.00 91.00 830 VAL A CA 1
ATOM 6542 C C . VAL A 1 830 ? 30.707 -28.752 -35.097 1.00 91.00 830 VAL A C 1
ATOM 6544 O O . VAL A 1 830 ? 31.310 -29.460 -35.895 1.00 91.00 830 VAL A O 1
ATOM 6547 N N . SER A 1 831 ? 29.907 -27.774 -35.492 1.00 92.00 831 SER A N 1
ATOM 6548 C CA . SER A 1 831 ? 29.662 -27.429 -36.885 1.00 92.00 831 SER A CA 1
ATOM 6549 C C . SER A 1 831 ? 29.978 -25.971 -37.130 1.00 92.00 831 SER A C 1
ATOM 6551 O O . SER A 1 831 ? 29.650 -25.140 -36.287 1.00 92.00 831 SER A O 1
ATOM 6553 N N . ILE A 1 832 ? 30.541 -25.660 -38.294 1.00 92.31 832 ILE A N 1
ATOM 6554 C CA . ILE A 1 832 ? 30.611 -24.288 -38.795 1.00 92.31 832 ILE A CA 1
ATOM 6555 C C . ILE A 1 832 ? 29.440 -24.086 -39.752 1.00 92.31 832 ILE A C 1
ATOM 6557 O O . ILE A 1 832 ? 29.272 -24.836 -40.713 1.00 92.31 832 ILE A O 1
ATOM 6561 N N . ILE A 1 833 ? 28.612 -23.090 -39.461 1.00 89.88 833 ILE A N 1
ATOM 6562 C CA . ILE A 1 833 ? 27.485 -22.665 -40.287 1.00 89.88 833 ILE A CA 1
ATOM 6563 C C . ILE A 1 833 ? 27.992 -21.645 -41.305 1.00 89.88 833 ILE A C 1
ATOM 6565 O O . ILE A 1 833 ? 28.790 -20.775 -40.965 1.00 89.88 833 ILE A O 1
ATOM 6569 N N . PHE A 1 834 ? 27.497 -21.731 -42.534 1.00 89.19 834 PHE A N 1
ATOM 6570 C CA . PHE A 1 834 ? 27.740 -20.750 -43.586 1.00 89.19 834 PHE A CA 1
ATOM 6571 C C . PHE A 1 834 ? 26.499 -20.606 -44.472 1.00 89.19 834 PHE A C 1
ATOM 6573 O O . PHE A 1 834 ? 25.604 -21.458 -44.489 1.00 89.19 834 PHE A O 1
ATOM 6580 N N . SER A 1 835 ? 26.417 -19.496 -45.198 1.00 83.69 835 SER A N 1
ATOM 6581 C CA . SER A 1 835 ? 25.269 -19.120 -46.027 1.00 83.69 835 SER A CA 1
ATOM 6582 C C . SER A 1 835 ? 23.942 -19.172 -45.253 1.00 83.69 835 SER A C 1
ATOM 6584 O O . SER A 1 835 ? 22.912 -19.599 -45.787 1.00 83.69 835 SER A O 1
ATOM 6586 N N . PHE A 1 836 ? 23.957 -18.778 -43.975 1.00 77.06 836 PHE A N 1
ATOM 6587 C CA . PHE A 1 836 ? 22.764 -18.792 -43.133 1.00 77.06 836 PHE A CA 1
ATOM 6588 C C . PHE A 1 836 ? 21.763 -17.723 -43.584 1.00 77.06 836 PHE A C 1
ATOM 6590 O O . PHE A 1 836 ? 22.086 -16.542 -43.634 1.00 77.06 836 PHE A O 1
ATOM 6597 N N . LYS A 1 837 ? 20.526 -18.134 -43.894 1.00 66.44 837 LYS A N 1
ATOM 6598 C CA . LYS A 1 837 ? 19.428 -17.216 -44.256 1.00 66.44 837 LYS A CA 1
ATOM 6599 C C . LYS A 1 837 ? 18.381 -17.112 -43.153 1.00 66.44 837 LYS A C 1
ATOM 6601 O O . LYS A 1 837 ? 17.840 -16.043 -42.897 1.00 66.44 837 LYS A O 1
ATOM 6606 N N . ASN A 1 838 ? 18.039 -18.241 -42.537 1.00 62.69 838 ASN A N 1
ATOM 6607 C CA . ASN A 1 838 ? 17.152 -18.339 -41.377 1.00 62.69 838 ASN A CA 1
ATOM 6608 C C . ASN A 1 838 ? 17.272 -19.737 -40.748 1.00 62.69 838 ASN A C 1
ATOM 6610 O O . ASN A 1 838 ? 17.874 -20.636 -41.329 1.00 62.69 838 ASN A O 1
ATOM 6614 N N . LEU A 1 839 ? 16.617 -19.963 -39.603 1.00 65.31 839 LEU A N 1
ATOM 6615 C CA . LEU A 1 839 ? 16.617 -21.262 -38.903 1.00 65.31 839 LEU A CA 1
ATOM 6616 C C . LEU A 1 839 ? 16.047 -22.435 -39.723 1.00 65.31 839 LEU A C 1
ATOM 6618 O O . LEU A 1 839 ? 16.192 -23.586 -39.324 1.00 65.31 839 LEU A O 1
ATOM 6622 N N . LYS A 1 840 ? 15.387 -22.165 -40.854 1.00 65.25 840 LYS A N 1
ATOM 6623 C CA . LYS A 1 840 ? 14.892 -23.190 -41.777 1.00 65.25 840 LYS A CA 1
ATOM 6624 C C . LYS A 1 840 ? 15.793 -23.375 -43.002 1.00 65.25 840 LYS A C 1
ATOM 6626 O O . LYS A 1 840 ? 15.588 -24.345 -43.718 1.00 65.25 840 LYS A O 1
ATOM 6631 N N . ASN A 1 841 ? 16.737 -22.469 -43.271 1.00 69.19 841 ASN A N 1
ATOM 6632 C CA . ASN A 1 841 ? 17.526 -22.431 -44.502 1.00 69.19 841 ASN A CA 1
ATOM 6633 C C . ASN A 1 841 ? 18.973 -21.989 -44.224 1.00 69.19 841 ASN A C 1
ATOM 6635 O O . ASN A 1 841 ? 19.230 -20.789 -44.083 1.00 69.19 841 ASN A O 1
ATOM 6639 N N . TYR A 1 842 ? 19.902 -22.944 -44.142 1.00 82.56 842 TYR A N 1
ATOM 6640 C CA . TYR A 1 842 ? 21.334 -22.692 -43.928 1.00 82.56 842 TYR A CA 1
ATOM 6641 C C . TYR A 1 842 ? 22.193 -23.910 -44.293 1.00 82.56 842 TYR A C 1
ATOM 6643 O O . TYR A 1 842 ? 21.705 -25.041 -44.290 1.00 82.56 842 TYR A O 1
ATOM 6651 N N . ASN A 1 843 ? 23.477 -23.683 -44.577 1.00 87.38 843 ASN A N 1
ATOM 6652 C CA . ASN A 1 843 ? 24.455 -24.748 -44.776 1.00 87.38 843 ASN A CA 1
ATOM 6653 C C . ASN A 1 843 ? 25.334 -24.875 -43.534 1.00 87.38 843 ASN A C 1
ATOM 6655 O O . ASN A 1 843 ? 25.576 -23.900 -42.823 1.00 87.38 843 ASN A O 1
ATOM 6659 N N . LEU A 1 844 ? 25.818 -26.078 -43.256 1.00 91.31 844 LEU A N 1
ATOM 6660 C CA . LEU A 1 844 ? 26.770 -26.297 -42.177 1.00 91.31 844 LEU A CA 1
ATOM 6661 C C . LEU A 1 844 ? 27.733 -27.424 -42.532 1.00 91.31 844 LEU A C 1
ATOM 6663 O O . LEU A 1 844 ? 27.369 -28.401 -43.184 1.00 91.31 844 LEU A O 1
ATOM 6667 N N . VAL A 1 845 ? 28.964 -27.304 -42.063 1.00 92.06 845 VAL A N 1
ATOM 6668 C CA . VAL A 1 845 ? 29.941 -28.388 -42.068 1.00 92.06 845 VAL A CA 1
ATOM 6669 C C . VAL A 1 845 ? 30.056 -28.897 -40.647 1.00 92.06 845 VAL A C 1
ATOM 6671 O O . VAL A 1 845 ? 30.481 -28.153 -39.771 1.00 92.06 845 VAL A O 1
ATOM 6674 N N . GLN A 1 846 ? 29.674 -30.147 -40.410 1.00 92.94 846 GLN A N 1
ATOM 6675 C CA . GLN A 1 846 ? 29.681 -30.750 -39.083 1.00 92.94 846 GLN A CA 1
ATOM 6676 C C . GLN A 1 846 ? 30.902 -31.645 -38.895 1.00 92.94 846 GLN A C 1
ATOM 6678 O O . GLN A 1 846 ? 31.078 -32.613 -39.629 1.00 92.94 846 GLN A O 1
ATOM 6683 N N . LEU A 1 847 ? 31.704 -31.369 -37.874 1.00 92.75 847 LEU A N 1
ATOM 6684 C CA . LEU A 1 847 ? 32.760 -32.244 -37.382 1.00 92.75 847 LEU A CA 1
ATOM 6685 C C . LEU A 1 847 ? 32.199 -33.120 -36.253 1.00 92.75 847 LEU A C 1
ATOM 6687 O O . LEU A 1 847 ? 31.884 -32.632 -35.165 1.00 92.75 847 LEU A O 1
ATOM 6691 N N . LEU A 1 848 ? 32.052 -34.418 -36.525 1.00 91.06 848 LEU A N 1
ATOM 6692 C CA . LEU A 1 848 ? 31.685 -35.426 -35.529 1.00 91.06 848 LEU A CA 1
ATOM 6693 C C . LEU A 1 848 ? 32.951 -35.841 -34.777 1.00 91.06 848 LEU A C 1
ATOM 6695 O O . LEU A 1 848 ? 33.778 -36.592 -35.308 1.00 91.06 848 LEU A O 1
ATOM 6699 N N . LEU A 1 849 ? 33.113 -35.306 -33.564 1.00 87.38 849 LEU A N 1
ATOM 6700 C CA . LEU A 1 849 ? 34.344 -35.450 -32.792 1.00 87.38 849 LEU A CA 1
ATOM 6701 C C . LEU A 1 849 ? 34.539 -36.883 -32.278 1.00 87.38 849 LEU A C 1
ATOM 6703 O O . LEU A 1 849 ? 35.657 -37.378 -32.211 1.00 87.38 849 LEU A O 1
ATOM 6707 N N . ASP A 1 850 ? 33.432 -37.571 -32.009 1.00 85.75 850 ASP A N 1
ATOM 6708 C CA . ASP A 1 850 ? 33.381 -38.973 -31.590 1.00 85.75 850 ASP A CA 1
ATOM 6709 C C . ASP A 1 850 ? 33.798 -39.957 -32.698 1.00 85.75 850 ASP A C 1
ATOM 6711 O O . ASP A 1 850 ? 34.214 -41.081 -32.416 1.00 85.75 850 ASP A O 1
ATOM 6715 N N . LYS A 1 851 ? 33.676 -39.554 -33.969 1.00 85.62 851 LYS A N 1
ATOM 6716 C CA . LYS A 1 851 ? 33.845 -40.439 -35.134 1.00 85.62 851 LYS A CA 1
ATOM 6717 C C . LYS A 1 851 ? 35.009 -40.085 -36.048 1.00 85.62 851 LYS A C 1
ATOM 6719 O O . LYS A 1 851 ? 35.295 -40.862 -36.959 1.00 85.62 851 LYS A O 1
ATOM 6724 N N . GLY A 1 852 ? 35.667 -38.941 -35.865 1.00 87.81 852 GLY A N 1
ATOM 6725 C CA . GLY A 1 852 ? 36.766 -38.563 -36.759 1.00 87.81 852 GLY A CA 1
ATOM 6726 C C . GLY A 1 852 ? 36.309 -38.228 -38.172 1.00 87.81 852 GLY A C 1
ATOM 6727 O O . GLY A 1 852 ? 37.020 -38.549 -39.122 1.00 87.81 852 GLY A O 1
ATOM 6728 N N . VAL A 1 853 ? 35.111 -37.659 -38.348 1.00 90.94 853 VAL A N 1
ATOM 6729 C CA . VAL A 1 853 ? 34.560 -37.380 -39.684 1.00 90.94 853 VAL A CA 1
ATOM 6730 C C . VAL A 1 853 ? 33.967 -35.981 -39.802 1.00 90.94 853 VAL A C 1
ATOM 6732 O O . VAL A 1 853 ? 33.280 -35.501 -38.902 1.00 90.94 853 VAL A O 1
ATOM 6735 N N . VAL A 1 854 ? 34.195 -35.361 -40.957 1.00 91.25 854 VAL A N 1
ATOM 6736 C CA . VAL A 1 854 ? 33.514 -34.143 -41.401 1.00 91.25 854 VAL A CA 1
ATOM 6737 C C . VAL A 1 854 ? 32.348 -34.523 -42.302 1.00 91.25 854 VAL A C 1
ATOM 6739 O O . VAL A 1 854 ? 32.496 -35.352 -43.200 1.00 91.25 854 VAL A O 1
ATOM 6742 N N . VAL A 1 855 ? 31.192 -33.908 -42.070 1.00 92.31 855 VAL A N 1
ATOM 6743 C CA . VAL A 1 855 ? 29.948 -34.161 -42.792 1.00 92.31 855 VAL A CA 1
ATOM 6744 C C . VAL A 1 855 ? 29.342 -32.831 -43.246 1.00 92.31 855 VAL A C 1
ATOM 6746 O O . VAL A 1 855 ? 28.901 -32.048 -42.399 1.00 92.31 855 VAL A O 1
ATOM 6749 N N . PRO A 1 856 ? 29.279 -32.548 -44.557 1.00 90.19 856 PRO A N 1
ATOM 6750 C CA . PRO A 1 856 ? 28.533 -31.401 -45.052 1.00 90.19 856 PRO A CA 1
ATOM 6751 C C . PRO A 1 856 ? 27.029 -31.655 -44.910 1.00 90.19 856 PRO A C 1
ATOM 6753 O O . PRO A 1 856 ? 26.534 -32.740 -45.229 1.00 90.19 856 PRO A O 1
ATOM 6756 N N . ARG A 1 857 ? 26.283 -30.660 -44.435 1.00 90.50 857 ARG A N 1
ATOM 6757 C CA . ARG A 1 857 ? 24.821 -30.704 -44.345 1.00 90.50 857 ARG A CA 1
ATOM 6758 C C . ARG A 1 857 ? 24.201 -29.419 -44.867 1.00 90.50 857 ARG A C 1
ATOM 6760 O O . ARG A 1 857 ? 24.771 -28.336 -44.757 1.00 90.50 857 ARG A O 1
ATOM 6767 N N . MET A 1 858 ? 22.991 -29.550 -45.389 1.00 87.75 858 MET A N 1
ATOM 6768 C CA . MET A 1 858 ? 22.192 -28.434 -45.876 1.00 87.75 858 MET A CA 1
ATOM 6769 C C . MET A 1 858 ? 20.779 -28.543 -45.311 1.00 87.75 858 MET A C 1
ATOM 6771 O O . MET A 1 858 ? 20.123 -29.579 -45.440 1.00 87.75 858 MET A O 1
ATOM 6775 N N . VAL A 1 859 ? 20.319 -27.469 -44.679 1.00 80.69 859 VAL A N 1
ATOM 6776 C CA . VAL A 1 859 ? 18.976 -27.342 -44.117 1.00 80.69 859 VAL A CA 1
ATOM 6777 C C . VAL A 1 859 ? 18.141 -26.505 -45.077 1.00 80.69 859 VAL A C 1
ATOM 6779 O O . VAL A 1 859 ? 18.512 -25.369 -45.358 1.00 80.69 859 VAL A O 1
ATOM 6782 N N . VAL A 1 860 ? 17.028 -27.047 -45.580 1.00 80.94 860 VAL A N 1
ATOM 6783 C CA . VAL A 1 860 ? 16.086 -26.343 -46.473 1.00 80.94 860 VAL A CA 1
ATOM 6784 C C . VAL A 1 860 ? 14.666 -26.542 -45.964 1.00 80.94 860 VAL A C 1
ATOM 6786 O O . VAL A 1 860 ? 14.216 -27.669 -45.768 1.00 80.94 860 VAL A O 1
ATOM 6789 N N . ASN A 1 861 ? 13.947 -25.445 -45.725 1.00 69.19 861 ASN A N 1
ATOM 6790 C CA . ASN A 1 861 ? 12.627 -25.434 -45.085 1.00 69.19 861 ASN A CA 1
ATOM 6791 C C . ASN A 1 861 ? 12.531 -26.233 -43.764 1.00 69.19 861 ASN A C 1
ATOM 6793 O O . ASN A 1 861 ? 11.449 -26.671 -43.380 1.00 69.19 861 ASN A O 1
ATOM 6797 N N . GLY A 1 862 ? 13.645 -26.375 -43.037 1.00 69.69 862 GLY A N 1
ATOM 6798 C CA . GLY A 1 862 ? 13.747 -27.145 -41.792 1.00 69.69 862 GLY A CA 1
ATOM 6799 C C . GLY A 1 862 ? 14.095 -28.628 -41.976 1.00 69.69 862 GLY A C 1
ATOM 6800 O O . GLY A 1 862 ? 14.366 -29.301 -40.985 1.00 69.69 862 GLY A O 1
ATOM 6801 N N . ASN A 1 863 ? 14.150 -29.129 -43.214 1.00 75.88 863 ASN A N 1
ATOM 6802 C CA . ASN A 1 863 ? 14.595 -30.489 -43.518 1.00 75.88 863 ASN A CA 1
ATOM 6803 C C . ASN A 1 863 ? 16.114 -30.529 -43.695 1.00 75.88 863 ASN A C 1
ATOM 6805 O O . ASN A 1 863 ? 16.677 -29.699 -44.407 1.00 75.88 863 ASN A O 1
ATOM 6809 N N . VAL A 1 864 ? 16.771 -31.510 -43.073 1.00 85.62 864 VAL A N 1
ATOM 6810 C CA . VAL A 1 864 ? 18.231 -31.671 -43.113 1.00 85.62 864 VAL A CA 1
ATOM 6811 C C . VAL A 1 864 ? 18.615 -32.703 -44.170 1.00 85.62 864 VAL A C 1
ATOM 6813 O O . VAL A 1 864 ? 18.280 -33.879 -44.054 1.00 85.62 864 VAL A O 1
ATOM 6816 N N . SER A 1 865 ? 19.373 -32.272 -45.171 1.00 85.81 865 SER A N 1
ATOM 6817 C CA . SER A 1 865 ? 20.073 -33.141 -46.119 1.00 85.81 865 SER A CA 1
ATOM 6818 C C . SER A 1 865 ? 21.535 -33.303 -45.693 1.00 85.81 865 SER A C 1
ATOM 6820 O O . SER A 1 865 ? 22.141 -32.377 -45.151 1.00 85.81 865 SER A O 1
ATOM 6822 N N . THR A 1 866 ? 22.088 -34.503 -45.872 1.00 85.62 866 THR A N 1
ATOM 6823 C CA . THR A 1 866 ? 23.428 -34.876 -45.389 1.00 85.62 866 THR A CA 1
ATOM 6824 C C . THR A 1 866 ? 24.248 -35.392 -46.567 1.00 85.62 866 THR A C 1
ATOM 6826 O O . THR A 1 866 ? 23.790 -36.286 -47.272 1.00 85.62 866 THR A O 1
ATOM 6829 N N . GLY A 1 867 ? 25.427 -34.815 -46.798 1.00 83.19 867 GLY A N 1
ATOM 6830 C CA . GLY A 1 867 ? 26.369 -35.274 -47.818 1.00 83.19 867 GLY A CA 1
ATOM 6831 C C . GLY A 1 867 ? 27.304 -36.377 -47.313 1.00 83.19 867 GLY A C 1
ATOM 6832 O O . GLY A 1 867 ? 27.211 -36.823 -46.167 1.00 83.19 867 GLY A O 1
ATOM 6833 N N . ASN A 1 868 ? 28.220 -36.823 -48.175 1.00 84.62 868 ASN A N 1
ATOM 6834 C CA . ASN A 1 868 ? 29.119 -37.936 -47.864 1.00 84.62 868 ASN A CA 1
ATOM 6835 C C . ASN A 1 868 ? 30.123 -37.570 -46.748 1.00 84.62 868 ASN A C 1
ATOM 6837 O O . ASN A 1 868 ? 30.805 -36.547 -46.856 1.00 84.62 868 ASN A O 1
ATOM 6841 N N . PRO A 1 869 ? 30.255 -38.396 -45.692 1.00 87.06 869 PRO A N 1
ATOM 6842 C CA . PRO A 1 869 ? 31.215 -38.166 -44.618 1.00 87.06 869 PRO A CA 1
ATOM 6843 C C . PRO A 1 869 ? 32.654 -38.416 -45.092 1.00 87.06 869 PRO A C 1
ATOM 6845 O O . PRO A 1 869 ? 32.927 -39.394 -45.786 1.00 87.06 869 PRO A O 1
ATOM 6848 N N . SER A 1 870 ? 33.591 -37.576 -44.658 1.00 89.00 870 SER A N 1
ATOM 6849 C CA . SER A 1 870 ? 35.025 -37.706 -44.953 1.00 89.00 870 SER A CA 1
ATOM 6850 C C . SER A 1 870 ? 35.833 -37.849 -43.666 1.00 89.00 870 SER A C 1
ATOM 6852 O O . SER A 1 870 ? 35.672 -37.051 -42.746 1.00 89.00 870 SER A O 1
ATOM 6854 N N . LYS A 1 871 ? 36.717 -38.855 -43.582 1.00 88.56 871 LYS A N 1
ATOM 6855 C CA . LYS A 1 871 ? 37.583 -39.063 -42.405 1.00 88.56 871 LYS A CA 1
ATOM 6856 C C . LYS A 1 871 ? 38.612 -37.946 -42.256 1.00 88.56 871 LYS A C 1
ATOM 6858 O O . LYS A 1 871 ? 39.301 -37.627 -43.226 1.00 88.56 871 LYS A O 1
ATOM 6863 N N . VAL A 1 872 ? 38.785 -37.435 -41.043 1.00 87.56 872 VAL A N 1
ATOM 6864 C CA . VAL A 1 872 ? 39.735 -36.370 -40.692 1.00 87.56 872 VAL A CA 1
ATOM 6865 C C . VAL A 1 872 ? 40.472 -36.678 -39.380 1.00 87.56 872 VAL A C 1
ATOM 6867 O O . VAL A 1 872 ? 39.929 -37.390 -38.534 1.00 87.56 872 VAL A O 1
ATOM 6870 N N . PRO A 1 873 ? 41.704 -36.173 -39.196 1.00 83.81 873 PRO A N 1
ATOM 6871 C CA . PRO A 1 873 ? 42.447 -36.360 -37.953 1.00 83.81 873 PRO A CA 1
ATOM 6872 C C . PRO A 1 873 ? 41.886 -35.475 -36.829 1.00 83.81 873 PRO A C 1
ATOM 6874 O O . PRO A 1 873 ? 41.790 -34.260 -36.983 1.00 83.81 873 PRO A O 1
ATOM 6877 N N . ILE A 1 874 ? 41.556 -36.073 -35.682 1.00 82.44 874 ILE A N 1
ATOM 6878 C CA . ILE A 1 874 ? 41.119 -35.360 -34.470 1.00 82.44 874 ILE A CA 1
ATOM 6879 C C . ILE A 1 874 ? 42.254 -35.378 -33.447 1.00 82.44 874 ILE A C 1
ATOM 6881 O O . ILE A 1 874 ? 42.854 -36.427 -33.213 1.00 82.44 874 ILE A O 1
ATOM 6885 N N . GLY A 1 875 ? 42.545 -34.222 -32.849 1.00 64.69 875 GLY A N 1
ATOM 6886 C CA . GLY A 1 875 ? 43.483 -34.123 -31.731 1.00 64.69 875 GLY A CA 1
ATOM 6887 C C . GLY A 1 875 ? 42.819 -34.692 -30.480 1.00 64.69 875 GLY A C 1
ATOM 6888 O O . GLY A 1 875 ? 41.724 -34.263 -30.141 1.00 64.69 875 GLY A O 1
ATOM 6889 N N . GLY A 1 876 ? 43.425 -35.695 -29.839 1.00 64.69 876 GLY A N 1
ATOM 6890 C CA . GLY A 1 876 ? 42.849 -36.402 -28.686 1.00 64.69 876 GLY A CA 1
ATOM 6891 C C . GLY A 1 876 ? 42.535 -35.489 -27.488 1.00 64.69 876 GLY A C 1
ATOM 6892 O O . GLY A 1 876 ? 41.416 -35.012 -27.355 1.00 64.69 876 GLY A O 1
ATOM 6893 N N . GLN A 1 877 ? 43.501 -35.278 -26.580 1.00 58.00 877 GLN A N 1
ATOM 6894 C CA . GLN A 1 877 ? 43.405 -34.269 -25.500 1.00 58.00 877 GLN A CA 1
ATOM 6895 C C . GLN A 1 877 ? 43.941 -32.883 -25.922 1.00 58.00 877 GLN A C 1
ATOM 6897 O O . GLN A 1 877 ? 43.848 -31.924 -25.157 1.00 58.00 877 GLN A O 1
ATOM 6902 N N . GLU A 1 878 ? 44.500 -32.775 -27.129 1.00 71.19 878 GLU A N 1
ATOM 6903 C CA . GLU A 1 878 ? 44.994 -31.529 -27.726 1.00 71.19 878 GLU A CA 1
ATOM 6904 C C . GLU A 1 878 ? 43.890 -30.810 -28.518 1.00 71.19 878 GLU A C 1
ATOM 6906 O O . GLU A 1 878 ? 42.908 -31.422 -28.940 1.00 71.19 878 GLU A O 1
ATOM 6911 N N . CYS A 1 879 ? 44.037 -29.500 -28.735 1.00 83.56 879 CYS A N 1
ATOM 6912 C CA . CYS A 1 879 ? 43.036 -28.717 -29.458 1.00 83.56 879 CYS A CA 1
ATOM 6913 C C . CYS A 1 879 ? 42.909 -29.177 -30.920 1.00 83.56 879 CYS A C 1
ATOM 6915 O O . CYS A 1 879 ? 43.899 -29.261 -31.642 1.00 83.56 879 CYS A O 1
ATOM 6917 N N . THR A 1 880 ? 41.681 -29.414 -31.383 1.00 88.88 880 THR A N 1
ATOM 6918 C CA . THR A 1 880 ? 41.398 -29.677 -32.800 1.00 88.88 880 THR A CA 1
ATOM 6919 C C . THR A 1 880 ? 41.135 -28.362 -33.529 1.00 88.88 880 THR A C 1
ATOM 6921 O O . THR A 1 880 ? 40.250 -27.602 -33.134 1.00 88.88 880 THR A O 1
ATOM 6924 N N . TYR A 1 881 ? 41.883 -28.093 -34.598 1.00 89.38 881 TYR A N 1
ATOM 6925 C CA . TYR A 1 881 ? 41.697 -26.920 -35.449 1.00 89.38 881 TYR A CA 1
ATOM 6926 C C . TYR A 1 881 ? 40.759 -27.264 -36.598 1.00 89.38 881 TYR A C 1
ATOM 6928 O O . TYR A 1 881 ? 41.049 -28.152 -37.396 1.00 89.38 881 TYR A O 1
ATOM 6936 N N . PHE A 1 882 ? 39.634 -26.566 -36.670 1.00 92.31 882 PHE A N 1
ATOM 6937 C CA . PHE A 1 882 ? 38.601 -26.765 -37.671 1.00 92.31 882 PHE A CA 1
ATOM 6938 C C . PHE A 1 882 ? 38.306 -25.436 -38.352 1.00 92.31 882 PHE A C 1
ATOM 6940 O O . PHE A 1 882 ? 37.885 -24.491 -37.691 1.00 92.31 882 PHE A O 1
ATOM 6947 N N . SER A 1 883 ? 38.516 -25.351 -39.659 1.00 91.62 883 SER A N 1
ATOM 6948 C CA . SER A 1 883 ? 38.246 -24.142 -40.421 1.00 91.62 883 SER A CA 1
ATOM 6949 C C . SER A 1 883 ? 37.432 -24.396 -41.677 1.00 91.62 883 SER A C 1
ATOM 6951 O O . SER A 1 883 ? 37.354 -25.518 -42.179 1.00 91.62 883 SER A O 1
ATOM 6953 N N . ILE A 1 884 ? 36.810 -23.332 -42.178 1.00 92.31 884 ILE A N 1
ATOM 6954 C CA . ILE A 1 884 ? 36.270 -23.287 -43.535 1.00 92.31 884 ILE A CA 1
ATOM 6955 C C . ILE A 1 884 ? 36.857 -22.096 -44.282 1.00 92.31 884 ILE A C 1
ATOM 6957 O O . ILE A 1 884 ? 37.058 -21.028 -43.701 1.00 92.31 884 ILE A O 1
ATOM 6961 N N . SER A 1 885 ? 37.099 -22.274 -45.573 1.00 90.00 885 SER A N 1
ATOM 6962 C CA . SER A 1 885 ? 37.498 -21.214 -46.494 1.00 90.00 885 SER A CA 1
ATOM 6963 C C . SER A 1 885 ? 36.719 -21.328 -47.801 1.00 90.00 885 SER A C 1
ATOM 6965 O O . SER A 1 885 ? 36.284 -22.416 -48.183 1.00 90.00 885 SER A O 1
ATOM 6967 N N . LEU A 1 886 ? 36.510 -20.203 -48.482 1.00 86.25 886 LEU A N 1
ATOM 6968 C CA . LEU A 1 886 ? 35.954 -20.181 -49.835 1.00 86.25 886 LEU A CA 1
ATOM 6969 C C . LEU A 1 886 ? 37.080 -19.888 -50.828 1.00 86.25 886 LEU A C 1
ATOM 6971 O O . LEU A 1 886 ? 37.647 -18.800 -50.807 1.00 86.25 886 LEU A O 1
ATOM 6975 N N . VAL A 1 887 ? 37.386 -20.849 -51.702 1.00 80.81 887 VAL A N 1
ATOM 6976 C CA . VAL A 1 887 ? 38.452 -20.739 -52.708 1.00 80.81 887 VAL A CA 1
ATOM 6977 C C . VAL A 1 887 ? 37.866 -21.047 -54.083 1.00 80.81 887 VAL A C 1
ATOM 6979 O O . VAL A 1 887 ? 37.342 -22.137 -54.310 1.00 80.81 887 VAL A O 1
ATOM 6982 N N . ASN A 1 888 ? 37.927 -20.084 -55.010 1.00 77.81 888 ASN A N 1
ATOM 6983 C CA . ASN A 1 888 ? 37.429 -20.221 -56.389 1.00 77.81 888 ASN A CA 1
ATOM 6984 C C . ASN A 1 888 ? 35.988 -20.776 -56.479 1.00 77.81 888 ASN A C 1
ATOM 6986 O O . ASN A 1 888 ? 35.690 -21.650 -57.292 1.00 77.81 888 ASN A O 1
ATOM 6990 N N . GLY A 1 889 ? 35.090 -20.305 -55.606 1.00 76.88 889 GLY A N 1
ATOM 6991 C CA . GLY A 1 889 ? 33.686 -20.735 -55.563 1.00 76.88 889 GLY A CA 1
ATOM 6992 C C . GLY A 1 889 ? 33.433 -22.085 -54.877 1.00 76.88 889 GLY A C 1
ATOM 6993 O O . GLY A 1 889 ? 32.279 -22.490 -54.759 1.00 76.88 889 GLY A O 1
ATOM 6994 N N . THR A 1 890 ? 34.469 -22.772 -54.384 1.00 84.44 890 THR A N 1
ATOM 6995 C CA . THR A 1 890 ? 34.347 -24.029 -53.628 1.00 84.44 890 THR A CA 1
ATOM 6996 C C . THR A 1 890 ? 34.630 -23.783 -52.149 1.00 84.44 890 THR A C 1
ATOM 6998 O O . THR A 1 890 ? 35.652 -23.201 -51.793 1.00 84.44 890 THR A O 1
ATOM 7001 N N . VAL A 1 891 ? 33.725 -24.223 -51.275 1.00 87.81 891 VAL A N 1
ATOM 7002 C CA . VAL A 1 891 ? 33.929 -24.196 -49.824 1.00 87.81 891 VAL A CA 1
ATOM 7003 C C . VAL A 1 891 ? 34.776 -25.408 -49.443 1.00 87.81 891 VAL A C 1
ATOM 7005 O O . VAL A 1 891 ? 34.412 -26.551 -49.740 1.00 87.81 891 VAL A O 1
ATOM 7008 N N . ILE A 1 892 ? 35.904 -25.154 -48.790 1.00 91.00 892 ILE A N 1
ATOM 7009 C CA . ILE A 1 892 ? 36.856 -26.156 -48.313 1.00 91.00 892 ILE A CA 1
ATOM 7010 C C . ILE A 1 892 ? 36.828 -26.135 -46.790 1.00 91.00 892 ILE A C 1
ATOM 7012 O O . ILE A 1 892 ? 36.985 -25.081 -46.179 1.00 91.00 892 ILE A O 1
ATOM 7016 N N . ALA A 1 893 ? 36.615 -27.297 -46.182 1.00 91.19 893 ALA A N 1
ATOM 7017 C CA . ALA A 1 893 ? 36.736 -27.497 -44.750 1.00 91.19 893 ALA A CA 1
ATOM 7018 C C . ALA A 1 893 ? 38.099 -28.109 -44.428 1.00 91.19 893 ALA A C 1
ATOM 7020 O O . ALA A 1 893 ? 38.412 -29.188 -44.927 1.00 91.19 893 ALA A O 1
ATOM 7021 N N . THR A 1 894 ? 38.879 -27.464 -43.570 1.00 91.62 894 THR A N 1
ATOM 7022 C CA . THR A 1 894 ? 40.201 -27.944 -43.161 1.00 91.62 894 THR A CA 1
ATOM 7023 C C . THR A 1 894 ? 40.146 -28.377 -41.703 1.00 91.62 894 THR A C 1
ATOM 7025 O O . THR A 1 894 ? 39.768 -27.599 -40.829 1.00 91.62 894 THR A O 1
ATOM 7028 N N . VAL A 1 895 ? 40.522 -29.622 -41.409 1.00 90.50 895 VAL A N 1
ATOM 7029 C CA . VAL A 1 895 ? 40.627 -30.119 -40.026 1.00 90.50 895 VAL A CA 1
ATOM 7030 C C . VAL A 1 895 ? 42.045 -30.598 -39.776 1.00 90.50 895 VAL A C 1
ATOM 7032 O O . VAL A 1 895 ? 42.501 -31.526 -40.444 1.00 90.50 895 VAL A O 1
ATOM 7035 N N . ASN A 1 896 ? 42.744 -29.957 -38.834 1.00 89.00 896 ASN A N 1
ATOM 7036 C CA . ASN A 1 896 ? 44.146 -30.233 -38.500 1.00 89.00 896 ASN A CA 1
ATOM 7037 C C . ASN A 1 896 ? 45.038 -30.363 -39.757 1.00 89.00 896 ASN A C 1
ATOM 7039 O O . ASN A 1 896 ? 45.817 -31.303 -39.894 1.00 89.00 896 ASN A O 1
ATOM 7043 N N . GLY A 1 897 ? 44.869 -29.439 -40.711 1.00 81.69 897 GLY A N 1
ATOM 7044 C CA . GLY A 1 897 ? 45.636 -29.391 -41.962 1.00 81.69 897 GLY A CA 1
ATOM 7045 C C . GLY A 1 897 ? 45.144 -30.308 -43.091 1.00 81.69 897 GLY A C 1
ATOM 7046 O O . GLY A 1 897 ? 45.740 -30.295 -44.164 1.00 81.69 897 GLY A O 1
ATOM 7047 N N . LYS A 1 898 ? 44.073 -31.092 -42.896 1.00 88.31 898 LYS A N 1
ATOM 7048 C CA . LYS A 1 898 ? 43.458 -31.896 -43.965 1.00 88.31 898 LYS A CA 1
ATOM 7049 C C . LYS A 1 898 ? 42.269 -31.177 -44.598 1.00 88.31 898 LYS A C 1
ATOM 7051 O O . LYS A 1 898 ? 41.256 -30.989 -43.926 1.00 88.31 898 LYS A O 1
ATOM 7056 N N . ASP A 1 899 ? 42.366 -30.894 -45.893 1.00 88.44 899 ASP A N 1
ATOM 7057 C CA . ASP A 1 899 ? 41.311 -30.251 -46.681 1.00 88.44 899 ASP A CA 1
ATOM 7058 C C . ASP A 1 899 ? 40.258 -31.244 -47.186 1.00 88.44 899 ASP A C 1
ATOM 7060 O O . ASP A 1 899 ? 40.564 -32.323 -47.701 1.00 88.44 899 ASP A O 1
ATOM 7064 N N . VAL A 1 900 ? 38.992 -30.854 -47.055 1.00 87.69 900 VAL A N 1
ATOM 7065 C CA . VAL A 1 900 ? 37.817 -31.587 -47.525 1.00 87.69 900 VAL A CA 1
ATOM 7066 C C . VAL A 1 900 ? 36.917 -30.611 -48.290 1.00 87.69 900 VAL A C 1
ATOM 7068 O O . VAL A 1 900 ? 36.371 -29.690 -47.681 1.00 87.69 900 VAL A O 1
ATOM 7071 N N . PRO A 1 901 ? 36.715 -30.778 -49.608 1.00 85.19 901 PRO A N 1
ATOM 7072 C CA . PRO A 1 901 ? 35.751 -29.971 -50.348 1.00 85.19 901 PRO A CA 1
ATOM 7073 C C . PRO A 1 901 ? 34.327 -30.338 -49.909 1.00 85.19 901 PRO A C 1
ATOM 7075 O O . PRO A 1 901 ? 33.935 -31.504 -49.945 1.00 85.19 901 PRO A O 1
ATOM 7078 N N . VAL A 1 902 ? 33.552 -29.345 -49.472 1.00 82.06 902 VAL A N 1
ATOM 7079 C CA . VAL A 1 902 ? 32.233 -29.554 -48.842 1.00 82.06 902 VAL A CA 1
ATOM 7080 C C . VAL A 1 902 ? 31.059 -29.037 -49.676 1.00 82.06 902 VAL A C 1
ATOM 7082 O O . VAL A 1 902 ? 29.923 -29.440 -49.431 1.00 82.06 902 VAL A O 1
ATOM 7085 N N . GLY A 1 903 ? 31.304 -28.182 -50.673 1.00 78.25 903 GLY A N 1
ATOM 7086 C CA . GLY A 1 903 ? 30.270 -27.685 -51.583 1.00 78.25 903 GLY A CA 1
ATOM 7087 C C . GLY A 1 903 ? 30.715 -26.481 -52.410 1.00 78.25 903 GLY A C 1
ATOM 7088 O O . GLY A 1 903 ? 31.841 -26.015 -52.282 1.00 78.25 903 GLY A O 1
ATOM 7089 N N . VAL A 1 904 ? 29.817 -25.963 -53.249 1.00 78.75 904 VAL A N 1
ATOM 7090 C CA . VAL A 1 904 ? 30.034 -24.757 -54.067 1.00 78.75 904 VAL A CA 1
ATOM 7091 C C . VAL A 1 904 ? 29.188 -23.624 -53.491 1.00 78.75 904 VAL A C 1
ATOM 7093 O O . VAL A 1 904 ? 27.997 -23.815 -53.242 1.00 78.75 904 VAL A O 1
ATOM 7096 N N . SER A 1 905 ? 29.780 -22.449 -53.277 1.00 78.38 905 SER A N 1
ATOM 7097 C CA . SER A 1 905 ? 29.057 -21.256 -52.829 1.00 78.38 905 SER A CA 1
ATOM 7098 C C . SER A 1 905 ? 29.601 -19.997 -53.495 1.00 78.38 905 SER A C 1
ATOM 7100 O O . SER A 1 905 ? 30.786 -19.903 -53.790 1.00 78.38 905 SER A O 1
ATOM 7102 N N . LYS A 1 906 ? 28.724 -19.015 -53.729 1.00 76.38 906 LYS A N 1
ATOM 7103 C CA . LYS A 1 906 ? 29.119 -17.698 -54.256 1.00 76.38 906 LYS A CA 1
ATOM 7104 C C . LYS A 1 906 ? 29.677 -16.771 -53.173 1.00 76.38 906 LYS A C 1
ATOM 7106 O O . LYS A 1 906 ? 30.425 -15.865 -53.505 1.00 76.38 906 LYS A O 1
ATOM 7111 N N . SER A 1 907 ? 29.298 -16.998 -51.916 1.00 79.62 907 SER A N 1
ATOM 7112 C CA . SER A 1 907 ? 29.792 -16.283 -50.738 1.00 79.62 907 SER A CA 1
ATOM 7113 C C . SER A 1 907 ? 29.718 -17.173 -49.496 1.00 79.62 907 SER A C 1
ATOM 7115 O O . SER A 1 907 ? 28.949 -18.145 -49.457 1.00 79.62 907 SER A O 1
ATOM 7117 N N . LEU A 1 908 ? 30.497 -16.861 -48.461 1.00 81.75 908 LEU A N 1
ATOM 7118 C CA . LEU A 1 908 ? 30.341 -17.512 -47.156 1.00 81.75 908 LEU A CA 1
ATOM 7119 C C . LEU A 1 908 ? 29.063 -17.052 -46.437 1.00 81.75 908 LEU A C 1
ATOM 7121 O O . LEU A 1 908 ? 28.532 -17.812 -45.633 1.00 81.75 908 LEU A O 1
ATOM 7125 N N . GLY A 1 909 ? 28.512 -15.882 -46.778 1.00 80.19 909 GLY A N 1
ATOM 7126 C CA . GLY A 1 909 ? 27.266 -15.355 -46.210 1.00 80.19 909 GLY A CA 1
ATOM 7127 C C . GLY A 1 909 ? 27.359 -15.172 -44.693 1.00 80.19 909 GLY A C 1
ATOM 7128 O O . GLY A 1 909 ? 28.452 -14.981 -44.165 1.00 80.19 909 GLY A O 1
ATOM 7129 N N . VAL A 1 910 ? 26.229 -15.239 -43.979 1.00 77.94 910 VAL A N 1
ATOM 7130 C CA . VAL A 1 910 ? 26.241 -15.258 -42.507 1.00 77.94 910 VAL A CA 1
ATOM 7131 C C . VAL A 1 910 ? 26.870 -16.563 -42.022 1.00 77.94 910 VAL A C 1
ATOM 7133 O O . VAL A 1 910 ? 26.468 -17.659 -42.435 1.00 77.94 910 VAL A O 1
ATOM 7136 N N . ILE A 1 911 ? 27.831 -16.423 -41.118 1.00 86.06 911 ILE A N 1
ATOM 7137 C CA . ILE A 1 911 ? 28.643 -17.507 -40.575 1.00 86.06 911 ILE A CA 1
ATOM 7138 C C . ILE A 1 911 ? 28.152 -17.819 -39.172 1.00 86.06 911 ILE A C 1
ATOM 7140 O O . ILE A 1 911 ? 27.559 -16.981 -38.510 1.00 86.06 911 ILE A O 1
ATOM 7144 N N . GLY A 1 912 ? 28.374 -19.025 -38.682 1.00 85.19 912 GLY A N 1
ATOM 7145 C CA . GLY A 1 912 ? 28.101 -19.331 -37.290 1.00 85.19 912 GLY A CA 1
ATOM 7146 C C . GLY A 1 912 ? 28.786 -20.593 -36.833 1.00 85.19 912 GLY A C 1
ATOM 7147 O O . GLY A 1 912 ? 29.533 -21.220 -37.581 1.00 85.19 912 GLY A O 1
ATOM 7148 N N . PHE A 1 913 ? 28.483 -21.002 -35.613 1.00 88.31 913 PHE A N 1
ATOM 7149 C CA . PHE A 1 913 ? 28.797 -22.344 -35.175 1.00 88.31 913 PHE A CA 1
ATOM 7150 C C . PHE A 1 913 ? 27.648 -22.946 -34.385 1.00 88.31 913 PHE A C 1
ATOM 7152 O O . PHE A 1 913 ? 26.826 -22.267 -33.764 1.00 88.31 913 PHE A O 1
ATOM 7159 N N . GLU A 1 914 ? 27.618 -24.266 -34.418 1.00 88.50 914 GLU A N 1
ATOM 7160 C CA . GLU A 1 914 ? 26.633 -25.066 -33.728 1.00 88.50 914 GLU A CA 1
ATOM 7161 C C . GLU A 1 914 ? 27.325 -26.232 -33.043 1.00 88.50 914 GLU A C 1
ATOM 7163 O O . GLU A 1 914 ? 28.129 -26.920 -33.662 1.00 88.50 914 GLU A O 1
ATOM 7168 N N . ALA A 1 915 ? 27.018 -26.483 -31.778 1.00 88.00 915 ALA A N 1
ATOM 7169 C CA . ALA A 1 915 ? 27.656 -27.556 -31.035 1.00 88.00 915 ALA A CA 1
ATOM 7170 C C . ALA A 1 915 ? 26.666 -28.280 -30.130 1.00 88.00 915 ALA A C 1
ATOM 7172 O O . ALA A 1 915 ? 25.815 -27.664 -29.488 1.00 88.00 915 ALA A O 1
ATOM 7173 N N . GLN A 1 916 ? 26.800 -29.600 -30.037 1.00 86.19 916 GLN A N 1
ATOM 7174 C CA . GLN A 1 916 ? 26.015 -30.412 -29.114 1.00 86.19 916 GLN A CA 1
ATOM 7175 C C . GLN A 1 916 ? 26.869 -31.549 -28.562 1.00 86.19 916 GLN A C 1
ATOM 7177 O O . GLN A 1 916 ? 27.531 -32.272 -29.301 1.00 86.19 916 GLN A O 1
ATOM 7182 N N . GLY A 1 917 ? 26.842 -31.715 -27.240 1.00 79.50 917 GLY A N 1
ATOM 7183 C CA . GLY A 1 917 ? 27.581 -32.777 -26.551 1.00 79.50 917 GLY A CA 1
ATOM 7184 C C . GLY A 1 917 ? 29.081 -32.515 -26.360 1.00 79.50 917 GLY A C 1
ATOM 7185 O O . GLY A 1 917 ? 29.670 -33.172 -25.507 1.00 79.50 917 GLY A O 1
ATOM 7186 N N . PHE A 1 918 ? 29.673 -31.535 -27.055 1.00 83.94 918 PHE A N 1
ATOM 7187 C CA . PHE A 1 918 ? 31.069 -31.127 -26.856 1.00 83.94 918 PHE A CA 1
ATOM 7188 C C . PHE A 1 918 ? 31.283 -30.470 -25.487 1.00 83.94 918 PHE A C 1
ATOM 7190 O O . PHE A 1 918 ? 30.569 -29.537 -25.113 1.00 83.94 918 PHE A O 1
ATOM 7197 N N . LYS A 1 919 ? 32.291 -30.947 -24.746 1.00 78.19 919 LYS A N 1
ATOM 7198 C CA . LYS A 1 919 ? 32.703 -30.407 -23.443 1.00 78.19 919 LYS A CA 1
ATOM 7199 C C . LYS A 1 919 ? 34.109 -29.825 -23.552 1.00 78.19 919 LYS A C 1
ATOM 7201 O O . LYS A 1 919 ? 35.100 -30.538 -23.390 1.00 78.19 919 LYS A O 1
ATOM 7206 N N . GLY A 1 920 ? 34.185 -28.524 -23.792 1.00 79.69 920 GLY A N 1
ATOM 7207 C CA . GLY A 1 920 ? 35.451 -27.831 -23.987 1.00 79.69 920 GLY A CA 1
ATOM 7208 C C . GLY A 1 920 ? 35.284 -26.333 -24.177 1.00 79.69 920 GLY A C 1
ATOM 7209 O O . GLY A 1 920 ? 34.202 -25.782 -23.957 1.00 79.69 920 GLY A O 1
ATOM 7210 N N . ILE A 1 921 ? 36.382 -25.704 -24.574 1.00 82.81 921 ILE A N 1
ATOM 7211 C CA . ILE A 1 921 ? 36.482 -24.299 -24.956 1.00 82.81 921 ILE A CA 1
ATOM 7212 C C . ILE A 1 921 ? 36.532 -24.228 -26.483 1.00 82.81 921 ILE A C 1
ATOM 7214 O O . ILE A 1 921 ? 37.324 -24.937 -27.108 1.00 82.81 921 ILE A O 1
ATOM 7218 N N . ILE A 1 922 ? 35.700 -23.369 -27.070 1.00 83.69 922 ILE A N 1
ATOM 7219 C CA . ILE A 1 922 ? 35.778 -23.008 -28.488 1.00 83.69 922 ILE A CA 1
ATOM 7220 C C . ILE A 1 922 ? 36.396 -21.619 -28.582 1.00 83.69 922 ILE A C 1
ATOM 7222 O O . ILE A 1 922 ? 35.810 -20.649 -28.114 1.00 83.69 922 ILE A O 1
ATOM 7226 N N . LYS A 1 923 ? 37.561 -21.512 -29.211 1.00 85.44 923 LYS A N 1
ATOM 7227 C CA . LYS A 1 923 ? 38.104 -20.227 -29.667 1.00 85.44 923 LYS A CA 1
ATOM 7228 C C . LYS A 1 923 ? 37.980 -20.154 -31.173 1.00 85.44 923 LYS A C 1
ATOM 7230 O O . LYS A 1 923 ? 37.916 -21.186 -31.831 1.00 85.44 923 LYS A O 1
ATOM 7235 N N . GLY A 1 924 ? 37.985 -18.961 -31.738 1.00 82.69 924 GLY A N 1
ATOM 7236 C CA . GLY A 1 924 ? 38.085 -18.855 -33.179 1.00 82.69 924 GLY A CA 1
ATOM 7237 C C . GLY A 1 924 ? 38.420 -17.467 -33.658 1.00 82.69 924 GLY A C 1
ATOM 7238 O O . GLY A 1 924 ? 38.433 -16.525 -32.875 1.00 82.69 924 GLY A O 1
ATOM 7239 N N . HIS A 1 925 ? 38.682 -17.374 -34.949 1.00 87.00 925 HIS A N 1
ATOM 7240 C CA . HIS A 1 925 ? 39.100 -16.165 -35.631 1.00 87.00 925 HIS A CA 1
ATOM 7241 C C . HIS A 1 925 ? 38.440 -16.120 -37.005 1.00 87.00 925 HIS A C 1
ATOM 7243 O O . HIS A 1 925 ? 38.458 -17.113 -37.737 1.00 87.00 925 HIS A O 1
ATOM 7249 N N . VAL A 1 926 ? 37.851 -14.982 -37.344 1.00 85.00 926 VAL A N 1
ATOM 7250 C CA . VAL A 1 926 ? 37.165 -14.742 -38.609 1.00 85.00 926 VAL A CA 1
ATOM 7251 C C . VAL A 1 926 ? 37.919 -13.658 -39.360 1.00 85.00 926 VAL A C 1
ATOM 7253 O O . VAL A 1 926 ? 38.086 -12.553 -38.856 1.00 85.00 926 VAL A O 1
ATOM 7256 N N . HIS A 1 927 ? 38.356 -13.985 -40.573 1.00 86.38 927 HIS A N 1
ATOM 7257 C CA . HIS A 1 927 ? 39.040 -13.053 -41.459 1.00 86.38 927 HIS A CA 1
ATOM 7258 C C . HIS A 1 927 ? 38.387 -13.076 -42.836 1.00 86.38 927 HIS A C 1
ATOM 7260 O O . HIS A 1 927 ? 38.230 -14.150 -43.415 1.00 86.38 927 HIS A O 1
ATOM 7266 N N . GLY A 1 928 ? 38.022 -11.930 -43.399 1.00 84.25 928 GLY A N 1
ATOM 7267 C CA . GLY A 1 928 ? 37.428 -11.909 -44.730 1.00 84.25 928 GLY A CA 1
ATOM 7268 C C . GLY A 1 928 ? 36.993 -10.542 -45.225 1.00 84.25 928 GLY A C 1
ATOM 7269 O O . GLY A 1 928 ? 37.193 -9.517 -44.582 1.00 84.25 928 GLY A O 1
ATOM 7270 N N . LYS A 1 929 ? 36.393 -10.546 -46.410 1.00 82.25 929 LYS A N 1
ATOM 7271 C CA . LYS A 1 929 ? 35.868 -9.377 -47.105 1.00 82.25 929 LYS A CA 1
ATOM 7272 C C . LYS A 1 929 ? 34.351 -9.350 -46.993 1.00 82.25 929 LYS A C 1
ATOM 7274 O O . LYS A 1 929 ? 33.697 -10.350 -47.283 1.00 82.25 929 LYS A O 1
ATOM 7279 N N . HIS A 1 930 ? 33.812 -8.191 -46.637 1.00 79.12 930 HIS A N 1
ATOM 7280 C CA . HIS A 1 930 ? 32.387 -7.882 -46.704 1.00 79.12 930 HIS A CA 1
ATOM 7281 C C . HIS A 1 930 ? 32.176 -6.693 -47.640 1.00 79.12 930 HIS A C 1
ATOM 7283 O O . HIS A 1 930 ? 32.678 -5.594 -47.390 1.00 79.12 930 HIS A O 1
ATOM 7289 N N . THR A 1 931 ? 31.485 -6.909 -48.754 1.00 70.88 931 THR A N 1
ATOM 7290 C CA . THR A 1 931 ? 31.222 -5.883 -49.763 1.00 70.88 931 THR A CA 1
ATOM 7291 C C . THR A 1 931 ? 29.959 -5.127 -49.409 1.00 70.88 931 THR A C 1
ATOM 7293 O O . THR A 1 931 ? 28.870 -5.685 -49.285 1.00 70.88 931 THR A O 1
ATOM 7296 N N . LEU A 1 932 ? 30.098 -3.812 -49.304 1.00 66.25 932 LEU A N 1
ATOM 7297 C CA . LEU A 1 932 ? 29.000 -2.920 -48.984 1.00 66.25 932 LEU A CA 1
ATOM 7298 C C . LEU A 1 932 ? 28.421 -2.309 -50.254 1.00 66.25 932 LEU A C 1
ATOM 7300 O O . LEU A 1 932 ? 29.157 -1.892 -51.147 1.00 66.25 932 LEU A O 1
ATOM 7304 N N . GLN A 1 933 ? 27.096 -2.204 -50.321 1.00 60.00 933 GLN A N 1
ATOM 7305 C CA . GLN A 1 933 ? 26.409 -1.504 -51.405 1.00 60.00 933 GLN A CA 1
ATOM 7306 C C . GLN A 1 933 ? 25.593 -0.336 -50.848 1.00 60.00 933 GLN A C 1
ATOM 7308 O O . GLN A 1 933 ? 24.419 -0.503 -50.523 1.00 60.00 933 GLN A O 1
ATOM 7313 N N . TRP A 1 934 ? 26.187 0.862 -50.760 1.00 69.88 934 TRP A N 1
ATOM 7314 C CA . TRP A 1 934 ? 25.407 2.102 -50.644 1.00 69.88 934 TRP A CA 1
ATOM 7315 C C . TRP A 1 934 ? 26.179 3.348 -51.089 1.00 69.88 934 TRP A C 1
ATOM 7317 O O . TRP A 1 934 ? 27.271 3.634 -50.621 1.00 69.88 934 TRP A O 1
ATOM 7327 N N . LYS A 1 935 ? 25.613 4.131 -52.011 1.00 67.12 935 LYS A N 1
ATOM 7328 C CA . LYS A 1 935 ? 26.253 5.354 -52.520 1.00 67.12 935 LYS A CA 1
ATOM 7329 C C . LYS A 1 935 ? 25.834 6.566 -51.696 1.00 67.12 935 LYS A C 1
ATOM 7331 O O . LYS A 1 935 ? 24.648 6.874 -51.644 1.00 67.12 935 LYS A O 1
ATOM 7336 N N . VAL A 1 936 ? 26.811 7.267 -51.121 1.00 74.44 936 VAL A N 1
ATOM 7337 C CA . VAL A 1 936 ? 26.613 8.571 -50.476 1.00 74.44 936 VAL A CA 1
ATOM 7338 C C . VAL A 1 936 ? 26.446 9.638 -51.573 1.00 74.44 936 VAL A C 1
ATOM 7340 O O . VAL A 1 936 ? 27.359 9.821 -52.380 1.00 74.44 936 VAL A O 1
ATOM 7343 N N . PRO A 1 937 ? 25.299 10.331 -51.667 1.00 74.50 937 PRO A N 1
ATOM 7344 C CA . PRO A 1 937 ? 25.086 11.393 -52.644 1.00 74.50 937 PRO A CA 1
ATOM 7345 C C . PRO A 1 937 ? 25.981 12.605 -52.380 1.00 74.50 937 PRO A C 1
ATOM 7347 O O . PRO A 1 937 ? 26.251 12.953 -51.226 1.00 74.50 937 PRO A O 1
ATOM 7350 N N . ALA A 1 938 ? 26.369 13.299 -53.451 1.00 69.44 938 ALA A N 1
ATOM 7351 C CA . ALA A 1 938 ? 27.129 14.543 -53.370 1.00 69.44 938 ALA A CA 1
ATOM 7352 C C . ALA A 1 938 ? 26.412 15.594 -52.493 1.00 69.44 938 ALA A C 1
ATOM 7354 O O . ALA A 1 938 ? 25.188 15.736 -52.543 1.00 69.44 938 ALA A O 1
ATOM 7355 N N . GLY A 1 939 ? 27.182 16.325 -51.677 1.00 70.94 939 GLY A N 1
ATOM 7356 C CA . GLY A 1 939 ? 26.660 17.318 -50.725 1.00 70.94 939 GLY A CA 1
ATOM 7357 C C . GLY A 1 939 ? 26.216 16.752 -49.368 1.00 70.94 939 GLY A C 1
ATOM 7358 O O . GLY A 1 939 ? 25.688 17.496 -48.547 1.00 70.94 939 GLY A O 1
ATOM 7359 N N . SER A 1 940 ? 26.430 15.459 -49.118 1.00 81.50 940 SER A N 1
ATOM 7360 C CA . SER A 1 940 ? 26.165 14.816 -47.825 1.00 81.50 940 SER A CA 1
ATOM 7361 C C . SER A 1 940 ? 27.395 14.840 -46.911 1.00 81.50 940 SER A C 1
ATOM 7363 O O . SER A 1 940 ? 28.527 14.851 -47.387 1.00 81.50 940 SER A O 1
ATOM 7365 N N . THR A 1 941 ? 27.187 14.805 -45.592 1.00 85.88 941 THR A N 1
ATOM 7366 C CA . THR A 1 941 ? 28.270 14.614 -44.610 1.00 85.88 941 THR A CA 1
ATOM 7367 C C . THR A 1 941 ? 28.361 13.138 -44.242 1.00 85.88 941 THR A C 1
ATOM 7369 O O . THR A 1 941 ? 27.404 12.591 -43.696 1.00 85.88 941 THR A O 1
ATOM 7372 N N . LEU A 1 942 ? 29.498 12.497 -44.524 1.00 85.88 942 LEU A N 1
ATOM 7373 C CA . LEU A 1 942 ? 29.764 11.116 -44.124 1.00 85.88 942 LEU A CA 1
ATOM 7374 C C . LEU A 1 942 ? 30.456 11.075 -42.754 1.00 85.88 942 LEU A C 1
ATOM 7376 O O . LEU A 1 942 ? 31.520 11.662 -42.551 1.00 85.88 942 LEU A O 1
ATOM 7380 N N . ILE A 1 943 ? 29.843 10.351 -41.825 1.00 87.50 943 ILE A N 1
ATOM 7381 C CA . ILE A 1 943 ? 30.390 9.985 -40.524 1.00 87.50 943 ILE A CA 1
ATOM 7382 C C . ILE A 1 943 ? 30.812 8.525 -40.616 1.00 87.50 943 ILE A C 1
ATOM 7384 O O . ILE A 1 943 ? 29.967 7.628 -40.693 1.00 87.50 943 ILE A O 1
ATOM 7388 N N . ASN A 1 944 ? 32.123 8.303 -40.632 1.00 84.50 944 ASN A N 1
ATOM 7389 C CA . ASN A 1 944 ? 32.701 6.992 -40.843 1.00 84.50 944 ASN A CA 1
ATOM 7390 C C . ASN A 1 944 ? 32.760 6.198 -39.527 1.00 84.50 944 ASN A C 1
ATOM 7392 O O . ASN A 1 944 ? 33.231 6.701 -38.508 1.00 84.50 944 ASN A O 1
ATOM 7396 N N . VAL A 1 945 ? 32.274 4.954 -39.530 1.00 83.56 945 VAL A N 1
ATOM 7397 C CA . VAL A 1 945 ? 32.252 4.073 -38.341 1.00 83.56 945 VAL A CA 1
ATOM 7398 C C . VAL A 1 945 ? 33.206 2.879 -38.427 1.00 83.56 945 VAL A C 1
ATOM 7400 O O . VAL A 1 945 ? 33.295 2.101 -37.478 1.00 83.56 945 VAL A O 1
ATOM 7403 N N . VAL A 1 946 ? 33.925 2.729 -39.543 1.00 75.88 946 VAL A N 1
ATOM 7404 C CA . VAL A 1 946 ? 34.889 1.639 -39.795 1.00 75.88 946 VAL A CA 1
ATOM 7405 C C . VAL A 1 946 ? 36.290 2.132 -40.189 1.00 75.88 946 VAL A C 1
ATOM 7407 O O . VAL A 1 946 ? 37.183 1.311 -40.367 1.00 75.88 946 VAL A O 1
ATOM 7410 N N . GLY A 1 947 ? 36.494 3.450 -40.255 1.00 71.94 947 GLY A N 1
ATOM 7411 C CA . GLY A 1 947 ? 37.744 4.099 -40.653 1.00 71.94 947 GLY A CA 1
ATOM 7412 C C . GLY A 1 947 ? 37.714 4.510 -42.128 1.00 71.94 947 GLY A C 1
ATOM 7413 O O . GLY A 1 947 ? 37.134 3.810 -42.959 1.00 71.94 947 GLY A O 1
ATOM 7414 N N . GLY A 1 948 ? 38.292 5.668 -42.461 1.00 71.81 948 GLY A N 1
ATOM 7415 C CA . GLY A 1 948 ? 38.339 6.194 -43.835 1.00 71.81 948 GLY A CA 1
ATOM 7416 C C . GLY A 1 948 ? 38.082 7.701 -43.930 1.00 71.81 948 GLY A C 1
ATOM 7417 O O . GLY A 1 948 ? 38.201 8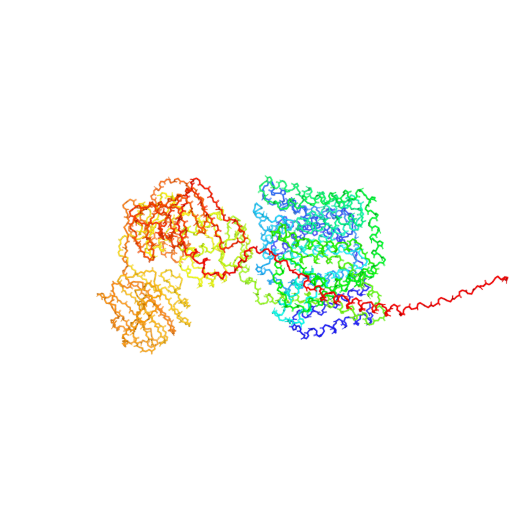.416 -42.937 1.00 71.81 948 GLY A O 1
ATOM 7418 N N . GLU A 1 949 ? 37.737 8.185 -45.128 1.00 66.25 949 GLU A N 1
ATOM 7419 C CA . GLU A 1 949 ? 37.471 9.609 -45.384 1.00 66.25 949 GLU A CA 1
ATOM 7420 C C . GLU A 1 949 ? 36.150 10.083 -44.736 1.00 66.25 949 GLU A C 1
ATOM 7422 O O . GLU A 1 949 ? 35.195 9.314 -44.588 1.00 66.25 949 GLU A O 1
ATOM 7427 N N . GLY A 1 950 ? 36.099 11.358 -44.323 1.00 75.75 950 GLY A N 1
ATOM 7428 C CA . GLY A 1 950 ? 34.968 11.970 -43.608 1.00 75.75 950 GLY A CA 1
ATOM 7429 C C . GLY A 1 950 ? 35.234 12.217 -42.116 1.00 75.75 950 GLY A C 1
ATOM 7430 O O . GLY A 1 950 ? 36.378 12.380 -41.691 1.00 75.75 950 GLY A O 1
ATOM 7431 N N . ILE A 1 951 ? 34.170 12.278 -41.306 1.00 83.12 951 ILE A N 1
ATOM 7432 C CA . ILE A 1 951 ? 34.279 12.388 -39.840 1.00 83.12 951 ILE A CA 1
ATOM 7433 C C . ILE A 1 951 ? 34.433 10.977 -39.265 1.00 83.12 951 ILE A C 1
ATOM 7435 O O . ILE A 1 951 ? 33.446 10.260 -39.118 1.00 83.12 951 ILE A O 1
ATOM 7439 N N . ASP A 1 952 ? 35.661 10.566 -38.956 1.00 85.00 952 ASP A N 1
ATOM 7440 C CA . ASP A 1 952 ? 35.947 9.216 -38.460 1.00 85.00 952 ASP A CA 1
ATOM 7441 C C . ASP A 1 952 ? 35.658 9.068 -36.955 1.00 85.00 952 ASP A C 1
ATOM 7443 O O . ASP A 1 952 ? 36.350 9.618 -36.096 1.00 85.00 952 ASP A O 1
ATOM 7447 N N . LEU A 1 953 ? 34.627 8.286 -36.631 1.00 87.12 953 LEU A N 1
ATOM 7448 C CA . LEU A 1 953 ? 34.268 7.881 -35.272 1.00 87.12 953 LEU A CA 1
ATOM 7449 C C . LEU A 1 953 ? 34.603 6.411 -34.983 1.00 87.12 953 LEU A C 1
ATOM 7451 O O . LEU A 1 953 ? 34.288 5.933 -33.894 1.00 87.12 953 LEU A O 1
ATOM 7455 N N . SER A 1 954 ? 35.252 5.684 -35.895 1.00 85.19 954 SER A N 1
ATOM 7456 C CA . SER A 1 954 ? 35.503 4.237 -35.792 1.00 85.19 954 SER A CA 1
ATOM 7457 C C . SER A 1 954 ? 36.159 3.812 -34.475 1.00 85.19 954 SER A C 1
ATOM 7459 O O . SER A 1 954 ? 35.740 2.835 -33.850 1.00 85.19 954 SER A O 1
ATOM 7461 N N . LYS A 1 955 ? 37.131 4.590 -33.980 1.00 85.12 955 LYS A N 1
ATOM 7462 C CA . LYS A 1 955 ? 37.780 4.351 -32.682 1.00 85.12 955 LYS A CA 1
ATOM 7463 C C . LYS A 1 955 ? 36.801 4.476 -31.511 1.00 85.12 955 LYS A C 1
ATOM 7465 O O . LYS A 1 955 ? 36.817 3.637 -30.613 1.00 85.12 955 LYS A O 1
ATOM 7470 N N . LEU A 1 956 ? 35.959 5.510 -31.509 1.00 85.75 956 LEU A N 1
ATOM 7471 C CA . LEU A 1 956 ? 34.959 5.736 -30.459 1.00 85.75 956 LEU A CA 1
ATOM 7472 C C . LEU A 1 956 ? 33.830 4.707 -30.532 1.00 85.75 956 LEU A C 1
ATOM 7474 O O . LEU A 1 956 ? 33.379 4.234 -29.494 1.00 85.75 956 LEU A O 1
ATOM 7478 N N . VAL A 1 957 ? 33.428 4.309 -31.740 1.00 84.88 957 VAL A N 1
ATOM 7479 C CA . VAL A 1 957 ? 32.455 3.237 -31.973 1.00 84.88 957 VAL A CA 1
ATOM 7480 C C . VAL A 1 957 ? 32.980 1.912 -31.432 1.00 84.88 957 VAL A C 1
ATOM 7482 O O . VAL A 1 957 ? 32.273 1.269 -30.665 1.00 84.88 957 VAL A O 1
ATOM 7485 N N . ARG A 1 958 ? 34.240 1.551 -31.713 1.00 79.50 958 ARG A N 1
ATOM 7486 C CA . ARG A 1 958 ? 34.877 0.336 -31.172 1.00 79.50 958 ARG A CA 1
ATOM 7487 C C . ARG A 1 958 ? 34.923 0.330 -29.641 1.00 79.50 958 ARG A C 1
ATOM 7489 O O . ARG A 1 958 ? 34.764 -0.715 -29.018 1.00 79.50 958 ARG A O 1
ATOM 7496 N N . ILE A 1 959 ? 35.129 1.495 -29.022 1.00 79.31 959 ILE A N 1
ATOM 7497 C CA . ILE A 1 959 ? 35.035 1.639 -27.562 1.00 79.31 959 ILE A CA 1
ATOM 7498 C C . ILE A 1 959 ? 33.580 1.492 -27.109 1.00 79.31 959 ILE A C 1
ATOM 7500 O O . ILE A 1 959 ? 33.331 0.787 -26.139 1.00 79.31 959 ILE A O 1
ATOM 7504 N N . GLY A 1 960 ? 32.625 2.101 -27.814 1.00 75.25 960 GLY A N 1
ATOM 7505 C CA . GLY A 1 960 ? 31.195 2.066 -27.494 1.00 75.25 960 GLY A CA 1
ATOM 7506 C C . GLY A 1 960 ? 30.555 0.684 -27.629 1.00 75.25 960 GLY A C 1
ATOM 7507 O O . GLY A 1 960 ? 29.636 0.371 -26.878 1.00 75.25 960 GLY A O 1
ATOM 7508 N N . GLU A 1 961 ? 31.075 -0.166 -28.517 1.00 72.50 961 GLU A N 1
ATOM 7509 C CA . GLU A 1 961 ? 30.705 -1.585 -28.627 1.00 72.50 961 GLU A CA 1
ATOM 7510 C C . GLU A 1 961 ? 31.026 -2.370 -27.346 1.00 72.50 961 GLU A C 1
ATOM 7512 O O . GLU A 1 961 ? 30.364 -3.362 -27.043 1.00 72.50 961 GLU A O 1
ATOM 7517 N N . GLN A 1 962 ? 32.017 -1.915 -26.575 1.00 69.06 962 GLN A N 1
ATOM 7518 C CA . GLN A 1 962 ? 32.420 -2.519 -25.305 1.00 69.06 962 GLN A CA 1
ATOM 7519 C C . GLN A 1 962 ? 31.827 -1.777 -24.097 1.00 69.06 962 GLN A C 1
ATOM 7521 O O . GLN A 1 962 ? 31.379 -2.411 -23.139 1.00 69.06 962 GLN A O 1
ATOM 7526 N N . ASP A 1 963 ? 31.844 -0.441 -24.136 1.00 69.62 963 ASP A N 1
ATOM 7527 C CA . ASP A 1 963 ? 31.426 0.469 -23.070 1.00 69.62 963 ASP A CA 1
ATOM 7528 C C . ASP A 1 963 ? 31.009 1.843 -23.641 1.00 69.62 963 ASP A C 1
ATOM 7530 O O . ASP A 1 963 ? 31.834 2.715 -23.942 1.00 69.62 963 ASP A O 1
ATOM 7534 N N . MET A 1 964 ? 29.695 2.045 -23.757 1.00 76.12 964 MET A N 1
ATOM 7535 C CA . MET A 1 964 ? 29.093 3.285 -24.253 1.00 76.12 964 MET A CA 1
ATOM 7536 C C . MET A 1 964 ? 29.409 4.506 -23.374 1.00 76.12 964 MET A C 1
ATOM 7538 O O . MET A 1 964 ? 29.562 5.614 -23.890 1.00 76.12 964 MET A O 1
ATOM 7542 N N . ASP A 1 965 ? 29.531 4.330 -22.056 1.00 73.25 965 ASP A N 1
ATOM 7543 C CA . ASP A 1 965 ? 29.752 5.451 -21.137 1.00 73.25 965 ASP A CA 1
ATOM 7544 C C . ASP A 1 965 ? 31.180 5.988 -21.312 1.00 73.25 965 ASP A C 1
ATOM 7546 O O . ASP A 1 965 ? 31.399 7.199 -21.407 1.00 73.25 965 ASP A O 1
ATOM 7550 N N . LYS A 1 966 ? 32.153 5.081 -21.469 1.00 78.75 966 LYS A N 1
ATOM 7551 C CA . LYS A 1 966 ? 33.541 5.430 -21.797 1.00 78.75 966 LYS A CA 1
ATOM 7552 C C . LYS A 1 966 ? 33.658 6.115 -23.161 1.00 78.75 966 LYS A C 1
ATOM 7554 O O . LYS A 1 966 ? 34.403 7.090 -23.286 1.00 78.75 966 LYS A O 1
ATOM 7559 N N . ALA A 1 967 ? 32.921 5.641 -24.168 1.00 83.31 967 ALA A N 1
ATOM 7560 C CA . ALA A 1 967 ? 32.900 6.261 -25.492 1.00 83.31 967 ALA A CA 1
ATOM 7561 C C . ALA A 1 967 ? 32.355 7.697 -25.443 1.00 83.31 967 ALA A C 1
ATOM 7563 O O . ALA A 1 967 ? 32.966 8.601 -26.009 1.00 83.31 967 ALA A O 1
ATOM 7564 N N . LYS A 1 968 ? 31.271 7.936 -24.693 1.00 80.19 968 LYS A N 1
ATOM 7565 C CA . LYS A 1 968 ? 30.705 9.280 -24.490 1.00 80.19 968 LYS A CA 1
ATOM 7566 C C . LYS A 1 968 ? 31.666 10.238 -23.792 1.00 80.19 968 LYS A C 1
ATOM 7568 O O . LYS A 1 968 ? 31.786 11.384 -24.217 1.00 80.19 968 LYS A O 1
ATOM 7573 N N . MET A 1 969 ? 32.379 9.780 -22.760 1.00 81.50 969 MET A N 1
ATOM 7574 C CA . MET A 1 969 ? 33.390 10.607 -22.088 1.00 81.50 969 MET A CA 1
ATOM 7575 C C . MET A 1 969 ? 34.496 11.032 -23.058 1.00 81.50 969 MET A C 1
ATOM 7577 O O . MET A 1 969 ? 34.840 12.211 -23.121 1.00 81.50 969 MET A O 1
ATOM 7581 N N . GLN A 1 970 ? 35.024 10.102 -23.856 1.00 86.75 970 GLN A N 1
ATOM 7582 C CA . GLN A 1 970 ? 36.065 10.430 -24.834 1.00 86.75 970 GLN A CA 1
ATOM 7583 C C . GLN A 1 970 ? 35.545 11.329 -25.955 1.00 86.75 970 GLN A C 1
ATOM 7585 O O . GLN A 1 970 ? 36.217 12.289 -26.321 1.00 86.75 970 GLN A O 1
ATOM 7590 N N . TYR A 1 971 ? 34.332 11.071 -26.443 1.00 85.12 971 TYR A N 1
ATOM 7591 C CA . TYR A 1 971 ? 33.672 11.932 -27.415 1.00 85.12 971 TYR A CA 1
ATOM 7592 C C . TYR A 1 971 ? 33.515 13.364 -26.885 1.00 85.12 971 TYR A C 1
ATOM 7594 O O . TYR A 1 971 ? 33.854 14.305 -27.589 1.00 85.12 971 TYR A O 1
ATOM 7602 N N . SER A 1 972 ? 33.105 13.553 -25.624 1.00 79.75 972 SER A N 1
ATOM 7603 C CA . SER A 1 972 ? 32.965 14.895 -25.036 1.00 79.75 972 SER A CA 1
ATOM 7604 C C . SER A 1 972 ? 34.278 15.691 -25.001 1.00 79.75 972 SER A C 1
ATOM 7606 O O . SER A 1 972 ? 34.255 16.912 -25.134 1.00 79.75 972 SER A O 1
ATOM 7608 N N . ALA A 1 973 ? 35.419 15.004 -24.882 1.00 77.94 973 ALA A N 1
ATOM 7609 C CA . ALA A 1 973 ? 36.746 15.614 -24.906 1.00 77.94 973 ALA A CA 1
ATOM 7610 C C . ALA A 1 973 ? 37.292 15.839 -26.329 1.00 77.94 973 ALA A C 1
ATOM 7612 O O . ALA A 1 973 ? 38.119 16.722 -26.530 1.00 77.94 973 ALA A O 1
ATOM 7613 N N . MET A 1 974 ? 36.855 15.037 -27.306 1.00 74.94 974 MET A N 1
ATOM 7614 C CA . MET A 1 974 ? 37.376 15.017 -28.685 1.00 74.94 974 MET A CA 1
ATOM 7615 C C . MET A 1 974 ? 36.376 15.531 -29.728 1.00 74.94 974 MET A C 1
ATOM 7617 O O . MET A 1 974 ? 36.618 15.380 -30.923 1.00 74.94 974 MET A O 1
ATOM 7621 N N . LYS A 1 975 ? 35.244 16.074 -29.273 1.00 76.06 975 LYS A N 1
ATOM 7622 C CA . LYS A 1 975 ? 34.056 16.415 -30.059 1.00 76.06 975 LYS A CA 1
ATOM 7623 C C . LYS A 1 975 ? 34.419 16.984 -31.444 1.00 76.06 975 LYS A C 1
ATOM 7625 O O . LYS A 1 975 ? 34.964 18.090 -31.508 1.00 76.06 975 LYS A O 1
ATOM 7630 N N . PRO A 1 976 ? 34.137 16.253 -32.540 1.00 71.31 976 PRO A N 1
ATOM 7631 C CA . PRO A 1 976 ? 34.431 16.725 -33.886 1.00 71.31 976 PRO A CA 1
ATOM 7632 C C . PRO A 1 976 ? 33.624 17.986 -34.201 1.00 71.31 976 PRO A C 1
ATOM 7634 O O . PRO A 1 976 ? 32.471 18.118 -33.792 1.00 71.31 976 PRO A O 1
ATOM 7637 N N . LEU A 1 977 ? 34.214 18.911 -34.958 1.00 65.00 977 LEU A N 1
ATOM 7638 C CA . LEU A 1 977 ? 33.487 20.062 -35.487 1.00 65.00 977 LEU A CA 1
ATOM 7639 C C . LEU A 1 977 ? 32.582 19.596 -36.632 1.00 65.00 977 LEU A C 1
ATOM 7641 O O . LEU A 1 977 ? 33.066 19.257 -37.711 1.00 65.00 977 LEU A O 1
ATOM 7645 N N . PHE A 1 978 ? 31.269 19.586 -36.404 1.00 69.12 978 PHE A N 1
ATOM 7646 C CA . PHE A 1 978 ? 30.300 19.356 -37.473 1.00 69.12 978 PHE A CA 1
ATOM 7647 C C . PHE A 1 978 ? 30.126 20.626 -38.319 1.00 69.12 978 PHE A C 1
ATOM 7649 O O . PHE A 1 978 ? 30.151 21.733 -37.771 1.00 69.12 978 PHE A O 1
ATOM 7656 N N . PRO A 1 979 ? 29.913 20.495 -39.641 1.00 65.00 979 PRO A N 1
ATOM 7657 C CA . PRO A 1 979 ? 29.494 21.615 -40.482 1.00 65.00 979 PRO A CA 1
ATOM 7658 C C . PRO A 1 979 ? 28.264 22.309 -39.881 1.00 65.00 979 PRO A C 1
ATOM 7660 O O . PRO A 1 979 ? 27.410 21.638 -39.299 1.00 65.00 979 PRO A O 1
ATOM 7663 N N . SER A 1 980 ? 28.145 23.638 -40.013 1.00 56.56 980 SER A N 1
ATOM 7664 C CA . SER A 1 980 ? 26.987 24.365 -39.479 1.00 56.56 980 SER A CA 1
ATOM 7665 C C . SER A 1 980 ? 25.709 23.924 -40.198 1.00 56.56 980 SER A C 1
ATOM 7667 O O . SER A 1 980 ? 25.405 24.378 -41.302 1.00 56.56 980 SER A O 1
ATOM 7669 N N . LEU A 1 981 ? 24.955 23.027 -39.573 1.00 62.03 981 LEU A N 1
ATOM 7670 C CA . LEU A 1 981 ? 23.626 22.642 -40.024 1.00 62.03 981 LEU A CA 1
ATOM 7671 C C . LEU A 1 981 ? 22.702 23.820 -39.698 1.00 62.03 981 LEU A C 1
ATOM 7673 O O . LEU A 1 981 ? 22.551 24.184 -38.531 1.00 62.03 981 LEU A O 1
ATOM 7677 N N . GLY A 1 982 ? 22.160 24.475 -40.726 1.00 56.88 982 GLY A N 1
ATOM 7678 C CA . GLY A 1 982 ? 21.300 25.646 -40.553 1.00 56.88 982 GLY A CA 1
ATOM 7679 C C . GLY A 1 982 ? 20.125 25.374 -39.598 1.00 56.88 982 GLY A C 1
ATOM 7680 O O . GLY A 1 982 ? 19.708 24.223 -39.438 1.00 56.88 982 GLY A O 1
ATOM 7681 N N . PRO A 1 983 ? 19.572 26.409 -38.942 1.00 47.19 983 PRO A N 1
ATOM 7682 C CA . PRO A 1 983 ? 18.454 26.232 -38.025 1.00 47.19 983 PRO A CA 1
ATOM 7683 C C . PRO A 1 983 ? 17.224 25.701 -38.775 1.00 47.19 983 PRO A C 1
ATOM 7685 O O . PRO A 1 983 ? 16.623 26.405 -39.583 1.00 47.19 983 PRO A O 1
ATOM 7688 N N . SER A 1 984 ? 16.836 24.458 -38.488 1.00 54.19 984 SER A N 1
ATOM 7689 C CA . SER A 1 984 ? 15.547 23.905 -38.911 1.00 54.19 984 SER A CA 1
ATOM 7690 C C . SER A 1 984 ? 14.443 24.433 -37.985 1.00 54.19 984 SER A C 1
ATOM 7692 O O . SER A 1 984 ? 14.662 24.519 -36.772 1.00 54.19 984 SER A O 1
ATOM 7694 N N . PRO A 1 985 ? 13.238 24.751 -38.489 1.00 49.50 985 PRO A N 1
ATOM 7695 C CA . PRO A 1 985 ? 12.118 25.129 -37.635 1.00 49.50 985 PRO A CA 1
ATOM 7696 C C . PRO A 1 985 ? 11.782 24.000 -36.651 1.00 49.50 985 PRO A C 1
ATOM 7698 O O . PRO A 1 985 ? 11.579 22.848 -37.040 1.00 49.50 985 PRO A O 1
ATOM 7701 N N . THR A 1 986 ? 11.689 24.326 -35.362 1.00 45.81 986 THR A N 1
ATOM 7702 C CA . THR A 1 986 ? 11.229 23.409 -34.315 1.00 45.81 986 THR A CA 1
ATOM 7703 C C . THR A 1 986 ? 9.744 23.111 -34.518 1.00 45.81 986 THR A C 1
ATOM 7705 O O . THR A 1 986 ? 8.871 23.838 -34.049 1.00 45.81 986 THR A O 1
ATOM 7708 N N . ARG A 1 987 ? 9.426 22.024 -35.227 1.00 49.09 987 ARG A N 1
ATOM 7709 C CA . ARG A 1 987 ? 8.057 21.499 -35.292 1.00 49.09 987 ARG A CA 1
ATOM 7710 C C . ARG A 1 987 ? 7.839 20.495 -34.172 1.00 49.09 987 ARG A C 1
ATOM 7712 O O . ARG A 1 987 ? 8.401 19.406 -34.169 1.00 49.09 987 ARG A O 1
ATOM 7719 N N . ILE A 1 988 ? 6.996 20.866 -33.215 1.00 43.94 988 ILE A N 1
ATOM 7720 C CA . ILE A 1 988 ? 6.534 19.956 -32.168 1.00 43.94 988 ILE A CA 1
ATOM 7721 C C . ILE A 1 988 ? 5.423 19.093 -32.770 1.00 43.94 988 ILE A C 1
ATOM 7723 O O . ILE A 1 988 ? 4.279 19.532 -32.889 1.00 43.94 988 ILE A O 1
ATOM 7727 N N . VAL A 1 989 ? 5.753 17.864 -33.164 1.00 45.78 989 VAL A N 1
ATOM 7728 C CA . VAL A 1 989 ? 4.745 16.868 -33.548 1.00 45.78 989 VAL A CA 1
ATOM 7729 C C . VAL A 1 989 ? 4.199 16.245 -32.266 1.00 45.78 989 VAL A C 1
ATOM 7731 O O . VAL A 1 989 ? 4.958 15.681 -31.479 1.00 45.78 989 VAL A O 1
ATOM 7734 N N . LYS A 1 990 ? 2.884 16.349 -32.030 1.00 39.34 990 LYS A N 1
ATOM 7735 C CA . LYS A 1 990 ? 2.234 15.590 -30.955 1.00 39.34 990 LYS A CA 1
ATOM 7736 C C . LYS A 1 990 ? 2.175 14.122 -31.382 1.00 39.34 990 LYS A C 1
ATOM 7738 O O . LYS A 1 990 ? 1.542 13.830 -32.397 1.00 39.34 990 LYS A O 1
ATOM 7743 N N . PRO A 1 991 ? 2.813 13.203 -30.650 1.00 38.94 991 PRO A N 1
ATOM 7744 C CA . PRO A 1 991 ? 2.760 11.796 -30.997 1.00 38.94 991 PRO A CA 1
ATOM 7745 C C . PRO A 1 991 ? 1.335 11.270 -30.782 1.00 38.94 991 PRO A C 1
ATOM 7747 O O . PRO A 1 991 ? 0.801 11.319 -29.675 1.00 38.94 991 PRO A O 1
ATOM 7750 N N . VAL A 1 992 ? 0.704 10.799 -31.858 1.00 38.25 992 VAL A N 1
ATOM 7751 C CA . VAL A 1 992 ? -0.569 10.072 -31.799 1.00 38.25 992 VAL A CA 1
ATOM 7752 C C . VAL A 1 992 ? -0.221 8.592 -31.687 1.00 38.25 992 VAL A C 1
ATOM 7754 O O . VAL A 1 992 ? 0.083 7.930 -32.678 1.00 38.25 992 VAL A O 1
ATOM 7757 N N . TYR A 1 993 ? -0.193 8.090 -30.454 1.00 45.31 993 TYR A N 1
ATOM 7758 C CA . TYR A 1 993 ? 0.164 6.705 -30.149 1.00 45.31 993 TYR A CA 1
ATOM 7759 C C . TYR A 1 993 ? -1.017 5.779 -30.386 1.00 45.31 993 TYR A C 1
ATOM 7761 O O . TYR A 1 993 ? -1.718 5.370 -29.467 1.00 45.31 993 TYR A O 1
ATOM 7769 N N . ALA A 1 994 ? -1.244 5.425 -31.637 1.00 39.88 994 ALA A N 1
ATOM 7770 C CA . ALA A 1 994 ? -2.114 4.310 -31.925 1.00 39.88 994 ALA A CA 1
ATOM 7771 C C . ALA A 1 994 ? -1.252 3.039 -31.946 1.00 39.88 994 ALA A C 1
ATOM 7773 O O . ALA A 1 994 ? -0.411 2.859 -32.825 1.00 39.88 994 ALA A O 1
ATOM 7774 N N . ALA A 1 995 ? -1.484 2.099 -31.027 1.00 45.72 995 ALA A N 1
ATOM 7775 C CA . ALA A 1 995 ? -1.405 0.709 -31.458 1.00 45.72 995 ALA A CA 1
ATOM 7776 C C . ALA A 1 995 ? -2.564 0.538 -32.442 1.00 45.72 995 ALA A C 1
ATOM 7778 O O . ALA A 1 995 ? -3.715 0.352 -32.054 1.00 45.72 995 ALA A O 1
ATOM 7779 N N . LEU A 1 996 ? -2.253 0.779 -33.715 1.00 49.12 996 LEU A N 1
ATOM 7780 C CA . LEU A 1 996 ? -3.210 1.064 -34.774 1.00 49.12 996 LEU A CA 1
ATOM 7781 C C . LEU A 1 996 ? -4.114 -0.148 -35.024 1.00 49.12 996 LEU A C 1
ATOM 7783 O O . LEU A 1 996 ? -3.880 -0.940 -35.926 1.00 49.12 996 LEU A O 1
ATOM 7787 N N . LYS A 1 997 ? -5.243 -0.241 -34.327 1.00 55.59 997 LYS A N 1
ATOM 7788 C CA . LYS A 1 997 ? -6.483 -0.569 -35.031 1.00 55.59 997 LYS A CA 1
ATOM 7789 C C . LYS A 1 997 ? -7.008 0.746 -35.597 1.00 55.59 997 LYS A C 1
ATOM 7791 O O . LYS A 1 997 ? -7.917 1.371 -35.067 1.00 55.59 997 LYS A O 1
ATOM 7796 N N . MET A 1 998 ? -6.336 1.197 -36.653 1.00 66.00 998 MET A N 1
ATOM 7797 C CA . MET A 1 998 ? -6.779 2.331 -37.451 1.00 66.00 998 MET A CA 1
ATOM 7798 C C . MET A 1 998 ? -7.706 1.817 -38.534 1.00 66.00 998 MET A C 1
ATOM 7800 O O . MET A 1 998 ? -7.331 0.927 -39.306 1.00 66.00 998 MET A O 1
ATOM 7804 N N . ARG A 1 999 ? -8.897 2.407 -38.594 1.00 72.81 999 ARG A N 1
ATOM 7805 C CA . ARG A 1 999 ? -9.819 2.259 -39.715 1.00 72.81 999 ARG A CA 1
ATOM 7806 C C . ARG A 1 999 ? -10.243 3.640 -40.172 1.00 72.81 999 ARG A C 1
ATOM 7808 O O . ARG A 1 999 ? -10.629 4.458 -39.349 1.00 72.81 999 ARG A O 1
ATOM 7815 N N . ALA A 1 1000 ? -10.181 3.896 -41.465 1.00 74.88 1000 ALA A N 1
ATOM 7816 C CA . ALA A 1 1000 ? -10.687 5.130 -42.040 1.00 74.88 1000 ALA A CA 1
ATOM 7817 C C . ALA A 1 1000 ? -11.675 4.803 -43.155 1.00 74.88 1000 ALA A C 1
ATOM 7819 O O . ALA A 1 1000 ? -11.433 3.875 -43.925 1.00 74.88 1000 ALA A O 1
ATOM 7820 N N . ASN A 1 1001 ? -12.756 5.576 -43.227 1.00 82.38 1001 ASN A N 1
ATOM 7821 C CA . ASN A 1 1001 ? -13.773 5.531 -44.273 1.00 82.38 1001 ASN A CA 1
ATOM 7822 C C . ASN A 1 1001 ? -14.009 6.961 -44.784 1.00 82.38 1001 ASN A C 1
ATOM 7824 O O . ASN A 1 1001 ? -14.265 7.863 -43.988 1.00 82.38 1001 ASN A O 1
ATOM 7828 N N . GLY A 1 1002 ? -13.954 7.181 -46.095 1.00 82.75 1002 GLY A N 1
ATOM 7829 C CA . GLY A 1 1002 ? -14.055 8.514 -46.706 1.00 82.75 1002 GLY A CA 1
ATOM 7830 C C . GLY A 1 1002 ? -13.042 8.674 -47.832 1.00 82.75 1002 GLY A C 1
ATOM 7831 O O . GLY A 1 1002 ? -12.597 7.677 -48.381 1.00 82.75 1002 GLY A O 1
ATOM 7832 N N . THR A 1 1003 ? -12.642 9.895 -48.176 1.00 85.50 1003 THR A N 1
ATOM 7833 C CA . THR A 1 1003 ? -11.562 10.104 -49.153 1.00 85.50 1003 THR A CA 1
ATOM 7834 C C . THR A 1 1003 ? -10.219 10.052 -48.432 1.00 85.50 1003 THR A C 1
ATOM 7836 O O . THR A 1 1003 ? -9.946 10.873 -47.556 1.00 85.50 1003 THR A O 1
ATOM 7839 N N . ILE A 1 1004 ? -9.389 9.063 -48.761 1.00 82.38 1004 ILE A N 1
ATOM 7840 C CA . ILE A 1 1004 ? -8.131 8.794 -48.060 1.00 82.38 1004 ILE A CA 1
ATOM 7841 C C . ILE A 1 1004 ? -6.973 8.930 -49.038 1.00 82.38 1004 ILE A C 1
ATOM 7843 O O . ILE A 1 1004 ? -6.925 8.194 -50.014 1.00 82.38 1004 ILE A O 1
ATOM 7847 N N . TYR A 1 1005 ? -6.019 9.811 -48.750 1.00 83.69 1005 TYR A N 1
ATOM 7848 C CA . TYR A 1 1005 ? -4.787 9.960 -49.521 1.00 83.69 1005 TYR A CA 1
ATOM 7849 C C . TYR A 1 1005 ? -3.606 9.414 -48.735 1.00 83.69 1005 TYR A C 1
ATOM 7851 O O . TYR A 1 1005 ? -3.264 9.927 -47.673 1.00 83.69 1005 TYR A O 1
ATOM 7859 N N . ILE A 1 1006 ? -2.965 8.376 -49.253 1.00 80.19 1006 ILE A N 1
ATOM 7860 C CA . ILE A 1 1006 ? -1.783 7.771 -48.644 1.00 80.19 1006 ILE A CA 1
ATOM 7861 C C . ILE A 1 1006 ? -0.587 8.161 -49.483 1.00 80.19 1006 ILE A C 1
ATOM 7863 O O . ILE A 1 1006 ? -0.481 7.729 -50.625 1.00 80.19 1006 ILE A O 1
ATOM 7867 N N . THR A 1 1007 ? 0.314 8.940 -48.907 1.00 79.88 1007 THR A N 1
ATOM 7868 C CA . THR A 1 1007 ? 1.577 9.322 -49.522 1.00 79.88 1007 THR A CA 1
ATOM 7869 C C . THR A 1 1007 ? 2.717 8.618 -48.800 1.00 79.88 1007 THR A C 1
ATOM 7871 O O . THR A 1 1007 ? 2.926 8.828 -47.606 1.00 79.88 1007 THR A O 1
ATOM 7874 N N . GLY A 1 1008 ? 3.451 7.765 -49.503 1.00 73.00 1008 GLY A N 1
ATOM 7875 C CA . GLY A 1 1008 ? 4.559 7.001 -48.930 1.00 73.00 1008 GLY A CA 1
ATOM 7876 C C . GLY A 1 1008 ? 5.275 6.174 -49.987 1.00 73.00 1008 GLY A C 1
ATOM 7877 O O . GLY A 1 1008 ? 4.870 6.167 -51.143 1.00 73.00 1008 GLY A O 1
ATOM 7878 N N . ARG A 1 1009 ? 6.335 5.454 -49.620 1.00 71.94 1009 ARG A N 1
ATOM 7879 C CA . ARG A 1 1009 ? 7.039 4.568 -50.558 1.00 71.94 1009 ARG A CA 1
ATOM 7880 C C . ARG A 1 1009 ? 6.353 3.199 -50.593 1.00 71.94 1009 ARG A C 1
ATOM 7882 O O . ARG A 1 1009 ? 6.360 2.527 -49.563 1.00 71.94 1009 ARG A O 1
ATOM 7889 N N . PRO A 1 1010 ? 5.786 2.736 -51.715 1.00 76.38 1010 PRO A N 1
ATOM 7890 C CA . PRO A 1 1010 ? 5.211 1.402 -51.779 1.00 76.38 1010 PRO A CA 1
ATOM 7891 C C . PRO A 1 1010 ? 6.312 0.346 -51.955 1.00 76.38 1010 PRO A C 1
ATOM 7893 O O . PRO A 1 1010 ? 7.322 0.587 -52.608 1.00 76.38 1010 PRO A O 1
ATOM 7896 N N . VAL A 1 1011 ? 6.110 -0.837 -51.383 1.00 79.44 1011 VAL A N 1
ATOM 7897 C CA . VAL A 1 1011 ? 7.053 -1.967 -51.443 1.00 79.44 1011 VAL A CA 1
ATOM 7898 C C . VAL A 1 1011 ? 6.452 -3.107 -52.240 1.00 79.44 1011 VAL A C 1
ATOM 7900 O O . VAL A 1 1011 ? 7.076 -3.650 -53.147 1.00 79.44 1011 VAL A O 1
ATOM 7903 N N . TRP A 1 1012 ? 5.221 -3.473 -51.911 1.00 83.81 1012 TRP A N 1
ATOM 7904 C CA . TRP A 1 1012 ? 4.449 -4.451 -52.654 1.00 83.81 1012 TRP A CA 1
ATOM 7905 C C . TRP A 1 1012 ? 2.968 -4.249 -52.385 1.00 83.81 1012 TRP A C 1
ATOM 7907 O O . TRP A 1 1012 ? 2.575 -3.638 -51.391 1.00 83.81 1012 TRP A O 1
ATOM 7917 N N . TYR A 1 1013 ? 2.149 -4.791 -53.272 1.00 85.62 1013 TYR A N 1
ATOM 7918 C CA . TYR A 1 1013 ? 0.741 -5.008 -53.005 1.00 85.62 1013 TYR A CA 1
ATOM 7919 C C . TYR A 1 1013 ? 0.373 -6.465 -53.259 1.00 85.62 1013 TYR A C 1
ATOM 7921 O O . TYR A 1 1013 ? 1.003 -7.154 -54.062 1.00 85.62 1013 TYR A O 1
ATOM 7929 N N . GLU A 1 1014 ? -0.646 -6.939 -52.559 1.00 85.38 1014 GLU A N 1
ATOM 7930 C CA . GLU A 1 1014 ? -1.178 -8.285 -52.689 1.00 85.38 1014 GLU A CA 1
ATOM 7931 C C . GLU A 1 1014 ? -2.668 -8.228 -53.007 1.00 85.38 1014 GLU A C 1
ATOM 7933 O O . GLU A 1 1014 ? -3.462 -7.610 -52.290 1.00 85.38 1014 GLU A O 1
ATOM 7938 N N . VAL A 1 1015 ? -3.036 -8.896 -54.100 1.00 76.69 1015 VAL A N 1
ATOM 7939 C CA . VAL A 1 1015 ? -4.418 -9.063 -54.555 1.00 76.69 1015 VAL A CA 1
ATOM 7940 C C . VAL A 1 1015 ? -4.622 -10.546 -54.843 1.00 76.69 1015 VAL A C 1
ATOM 7942 O O . VAL A 1 1015 ? -3.829 -11.152 -55.563 1.00 76.69 1015 VAL A O 1
ATOM 7945 N N . ASN A 1 1016 ? -5.665 -11.143 -54.260 1.00 75.81 1016 ASN A N 1
ATOM 7946 C CA . ASN A 1 1016 ? -6.004 -12.565 -54.413 1.00 75.81 1016 ASN A CA 1
ATOM 7947 C C . ASN A 1 1016 ? -4.824 -13.528 -54.138 1.00 75.81 1016 ASN A C 1
ATOM 7949 O O . ASN A 1 1016 ? -4.635 -14.500 -54.863 1.00 75.81 1016 ASN A O 1
ATOM 7953 N N . GLY A 1 1017 ? -3.998 -13.247 -53.123 1.00 70.69 1017 GLY A N 1
ATOM 7954 C CA . GLY A 1 1017 ? -2.873 -14.110 -52.730 1.00 70.69 1017 GLY A CA 1
ATOM 7955 C C . GLY A 1 1017 ? -1.593 -13.948 -53.559 1.00 70.69 1017 GLY A C 1
ATOM 7956 O O . GLY A 1 1017 ? -0.598 -14.614 -53.285 1.00 70.69 1017 GLY A O 1
ATOM 7957 N N . THR A 1 1018 ? -1.585 -13.077 -54.576 1.00 74.00 1018 THR A N 1
ATOM 7958 C CA . THR A 1 1018 ? -0.408 -12.849 -55.430 1.00 74.00 1018 THR A CA 1
ATOM 7959 C C . THR A 1 1018 ? 0.269 -11.531 -55.064 1.00 74.00 1018 THR A C 1
ATOM 7961 O O . THR A 1 1018 ? -0.326 -10.463 -55.224 1.00 74.00 1018 THR A O 1
ATOM 7964 N N . LYS A 1 1019 ? 1.523 -11.594 -54.595 1.00 80.31 1019 LYS A N 1
ATOM 7965 C CA . LYS A 1 1019 ? 2.336 -10.412 -54.263 1.00 80.31 1019 LYS A CA 1
ATOM 7966 C C . LYS A 1 1019 ? 3.006 -9.832 -55.504 1.00 80.31 1019 LYS A C 1
ATOM 7968 O O . LYS A 1 1019 ? 3.691 -10.542 -56.237 1.00 80.31 1019 LYS A O 1
ATOM 7973 N N . ARG A 1 1020 ? 2.853 -8.526 -55.709 1.00 78.50 1020 ARG A N 1
ATOM 7974 C CA . ARG A 1 1020 ? 3.540 -7.754 -56.747 1.00 78.50 1020 ARG A CA 1
ATOM 7975 C C . ARG A 1 1020 ? 4.352 -6.643 -56.104 1.00 78.50 1020 ARG A C 1
ATOM 7977 O O . ARG A 1 1020 ? 3.801 -5.792 -55.412 1.00 78.50 1020 ARG A O 1
ATOM 7984 N N . TYR A 1 1021 ? 5.658 -6.665 -56.335 1.00 75.38 1021 TYR A N 1
ATOM 7985 C CA . TYR A 1 1021 ? 6.577 -5.664 -55.809 1.00 75.38 1021 TYR A CA 1
ATOM 7986 C C . TYR A 1 1021 ? 6.510 -4.379 -56.627 1.00 75.38 1021 TYR A C 1
ATOM 7988 O O . TYR A 1 1021 ? 6.375 -4.407 -57.850 1.00 75.38 1021 TYR A O 1
ATOM 7996 N N . LEU A 1 1022 ? 6.587 -3.255 -55.928 1.00 71.69 1022 LEU A N 1
ATOM 7997 C CA . LEU A 1 1022 ? 6.559 -1.918 -56.492 1.00 71.69 1022 LEU A CA 1
ATOM 7998 C C . LEU A 1 1022 ? 7.914 -1.264 -56.260 1.00 71.69 1022 LEU A C 1
ATOM 8000 O O . LEU A 1 1022 ? 8.449 -1.310 -55.156 1.00 71.69 1022 LEU A O 1
ATOM 8004 N N . ASN A 1 1023 ? 8.451 -0.645 -57.307 1.00 64.75 1023 ASN A N 1
ATOM 8005 C CA . ASN A 1 1023 ? 9.733 0.053 -57.268 1.00 64.75 1023 ASN A CA 1
ATOM 8006 C C . ASN A 1 1023 ? 9.547 1.560 -57.511 1.00 64.75 1023 ASN A C 1
ATOM 8008 O O . ASN A 1 1023 ? 10.297 2.180 -58.258 1.00 64.75 1023 ASN A O 1
ATOM 8012 N N . GLU A 1 1024 ? 8.483 2.136 -56.947 1.00 63.72 1024 GLU A N 1
ATOM 8013 C CA . GLU A 1 1024 ? 8.225 3.578 -57.008 1.00 63.72 1024 GLU A CA 1
ATOM 8014 C C . GLU A 1 1024 ? 8.878 4.258 -55.789 1.00 63.72 1024 GLU A C 1
ATOM 8016 O O . GLU A 1 1024 ? 8.828 3.734 -54.675 1.00 63.72 1024 GLU A O 1
ATOM 8021 N N . SER A 1 1025 ? 9.506 5.423 -55.987 1.00 52.38 1025 SER A N 1
ATOM 8022 C CA . SER A 1 1025 ? 10.198 6.172 -54.923 1.00 52.38 1025 SER A CA 1
ATOM 8023 C C . SER A 1 1025 ? 9.231 6.807 -53.919 1.00 52.38 1025 SER A C 1
ATOM 8025 O O . SER A 1 1025 ? 9.521 6.882 -52.727 1.00 52.38 1025 SER A O 1
ATOM 8027 N N . SER A 1 1026 ? 8.057 7.219 -54.390 1.00 70.94 1026 SER A N 1
ATOM 8028 C CA . SER A 1 1026 ? 6.928 7.687 -53.596 1.00 70.94 1026 SER A CA 1
ATOM 8029 C C . SER A 1 1026 ? 5.661 7.536 -54.427 1.00 70.94 1026 SER A C 1
ATOM 8031 O O . SER A 1 1026 ? 5.684 7.704 -55.646 1.00 70.94 1026 SER A O 1
ATOM 8033 N N . ILE A 1 1027 ? 4.552 7.228 -53.771 1.00 75.81 1027 ILE A N 1
ATOM 8034 C CA . ILE A 1 1027 ? 3.239 7.155 -54.391 1.00 75.81 1027 ILE A CA 1
ATOM 8035 C C . ILE A 1 1027 ? 2.225 7.899 -53.538 1.00 75.81 1027 ILE A C 1
ATOM 8037 O O . ILE A 1 1027 ? 2.271 7.804 -52.315 1.00 75.81 1027 ILE A O 1
ATOM 8041 N N . SER A 1 1028 ? 1.283 8.588 -54.187 1.00 82.12 1028 SER A N 1
ATOM 8042 C CA . SER A 1 1028 ? 0.036 9.014 -53.556 1.00 82.12 1028 SER A CA 1
ATOM 8043 C C . SER A 1 1028 ? -1.107 8.117 -54.035 1.00 82.12 1028 SER A C 1
ATOM 8045 O O . SER A 1 1028 ? -1.366 8.031 -55.237 1.00 82.12 1028 SER A O 1
ATOM 8047 N N . ILE A 1 1029 ? -1.747 7.398 -53.114 1.00 84.50 1029 ILE A N 1
ATOM 8048 C CA . ILE A 1 1029 ? -2.889 6.519 -53.387 1.00 84.50 1029 ILE A CA 1
ATOM 8049 C C . ILE A 1 1029 ? -4.146 7.146 -52.799 1.00 84.50 1029 ILE A C 1
ATOM 8051 O O . ILE A 1 1029 ? -4.205 7.363 -51.591 1.00 84.50 1029 ILE A O 1
ATOM 8055 N N . GLU A 1 1030 ? -5.160 7.374 -53.635 1.00 89.12 1030 GLU A N 1
ATOM 8056 C CA . GLU A 1 1030 ? -6.521 7.647 -53.168 1.00 89.12 1030 GLU A CA 1
ATOM 8057 C C . GLU A 1 1030 ? -7.244 6.319 -52.887 1.00 89.12 1030 GLU A C 1
ATOM 8059 O O . GLU A 1 1030 ? -7.247 5.429 -53.739 1.00 89.12 1030 GLU A O 1
ATOM 8064 N N . ALA A 1 1031 ? -7.863 6.179 -51.716 1.00 90.06 1031 ALA A N 1
ATOM 8065 C CA . ALA A 1 1031 ? -8.679 5.034 -51.311 1.00 90.06 1031 ALA A CA 1
ATOM 8066 C C . ALA A 1 1031 ? -9.970 5.495 -50.612 1.00 90.06 1031 ALA A C 1
ATOM 8068 O O . ALA A 1 1031 ? -10.036 6.608 -50.093 1.00 90.06 1031 ALA A O 1
ATOM 8069 N N . GLN A 1 1032 ? -10.989 4.631 -50.578 1.00 89.44 1032 GLN A N 1
ATOM 8070 C CA . GLN A 1 1032 ? -12.256 4.892 -49.880 1.00 89.44 1032 GLN A CA 1
ATOM 8071 C C . GLN A 1 1032 ? -12.313 4.300 -48.471 1.00 89.44 1032 GLN A C 1
ATOM 8073 O O . GLN A 1 1032 ? -13.010 4.815 -47.594 1.00 89.44 1032 GLN A O 1
ATOM 8078 N N . LYS A 1 1033 ? -11.594 3.197 -48.252 1.00 88.12 1033 LYS A N 1
ATOM 8079 C CA . LYS A 1 1033 ? -11.380 2.634 -46.922 1.00 88.12 1033 LYS A CA 1
ATOM 8080 C C . LYS A 1 1033 ? -9.935 2.238 -46.719 1.00 88.12 1033 LYS A C 1
ATOM 8082 O O . LYS A 1 1033 ? -9.266 1.776 -47.642 1.00 88.12 1033 LYS A O 1
ATOM 8087 N N . LEU A 1 1034 ? -9.494 2.360 -45.477 1.00 87.31 1034 LEU A N 1
ATOM 8088 C CA . LEU A 1 1034 ? -8.182 1.940 -45.018 1.00 87.31 1034 LEU A CA 1
ATOM 8089 C C . LEU A 1 1034 ? -8.344 1.176 -43.713 1.00 87.31 1034 LEU A C 1
ATOM 8091 O O . LEU A 1 1034 ? -9.074 1.601 -42.822 1.00 87.31 1034 LEU A O 1
ATOM 8095 N N . SER A 1 1035 ? -7.649 0.055 -43.581 1.00 81.38 1035 SER A N 1
ATOM 8096 C CA . SER A 1 1035 ? -7.480 -0.656 -42.316 1.00 81.38 1035 SER A CA 1
ATOM 8097 C C . SER A 1 1035 ? -6.017 -1.029 -42.131 1.00 81.38 1035 SER A C 1
ATOM 8099 O O . SER A 1 1035 ? -5.386 -1.543 -43.049 1.00 81.38 1035 SER A O 1
ATOM 8101 N N . PHE A 1 1036 ? -5.463 -0.788 -40.948 1.00 75.19 1036 PHE A N 1
ATOM 8102 C CA . PHE A 1 1036 ? -4.131 -1.294 -40.619 1.00 75.19 1036 PHE A CA 1
ATOM 8103 C C . PHE A 1 1036 ? -4.141 -2.831 -40.586 1.00 75.19 1036 PHE A C 1
ATOM 8105 O O . PHE A 1 1036 ? -5.016 -3.423 -39.950 1.00 75.19 1036 PHE A O 1
ATOM 8112 N N . PHE A 1 1037 ? -3.179 -3.469 -41.258 1.00 73.31 1037 PHE A N 1
ATOM 8113 C CA . PHE A 1 1037 ? -3.051 -4.926 -41.293 1.00 73.31 1037 PHE A CA 1
ATOM 8114 C C . PHE A 1 1037 ? -1.918 -5.403 -40.375 1.00 73.31 1037 PHE A C 1
ATOM 8116 O O . PHE A 1 1037 ? -2.170 -6.060 -39.362 1.00 73.31 1037 PHE A O 1
ATOM 8123 N N . GLU A 1 1038 ? -0.678 -5.019 -40.682 1.00 63.53 1038 GLU A N 1
ATOM 8124 C CA . GLU A 1 1038 ? 0.507 -5.362 -39.890 1.00 63.53 1038 GLU A CA 1
ATOM 8125 C C . GLU A 1 1038 ? 1.631 -4.339 -40.098 1.00 63.53 1038 GLU A C 1
ATOM 8127 O O . GLU A 1 1038 ? 1.564 -3.501 -40.995 1.00 63.53 1038 GLU A O 1
ATOM 8132 N N . GLY A 1 1039 ? 2.683 -4.410 -39.286 1.00 58.38 1039 GLY A N 1
ATOM 8133 C CA . GLY A 1 1039 ? 3.891 -3.621 -39.494 1.00 58.38 1039 GLY A CA 1
ATOM 8134 C C . GLY A 1 1039 ? 5.133 -4.343 -38.981 1.00 58.38 1039 GLY A C 1
ATOM 8135 O O . GLY A 1 1039 ? 5.050 -5.119 -38.027 1.00 58.38 1039 GLY A O 1
ATOM 8136 N N . HIS A 1 1040 ? 6.260 -4.125 -39.658 1.00 55.19 1040 HIS A N 1
ATOM 8137 C CA . HIS A 1 1040 ? 7.546 -4.737 -39.345 1.00 55.19 1040 HIS A CA 1
ATOM 8138 C C . HIS A 1 1040 ? 8.717 -3.792 -39.676 1.00 55.19 1040 HIS A C 1
ATOM 8140 O O . HIS A 1 1040 ? 9.050 -3.576 -40.841 1.00 55.19 1040 HIS A O 1
ATOM 8146 N N . GLY A 1 1041 ? 9.404 -3.275 -38.656 1.00 59.19 1041 GLY A N 1
ATOM 8147 C CA . GLY A 1 1041 ? 10.511 -2.326 -38.806 1.00 59.19 1041 GLY A CA 1
ATOM 8148 C C . GLY A 1 1041 ? 10.062 -1.029 -39.486 1.00 59.19 1041 GLY A C 1
ATOM 8149 O O . GLY A 1 1041 ? 9.142 -0.364 -39.016 1.00 59.19 1041 GLY A O 1
ATOM 8150 N N . PHE A 1 1042 ? 10.682 -0.694 -40.620 1.00 57.47 1042 PHE A N 1
ATOM 8151 C CA . PHE A 1 1042 ? 10.268 0.432 -41.462 1.00 57.47 1042 PHE A CA 1
ATOM 8152 C C . PHE A 1 1042 ? 9.109 0.088 -42.397 1.00 57.47 1042 PHE A C 1
ATOM 8154 O O . PHE A 1 1042 ? 8.876 0.818 -43.340 1.00 57.47 1042 PHE A O 1
ATOM 8161 N N . TYR A 1 1043 ? 8.400 -1.025 -42.226 1.00 69.31 1043 TYR A N 1
ATOM 8162 C CA . TYR A 1 1043 ? 7.341 -1.425 -43.151 1.00 69.31 1043 TYR A CA 1
ATOM 8163 C C . TYR A 1 1043 ? 5.981 -1.439 -42.469 1.00 69.31 1043 TYR A C 1
ATOM 8165 O O . TYR A 1 1043 ? 5.845 -1.902 -41.340 1.00 69.31 1043 TYR A O 1
ATOM 8173 N N . ILE A 1 1044 ? 4.960 -0.967 -43.173 1.00 71.19 1044 ILE A N 1
ATOM 8174 C CA . ILE A 1 1044 ? 3.568 -0.961 -42.737 1.00 71.19 1044 ILE A CA 1
ATOM 8175 C C . ILE A 1 1044 ? 2.686 -1.488 -43.858 1.00 71.19 1044 ILE A C 1
ATOM 8177 O O . ILE A 1 1044 ? 2.704 -0.973 -44.970 1.00 71.19 1044 ILE A O 1
ATOM 8181 N N . THR A 1 1045 ? 1.892 -2.505 -43.561 1.00 80.44 1045 THR A N 1
ATOM 8182 C CA . THR A 1 1045 ? 0.910 -3.069 -44.481 1.00 80.44 1045 THR A CA 1
ATOM 8183 C C . THR A 1 1045 ? -0.471 -2.536 -44.136 1.00 80.44 1045 THR A C 1
ATOM 8185 O O . THR A 1 1045 ? -0.955 -2.661 -43.008 1.00 80.44 1045 THR A O 1
ATOM 8188 N N . LEU A 1 1046 ? -1.121 -1.949 -45.133 1.00 84.19 1046 LEU A N 1
ATOM 8189 C CA . LEU A 1 1046 ? -2.455 -1.381 -45.063 1.00 84.19 1046 LEU A CA 1
ATOM 8190 C C . LEU A 1 1046 ? -3.380 -2.165 -45.986 1.00 84.19 1046 LEU A C 1
ATOM 8192 O O . LEU A 1 1046 ? -3.060 -2.399 -47.145 1.00 84.19 1046 LEU A O 1
ATOM 8196 N N . TYR A 1 1047 ? -4.547 -2.542 -45.493 1.00 87.81 1047 TYR A N 1
ATOM 8197 C CA . TYR A 1 1047 ? -5.630 -3.026 -46.330 1.00 87.81 1047 TYR A CA 1
ATOM 8198 C C . TYR A 1 1047 ? -6.420 -1.833 -46.865 1.00 87.81 1047 TYR A C 1
ATOM 8200 O O . TYR A 1 1047 ? -6.973 -1.060 -46.079 1.00 87.81 1047 TYR A O 1
ATOM 8208 N N . LEU A 1 1048 ? -6.455 -1.676 -48.187 1.00 89.19 1048 LEU A N 1
ATOM 8209 C CA . LEU A 1 1048 ? -7.125 -0.565 -48.861 1.00 89.19 1048 LEU A CA 1
ATOM 8210 C C . LEU A 1 1048 ? -8.310 -1.077 -49.682 1.00 89.19 1048 LEU A C 1
ATOM 8212 O O . LEU A 1 1048 ? -8.194 -2.108 -50.343 1.00 89.19 1048 LEU A O 1
ATOM 8216 N N . GLU A 1 1049 ? -9.425 -0.343 -49.676 1.00 88.25 1049 GLU A N 1
ATOM 8217 C CA . GLU A 1 1049 ? -10.583 -0.565 -50.560 1.00 88.25 1049 GLU A CA 1
ATOM 8218 C C . GLU A 1 1049 ? -10.976 0.729 -51.281 1.00 88.25 1049 GLU A C 1
ATOM 8220 O O . GLU A 1 1049 ? -10.821 1.823 -50.737 1.00 88.25 1049 GLU A O 1
ATOM 8225 N N . GLY A 1 1050 ? -11.524 0.611 -52.492 1.00 85.06 1050 GLY A N 1
ATOM 8226 C CA . GLY A 1 1050 ? -11.897 1.752 -53.328 1.00 85.06 1050 GLY A CA 1
ATOM 8227 C C . GLY A 1 1050 ? -10.685 2.524 -53.843 1.00 85.06 1050 GLY A C 1
ATOM 8228 O O . GLY A 1 1050 ? -10.730 3.751 -53.906 1.00 85.06 1050 GLY A O 1
ATOM 8229 N N . VAL A 1 1051 ? -9.585 1.823 -54.139 1.00 85.81 1051 VAL A N 1
ATOM 8230 C CA . VAL A 1 1051 ? -8.334 2.436 -54.601 1.00 85.81 1051 VAL A CA 1
ATOM 8231 C C . VAL A 1 1051 ? -8.521 3.039 -55.998 1.00 85.81 1051 VAL A C 1
ATOM 8233 O O . VAL A 1 1051 ? -8.828 2.331 -56.954 1.00 85.81 1051 VAL A O 1
ATOM 8236 N N . LYS A 1 1052 ? -8.302 4.351 -56.141 1.00 76.81 1052 LYS A N 1
ATOM 8237 C CA . LYS A 1 1052 ? -8.350 5.063 -57.426 1.00 76.81 1052 LYS A CA 1
ATOM 8238 C C . LYS A 1 1052 ? -6.943 5.404 -57.908 1.00 76.81 1052 LYS A C 1
ATOM 8240 O O . LYS A 1 1052 ? -6.505 6.548 -57.859 1.00 76.81 1052 LYS A O 1
ATOM 8245 N N . LYS A 1 1053 ? -6.235 4.396 -58.417 1.00 69.81 1053 LYS A N 1
ATOM 8246 C CA . LYS A 1 1053 ? -5.041 4.596 -59.252 1.00 69.81 1053 LYS A CA 1
ATOM 8247 C C . LYS A 1 1053 ? -5.249 3.857 -60.583 1.00 69.81 1053 LYS A C 1
ATOM 8249 O O . LYS A 1 1053 ? -5.083 2.636 -60.621 1.00 69.81 1053 LYS A O 1
ATOM 8254 N N . PRO A 1 1054 ? -5.647 4.562 -61.663 1.00 53.53 1054 PRO A N 1
ATOM 8255 C CA . PRO A 1 1054 ? -6.076 3.947 -62.925 1.00 53.53 1054 PRO A CA 1
ATOM 8256 C C . PRO A 1 1054 ? -5.052 2.991 -63.551 1.00 53.53 1054 PRO A C 1
ATOM 8258 O O . PRO A 1 1054 ? -5.435 2.033 -64.211 1.00 53.53 1054 PRO A O 1
ATOM 8261 N N . SER A 1 1055 ? -3.755 3.208 -63.303 1.00 63.34 1055 SER A N 1
ATOM 8262 C CA . SER A 1 1055 ? -2.665 2.409 -63.873 1.00 63.34 1055 SER A CA 1
ATOM 8263 C C . SER A 1 1055 ? -2.511 1.004 -63.281 1.00 63.34 1055 SER A C 1
ATOM 8265 O O . SER A 1 1055 ? -1.751 0.209 -63.827 1.00 63.34 1055 SER A O 1
ATOM 8267 N N . TRP A 1 1056 ? -3.189 0.677 -62.175 1.00 69.44 1056 TRP A N 1
ATOM 8268 C CA . TRP A 1 1056 ? -2.999 -0.605 -61.484 1.00 69.44 1056 TRP A CA 1
ATOM 8269 C C . TRP A 1 1056 ? -4.189 -1.564 -61.594 1.00 69.44 1056 TRP A C 1
ATOM 8271 O O . TRP A 1 1056 ? -4.010 -2.764 -61.408 1.00 69.44 1056 TRP A O 1
ATOM 8281 N N . GLY A 1 1057 ? -5.393 -1.067 -61.898 1.00 68.31 1057 GLY A N 1
ATOM 8282 C CA . GLY A 1 1057 ? -6.601 -1.902 -61.987 1.00 68.31 1057 GLY A CA 1
ATOM 8283 C C . GLY A 1 1057 ? -7.005 -2.576 -60.665 1.00 68.31 1057 GLY A C 1
ATOM 8284 O O . GLY A 1 1057 ? -7.709 -3.583 -60.676 1.00 68.31 1057 GLY A O 1
ATOM 8285 N N . ILE A 1 1058 ? -6.551 -2.053 -59.521 1.00 76.88 1058 ILE A N 1
ATOM 8286 C CA . ILE A 1 1058 ? -6.789 -2.636 -58.193 1.00 76.88 1058 ILE A CA 1
ATOM 8287 C C . ILE A 1 1058 ? -7.885 -1.846 -57.493 1.00 76.88 1058 ILE A C 1
ATOM 8289 O O . ILE A 1 1058 ? -7.716 -0.658 -57.248 1.00 76.88 1058 ILE A O 1
ATOM 8293 N N . ASN A 1 1059 ? -8.974 -2.514 -57.112 1.00 81.31 1059 ASN A N 1
ATOM 8294 C CA . ASN A 1 1059 ? -10.024 -1.903 -56.294 1.00 81.31 1059 ASN A CA 1
ATOM 8295 C C . ASN A 1 1059 ? -9.800 -2.135 -54.786 1.00 81.31 1059 ASN A C 1
ATOM 8297 O O . ASN A 1 1059 ? -10.132 -1.282 -53.969 1.00 81.31 1059 ASN A O 1
ATOM 8301 N N . LYS A 1 1060 ? -9.223 -3.281 -54.398 1.00 88.00 1060 LYS A N 1
ATOM 8302 C CA . LYS A 1 1060 ? -8.899 -3.613 -53.001 1.00 88.00 1060 LYS A CA 1
ATOM 8303 C C . LYS A 1 1060 ? -7.700 -4.553 -52.892 1.00 88.00 1060 LYS A C 1
ATOM 8305 O O . LYS A 1 1060 ? -7.494 -5.366 -53.790 1.00 88.00 1060 LYS A O 1
ATOM 8310 N N . GLY A 1 1061 ? -6.948 -4.472 -51.799 1.00 86.94 1061 GLY A N 1
ATOM 8311 C CA . GLY A 1 1061 ? -5.780 -5.326 -51.562 1.00 86.94 1061 GLY A CA 1
ATOM 8312 C C . GLY A 1 1061 ? -4.969 -4.913 -50.336 1.00 86.94 1061 GLY A C 1
ATOM 8313 O O . GLY A 1 1061 ? -5.258 -3.896 -49.704 1.00 86.94 1061 GLY A O 1
ATOM 8314 N N . LEU A 1 1062 ? -3.953 -5.709 -50.002 1.00 88.00 1062 LEU A N 1
ATOM 8315 C CA . LEU A 1 1062 ? -2.942 -5.332 -49.013 1.00 88.00 1062 LEU A CA 1
ATOM 8316 C C . LEU A 1 1062 ? -1.846 -4.538 -49.710 1.00 88.00 1062 LEU A C 1
ATOM 8318 O O . LEU A 1 1062 ? -1.353 -4.962 -50.745 1.00 88.00 1062 LEU A O 1
ATOM 8322 N N . PHE A 1 1063 ? -1.457 -3.407 -49.144 1.00 88.44 1063 PHE A N 1
ATOM 8323 C CA . PHE A 1 1063 ? -0.415 -2.533 -49.657 1.00 88.44 1063 PHE A CA 1
ATOM 8324 C C . PHE A 1 1063 ? 0.607 -2.322 -48.562 1.00 88.44 1063 PHE A C 1
ATOM 8326 O O . PHE A 1 1063 ? 0.299 -1.745 -47.520 1.00 88.44 1063 PHE A O 1
ATOM 8333 N N . THR A 1 1064 ? 1.825 -2.780 -48.796 1.00 84.31 1064 THR A N 1
ATOM 8334 C CA . THR A 1 1064 ? 2.934 -2.521 -47.894 1.00 84.31 1064 THR A CA 1
ATOM 8335 C C . THR A 1 1064 ? 3.675 -1.296 -48.357 1.00 84.31 1064 THR A C 1
ATOM 8337 O O . THR A 1 1064 ? 4.128 -1.218 -49.497 1.00 84.31 1064 THR A O 1
ATOM 8340 N N . PHE A 1 1065 ? 3.819 -0.356 -47.441 1.00 78.06 1065 PHE A N 1
ATOM 8341 C CA . PHE A 1 1065 ? 4.620 0.833 -47.602 1.00 78.06 1065 PHE A CA 1
ATOM 8342 C C . PHE A 1 1065 ? 5.813 0.785 -46.667 1.00 78.06 1065 PHE A C 1
ATOM 8344 O O . PHE A 1 1065 ? 5.782 0.122 -45.630 1.00 78.06 1065 PHE A O 1
ATOM 8351 N N . ARG A 1 1066 ? 6.853 1.526 -47.021 1.00 68.31 1066 ARG A N 1
ATOM 8352 C CA . ARG A 1 1066 ? 7.961 1.826 -46.133 1.00 68.31 1066 ARG A CA 1
ATOM 8353 C C . ARG A 1 1066 ? 7.697 3.156 -45.421 1.00 68.31 1066 ARG A C 1
ATOM 8355 O O . ARG A 1 1066 ? 7.260 4.108 -46.063 1.00 68.31 1066 ARG A O 1
ATOM 8362 N N . THR A 1 1067 ? 7.897 3.201 -44.110 1.00 63.97 1067 THR A N 1
ATOM 8363 C CA . THR A 1 1067 ? 7.746 4.380 -43.261 1.00 63.97 1067 THR A CA 1
ATOM 8364 C C . THR A 1 1067 ? 8.960 5.314 -43.426 1.00 63.97 1067 THR A C 1
ATOM 8366 O O . THR A 1 1067 ? 10.062 4.817 -43.660 1.00 63.97 1067 THR A O 1
ATOM 8369 N N . PRO A 1 1068 ? 8.781 6.646 -43.318 1.00 59.12 1068 PRO A N 1
ATOM 8370 C CA . PRO A 1 1068 ? 7.548 7.317 -42.926 1.00 59.12 1068 PRO A CA 1
ATOM 8371 C C . PRO A 1 1068 ? 6.460 7.313 -44.013 1.00 59.12 1068 PRO A C 1
ATOM 8373 O O . PRO A 1 1068 ? 6.743 7.475 -45.196 1.00 59.12 1068 PRO A O 1
ATOM 8376 N N . ILE A 1 1069 ? 5.198 7.141 -43.607 1.00 66.44 1069 ILE A N 1
ATOM 8377 C CA . ILE A 1 1069 ? 4.038 7.338 -44.492 1.00 66.44 1069 ILE A CA 1
ATOM 8378 C C . ILE A 1 1069 ? 3.113 8.418 -43.951 1.00 66.44 1069 ILE A C 1
ATOM 8380 O O . ILE A 1 1069 ? 2.927 8.535 -42.741 1.00 66.44 1069 ILE A 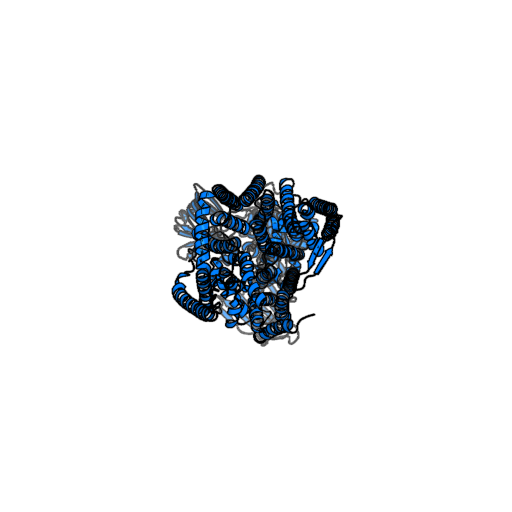O 1
ATOM 8384 N N . LYS A 1 1070 ? 2.494 9.171 -44.856 1.00 69.75 1070 LYS A N 1
ATOM 8385 C CA . LYS A 1 1070 ? 1.511 10.208 -44.558 1.00 69.75 1070 LYS A CA 1
ATOM 8386 C C . LYS A 1 1070 ? 0.140 9.765 -45.051 1.00 69.75 1070 LYS A C 1
ATOM 8388 O O . LYS A 1 1070 ? -0.025 9.458 -46.223 1.00 69.75 1070 LYS A O 1
ATOM 8393 N N . ILE A 1 1071 ? -0.849 9.748 -44.173 1.00 71.94 1071 ILE A N 1
ATOM 8394 C CA . ILE A 1 1071 ? -2.225 9.357 -44.474 1.00 71.94 1071 ILE A CA 1
ATOM 8395 C C . ILE A 1 1071 ? -3.116 10.560 -44.202 1.00 71.94 1071 ILE A C 1
ATOM 8397 O O . ILE A 1 1071 ? -3.217 11.020 -43.069 1.00 71.94 1071 ILE A O 1
ATOM 8401 N N . GLN A 1 1072 ? -3.768 11.080 -45.230 1.00 75.12 1072 GLN A N 1
ATOM 8402 C CA . GLN A 1 1072 ? -4.757 12.140 -45.109 1.00 75.12 1072 GLN A CA 1
ATOM 8403 C C . GLN A 1 1072 ? -6.149 11.540 -45.235 1.00 75.12 1072 GLN A C 1
ATOM 8405 O O . GLN A 1 1072 ? -6.385 10.746 -46.137 1.00 75.12 1072 GLN A O 1
ATOM 8410 N N . VAL A 1 1073 ? -7.060 11.895 -44.334 1.00 70.69 1073 VAL A N 1
ATOM 8411 C CA . VAL A 1 1073 ? -8.418 11.343 -44.288 1.00 70.69 1073 VAL A CA 1
ATOM 8412 C C . VAL A 1 1073 ? -9.427 12.479 -44.273 1.00 70.69 1073 VAL A C 1
ATOM 8414 O O . VAL A 1 1073 ? -9.422 13.305 -43.362 1.00 70.69 1073 VAL A O 1
ATOM 8417 N N . GLU A 1 1074 ? -10.316 12.495 -45.254 1.00 78.00 1074 GLU A N 1
ATOM 8418 C CA . GLU A 1 1074 ? -11.483 13.372 -45.330 1.00 78.00 1074 GLU A CA 1
ATOM 8419 C C . GLU A 1 1074 ? -12.727 12.481 -45.167 1.00 78.00 1074 GLU A C 1
ATOM 8421 O O . GLU A 1 1074 ? -13.174 11.829 -46.112 1.00 78.00 1074 GLU A O 1
ATOM 8426 N N . GLY A 1 1075 ? -13.223 12.351 -43.930 1.00 72.81 1075 GLY A N 1
ATOM 8427 C CA . GLY A 1 1075 ? -14.235 11.354 -43.568 1.00 72.81 1075 GLY A CA 1
ATOM 8428 C C . GLY A 1 1075 ? -14.181 10.909 -42.104 1.00 72.81 1075 GLY A C 1
ATOM 8429 O O . GLY A 1 1075 ? -13.809 11.672 -41.209 1.00 72.81 1075 GLY A O 1
ATOM 8430 N N . GLU A 1 1076 ? -14.578 9.665 -41.849 1.00 64.50 1076 GLU A N 1
ATOM 8431 C CA . GLU A 1 1076 ? -14.545 9.051 -40.521 1.00 64.50 1076 GLU A CA 1
ATOM 8432 C C . GLU A 1 1076 ? -13.208 8.338 -40.301 1.00 64.50 1076 GLU A C 1
ATOM 8434 O O . GLU A 1 1076 ? -12.840 7.433 -41.051 1.00 64.50 1076 GLU A O 1
ATOM 8439 N N . LEU A 1 1077 ? -12.489 8.731 -39.250 1.00 65.50 1077 LEU A N 1
ATOM 8440 C CA . LEU A 1 1077 ? -11.261 8.088 -38.798 1.00 65.50 1077 LEU A CA 1
ATOM 8441 C C . LEU A 1 1077 ? -11.508 7.486 -37.412 1.00 65.50 1077 LEU A C 1
ATOM 8443 O O . LEU A 1 1077 ? -11.727 8.204 -36.438 1.00 65.50 1077 LEU A O 1
ATOM 8447 N N . LEU A 1 1078 ? -11.462 6.161 -37.325 1.00 60.44 1078 LEU A N 1
ATOM 8448 C CA . LEU A 1 1078 ? -11.474 5.422 -36.073 1.00 60.44 1078 LEU A CA 1
ATOM 8449 C C . LEU A 1 1078 ? -10.033 5.134 -35.658 1.00 60.44 1078 LEU A C 1
ATOM 8451 O O . LEU A 1 1078 ? -9.312 4.399 -36.343 1.00 60.44 1078 LEU A O 1
ATOM 8455 N N . LEU A 1 1079 ? -9.643 5.690 -34.516 1.00 56.00 1079 LEU A N 1
ATOM 8456 C CA . LEU A 1 1079 ? -8.403 5.352 -33.835 1.00 56.00 1079 LEU A CA 1
ATOM 8457 C C . LEU A 1 1079 ? -8.768 4.590 -32.563 1.00 56.00 1079 LEU A C 1
ATOM 8459 O O . LEU A 1 1079 ? -9.323 5.150 -31.618 1.00 56.00 1079 LEU A O 1
ATOM 8463 N N . GLU A 1 1080 ? -8.486 3.292 -32.542 1.00 51.50 1080 GLU A N 1
ATOM 8464 C CA . GLU A 1 1080 ? -8.525 2.538 -31.293 1.00 51.50 1080 GLU A CA 1
ATOM 8465 C C . GLU A 1 1080 ? -7.188 2.717 -30.563 1.00 51.50 1080 GLU A C 1
ATOM 8467 O O . GLU A 1 1080 ? -6.120 2.399 -31.092 1.00 51.50 1080 GLU A O 1
ATOM 8472 N N . GLU A 1 1081 ? -7.246 3.229 -29.336 1.00 45.53 1081 GLU A N 1
ATOM 8473 C CA . GLU A 1 1081 ? -6.095 3.315 -28.444 1.00 45.53 1081 GLU A CA 1
ATOM 8474 C C . GLU A 1 1081 ? -5.803 1.915 -27.880 1.00 45.53 1081 GLU A C 1
ATOM 8476 O O . GLU A 1 1081 ? -6.459 1.437 -26.955 1.00 45.53 1081 GLU A O 1
ATOM 8481 N N . GLY A 1 1082 ? -4.848 1.199 -28.472 1.00 41.41 1082 GLY A N 1
ATOM 8482 C CA . GLY A 1 1082 ? -4.357 -0.050 -27.896 1.00 41.41 1082 GLY A CA 1
ATOM 8483 C C . GLY A 1 1082 ? -3.153 0.205 -26.992 1.00 41.41 1082 GLY A C 1
ATOM 8484 O O . GLY A 1 1082 ? -2.037 0.366 -27.472 1.00 41.41 1082 GLY A O 1
ATOM 8485 N N . HIS A 1 1083 ? -3.345 0.182 -25.675 1.00 35.44 1083 HIS A N 1
ATOM 8486 C CA . HIS A 1 1083 ? -2.234 -0.019 -24.744 1.00 35.44 1083 HIS A CA 1
ATOM 8487 C C . HIS A 1 1083 ? -2.249 -1.469 -24.243 1.00 35.44 1083 HIS A C 1
ATOM 8489 O O . HIS A 1 1083 ? -3.250 -1.880 -23.653 1.00 35.44 1083 HIS A O 1
ATOM 8495 N N . PRO A 1 1084 ? -1.169 -2.255 -24.400 1.00 35.88 1084 PRO A N 1
ATOM 8496 C CA . PRO A 1 1084 ? -1.147 -3.629 -23.901 1.00 35.88 1084 PRO A CA 1
ATOM 8497 C C . PRO A 1 1084 ? -1.025 -3.754 -22.364 1.00 35.88 1084 PRO A C 1
ATOM 8499 O O . PRO A 1 1084 ? -1.107 -4.867 -21.854 1.00 35.88 1084 PRO A O 1
ATOM 8502 N N . PHE A 1 1085 ? -0.849 -2.660 -21.597 1.00 33.69 1085 PHE A N 1
ATOM 8503 C CA . PHE A 1 1085 ? -0.519 -2.759 -20.156 1.00 33.69 1085 PHE A CA 1
ATOM 8504 C C . PHE A 1 1085 ? -1.150 -1.774 -19.134 1.00 33.69 1085 PHE A C 1
ATOM 8506 O O . PHE A 1 1085 ? -0.539 -1.614 -18.082 1.00 33.69 1085 PHE A O 1
ATOM 8513 N N . LYS A 1 1086 ? -2.350 -1.166 -19.302 1.00 31.33 1086 LYS A N 1
ATOM 8514 C CA . LYS A 1 1086 ? -3.187 -0.807 -18.107 1.00 31.33 1086 LYS A CA 1
ATOM 8515 C C . LYS A 1 1086 ? -4.620 -0.288 -18.344 1.00 31.33 1086 LYS A C 1
ATOM 8517 O O . LYS A 1 1086 ? -4.848 0.813 -18.825 1.00 31.33 1086 LYS A O 1
ATOM 8522 N N . ALA A 1 1087 ? -5.552 -1.066 -17.792 1.00 26.95 1087 ALA A N 1
ATOM 8523 C CA . ALA A 1 1087 ? -6.640 -0.758 -16.848 1.00 26.95 1087 ALA A CA 1
ATOM 8524 C C . ALA A 1 1087 ? -7.657 0.380 -17.049 1.00 26.95 1087 ALA A C 1
ATOM 8526 O O . ALA A 1 1087 ? -8.737 0.240 -16.479 1.00 26.95 1087 ALA A O 1
ATOM 8527 N N . HIS A 1 1088 ? -7.428 1.465 -17.786 1.00 27.52 1088 HIS A N 1
ATOM 8528 C CA . HIS A 1 1088 ? -8.458 2.504 -17.964 1.00 27.52 1088 HIS A CA 1
ATOM 8529 C C . HIS A 1 1088 ? -8.704 2.737 -19.449 1.00 27.52 1088 HIS A C 1
ATOM 8531 O O . HIS A 1 1088 ? -8.172 3.664 -20.045 1.00 27.52 1088 HIS A O 1
ATOM 8537 N N . VAL A 1 1089 ? -9.534 1.859 -20.023 1.00 30.45 1089 VAL A N 1
ATOM 8538 C CA . VAL A 1 1089 ? -10.112 2.005 -21.363 1.00 30.45 1089 VAL A CA 1
ATOM 8539 C C . VAL A 1 1089 ? -10.798 3.368 -21.444 1.00 30.45 1089 VAL A C 1
ATOM 8541 O O . VAL A 1 1089 ? -11.915 3.538 -20.945 1.00 30.45 1089 VAL A O 1
ATOM 8544 N N . ARG A 1 1090 ? -10.126 4.341 -22.060 1.00 32.69 1090 ARG A N 1
ATOM 8545 C CA . ARG A 1 1090 ? -10.813 5.427 -22.748 1.00 32.69 1090 ARG A CA 1
ATOM 8546 C C . ARG A 1 1090 ? -11.243 4.875 -24.100 1.00 32.69 1090 ARG A C 1
ATOM 8548 O O . ARG A 1 1090 ? -10.552 4.066 -24.711 1.00 32.69 1090 ARG A O 1
ATOM 8555 N N . ALA A 1 1091 ? -12.489 5.171 -24.440 1.00 38.22 1091 ALA A N 1
ATOM 8556 C CA . ALA A 1 1091 ? -13.183 4.591 -25.574 1.00 38.22 1091 ALA A CA 1
ATOM 8557 C C . ALA A 1 1091 ? -12.410 4.836 -26.875 1.00 38.22 1091 ALA A C 1
ATOM 8559 O O . ALA A 1 1091 ? -11.754 5.865 -27.011 1.00 38.22 1091 ALA A O 1
ATOM 8560 N N . ALA A 1 1092 ? -12.534 3.913 -27.832 1.00 41.88 1092 ALA A N 1
ATOM 8561 C CA . ALA A 1 1092 ? -12.146 4.173 -29.211 1.00 41.88 1092 ALA A CA 1
ATOM 8562 C C . ALA A 1 1092 ? -12.750 5.513 -29.651 1.00 41.88 1092 ALA A C 1
ATOM 8564 O O . ALA A 1 1092 ? -13.970 5.694 -29.588 1.00 41.88 1092 ALA A O 1
ATOM 8565 N N . GLU A 1 1093 ? -11.907 6.460 -30.047 1.00 44.09 1093 GLU A N 1
ATOM 8566 C CA . GLU A 1 1093 ? -12.377 7.775 -30.453 1.00 44.09 1093 GLU A CA 1
ATOM 8567 C C . GLU A 1 1093 ? -12.659 7.721 -31.954 1.00 44.09 1093 GLU A C 1
ATOM 8569 O O . GLU A 1 1093 ? -11.767 7.533 -32.785 1.00 44.09 1093 GLU A O 1
ATOM 8574 N N . THR A 1 1094 ? -13.942 7.805 -32.311 1.00 45.34 1094 THR A N 1
ATOM 8575 C CA . THR A 1 1094 ? -14.346 7.970 -33.709 1.00 45.34 1094 THR A CA 1
ATOM 8576 C C . THR A 1 1094 ? -14.305 9.455 -34.022 1.00 45.34 1094 THR A C 1
ATOM 8578 O O . THR A 1 1094 ? -15.197 10.203 -33.623 1.00 45.34 1094 THR A O 1
ATOM 8581 N N . ILE A 1 1095 ? -13.270 9.895 -34.731 1.00 52.47 1095 ILE A N 1
ATOM 8582 C CA . ILE A 1 1095 ? -13.123 11.292 -35.122 1.00 52.47 1095 ILE A CA 1
ATOM 8583 C C . ILE A 1 1095 ? -13.813 11.464 -36.477 1.00 52.47 1095 ILE A C 1
ATOM 8585 O O . ILE A 1 1095 ? -13.363 10.935 -37.496 1.00 52.47 1095 ILE A O 1
ATOM 8589 N N . LYS A 1 1096 ? -14.918 12.215 -36.507 1.00 52.25 1096 LYS A N 1
ATOM 8590 C CA . LYS A 1 1096 ? -15.513 12.687 -37.765 1.00 52.25 1096 LYS A CA 1
ATOM 8591 C C . LYS A 1 1096 ? -14.803 13.970 -38.172 1.00 52.25 1096 LYS A C 1
ATOM 8593 O O . LYS A 1 1096 ? -14.907 14.977 -37.475 1.00 52.25 1096 LYS A O 1
ATOM 8598 N N . THR A 1 1097 ? -14.048 13.934 -39.265 1.00 50.44 1097 THR A N 1
ATOM 8599 C CA . THR A 1 1097 ? -13.116 15.014 -39.618 1.00 50.44 1097 THR A CA 1
ATOM 8600 C C . THR A 1 1097 ? -13.384 15.520 -41.032 1.00 50.44 1097 THR A C 1
ATOM 8602 O O . THR A 1 1097 ? -13.604 14.729 -41.946 1.00 50.44 1097 THR A O 1
ATOM 8605 N N . ARG A 1 1098 ? -13.319 16.847 -41.234 1.00 53.97 1098 ARG A N 1
ATOM 8606 C CA . ARG A 1 1098 ? -13.281 17.431 -42.588 1.00 53.97 1098 ARG A CA 1
ATOM 8607 C C . ARG A 1 1098 ? -11.956 17.124 -43.293 1.00 53.97 1098 ARG A C 1
ATOM 8609 O O . ARG A 1 1098 ? -11.957 16.957 -44.503 1.00 53.97 1098 ARG A O 1
ATOM 8616 N N . LYS A 1 1099 ? -10.854 17.059 -42.538 1.00 56.09 1099 LYS A N 1
ATOM 8617 C CA . LYS A 1 1099 ? -9.517 16.663 -42.995 1.00 56.09 1099 LYS A CA 1
ATOM 8618 C C . LYS A 1 1099 ? -8.636 16.343 -41.784 1.00 56.09 1099 LYS A C 1
ATOM 8620 O O . LYS A 1 1099 ? -8.456 17.195 -40.916 1.00 56.09 1099 LYS A O 1
ATOM 8625 N N . ALA A 1 1100 ? -8.054 15.152 -41.748 1.00 55.97 1100 ALA A N 1
ATOM 8626 C CA . ALA A 1 1100 ? -7.047 14.730 -40.778 1.00 55.97 1100 ALA A CA 1
ATOM 8627 C C . ALA A 1 1100 ? -5.780 14.305 -41.519 1.00 55.97 1100 ALA A C 1
ATOM 8629 O O . ALA A 1 1100 ? -5.852 13.843 -42.652 1.00 55.97 1100 ALA A O 1
ATOM 8630 N N . THR A 1 1101 ? -4.611 14.484 -40.911 1.00 57.19 1101 THR A N 1
ATOM 8631 C CA . THR A 1 1101 ? -3.329 14.017 -41.454 1.00 57.19 1101 THR A CA 1
ATOM 8632 C C . THR A 1 1101 ? -2.604 13.241 -40.366 1.00 57.19 1101 THR A C 1
ATOM 8634 O O . THR A 1 1101 ? -2.379 13.769 -39.280 1.00 57.19 1101 THR A O 1
ATOM 8637 N N . LEU A 1 1102 ? -2.256 11.995 -40.662 1.00 59.78 1102 LEU A N 1
ATOM 8638 C CA . LEU A 1 1102 ? -1.529 11.082 -39.794 1.00 59.78 1102 LEU A CA 1
ATOM 8639 C C . LEU A 1 1102 ? -0.168 10.775 -40.425 1.00 59.78 1102 LEU A C 1
ATOM 8641 O O . LEU A 1 1102 ? -0.112 10.441 -41.605 1.00 59.78 1102 LEU A O 1
ATOM 8645 N N . SER A 1 1103 ? 0.905 10.833 -39.640 1.00 57.22 1103 SER A N 1
ATOM 8646 C CA . SER A 1 1103 ? 2.245 10.411 -40.066 1.00 57.22 1103 SER A CA 1
ATOM 8647 C C . SER A 1 1103 ? 2.674 9.181 -39.259 1.00 57.22 1103 SER A C 1
ATOM 8649 O O . SER A 1 1103 ? 2.610 9.202 -38.031 1.00 57.22 1103 SER A O 1
ATOM 8651 N N . VAL A 1 1104 ? 3.103 8.106 -39.927 1.00 58.94 1104 VAL A N 1
ATOM 8652 C CA . VAL A 1 1104 ? 3.557 6.853 -39.291 1.00 58.94 1104 VAL A CA 1
ATOM 8653 C C . VAL A 1 1104 ? 5.052 6.673 -39.544 1.00 58.94 1104 VAL A C 1
ATOM 8655 O O . VAL A 1 1104 ? 5.437 6.595 -40.702 1.00 58.94 1104 VAL A O 1
ATOM 8658 N N . ILE A 1 1105 ? 5.876 6.603 -38.489 1.00 53.34 1105 ILE A N 1
ATOM 8659 C CA . ILE A 1 1105 ? 7.354 6.732 -38.551 1.00 53.34 1105 ILE A CA 1
ATOM 8660 C C . ILE A 1 1105 ? 8.081 5.376 -38.563 1.00 53.34 1105 ILE A C 1
ATOM 8662 O O . ILE A 1 1105 ? 9.042 5.203 -39.306 1.00 53.34 1105 ILE A O 1
ATOM 8666 N N . ALA A 1 1106 ? 7.611 4.403 -37.778 1.00 58.16 1106 ALA A N 1
ATOM 8667 C CA . ALA A 1 1106 ? 8.134 3.035 -37.719 1.00 58.16 1106 ALA A CA 1
ATOM 8668 C C . ALA A 1 1106 ? 7.069 2.101 -37.123 1.00 58.16 1106 ALA A C 1
ATOM 8670 O O . ALA A 1 1106 ? 6.321 2.507 -36.230 1.00 58.16 1106 ALA A O 1
ATOM 8671 N N . ALA A 1 1107 ? 6.995 0.856 -37.592 1.00 54.75 1107 ALA A N 1
ATOM 8672 C CA . ALA A 1 1107 ? 6.073 -0.154 -37.082 1.00 54.75 1107 ALA A CA 1
ATOM 8673 C C . ALA A 1 1107 ? 6.865 -1.390 -36.621 1.00 54.75 1107 ALA A C 1
ATOM 8675 O O . ALA A 1 1107 ? 7.133 -2.298 -37.396 1.00 54.75 1107 ALA A O 1
ATOM 8676 N N . ASP A 1 1108 ? 7.311 -1.410 -35.364 1.00 53.06 1108 ASP A N 1
ATOM 8677 C CA . ASP A 1 1108 ? 8.262 -2.422 -34.875 1.00 53.06 1108 ASP A CA 1
ATOM 8678 C C . ASP A 1 1108 ? 7.606 -3.727 -34.364 1.00 53.06 1108 ASP A C 1
ATOM 8680 O O . ASP A 1 1108 ? 6.420 -3.769 -34.024 1.00 53.06 1108 ASP A O 1
ATOM 8684 N N . LYS A 1 1109 ? 8.419 -4.787 -34.220 1.00 43.53 1109 LYS A N 1
ATOM 8685 C CA . LYS A 1 1109 ? 8.118 -6.106 -33.631 1.00 43.53 1109 LYS A CA 1
ATOM 8686 C C . LYS A 1 1109 ? 7.424 -6.034 -32.265 1.00 43.53 1109 LYS A C 1
ATOM 8688 O O . LYS A 1 1109 ? 6.727 -6.977 -31.899 1.00 43.53 1109 LYS A O 1
ATOM 8693 N N . ALA A 1 1110 ? 7.552 -4.932 -31.520 1.00 42.19 1110 ALA A N 1
ATOM 8694 C CA . ALA A 1 1110 ? 6.792 -4.683 -30.291 1.00 42.19 1110 ALA A CA 1
ATOM 8695 C C . ALA A 1 1110 ? 5.269 -4.832 -30.489 1.00 42.19 1110 ALA A C 1
ATOM 8697 O O . ALA A 1 1110 ? 4.578 -5.369 -29.622 1.00 42.19 1110 ALA A O 1
ATOM 8698 N N . ILE A 1 1111 ? 4.761 -4.424 -31.661 1.00 45.84 1111 ILE A N 1
ATOM 8699 C CA . ILE A 1 1111 ? 3.348 -4.536 -32.060 1.00 45.84 1111 ILE A CA 1
ATOM 8700 C C . ILE A 1 1111 ? 2.948 -6.013 -32.268 1.00 45.84 1111 ILE A C 1
ATOM 8702 O O . ILE A 1 1111 ? 1.807 -6.395 -32.008 1.00 45.84 1111 ILE A O 1
ATOM 8706 N N . LEU A 1 1112 ? 3.897 -6.859 -32.688 1.00 34.62 1112 LEU A N 1
ATOM 8707 C CA . LEU A 1 1112 ? 3.732 -8.302 -32.906 1.00 34.62 1112 LEU A CA 1
ATOM 8708 C C . LEU A 1 1112 ? 3.846 -9.117 -31.606 1.00 34.62 1112 LEU A C 1
ATOM 8710 O O . LEU A 1 1112 ? 3.037 -10.015 -31.386 1.00 34.62 1112 LEU A O 1
ATOM 8714 N N . PHE A 1 1113 ? 4.783 -8.791 -30.707 1.00 32.25 1113 PHE A N 1
ATOM 8715 C CA . PHE A 1 1113 ? 4.908 -9.481 -29.411 1.00 32.25 1113 PHE A CA 1
ATOM 8716 C C . PHE A 1 1113 ? 3.753 -9.174 -28.453 1.00 32.25 1113 PHE A C 1
ATOM 8718 O O . PHE A 1 1113 ? 3.364 -10.049 -27.682 1.00 32.25 1113 PHE A O 1
ATOM 8725 N N . GLY A 1 1114 ? 3.130 -7.994 -28.565 1.00 35.94 1114 GLY A N 1
ATOM 8726 C CA . GLY A 1 1114 ? 1.860 -7.704 -27.894 1.00 35.94 1114 GLY A CA 1
ATOM 8727 C C . GLY A 1 1114 ? 0.709 -8.637 -28.307 1.00 35.94 1114 GLY A C 1
ATOM 8728 O O . GLY A 1 1114 ? -0.252 -8.767 -27.556 1.00 35.94 1114 GLY A O 1
ATOM 8729 N N . LYS A 1 1115 ? 0.815 -9.316 -29.462 1.00 33.03 1115 LYS A N 1
ATOM 8730 C CA . LYS A 1 1115 ? -0.154 -10.317 -29.945 1.00 33.03 1115 LYS A CA 1
ATOM 8731 C C . LYS A 1 1115 ? 0.257 -11.774 -29.686 1.00 33.03 1115 LYS A C 1
ATOM 8733 O O . LYS A 1 1115 ? -0.596 -12.645 -29.802 1.00 33.03 1115 LYS A O 1
ATOM 8738 N N . LEU A 1 1116 ? 1.524 -12.060 -29.369 1.00 28.39 1116 LEU A N 1
ATOM 8739 C CA . LEU A 1 1116 ? 2.068 -13.431 -29.364 1.00 28.39 1116 LEU A CA 1
ATOM 8740 C C . LEU A 1 1116 ? 2.300 -14.050 -27.977 1.00 28.39 1116 LEU A C 1
ATOM 8742 O O . LEU A 1 1116 ? 2.714 -15.199 -27.914 1.00 28.39 1116 LEU A O 1
ATOM 8746 N N . ASN A 1 1117 ? 2.029 -13.346 -26.874 1.00 29.23 1117 ASN A N 1
ATOM 8747 C CA . ASN A 1 1117 ? 2.162 -13.916 -25.523 1.00 29.23 1117 ASN A CA 1
ATOM 8748 C C . ASN A 1 1117 ? 1.140 -13.355 -24.525 1.00 29.23 1117 ASN A C 1
ATOM 8750 O O . ASN A 1 1117 ? 1.452 -13.025 -23.382 1.00 29.23 1117 ASN A O 1
ATOM 8754 N N . TYR A 1 1118 ? -0.107 -13.264 -24.965 1.00 27.98 1118 TYR A N 1
ATOM 8755 C CA . TYR A 1 1118 ? -1.230 -13.295 -24.047 1.00 27.98 1118 TYR A CA 1
ATOM 8756 C C . TYR A 1 1118 ? -2.025 -14.546 -24.398 1.00 27.98 1118 TYR A C 1
ATOM 8758 O O . TYR A 1 1118 ? -2.548 -14.652 -25.506 1.00 27.98 1118 TYR A O 1
ATOM 8766 N N . GLU A 1 1119 ? -2.172 -15.474 -23.448 1.00 25.20 1119 GLU A N 1
ATOM 8767 C CA . GLU A 1 1119 ? -3.500 -16.064 -23.323 1.00 25.20 1119 GLU A CA 1
ATOM 8768 C C . GLU A 1 1119 ? -4.438 -14.859 -23.297 1.00 25.20 1119 GLU A C 1
ATOM 8770 O O . GLU A 1 1119 ? -4.292 -13.983 -22.437 1.00 25.20 1119 GLU A O 1
ATOM 8775 N N . GLU A 1 1120 ? -5.333 -14.752 -24.281 1.00 27.09 1120 GLU A N 1
ATOM 8776 C CA . GLU A 1 1120 ? -6.547 -13.986 -24.075 1.00 27.09 1120 GLU A CA 1
ATOM 8777 C C . GLU A 1 1120 ? -7.175 -14.589 -22.818 1.00 27.09 1120 GLU A C 1
ATOM 8779 O O . GLU A 1 1120 ? -7.972 -15.524 -22.869 1.00 27.09 1120 GLU A O 1
ATOM 8784 N N . VAL A 1 1121 ? -6.820 -14.041 -21.654 1.00 29.23 1121 VAL A N 1
ATOM 8785 C CA . VAL A 1 1121 ? -7.768 -13.931 -20.570 1.00 29.23 1121 VAL A CA 1
ATOM 8786 C C . VAL A 1 1121 ? -8.891 -13.196 -21.254 1.00 29.23 1121 VAL A C 1
ATOM 8788 O O . VAL A 1 1121 ? -8.763 -12.003 -21.532 1.00 29.23 1121 VAL A O 1
ATOM 8791 N N . LYS A 1 1122 ? -9.921 -13.944 -21.660 1.00 23.73 1122 LYS A N 1
ATOM 8792 C CA . LYS A 1 1122 ? -11.185 -13.383 -22.094 1.00 23.73 1122 LYS A CA 1
ATOM 8793 C C . LYS A 1 1122 ? -11.521 -12.369 -21.018 1.00 23.73 1122 LYS A C 1
ATOM 8795 O O . LYS A 1 1122 ? -11.954 -12.733 -19.928 1.00 23.73 1122 LYS A O 1
ATOM 8800 N N . ILE A 1 1123 ? -11.254 -11.097 -21.291 1.00 29.44 1123 ILE A N 1
ATOM 8801 C CA . ILE A 1 1123 ? -11.863 -10.023 -20.543 1.00 29.44 1123 ILE A CA 1
ATOM 8802 C C . ILE A 1 1123 ? -13.287 -10.128 -21.042 1.00 29.44 1123 ILE A C 1
ATOM 8804 O O . ILE A 1 1123 ? -13.624 -9.584 -22.095 1.00 29.44 1123 ILE A O 1
ATOM 8808 N N . GLU A 1 1124 ? -14.072 -10.966 -20.362 1.00 26.91 1124 GLU A N 1
ATOM 8809 C CA . GLU A 1 1124 ? -15.513 -10.985 -20.494 1.00 26.91 1124 GLU A CA 1
ATOM 8810 C C . GLU A 1 1124 ? -15.924 -9.522 -20.539 1.00 26.91 1124 GLU A C 1
ATOM 8812 O O . GLU A 1 1124 ? -15.663 -8.766 -19.596 1.00 26.91 1124 GLU A O 1
ATOM 8817 N N . LYS A 1 1125 ? -16.417 -9.104 -21.715 1.00 28.05 1125 LYS A N 1
ATOM 8818 C CA . LYS A 1 1125 ? -16.971 -7.778 -21.978 1.00 28.05 1125 LYS A CA 1
ATOM 8819 C C . LYS A 1 1125 ? -17.654 -7.318 -20.710 1.00 28.05 1125 LYS A C 1
ATOM 8821 O O . LYS A 1 1125 ? -18.680 -7.928 -20.437 1.00 28.05 1125 LYS A O 1
ATOM 8826 N N . ARG A 1 1126 ? -17.079 -6.325 -19.996 1.00 35.66 1126 ARG A N 1
ATOM 8827 C CA . ARG A 1 1126 ? -17.612 -5.675 -18.779 1.00 35.66 1126 ARG A CA 1
ATOM 8828 C C . ARG A 1 1126 ? -18.894 -6.369 -18.341 1.00 35.66 1126 ARG A C 1
ATOM 8830 O O . ARG A 1 1126 ? -19.987 -5.864 -18.600 1.00 35.66 1126 ARG A O 1
ATOM 8837 N N . GLY A 1 1127 ? -18.733 -7.589 -17.823 1.00 34.72 1127 GLY A N 1
ATOM 8838 C CA . GLY A 1 1127 ? -19.866 -8.346 -17.347 1.00 34.72 1127 GLY A CA 1
ATOM 8839 C C . GLY A 1 1127 ? -20.412 -7.459 -16.259 1.00 34.72 1127 GLY A C 1
ATOM 8840 O O . GLY A 1 1127 ? -19.643 -7.027 -15.395 1.00 34.72 1127 GLY A O 1
ATOM 8841 N N . SER A 1 1128 ? -21.683 -7.084 -16.358 1.00 41.22 1128 SER A N 1
ATOM 8842 C CA . SER A 1 1128 ? -22.459 -6.721 -15.180 1.00 41.22 1128 SER A CA 1
ATOM 8843 C C . SER A 1 1128 ? -21.950 -7.607 -14.056 1.00 41.22 1128 SER A C 1
ATOM 8845 O O . SER A 1 1128 ? -22.072 -8.822 -14.184 1.00 41.22 1128 SER A O 1
ATOM 8847 N N . TYR A 1 1129 ? -21.237 -7.039 -13.081 1.00 49.56 1129 TYR A N 1
ATOM 8848 C CA . TYR A 1 1129 ? -20.664 -7.817 -11.993 1.00 49.56 1129 TYR A CA 1
ATOM 8849 C C . TYR A 1 1129 ? -21.801 -8.678 -11.439 1.00 49.56 1129 TYR A C 1
ATOM 8851 O O . TYR A 1 1129 ? -22.737 -8.128 -10.857 1.00 49.56 1129 TYR A O 1
ATOM 8859 N N . GLU A 1 1130 ? -21.798 -9.984 -11.729 1.00 58.47 1130 GLU A N 1
ATOM 8860 C CA . GLU A 1 1130 ? -22.914 -10.835 -11.339 1.00 58.47 1130 GLU A CA 1
ATOM 8861 C C . GLU A 1 1130 ? -22.875 -10.913 -9.822 1.00 58.47 1130 GLU A C 1
ATOM 8863 O O . GLU A 1 1130 ? -21.926 -11.421 -9.220 1.00 58.47 1130 GLU A O 1
ATOM 8868 N N . TYR A 1 1131 ? -23.882 -10.299 -9.208 1.00 69.31 1131 TYR A N 1
ATOM 8869 C CA . TYR A 1 1131 ? -24.051 -10.293 -7.770 1.00 69.31 1131 TYR A CA 1
ATOM 8870 C C . TYR A 1 1131 ? -24.059 -11.739 -7.278 1.00 69.31 1131 TYR A C 1
ATOM 8872 O O . TYR A 1 1131 ? -24.814 -12.568 -7.793 1.00 69.31 1131 TYR A O 1
ATOM 8880 N N . PHE A 1 1132 ? -23.232 -12.050 -6.278 1.00 82.00 1132 PHE A N 1
ATOM 8881 C CA . PHE A 1 1132 ? -23.226 -13.392 -5.715 1.00 82.00 1132 PHE A CA 1
ATOM 8882 C C . PHE A 1 1132 ? -24.598 -13.659 -5.090 1.00 82.00 1132 PHE A C 1
ATOM 8884 O O . PHE A 1 1132 ? -24.997 -12.974 -4.143 1.00 82.00 1132 PHE A O 1
ATOM 8891 N N . ASN A 1 1133 ? -25.327 -14.634 -5.641 1.00 83.81 1133 ASN A N 1
ATOM 8892 C CA . ASN A 1 1133 ? -26.691 -14.932 -5.230 1.00 83.81 1133 ASN A CA 1
ATOM 8893 C C . ASN A 1 1133 ? -26.714 -15.635 -3.867 1.00 83.81 1133 ASN A C 1
ATOM 8895 O O . ASN A 1 1133 ? -26.757 -16.861 -3.766 1.00 83.81 1133 ASN A O 1
ATOM 8899 N N . GLU A 1 1134 ? -26.736 -14.834 -2.804 1.00 85.25 1134 GLU A N 1
ATOM 8900 C CA . GLU A 1 1134 ? -26.861 -15.311 -1.425 1.00 85.25 1134 GLU A CA 1
ATOM 8901 C C . GLU A 1 1134 ? -28.179 -16.073 -1.185 1.00 85.25 1134 GLU A C 1
ATOM 8903 O O . GLU A 1 1134 ? -28.257 -16.855 -0.237 1.00 85.25 1134 GLU A O 1
ATOM 8908 N N . LEU A 1 1135 ? -29.201 -15.889 -2.041 1.00 86.00 1135 LEU A N 1
ATOM 8909 C CA . LEU A 1 1135 ? -30.510 -16.511 -1.842 1.00 86.00 1135 LEU A CA 1
ATOM 8910 C C . LEU A 1 1135 ? -30.506 -18.026 -2.034 1.00 86.00 1135 LEU A C 1
ATOM 8912 O O . LEU A 1 1135 ? -31.343 -18.705 -1.441 1.00 86.00 1135 LEU A O 1
ATOM 8916 N N . ALA A 1 1136 ? -29.554 -18.553 -2.809 1.00 87.69 1136 ALA A N 1
ATOM 8917 C CA . ALA A 1 1136 ? -29.417 -19.988 -3.047 1.00 87.69 1136 ALA A CA 1
ATOM 8918 C C . ALA A 1 1136 ? -29.212 -20.790 -1.746 1.00 87.69 1136 ALA A C 1
ATOM 8920 O O . ALA A 1 1136 ? -29.611 -21.946 -1.674 1.00 87.69 1136 ALA A O 1
ATOM 8921 N N . TYR A 1 1137 ? -28.675 -20.152 -0.701 1.00 89.00 1137 TYR A N 1
ATOM 8922 C CA . TYR A 1 1137 ? -28.333 -20.787 0.576 1.00 89.00 1137 TYR A CA 1
ATOM 8923 C C . TYR A 1 1137 ? -29.407 -20.586 1.662 1.00 89.00 1137 TYR A C 1
ATOM 8925 O O . TYR A 1 1137 ? -29.295 -21.128 2.764 1.00 89.00 1137 TYR A O 1
ATOM 8933 N N . TRP A 1 1138 ? -30.472 -19.812 1.401 1.00 86.38 1138 TRP A N 1
ATOM 8934 C CA . TRP A 1 1138 ? -31.532 -19.573 2.394 1.00 86.38 1138 TRP A CA 1
ATOM 8935 C C . TRP A 1 1138 ? -32.286 -20.830 2.848 1.00 86.38 1138 TRP A C 1
ATOM 8937 O O . TRP A 1 1138 ? -32.601 -20.886 4.037 1.00 86.38 1138 TRP A O 1
ATOM 8947 N N . PRO A 1 1139 ? -32.584 -21.835 1.999 1.00 88.56 1139 PRO A N 1
ATOM 8948 C CA . PRO A 1 1139 ? -33.282 -23.041 2.453 1.00 88.56 1139 PRO A CA 1
ATOM 8949 C C . PRO A 1 1139 ? -32.535 -23.774 3.577 1.00 88.56 1139 PRO A C 1
ATOM 8951 O O . PRO A 1 1139 ? -33.100 -24.033 4.642 1.00 88.56 1139 PRO A O 1
ATOM 8954 N N . GLU A 1 1140 ? -31.238 -24.023 3.387 1.00 87.81 1140 GLU A N 1
ATOM 8955 C CA . GLU A 1 1140 ? -30.355 -24.663 4.375 1.00 87.81 1140 GLU A CA 1
ATOM 8956 C C . GLU A 1 1140 ? -30.173 -23.784 5.617 1.00 87.81 1140 GLU A C 1
ATOM 8958 O O . GLU A 1 1140 ? -30.148 -24.263 6.756 1.00 87.81 1140 GLU A O 1
ATOM 8963 N N . THR A 1 1141 ? -30.116 -22.469 5.406 1.00 86.88 1141 THR A N 1
ATOM 8964 C CA . THR A 1 1141 ? -30.027 -21.472 6.475 1.00 86.88 1141 THR A CA 1
ATOM 8965 C C . THR A 1 1141 ? -31.257 -21.487 7.365 1.00 86.88 1141 THR A C 1
ATOM 8967 O O . THR A 1 1141 ? -31.126 -21.520 8.585 1.00 86.88 1141 THR A O 1
ATOM 8970 N N . LEU A 1 1142 ? -32.457 -21.482 6.783 1.00 90.06 1142 LEU A N 1
ATOM 8971 C CA . LEU A 1 1142 ? -33.713 -21.502 7.529 1.00 90.06 1142 LEU A CA 1
ATOM 8972 C C . LEU A 1 1142 ? -33.838 -22.791 8.345 1.00 90.06 1142 LEU A C 1
ATOM 8974 O O . LEU A 1 1142 ? -34.169 -22.723 9.530 1.00 90.06 1142 LEU A O 1
ATOM 8978 N N . ALA A 1 1143 ? -33.493 -23.942 7.757 1.00 90.00 1143 ALA A N 1
ATOM 8979 C CA . ALA A 1 1143 ? -33.447 -25.214 8.475 1.00 90.00 1143 ALA A CA 1
ATOM 8980 C C . ALA A 1 1143 ? -32.472 -25.159 9.669 1.00 90.00 1143 ALA A C 1
ATOM 8982 O O . ALA A 1 1143 ? -32.832 -25.516 10.795 1.00 90.00 1143 ALA A O 1
ATOM 8983 N N . SER A 1 1144 ? -31.269 -24.620 9.451 1.00 90.00 1144 SER A N 1
ATOM 8984 C CA . SER A 1 1144 ? -30.240 -24.457 10.484 1.00 90.00 1144 SER A CA 1
ATOM 8985 C C . SER A 1 1144 ? -30.668 -23.494 11.597 1.00 90.00 1144 SER A C 1
ATOM 8987 O O . SER A 1 1144 ? -30.464 -23.777 12.778 1.00 90.00 1144 SER A O 1
ATOM 8989 N N . ILE A 1 1145 ? -31.310 -22.373 11.251 1.00 91.06 1145 ILE A N 1
ATOM 8990 C CA . ILE A 1 1145 ? -31.845 -21.407 12.221 1.00 91.06 1145 ILE A CA 1
ATOM 8991 C C . ILE A 1 1145 ? -32.886 -22.080 13.112 1.00 91.06 1145 ILE A C 1
ATOM 8993 O O . ILE A 1 1145 ? -32.809 -21.941 14.331 1.00 91.06 1145 ILE A O 1
ATOM 8997 N N . VAL A 1 1146 ? -33.839 -22.818 12.533 1.00 91.50 1146 VAL A N 1
ATOM 8998 C CA . VAL A 1 1146 ? -34.882 -23.519 13.299 1.00 91.50 1146 VAL A CA 1
ATOM 8999 C C . VAL A 1 1146 ? -34.262 -24.553 14.240 1.00 91.50 1146 VAL A C 1
ATOM 9001 O O . VAL A 1 1146 ? -34.652 -24.628 15.409 1.00 91.50 1146 VAL A O 1
ATOM 9004 N N . PHE A 1 1147 ? -33.261 -25.300 13.771 1.00 92.50 1147 PHE A N 1
ATOM 9005 C CA . PHE A 1 1147 ? -32.523 -26.268 14.580 1.00 92.50 1147 PHE A CA 1
ATOM 9006 C C . PHE A 1 1147 ? -31.824 -25.610 15.781 1.00 92.50 1147 PHE A C 1
ATOM 9008 O O . PHE A 1 1147 ? -32.088 -25.977 16.931 1.00 92.50 1147 PHE A O 1
ATOM 9015 N N . PHE A 1 1148 ? -30.989 -24.592 15.548 1.00 92.50 1148 PHE A N 1
ATOM 9016 C CA . PHE A 1 1148 ? -30.265 -23.912 16.627 1.00 92.50 1148 PHE A CA 1
ATOM 9017 C C . PHE A 1 1148 ? -31.201 -23.179 17.587 1.00 92.50 1148 PHE A C 1
ATOM 9019 O O . PHE A 1 1148 ? -31.004 -23.244 18.803 1.00 92.50 1148 PHE A O 1
ATOM 9026 N N . LEU A 1 1149 ? -32.256 -22.542 17.074 1.00 92.19 1149 LEU A N 1
ATOM 9027 C CA . LEU A 1 1149 ? -33.248 -21.867 17.904 1.00 92.19 1149 LEU A CA 1
ATOM 9028 C C . LEU A 1 1149 ? -33.965 -22.864 18.822 1.00 92.19 1149 LEU A C 1
ATOM 9030 O O . LEU A 1 1149 ? -34.142 -22.585 20.009 1.00 92.19 1149 LEU A O 1
ATOM 9034 N N . SER A 1 1150 ? -34.313 -24.047 18.307 1.00 89.12 1150 SER A N 1
ATOM 9035 C CA . SER A 1 1150 ? -34.927 -25.124 19.094 1.00 89.12 1150 SER A CA 1
ATOM 9036 C C . SER A 1 1150 ? -34.009 -25.581 20.230 1.00 89.12 1150 SER A C 1
ATOM 9038 O O . SER A 1 1150 ? -34.451 -25.666 21.377 1.00 89.12 1150 SER A O 1
ATOM 9040 N N . ILE A 1 1151 ? -32.718 -25.788 19.950 1.00 89.06 1151 ILE A N 1
ATOM 9041 C CA . ILE A 1 1151 ? -31.717 -26.148 20.968 1.00 89.06 1151 ILE A CA 1
ATOM 9042 C C . ILE A 1 1151 ? -31.610 -25.063 22.041 1.00 89.06 1151 ILE A C 1
ATOM 9044 O O . ILE A 1 1151 ? -31.687 -25.359 23.235 1.00 89.06 1151 ILE A O 1
ATOM 9048 N N . ILE A 1 1152 ? -31.467 -23.799 21.634 1.00 88.31 1152 ILE A N 1
ATOM 9049 C CA . ILE A 1 1152 ? -31.323 -22.667 22.557 1.00 88.31 1152 ILE A CA 1
ATOM 9050 C C . ILE A 1 1152 ? -32.546 -22.560 23.480 1.00 88.31 1152 ILE A C 1
ATOM 9052 O O . ILE A 1 1152 ? -32.393 -22.368 24.690 1.00 88.31 1152 ILE A O 1
ATOM 9056 N N . LEU A 1 1153 ? -33.756 -22.732 22.938 1.00 87.38 1153 LEU A N 1
ATOM 9057 C CA . LEU A 1 1153 ? -35.000 -22.704 23.709 1.00 87.38 1153 LEU A CA 1
ATOM 9058 C C . LEU A 1 1153 ? -35.123 -23.896 24.671 1.00 87.38 1153 LEU A C 1
ATOM 9060 O O . LEU A 1 1153 ? -35.584 -23.718 25.800 1.00 87.38 1153 LEU A O 1
ATOM 9064 N N . VAL A 1 1154 ? -34.694 -25.098 24.269 1.00 86.81 1154 VAL A N 1
ATOM 9065 C CA . VAL A 1 1154 ? -34.673 -26.283 25.146 1.00 86.81 1154 VAL A CA 1
ATOM 9066 C C . VAL A 1 1154 ? -33.706 -26.080 26.313 1.00 86.81 1154 VAL A C 1
ATOM 9068 O O . VAL A 1 1154 ? -34.090 -26.311 27.463 1.00 86.81 1154 VAL A O 1
ATOM 9071 N N . ILE A 1 1155 ? -32.493 -25.587 26.043 1.00 82.00 1155 ILE A N 1
ATOM 9072 C CA . ILE A 1 1155 ? -31.489 -25.279 27.072 1.00 82.00 1155 ILE A CA 1
ATOM 9073 C C . ILE A 1 1155 ? -32.048 -24.245 28.056 1.00 82.00 1155 ILE A C 1
ATOM 9075 O O . ILE A 1 1155 ? -32.037 -24.466 29.268 1.00 82.00 1155 ILE A O 1
ATOM 9079 N N . ASP A 1 1156 ? -32.606 -23.139 27.560 1.00 82.31 1156 ASP A N 1
ATOM 9080 C CA . ASP A 1 1156 ? -33.188 -22.099 28.412 1.00 82.31 1156 ASP A CA 1
ATOM 9081 C C . ASP A 1 1156 ? -34.361 -22.622 29.264 1.00 82.31 1156 ASP A C 1
ATOM 9083 O O . ASP A 1 1156 ? -34.455 -22.321 30.459 1.00 82.31 1156 ASP A O 1
ATOM 9087 N N . ARG A 1 1157 ? -35.226 -23.475 28.699 1.00 81.69 1157 ARG A N 1
ATOM 9088 C CA . ARG A 1 1157 ? -36.339 -24.105 29.429 1.00 81.69 1157 ARG A CA 1
ATOM 9089 C C . ARG A 1 1157 ? -35.857 -25.073 30.513 1.00 81.69 1157 ARG A C 1
ATOM 9091 O O . ARG A 1 1157 ? -36.508 -25.192 31.551 1.00 81.69 1157 ARG A O 1
ATOM 9098 N N . HIS A 1 1158 ? -34.740 -25.764 30.292 1.00 75.00 1158 HIS A N 1
ATOM 9099 C CA . HIS A 1 1158 ? -34.153 -26.674 31.274 1.00 75.00 1158 HIS A CA 1
ATOM 9100 C C . HIS A 1 1158 ? -33.542 -25.902 32.456 1.00 75.00 1158 HIS A C 1
ATOM 9102 O O . HIS A 1 1158 ? -33.866 -26.180 33.611 1.00 75.00 1158 HIS A O 1
ATOM 9108 N N . TYR A 1 1159 ? -32.757 -24.855 32.183 1.00 64.69 1159 TYR A N 1
ATOM 9109 C CA . TYR A 1 1159 ? -32.113 -24.047 33.226 1.00 64.69 1159 TYR A CA 1
ATOM 9110 C C . TYR A 1 1159 ? -33.077 -23.117 33.980 1.00 64.69 1159 TYR A C 1
ATOM 9112 O O . TYR A 1 1159 ? -32.882 -22.863 35.168 1.00 64.69 1159 TYR A O 1
ATOM 9120 N N . SER A 1 1160 ? -34.159 -22.652 33.348 1.00 60.91 1160 SER A N 1
ATOM 9121 C CA . SER A 1 1160 ? -35.193 -21.851 34.026 1.00 60.91 1160 SER A CA 1
ATOM 9122 C C . SER A 1 1160 ? -36.052 -22.660 35.010 1.00 60.91 1160 SER A C 1
ATOM 9124 O O . SER A 1 1160 ? -36.584 -22.092 35.963 1.00 60.91 1160 SER A O 1
ATOM 9126 N N . LYS A 1 1161 ? -36.150 -23.989 34.852 1.00 46.97 1161 LYS A N 1
ATOM 9127 C CA . LYS A 1 1161 ? -36.871 -24.873 35.789 1.00 46.97 1161 LYS A CA 1
ATOM 9128 C C . LYS A 1 1161 ? -36.096 -25.179 37.081 1.00 46.97 1161 LYS A C 1
ATOM 9130 O O . LYS A 1 1161 ? -36.728 -25.532 38.074 1.00 46.97 1161 LYS A O 1
ATOM 9135 N N . GLY A 1 1162 ? -34.770 -25.005 37.097 1.00 43.94 1162 GLY A N 1
ATOM 9136 C CA . GLY A 1 1162 ? -33.907 -25.264 38.261 1.00 43.94 1162 GLY A CA 1
ATOM 9137 C C . GLY A 1 1162 ? -33.917 -24.176 39.347 1.00 43.94 1162 GLY A C 1
ATOM 9138 O O . GLY A 1 1162 ? -33.434 -24.409 40.449 1.00 43.94 1162 GLY A O 1
ATOM 9139 N N . TYR A 1 1163 ? -34.501 -23.003 39.077 1.00 35.38 1163 TYR A N 1
ATOM 9140 C CA . TYR A 1 1163 ? -34.563 -21.864 40.005 1.00 35.38 1163 TYR A CA 1
ATOM 9141 C C . TYR A 1 1163 ? -35.985 -21.683 40.572 1.00 35.38 1163 TYR A C 1
ATOM 9143 O O . TYR A 1 1163 ? -36.644 -20.663 40.368 1.00 35.38 1163 TYR A O 1
ATOM 9151 N N . ARG A 1 1164 ? -36.505 -22.677 41.305 1.00 34.59 1164 ARG A N 1
ATOM 9152 C CA . ARG A 1 1164 ? -37.659 -22.435 42.189 1.00 34.59 1164 ARG A CA 1
ATOM 9153 C C . ARG A 1 1164 ? -37.150 -21.744 43.450 1.00 34.59 1164 ARG A C 1
ATOM 9155 O O . ARG A 1 1164 ? -36.545 -22.380 44.305 1.00 34.59 1164 ARG A O 1
ATOM 9162 N N . ALA A 1 1165 ? -37.392 -20.436 43.551 1.00 34.66 1165 ALA A N 1
ATOM 9163 C CA . ALA A 1 1165 ? -37.146 -19.670 44.769 1.00 34.66 1165 ALA A CA 1
ATOM 9164 C C . ALA A 1 1165 ? -37.771 -20.383 45.989 1.00 34.66 1165 ALA A C 1
ATOM 9166 O O . ALA A 1 1165 ? -38.903 -20.874 45.878 1.00 34.66 1165 ALA A O 1
ATOM 9167 N N . PRO A 1 1166 ? -37.090 -20.435 47.150 1.00 39.59 1166 PRO A N 1
ATOM 9168 C CA . PRO A 1 1166 ? -37.692 -20.971 48.361 1.00 39.59 1166 PRO A CA 1
ATOM 9169 C C . PRO A 1 1166 ? -38.959 -20.167 48.664 1.00 39.59 1166 PRO A C 1
ATOM 9171 O O . PRO A 1 1166 ? -38.936 -18.934 48.725 1.00 39.59 1166 PRO A O 1
ATOM 9174 N N . ARG A 1 1167 ? -40.092 -20.870 48.793 1.00 37.19 1167 ARG A N 1
ATOM 9175 C CA . ARG A 1 1167 ? -41.379 -20.281 49.180 1.00 37.19 1167 ARG A CA 1
ATOM 9176 C C . ARG A 1 1167 ? -41.159 -19.452 50.447 1.00 37.19 1167 ARG A C 1
ATOM 9178 O O . ARG A 1 1167 ? -40.851 -20.013 51.495 1.00 37.19 1167 ARG A O 1
ATOM 9185 N N . LYS A 1 1168 ? -41.336 -18.127 50.358 1.00 37.34 1168 LYS A N 1
ATOM 9186 C CA . LYS A 1 1168 ? -41.412 -17.262 51.544 1.00 37.34 1168 LYS A CA 1
ATOM 9187 C C . LYS A 1 1168 ? -42.452 -17.865 52.503 1.00 37.34 1168 LYS A C 1
ATOM 9189 O O . LYS A 1 1168 ? -43.576 -18.119 52.056 1.00 37.34 1168 LYS A O 1
ATOM 9194 N N . PRO A 1 1169 ? -42.125 -18.094 53.786 1.00 41.41 1169 PRO A N 1
ATOM 9195 C CA . PRO A 1 1169 ? -43.113 -18.558 54.744 1.00 41.41 1169 PRO A CA 1
ATOM 9196 C C . PRO A 1 1169 ? -44.225 -17.509 54.839 1.00 41.41 1169 PRO A C 1
ATOM 9198 O O . PRO A 1 1169 ? -43.968 -16.311 54.983 1.00 41.41 1169 PRO A O 1
ATOM 9201 N N . ARG A 1 1170 ? -45.474 -17.967 54.698 1.00 38.72 1170 ARG A N 1
ATOM 9202 C CA . ARG A 1 1170 ? -46.679 -17.157 54.902 1.00 38.72 1170 ARG A CA 1
ATOM 9203 C C . ARG A 1 1170 ? -46.552 -16.430 56.243 1.00 38.72 1170 ARG A C 1
ATOM 9205 O O . ARG A 1 1170 ? -46.453 -17.076 57.284 1.00 38.72 1170 ARG A O 1
ATOM 9212 N N . ARG A 1 1171 ? -46.586 -15.093 56.217 1.00 38.62 1171 ARG A N 1
ATOM 9213 C CA . ARG A 1 1171 ? -46.787 -14.258 57.409 1.00 38.62 1171 ARG A CA 1
ATOM 9214 C C . ARG A 1 1171 ? -48.030 -14.774 58.145 1.00 38.62 1171 ARG A C 1
ATOM 9216 O O . ARG A 1 1171 ? -49.146 -14.586 57.663 1.00 38.62 1171 ARG A O 1
ATOM 9223 N N . LYS A 1 1172 ? -47.844 -15.415 59.303 1.00 41.31 1172 LYS A N 1
ATOM 9224 C CA . LYS A 1 1172 ? -48.916 -15.576 60.290 1.00 41.31 1172 LYS A CA 1
ATOM 9225 C C . LYS A 1 1172 ? -49.341 -14.168 60.709 1.00 41.31 1172 LYS A C 1
ATOM 9227 O O . LYS A 1 1172 ? -48.516 -13.399 61.200 1.00 41.31 1172 LYS A O 1
ATOM 9232 N N . LYS A 1 1173 ? -50.616 -13.830 60.496 1.00 44.66 1173 LYS A N 1
ATOM 9233 C CA . LYS A 1 1173 ? -51.276 -12.713 61.181 1.00 44.66 1173 LYS A CA 1
ATOM 9234 C C . LYS A 1 1173 ? -51.090 -12.944 62.685 1.00 44.66 1173 LYS A C 1
ATOM 9236 O O . LYS A 1 1173 ? -51.690 -13.865 63.229 1.00 44.66 1173 LYS A O 1
ATOM 9241 N N . LYS A 1 1174 ? -50.242 -12.150 63.342 1.00 40.72 1174 LYS A N 1
ATOM 9242 C CA . LYS A 1 1174 ? -50.302 -11.998 64.798 1.00 40.72 1174 LYS A CA 1
ATOM 9243 C C . LYS A 1 1174 ? -51.477 -11.074 65.091 1.00 40.72 1174 LYS A C 1
ATOM 9245 O O . LYS A 1 1174 ? -51.502 -9.936 64.625 1.00 40.72 1174 LYS A O 1
ATOM 9250 N N . GLY A 1 1175 ? -52.467 -11.625 65.783 1.00 38.00 1175 GLY A N 1
ATOM 9251 C CA . GLY A 1 1175 ? -53.547 -10.870 66.392 1.00 38.00 1175 GLY A CA 1
ATOM 9252 C C . GLY A 1 1175 ? -53.019 -9.918 67.464 1.00 38.00 1175 GLY A C 1
ATOM 9253 O O . GLY A 1 1175 ? -51.931 -10.103 68.010 1.00 38.00 1175 GLY A O 1
ATOM 9254 N N . LYS A 1 1176 ? -53.824 -8.889 67.721 1.00 43.97 1176 LYS A N 1
ATOM 9255 C CA . LYS A 1 1176 ? -53.750 -8.022 68.896 1.00 43.97 1176 LYS A CA 1
ATOM 9256 C C . LYS A 1 1176 ? -53.860 -8.861 70.178 1.00 43.97 1176 LYS A C 1
ATOM 9258 O O . LYS A 1 1176 ? -54.807 -9.631 70.274 1.00 43.97 1176 LYS A O 1
ATOM 9263 N N . SER A 1 1177 ? -52.984 -8.626 71.156 1.00 37.34 1177 SER A N 1
ATOM 9264 C CA . SER A 1 1177 ? -53.347 -8.366 72.565 1.00 37.34 1177 SER A CA 1
ATOM 9265 C C . SER A 1 1177 ? -52.092 -8.104 73.413 1.00 37.34 1177 SER A C 1
ATOM 9267 O O . SER A 1 1177 ? -51.135 -8.863 73.295 1.00 37.34 1177 SER A O 1
ATOM 9269 N N . SER A 1 1178 ? -52.149 -7.036 74.225 1.00 38.75 1178 SER A N 1
ATOM 9270 C CA . SER A 1 1178 ? -51.594 -6.828 75.589 1.00 38.75 1178 SER A CA 1
ATOM 9271 C C . SER A 1 1178 ? -50.415 -7.713 76.042 1.00 38.75 1178 SER A C 1
ATOM 9273 O O . SER A 1 1178 ? -50.519 -8.934 75.987 1.00 38.75 1178 SER A O 1
ATOM 9275 N N . LYS A 1 1179 ? -49.315 -7.212 76.598 1.00 35.22 1179 LYS A N 1
ATOM 9276 C CA . LYS A 1 1179 ? -49.076 -6.141 77.577 1.00 35.22 1179 LYS A CA 1
ATOM 9277 C C . LYS A 1 1179 ? -47.701 -5.536 77.312 1.00 35.22 1179 LYS A C 1
ATOM 9279 O O . LYS A 1 1179 ? -46.845 -6.293 76.798 1.00 35.22 1179 LYS A O 1
#

Foldseek 3Di:
DDDPLLVLLLVLLQVVLVVVCVFQVDDPLVVVLNPLLSLLLSLLQDPDKDKDFALVLLVLLVLLQVLLVCLLVLVAAALRSLLSLLSNLLQLQLLVLLPDDDDPLLSSLVSRLVSLVVLLVQLLVCCLPPLARPLNVSSVSSNVSSVSSCVSRVPDTDIDMDGSLVSLLVSLVVVLVVLCVLFPVFQVQFLPHVLLVLLLLLLCCNLPVQLRACQQASSLSSSLNSSCVSHVYFLSSSLVSLVSLLSSLSSLLLLLLVPFPLSSQLSLCQAFFFFQLVLQCVVQPNPLRSLVLSCLLLLNSLQQGHLSNPRSALLSNLLSLLSNLLSLQPPPPPDLVSLVSLLSSLLSSRRRHNVSSVLVLLLLLVCLQQPAQSQSNLNSQLNNLVVVVVSVVSVVVVVRDDPVSNVSSVVSNVSSVNSNVSSVVVPVRVVVNVVVCVVCLVCLVVQLLLVLLLLVLLCVLSSVCRPVDPSVLVVVLQDDQSSSLSRSLGPLQNLLSVLSNVDFDPSLVSSLVSLQVVQVVVSVCCQPPNVPDPDHSSNSSSSNSSSSSSSSSNSLSVLSVPSPPDSVSSSVNSVSSSRRNVSNSSSSSSSSNCSVVVPSGQDPVLQVVLSRQCPCSVVQQAEEEEADSSQVSSNSSVSHSHYHHDPQLQQDLDQQRNLVVVVVVGPPQKYKYFFAPVVVVVCVVPLSLSHLVDLLVFPPPDPGDIDMDGRAAHADQPFPAEEEAEPQQVQNSLQSLVCVLCVNPDARYAYYYQPQPPRDFHEYRGAAADKAKDWDKDDQDCRQSQKRWPDADADRQRFGDADKTKMWGSAFFQWWKKKKWWAAALAFKKWKWFPDDDCQWTKIWIDNSVQQWIWTWTGHRNDIDIDDIDHHDHDHNGIWMWMWGQDPQWIWIAIPRDTDTRGGHSTRTMIIMMTHGRGGGMIMIITHIGGGDGDNDPPHAYEYCRDDPGNDCVVLSVVSSRPSVVSSVVCVVVVDDDDPDDHIDDDDDDDPDFLDQKKAAAWKWKKFAWAWKDDPRDIDGDDDSIDIWTFGMWGWDAFAWQKTKIWTACIPDVVPPDRTTIIIGGDFMKMKGQAWIWGQHDDLDDDDDDDTDTDGDRMDIDTDGTGHCSSVVSVVPDPPPVPPPPPSSPPDPSVVCVVSSVVSSVVSSVVVVVVVVVVVVVDPDPPDPPPDPDDDDDD